Protein 7E7M (pdb70)

B-factor: mean 57.54, std 15.91, range [26.03, 190.51]

Organism: Streptococcus agalactiae serotype V (strain ATCC BAA-611 / 2603 V/R) (NCBI:txid208435)

Radius of gyration: 34.75 Å; Cα contacts (8 Å, |Δi|>4): 2650; chains: 4; bounding box: 57×82×120 Å

Foldseek 3Di:
DFDDLAAAEEEEEDAADVAVLVVLLVVLLVVLCVVSHYHYDYDYNPLDLVSSLVSLVVVLVVVGQAYEYAHSAQESCQVSQVVCVVSNRAYEYFQFHHPDHDHQAYFHAQLLVQLQVQLVVCCVPVNFAAEEEEAFARPRTRSRVNSVNSNCVSDVGRYDYPYYYYQHQALQSLLVVLLVSCVVPVRHQEYEYAAVSNQNSNLVSCVVVPHDRRAYEYEAQALVSLVCQVVVSHFKYKHWDSSVRSSVSSVSSNCVSVPHRDDRYHHTDIDMAGPVRSVPPHD/DQLEAAEEEEALAPVDVLVVLLVVLLVVLCVVSNHHYDYDGQPLPQVSRLVSLVVVLVVPGQAYEYAHSFQESCQVSQQVVVVSVHAYEYEQFHHPDHDHQAYEHAQLLVQLQVQLVVCCVVPNFAAEEEEEFANVRTRSRVSNVNSNCVCCVGGYHYQYYYYQNLAQQSLLVVLLVSCVVDVRHQEYEYAHLSSQNSNLVNCVVVVNDNYEYEYEAQAVVSLVCLVVPSHFKYKHWDSSVRSSLRVVSSVQVVVVHRDDRYDHTDIDIDGPVRSVDRHD/DAFDALLPAFEEEEAAACQDVLVVLLVVLLVVLSVVSNYHYHYHHQPLPQVSRLVVLVVCLVVVGQAYEYAGSAQESCQVSLVVCVVSVHAYEYFQFHHPDHDHQAYFHAQLLVQLQVLQVVCCVPPWQAAAEEEEFARPRTPSRVSSVNSNCVRDVRRYHYPYHYYQNLAQQSLLVVLLVVCPVPVSHQEYEYAAVSSLNSNLVNCVVVPRDRYAYEHEALALVVLVCLVVVSHFKYWHWDSSVRSSCSVVSSNCVRVPNRDDRYHHTDIDIGGNVPSPPRHD/DEEDAADVDPQVVLLVVLLVVLCVVVVHDDDYDGQPLDQVSSLVVLVVVLVVDDQAYEHAHSAQASCQVSLVVCVVSVHAYEYFQFHHPDHDHQAYEHAQLLVQLLVVLVVCCVPVHFQAEEEEAAARVRTRSRVNSVNNNCVNCVGRYHYPDYDYQRLAQQSLLVVLLVVCVVCVRHAEYEYAAVSSQVSNLVNCVVVVNQRHATEHEAQALVSLVCQVVVSHFKYKHWDNSVRSSVSVVSSVQVVVVHGDDRYDHTYIDMDGPVQSVHRHD

InterPro domains:
  IPR025997 Periplasmic binding protein [PF13407] (50-300)
  IPR028082 Periplasmic binding protein-like I [SSF53822] (45-320)

Secondary structure (DSSP, 8-state):
----STTEEEEEEES-SSSHHHHHHHHHHHHHHHHHTEEEEEEE-TT-HHHHHHHHHHHHHHT-SEEEE--SSTTTHHHHHHHHHHTT--EEEESS--SSS--SEEEEE-HHHHHHHHHHHHHHHH-SSEEEEEEE--TTSHHHHHHHHHHHHTTSSSEEEEEEEE-TT-HHHHHHHHHHHHHH-TT--EEEESSHHHHHHHHHHHHHTT----EEEEEE--HHHHHHHHHTS--EEEE--HHHHHHHHHHHHHHHTTT----SEEEEP-EEE-TTTTTSS--/--TT-EEEEEES-SSSHHHHHHHHHHHHHHHHTT-EEEEEE-TT-HHHHHHHHHHHHHHT-SEEEE--SSTTTTHHHHHHHHHTT--EEEESS--SSS--SEEEEE-HHHHHHHHHHHHHHHH-TTEEEEEEE--TTSHHHHHHHHHHHHHHHHHEEEEEEEE-TT-HHHHHHHHHHHHTT-----EEEESSHHHHHHHHHHHHTT---S-EEEEEE--HHHHHHHHHTSS-EEEE--HHHHHHHHHHHHHHHTTTPPPPS-EEEP-EEE-GGGTTSS--/-----GGG-EEEEEES-SSSHHHHHHHHHHHHHHHHTT-EEEEEE-TT-HHHHHHHHHHHHHHT-SEEEE--SSTTTHHHHHHHHHHTT--EEEESS--SSS--SEEEEE-HHHHHHHHHHHHHHHH-SS-EEEEEE--TTSHHHHHHHHHHHHHHHHHSEEEEEEE-TT-HHHHHHHHHHHHHH-TT--EEEESSHHHHHHHHHHHHHHT--S-EEEEES--HHHHHHHHHTS--EEEE--HHHHHHHHHHHHHHHTTT----SEEEE--EEE-GGGTTTT--/-EEES-SSSHHHHHHHHHHHHHHHHTT----EEE-TT-HHHHHHHHHHHHHHT-S-EEE--S-TTTTHHHHHHHHHTT--EEEESS--SSS--SEEEEE-HHHHHHHHHHHHHHHH-TT-EEEEEE--TT-HHHHHHHHHHHHHHHHHSEEEEEEE-TT-HHHHHHHHHHHHHH-TT--EEEESSHHHHHHHHHHHHTTT--S-EEEEEE--HHHHHHHHHTS-SEEEE--HHHHHHHHHHHHHHHTTT----S-EEEP-EEE-TTTTTSS--

Nearest PDB structures (foldseek):
  7e7m-assembly4_D  TM=9.973E-01  e=1.637E-50  Streptococcus agalactiae
  1dbp-assembly1_A  TM=9.752E-01  e=4.690E-35  Escherichia coli
  1drj-assembly1_A  TM=9.757E-01  e=8.645E-35  Escherichia coli
  4zjp-assembly1_A  TM=9.647E-01  e=3.319E-34  Actinobacillus succinogenes 130Z
  4rwe-assembly1_A  TM=7.977E-01  e=1.777E-26  Yersinia pestis A1122

Solvent-accessible surface area: 44834 Å² total; per-residue (Å²): 144,158,87,64,32,127,88,0,84,2,0,0,0,0,0,13,42,126,6,43,6,11,58,20,0,67,78,14,0,46,151,58,0,93,108,70,127,8,47,32,129,48,17,50,0,101,60,52,40,70,119,1,39,87,20,0,84,71,5,29,95,68,118,7,28,0,0,0,0,0,0,7,46,8,148,49,2,18,106,8,0,114,31,0,20,128,49,117,13,20,1,0,3,0,4,4,18,33,131,30,35,141,15,42,3,20,1,13,9,40,8,51,12,1,0,95,50,0,0,33,23,0,31,167,131,55,36,118,136,3,73,0,0,4,0,23,1,23,102,24,0,26,1,10,84,38,8,10,132,0,0,63,69,9,2,193,50,75,12,49,56,39,27,59,79,44,0,58,23,63,87,70,96,0,53,76,7,0,68,88,8,10,146,61,62,169,77,8,63,0,0,0,0,1,6,0,13,0,0,22,0,0,5,76,0,10,107,78,50,47,39,77,124,21,20,1,0,0,0,5,0,3,71,74,0,8,86,8,3,54,80,23,39,4,33,0,0,0,0,2,24,0,17,63,0,0,51,54,0,0,37,10,0,3,17,74,23,109,59,110,105,29,49,123,93,25,34,2,13,7,7,48,0,27,70,121,34,23,91,50,10,68,78,81,25,125,103,8,83,5,0,0,0,0,0,14,44,124,10,48,4,6,54,20,0,60,58,10,0,36,140,47,1,61,116,72,110,3,19,29,56,30,9,53,0,110,63,27,35,52,30,1,32,45,3,0,87,17,8,18,69,54,109,10,37,0,0,0,0,0,0,7,25,1,119,51,5,17,101,7,0,117,38,0,38,129,32,128,7,15,2,0,1,0,4,5,15,37,118,36,35,162,26,25,1,24,0,9,7,62,5,43,25,0,0,85,56,1,0,70,23,1,31,160,112,66,29,147,118,4,57,0,0,4,0,24,0,21,68,14,0,18,2,9,65,34,7,12,116,0,2,8,52,13,2,81,89,70,10,5,33,18,0,6,24,34,0,42,20,54,97,53,68,0,48,61,10,0,88,96,2,14,71,43,29,142,87,8,60,1,0,1,0,1,5,0,13,0,0,20,2,0,4,79,2,9,100,85,49,59,45,155,145,22,31,0,1,0,0,3,0,4,70,63,0,10,86,10,1,131,160,49,36,3,26,0,0,0,3,3,48,0,24,105,0,0,56,56,0,0,50,8,1,18,29,99,88,136,74,130,161,18,109,108,104,39,85,4,66,25,90,63,0,18,136,129,29,17,122,97,77,91,89,129,108,116,87,60,18,153,100,6,64,3,0,1,0,0,0,18,48,117,8,57,5,7,58,21,0,69,59,10,0,38,142,52,0,83,76,65,47,13,68,43,134,20,20,47,0,100,54,62,30,74,103,0,26,85,21,0,75,80,10,32,86,120,118,9,22,0,0,0,0,0,0,6,36,7,141,48,4,35,96,4,0,123,33,0,35,123,44,132,15,20,1,0,2,0,5,5,14,34,118,33,31,168,37,40,3,22,2,14,9,60,7,44,31,0,0,52,52,0,0,59,24,0,31,125,41,4,4,51,104,3,39,2,2,4,0,22,1,17,97,26,0,26,2,8,82,35,7,10,97,2,1,35,13,9,0,84,18,28,11,55,58,51,27,62,64,44,0,65,21,48,91,69,92,0,44,88,18,0,90,87,24,13,143,59,66,68,51,9,40,1,0,1,0,1,3,0,14,0,0,16,0,0,6,99,2,0,74,96,47,50,35,59,40,16,26,0,0,0,0,4,0,2,60,84,0,5,66,4,8,129,155,30,38,4,27,0,0,0,2,4,63,4,34,108,3,0,47,47,0,1,46,8,1,18,19,69,13,128,46,120,198,39,113,152,110,49,120,8,58,28,82,56,0,19,89,106,48,20,127,31,112,80,101,6,4,0,0,0,16,7,106,9,49,5,6,51,22,0,46,70,12,1,38,85,51,6,79,95,104,169,58,64,15,44,7,3,2,0,53,53,55,41,52,95,2,36,55,24,2,80,60,6,26,82,107,116,36,93,9,1,5,2,0,0,6,37,8,149,47,9,34,86,3,0,125,30,2,46,134,51,132,15,18,3,0,0,0,4,5,16,38,123,30,34,160,44,38,2,27,2,16,7,63,8,51,20,1,0,82,45,0,0,54,22,0,27,180,111,74,26,133,112,5,65,0,0,6,0,22,1,16,104,21,0,23,1,9,94,47,6,12,121,0,1,38,67,22,0,154,76,76,3,52,56,44,31,62,73,46,0,61,16,58,96,73,86,0,54,73,12,0,86,100,5,13,152,61,65,150,81,6,62,0,0,0,0,2,4,0,18,0,0,16,0,0,4,86,0,12,126,88,45,53,25,164,135,26,10,1,0,0,0,3,0,2,64,74,0,6,87,11,0,129,138,46,34,4,32,0,0,0,1,6,39,0,20,46,2,0,63,74,0,8,56,5,16,40,45,98,120,164,79,54,99,37,123,76,112,41,102,9,63,26,64,52,0,18,114,100,40,7,46,31,66,29,62

Sequence (1120 aa):
TKKSAKDLKLGVSISTTNNPYFVAMKDGIDKYASNKKISIKVADAQDDAARQADDVQNFISQNVDAILINPVDSKAIVTAIKSANNANIPVILMDRGSEGGKVLTTVASDNVAAGKMAADYAVKKLGKKAKAFELSGVPGASATVDRGKGFHSVAKSKLDMLSSQSANFDRAKALNTTQNMIQGHKDVQIIFAQNDEMALGAAQAVKSAGLQNVLIVGIDGQPDAHDAIKKGDISATIAQQPAKMGEIAIQAAIDYYKGKKVEKETISPIYLVTKDNVEKYNWSAKDLKLGVSISTTNNPYFVAMKDGIDKYASNKKISIKVADAQDDAARQADDVQNFISQNVDAILINPVDSKAIVTAIKSANNANIPVILMDRGSEGGKVLTTVASDNVAAGKMAADYAVKKLGKKAKAFELSGVPGASATVDRGKGFHSVAKSKLDMLSSQSANFDRAKALNTTQNMIQGHKDVQIIFAQNDEMALGAAQAVKSAGLQNVLIVGIDGQPDAHDAIKKGDISATIAQQPAKMGEIAIQAAIDYYKGKKVEKETISPIYLVTKDNVEKYNWVTKKSAKDLKLGVSISTTNNPYFVAMKDGIDKYASNKKISIKVADAQDDAARQADDVQNFISQNVDAILINPVDSKAIVTAIKSANNANIPVILMDRGSEGGKVLTTVASDNVAAGKMAADYAVKKLGKKAKAFELSGVPGASATVDRGKGFHSVAKSKLDMLSSQSANFDRAKALNTTQNMIQGHKDVQIIFAQNDEMALGAAQAVKSAGLQNVLIVGIDGQPDAHDAIKKGDISATIAQQPAKMGEIAIQAAIDYYKGKKVEKETISPIYLVTKDNVEKYNWGVSISTTNNPYFVAMKDGIDKYASNKKISIKVADAQDDAARQADDVQNFISQNVDAILINPVDSKAIVTAIKSANNANIPVILMDRGSEGGKVLTTVASDNVAAGKMAADYAVKKLGKKAKAFELSGVPGASATVDRGKGFHSVAKSKLDMLSSQSANFDRAKALNTTQNMIQGHKDVQIIFAQNDEMALGAAQAVKSAGLQNVLIVGIDGQPDAHDAIKKGDISATIAQQPAKMGEIAIQAAIDYYKGKKVEKETISPIYLVTKDNVEKYNW

Structure (mmCIF, N/CA/C/O backbone):
data_7E7M
#
_entry.id   7E7M
#
_cell.length_a   39.631
_cell.length_b   151.220
_cell.length_c   169.856
_cell.angle_alpha   90.000
_cell.angle_beta   90.000
_cell.angle_gamma   90.000
#
_symmetry.space_group_name_H-M   'P 21 21 21'
#
loop_
_entity.id
_entity.type
_entity.pdbx_description
1 polymer 'D-ribose ABC transporter substrate-binding protein'
2 non-polymer beta-D-ribopyranose
3 water water
#
loop_
_atom_site.group_PDB
_atom_site.id
_atom_site.type_symbol
_atom_site.label_atom_id
_atom_site.label_alt_id
_atom_site.label_comp_id
_atom_site.label_asym_id
_atom_site.label_entity_id
_atom_site.label_seq_id
_atom_site.pdbx_PDB_ins_code
_atom_site.Cartn_x
_atom_site.Cartn_y
_atom_site.Cartn_z
_atom_site.occupancy
_atom_site.B_iso_or_equiv
_atom_site.auth_seq_id
_atom_site.auth_comp_id
_atom_site.auth_asym_id
_atom_site.auth_atom_id
_atom_site.pdbx_PDB_model_num
ATOM 1 N N . THR A 1 40 ? 6.988 -25.297 10.825 1.00 155.60 40 THR A N 1
ATOM 2 C CA . THR A 1 40 ? 6.137 -24.209 10.284 1.00 155.60 40 THR A CA 1
ATOM 3 C C . THR A 1 40 ? 5.793 -24.532 8.833 1.00 155.60 40 THR A C 1
ATOM 4 O O . THR A 1 40 ? 6.640 -24.279 7.961 1.00 155.60 40 THR A O 1
ATOM 8 N N . LYS A 1 41 ? 4.600 -25.071 8.592 1.00 190.51 41 LYS A N 1
ATOM 9 C CA . LYS A 1 41 ? 4.169 -25.399 7.208 1.00 190.51 41 LYS A CA 1
ATOM 10 C C . LYS A 1 41 ? 2.768 -24.833 6.962 1.00 190.51 41 LYS A C 1
ATOM 11 O O . LYS A 1 41 ? 1.794 -25.462 7.406 1.00 190.51 41 LYS A O 1
ATOM 17 N N . LYS A 1 42 ? 2.665 -23.705 6.263 1.00 145.73 42 LYS A N 1
ATOM 18 C CA . LYS A 1 42 ? 1.323 -23.169 5.922 1.00 145.73 42 LYS A CA 1
ATOM 19 C C . LYS A 1 42 ? 0.986 -23.527 4.476 1.00 145.73 42 LYS A C 1
ATOM 20 O O . LYS A 1 42 ? 1.892 -23.973 3.745 1.00 145.73 42 LYS A O 1
ATOM 26 N N . SER A 1 43 ? -0.271 -23.323 4.087 1.00 161.59 43 SER A N 1
ATOM 27 C CA . SER A 1 43 ? -0.730 -23.685 2.727 1.00 161.59 43 SER A CA 1
ATOM 28 C C . SER A 1 43 ? -0.349 -22.605 1.721 1.00 161.59 43 SER A C 1
ATOM 29 O O . SER A 1 43 ? -0.471 -21.417 2.057 1.00 161.59 43 SER A O 1
ATOM 32 N N . ALA A 1 44 ? 0.066 -23.019 0.525 1.00 140.87 44 ALA A N 1
ATOM 33 C CA . ALA A 1 44 ? 0.386 -22.049 -0.545 1.00 140.87 44 ALA A CA 1
ATOM 34 C C . ALA A 1 44 ? -0.905 -21.316 -0.903 1.00 140.87 44 ALA A C 1
ATOM 35 O O . ALA A 1 44 ? -0.847 -20.112 -1.180 1.00 140.87 44 ALA A O 1
ATOM 37 N N . LYS A 1 45 ? -2.029 -22.030 -0.868 1.00 152.99 45 LYS A N 1
ATOM 38 C CA . LYS A 1 45 ? -3.337 -21.389 -1.139 1.00 152.99 45 LYS A CA 1
ATOM 39 C C . LYS A 1 45 ? -3.652 -20.434 0.013 1.00 152.99 45 LYS A C 1
ATOM 40 O O . LYS A 1 45 ? -3.431 -20.832 1.179 1.00 152.99 45 LYS A O 1
ATOM 46 N N . ASP A 1 46 ? -4.111 -19.223 -0.317 1.00 159.48 46 ASP A N 1
ATOM 47 C CA . ASP A 1 46 ? -4.425 -18.210 0.717 1.00 159.48 46 ASP A CA 1
ATOM 48 C C . ASP A 1 46 ? -3.173 -17.980 1.558 1.00 159.48 46 ASP A C 1
ATOM 49 O O . ASP A 1 46 ? -3.235 -18.192 2.781 1.00 159.48 46 ASP A O 1
ATOM 54 N N . LEU A 1 47 ? -2.076 -17.576 0.918 1.00 110.51 47 LEU A N 1
ATOM 55 C CA . LEU A 1 47 ? -0.868 -17.221 1.698 1.00 99.13 47 LEU A CA 1
ATOM 56 C C . LEU A 1 47 ? -0.715 -15.709 1.595 1.00 93.00 47 LEU A C 1
ATOM 57 O O . LEU A 1 47 ? -0.805 -15.212 0.480 1.00 94.25 47 LEU A O 1
ATOM 62 N N . LYS A 1 48 ? -0.528 -15.020 2.715 1.00 85.69 48 LYS A N 1
ATOM 63 C CA . LYS A 1 48 ? -0.421 -13.564 2.740 1.00 77.60 48 LYS A CA 1
ATOM 64 C C . LYS A 1 48 ? 1.039 -13.141 2.613 1.00 80.34 48 LYS A C 1
ATOM 65 O O . LYS A 1 48 ? 1.870 -13.485 3.463 1.00 70.98 48 LYS A O 1
ATOM 71 N N . LEU A 1 49 ? 1.342 -12.378 1.564 1.00 75.24 49 LEU A N 1
ATOM 72 C CA . LEU A 1 49 ? 2.683 -11.875 1.309 1.00 63.74 49 LEU A CA 1
ATOM 73 C C . LEU A 1 49 ? 2.648 -10.359 1.179 1.00 66.06 49 LEU A C 1
ATOM 74 O O . LEU A 1 49 ? 1.770 -9.804 0.512 1.00 70.44 49 LEU A O 1
ATOM 79 N N . GLY A 1 50 ? 3.606 -9.694 1.812 1.00 63.61 50 GLY A N 1
ATOM 80 C CA . GLY A 1 50 ? 3.829 -8.273 1.610 1.00 59.79 50 GLY A CA 1
ATOM 81 C C . GLY A 1 50 ? 4.983 -8.064 0.639 1.00 61.47 50 GLY A C 1
ATOM 82 O O . GLY A 1 50 ? 5.940 -8.834 0.626 1.00 62.27 50 GLY A O 1
ATOM 83 N N . VAL A 1 51 ? 4.866 -7.024 -0.185 1.00 60.41 51 VAL A N 1
ATOM 84 C CA . VAL A 1 51 ? 5.876 -6.693 -1.186 1.00 52.50 51 VAL A CA 1
ATOM 85 C C . VAL A 1 51 ? 6.191 -5.209 -1.069 1.00 54.17 51 VAL A C 1
ATOM 86 O O . VAL A 1 51 ? 5.317 -4.368 -1.304 1.00 61.88 51 VAL A O 1
ATOM 90 N N . SER A 1 52 ? 7.433 -4.888 -0.716 1.00 56.06 52 SER A N 1
ATOM 91 C CA . SER A 1 52 ? 7.872 -3.502 -0.532 1.00 60.35 52 SER A CA 1
ATOM 92 C C . SER A 1 52 ? 8.819 -3.117 -1.666 1.00 56.11 52 SER A C 1
ATOM 93 O O . SER A 1 52 ? 9.993 -3.496 -1.662 1.00 55.56 52 SER A O 1
ATOM 96 N N . ILE A 1 53 ? 8.312 -2.349 -2.621 1.00 54.76 53 ILE A N 1
ATOM 97 C CA . ILE A 1 53 ? 9.096 -1.864 -3.752 1.00 54.36 53 ILE A CA 1
ATOM 98 C C . ILE A 1 53 ? 9.518 -0.428 -3.479 1.00 60.31 53 ILE A C 1
ATOM 99 O O . ILE A 1 53 ? 8.747 0.363 -2.917 1.00 64.84 53 ILE A O 1
ATOM 104 N N . SER A 1 54 ? 10.752 -0.089 -3.867 1.00 63.59 54 SER A N 1
ATOM 105 C CA . SER A 1 54 ? 11.308 1.227 -3.557 1.00 58.64 54 SER A CA 1
ATOM 106 C C . SER A 1 54 ? 10.499 2.336 -4.217 1.00 64.72 54 SER A C 1
ATOM 107 O O . SER A 1 54 ? 10.007 3.248 -3.543 1.00 67.57 54 SER A O 1
ATOM 110 N N . THR A 1 55 ? 10.349 2.276 -5.539 1.00 60.28 55 THR A N 1
ATOM 111 C CA . THR A 1 55 ? 9.592 3.292 -6.259 1.00 61.62 55 THR A CA 1
ATOM 112 C C . THR A 1 55 ? 8.902 2.655 -7.455 1.00 65.50 55 THR A C 1
ATOM 113 O O . THR A 1 55 ? 9.389 1.671 -8.019 1.00 67.80 55 THR A O 1
ATOM 117 N N . THR A 1 56 ? 7.747 3.210 -7.826 1.00 62.72 56 THR A N 1
ATOM 118 C CA . THR A 1 56 ? 7.009 2.752 -8.995 1.00 56.82 56 THR A CA 1
ATOM 119 C C . THR A 1 56 ? 7.052 3.748 -10.146 1.00 56.30 56 THR A C 1
ATOM 120 O O . THR A 1 56 ? 6.483 3.472 -11.208 1.00 52.49 56 THR A O 1
ATOM 124 N N . ASN A 1 57 ? 7.714 4.896 -9.964 1.00 58.34 57 ASN A N 1
ATOM 125 C CA . ASN A 1 57 ? 7.990 5.805 -11.071 1.00 66.51 57 ASN A CA 1
ATOM 126 C C . ASN A 1 57 ? 8.965 5.215 -12.077 1.00 63.79 57 ASN A C 1
ATOM 127 O O . ASN A 1 57 ? 9.194 5.832 -13.125 1.00 63.44 57 ASN A O 1
ATOM 132 N N . ASN A 1 58 ? 9.554 4.057 -11.772 1.00 57.94 58 ASN A N 1
ATOM 133 C CA . ASN A 1 58 ? 10.532 3.420 -12.635 1.00 50.31 58 ASN A CA 1
ATOM 134 C C . ASN A 1 58 ? 9.882 2.258 -13.360 1.00 49.65 58 ASN A C 1
ATOM 135 O O . ASN A 1 58 ? 9.401 1.323 -12.701 1.00 51.66 58 ASN A O 1
ATOM 140 N N . PRO A 1 59 ? 9.838 2.267 -14.691 1.00 45.12 59 PRO A N 1
ATOM 141 C CA . PRO A 1 59 ? 9.235 1.134 -15.417 1.00 44.49 59 PRO A CA 1
ATOM 142 C C . PRO A 1 59 ? 9.796 -0.215 -15.006 1.00 45.31 59 PRO A C 1
ATOM 143 O O . PRO A 1 59 ? 9.069 -1.217 -15.051 1.00 47.65 59 PRO A O 1
ATOM 147 N N . TYR A 1 60 ? 11.070 -0.267 -14.600 1.00 38.94 60 TYR A N 1
ATOM 148 C CA . TYR A 1 60 ? 11.675 -1.528 -14.179 1.00 44.09 60 TYR A CA 1
ATOM 149 C C . TYR A 1 60 ? 10.949 -2.101 -12.969 1.00 47.37 60 TYR A C 1
ATOM 150 O O . TYR A 1 60 ? 10.599 -3.288 -12.941 1.00 46.03 60 TYR A O 1
ATOM 159 N N . PHE A 1 61 ? 10.709 -1.270 -11.956 1.00 44.15 61 PHE A N 1
ATOM 160 C CA . PHE A 1 61 ? 10.013 -1.744 -10.770 1.00 46.37 61 PHE A CA 1
ATOM 161 C C . PHE A 1 61 ? 8.512 -1.870 -10.982 1.00 48.81 61 PHE A C 1
ATOM 162 O O . PHE A 1 61 ? 7.827 -2.459 -10.138 1.00 52.17 61 PHE A O 1
ATOM 170 N N . VAL A 1 62 ? 7.987 -1.328 -12.082 1.00 46.36 62 VAL A N 1
ATOM 171 C CA . VAL A 1 62 ? 6.618 -1.635 -12.479 1.00 51.27 62 VAL A CA 1
ATOM 172 C C . VAL A 1 62 ? 6.556 -3.015 -13.116 1.00 51.17 62 VAL A C 1
ATOM 173 O O . VAL A 1 62 ? 5.665 -3.813 -12.807 1.00 52.80 62 VAL A O 1
ATOM 177 N N . ALA A 1 63 ? 7.507 -3.324 -13.999 1.00 49.37 63 ALA A N 1
ATOM 178 C CA . ALA A 1 63 ? 7.576 -4.667 -14.562 1.00 45.94 63 ALA A CA 1
ATOM 179 C C . ALA A 1 63 ? 7.753 -5.714 -13.473 1.00 48.05 63 ALA A C 1
ATOM 180 O O . ALA A 1 63 ? 7.306 -6.854 -13.629 1.00 51.32 63 ALA A O 1
ATOM 182 N N . MET A 1 64 ? 8.399 -5.348 -12.366 1.00 54.47 64 MET A N 1
ATOM 183 C CA . MET A 1 64 ? 8.550 -6.280 -11.255 1.00 54.11 64 MET A CA 1
ATOM 184 C C . MET A 1 64 ? 7.212 -6.548 -10.580 1.00 54.28 64 MET A C 1
ATOM 185 O O . MET A 1 64 ? 6.826 -7.707 -10.393 1.00 53.14 64 MET A O 1
ATOM 190 N N . LYS A 1 65 ? 6.499 -5.486 -10.198 1.00 58.02 65 LYS A N 1
ATOM 191 C CA . LYS A 1 65 ? 5.163 -5.642 -9.628 1.00 58.56 65 LYS A CA 1
ATOM 192 C C . LYS A 1 65 ? 4.294 -6.526 -10.512 1.00 53.65 65 LYS A C 1
ATOM 193 O O . LYS A 1 65 ? 3.742 -7.533 -10.055 1.00 51.60 65 LYS A O 1
ATOM 199 N N . ASP A 1 66 ? 4.194 -6.178 -11.798 1.00 54.37 66 ASP A N 1
ATOM 200 C CA . ASP A 1 66 ? 3.273 -6.874 -12.693 1.00 59.80 66 ASP A CA 1
ATOM 201 C C . ASP A 1 66 ? 3.606 -8.360 -12.788 1.00 60.61 66 ASP A C 1
ATOM 202 O O . ASP A 1 66 ? 2.709 -9.210 -12.719 1.00 60.32 66 ASP A O 1
ATOM 207 N N . GLY A 1 67 ? 4.890 -8.696 -12.922 1.00 65.07 67 GLY A N 1
ATOM 208 C CA . GLY A 1 67 ? 5.274 -10.098 -12.950 1.00 64.33 67 GLY A CA 1
ATOM 209 C C . GLY A 1 67 ? 5.102 -10.789 -11.611 1.00 60.46 67 GLY A C 1
ATOM 210 O O . GLY A 1 67 ? 4.942 -12.014 -11.557 1.00 57.27 67 GLY A O 1
ATOM 211 N N . ILE A 1 68 ? 5.127 -10.020 -10.520 1.00 54.51 68 ILE A N 1
ATOM 212 C CA . ILE A 1 68 ? 4.921 -10.593 -9.195 1.00 56.19 68 ILE A CA 1
ATOM 213 C C . ILE A 1 68 ? 3.457 -10.972 -9.008 1.00 63.49 68 ILE A C 1
ATOM 214 O O . ILE A 1 68 ? 3.135 -12.092 -8.596 1.00 60.20 68 ILE A O 1
ATOM 219 N N . ASP A 1 69 ? 2.545 -10.043 -9.322 1.00 67.63 69 ASP A N 1
ATOM 220 C CA . ASP A 1 69 ? 1.117 -10.310 -9.172 1.00 62.18 69 ASP A CA 1
ATOM 221 C C . ASP A 1 69 ? 0.651 -11.430 -10.089 1.00 61.49 69 ASP A C 1
ATOM 222 O O . ASP A 1 69 ? -0.251 -12.195 -9.726 1.00 58.76 69 ASP A O 1
ATOM 227 N N . LYS A 1 70 ? 1.248 -11.543 -11.279 1.00 59.78 70 LYS A N 1
ATOM 228 C CA . LYS A 1 70 ? 0.895 -12.627 -12.191 1.00 60.55 70 LYS A CA 1
ATOM 229 C C . LYS A 1 70 ? 1.284 -13.982 -11.615 1.00 65.55 70 LYS A C 1
ATOM 230 O O . LYS A 1 70 ? 0.516 -14.947 -11.707 1.00 62.69 70 LYS A O 1
ATOM 236 N N . TYR A 1 71 ? 2.476 -14.074 -11.021 1.00 62.50 71 TYR A N 1
ATOM 237 C CA . TYR A 1 71 ? 2.878 -15.309 -10.356 1.00 60.83 71 TYR A CA 1
ATOM 238 C C . TYR A 1 71 ? 2.018 -15.579 -9.130 1.00 65.24 71 TYR A C 1
ATOM 239 O O . TYR A 1 71 ? 1.630 -16.727 -8.877 1.00 68.70 71 TYR A O 1
ATOM 248 N N . ALA A 1 72 ? 1.708 -14.531 -8.360 1.00 67.32 72 ALA A N 1
ATOM 249 C CA . ALA A 1 72 ? 0.912 -14.694 -7.148 1.00 73.38 72 ALA A CA 1
ATOM 250 C C . ALA A 1 72 ? -0.452 -15.304 -7.461 1.00 78.05 72 ALA A C 1
ATOM 251 O O . ALA A 1 72 ? -0.836 -16.329 -6.883 1.00 78.59 72 ALA A O 1
ATOM 253 N N . SER A 1 73 ? -1.194 -14.695 -8.391 1.00 73.25 73 SER A N 1
ATOM 254 C CA . SER A 1 73 ? -2.516 -15.212 -8.729 1.00 75.78 73 SER A CA 1
ATOM 255 C C . SER A 1 73 ? -2.442 -16.600 -9.361 1.00 72.42 73 SER A C 1
ATOM 256 O O . SER A 1 73 ? -3.401 -17.372 -9.265 1.00 71.99 73 SER A O 1
ATOM 259 N N . ASN A 1 74 ? -1.318 -16.943 -9.997 1.00 74.11 74 ASN A N 1
ATOM 260 C CA . ASN A 1 74 ? -1.224 -18.239 -10.659 1.00 69.84 74 ASN A CA 1
ATOM 261 C C . ASN A 1 74 ? -1.090 -19.377 -9.654 1.00 68.16 74 ASN A C 1
ATOM 262 O O . ASN A 1 74 ? -1.528 -20.498 -9.932 1.00 76.98 74 ASN A O 1
ATOM 267 N N . LYS A 1 75 ? -0.495 -19.117 -8.492 1.00 76.28 75 LYS A N 1
ATOM 268 C CA . LYS A 1 75 ? -0.320 -20.136 -7.466 1.00 82.28 75 LYS A CA 1
ATOM 269 C C . LYS A 1 75 ? -1.207 -19.893 -6.247 1.00 79.96 75 LYS A C 1
ATOM 270 O O . LYS A 1 75 ? -1.042 -20.572 -5.226 1.00 82.20 75 LYS A O 1
ATOM 276 N N . LYS A 1 76 ? -2.158 -18.953 -6.349 1.00 82.16 76 LYS A N 1
ATOM 277 C CA . LYS A 1 76 ? -3.179 -18.695 -5.327 1.00 82.70 76 LYS A CA 1
ATOM 278 C C . LYS A 1 76 ? -2.570 -18.118 -4.048 1.00 78.45 76 LYS A C 1
ATOM 279 O O . LYS A 1 76 ? -2.803 -18.609 -2.946 1.00 78.25 76 LYS A O 1
ATOM 285 N N . ILE A 1 77 ? -1.803 -17.046 -4.210 1.00 79.95 77 ILE A N 1
ATOM 286 C CA . ILE A 1 77 ? -1.209 -16.300 -3.104 1.00 83.18 77 ILE A CA 1
ATOM 287 C C . ILE A 1 77 ? -1.851 -14.922 -3.046 1.00 80.69 77 ILE A C 1
ATOM 288 O O . ILE A 1 77 ? -1.900 -14.206 -4.053 1.00 84.49 77 ILE A O 1
ATOM 293 N N . SER A 1 78 ? -2.343 -14.554 -1.869 1.00 84.61 78 SER A N 1
ATOM 294 C CA . SER A 1 78 ? -2.834 -13.206 -1.620 1.00 82.94 78 SER A CA 1
ATOM 295 C C . SER A 1 78 ? -1.654 -12.282 -1.377 1.00 85.49 78 SER A C 1
ATOM 296 O O . SER A 1 78 ? -0.714 -12.632 -0.658 1.00 82.84 78 SER A O 1
ATOM 299 N N . ILE A 1 79 ? -1.703 -11.099 -1.970 1.00 75.24 79 ILE A N 1
ATOM 300 C CA . ILE A 1 79 ? -0.529 -10.246 -2.061 1.00 76.08 79 ILE A CA 1
ATOM 301 C C . ILE A 1 79 ? -0.940 -8.787 -1.956 1.00 72.46 79 ILE A C 1
ATOM 302 O O . ILE A 1 79 ? -1.950 -8.367 -2.531 1.00 76.14 79 ILE A O 1
ATOM 307 N N . LYS A 1 80 ? -0.154 -8.021 -1.202 1.00 68.70 80 LYS A N 1
ATOM 308 C CA . LYS A 1 80 ? -0.342 -6.586 -1.035 1.00 75.03 80 LYS A CA 1
ATOM 309 C C . LYS A 1 80 ? 0.991 -5.899 -1.297 1.00 67.19 80 LYS A C 1
ATOM 310 O O . LYS A 1 80 ? 1.970 -6.146 -0.583 1.00 64.09 80 LYS A O 1
ATOM 316 N N . VAL A 1 81 ? 1.028 -5.051 -2.328 1.00 61.48 81 VAL A N 1
ATOM 317 C CA . VAL A 1 81 ? 2.219 -4.309 -2.733 1.00 54.62 81 VAL A CA 1
ATOM 318 C C . VAL A 1 81 ? 2.170 -2.924 -2.101 1.00 59.23 81 VAL A C 1
ATOM 319 O O . VAL A 1 81 ? 1.089 -2.341 -1.950 1.00 64.20 81 VAL A O 1
ATOM 323 N N . ALA A 1 82 ? 3.335 -2.391 -1.728 1.00 52.49 82 ALA A N 1
ATOM 324 C CA . ALA A 1 82 ? 3.409 -1.102 -1.044 1.00 54.10 82 ALA A CA 1
ATOM 325 C C . ALA A 1 82 ? 4.590 -0.305 -1.581 1.00 62.17 82 ALA A C 1
ATOM 326 O O . ALA A 1 82 ? 5.747 -0.671 -1.346 1.00 62.35 82 ALA A O 1
ATOM 328 N N . ASP A 1 83 ? 4.297 0.794 -2.272 1.00 64.98 83 ASP A N 1
ATOM 329 C CA . ASP A 1 83 ? 5.331 1.656 -2.826 1.00 60.94 83 ASP A CA 1
ATOM 330 C C . ASP A 1 83 ? 5.921 2.560 -1.749 1.00 63.25 83 ASP A C 1
ATOM 331 O O . ASP A 1 83 ? 5.201 3.126 -0.921 1.00 66.02 83 ASP A O 1
ATOM 336 N N . ALA A 1 84 ? 7.244 2.707 -1.782 1.00 63.72 84 ALA A N 1
ATOM 337 C CA . ALA A 1 84 ? 7.956 3.507 -0.800 1.00 66.69 84 ALA A CA 1
ATOM 338 C C . ALA A 1 84 ? 8.419 4.855 -1.339 1.00 64.64 84 ALA A C 1
ATOM 339 O O . ALA A 1 84 ? 8.854 5.699 -0.546 1.00 66.49 84 ALA A O 1
ATOM 341 N N . GLN A 1 85 ? 8.330 5.077 -2.652 1.00 61.68 85 GLN A N 1
ATOM 342 C CA . GLN A 1 85 ? 8.731 6.342 -3.282 1.00 65.49 85 GLN A CA 1
ATOM 343 C C . GLN A 1 85 ? 10.163 6.732 -2.902 1.00 64.29 85 GLN A C 1
ATOM 344 O O . GLN A 1 85 ? 10.438 7.859 -2.481 1.00 57.92 85 GLN A O 1
ATOM 350 N N . ASP A 1 86 ? 11.079 5.775 -3.051 1.00 62.01 86 ASP A N 1
ATOM 351 C CA . ASP A 1 86 ? 12.509 5.943 -2.785 1.00 62.43 86 ASP A CA 1
ATOM 352 C C . ASP A 1 86 ? 12.797 6.476 -1.384 1.00 60.37 86 ASP A C 1
ATOM 353 O O . ASP A 1 86 ? 13.849 7.077 -1.149 1.00 57.11 86 ASP A O 1
ATOM 358 N N . ASP A 1 87 ? 11.890 6.251 -0.439 1.00 59.91 87 ASP A N 1
ATOM 359 C CA . ASP A 1 87 ? 12.046 6.707 0.936 1.00 62.46 87 ASP A CA 1
ATOM 360 C C . ASP A 1 87 ? 12.471 5.538 1.816 1.00 61.84 87 ASP A C 1
ATOM 361 O O . ASP A 1 87 ? 11.866 4.461 1.760 1.00 65.20 87 ASP A O 1
ATOM 366 N N . ALA A 1 88 ? 13.514 5.746 2.623 1.00 54.33 88 ALA A N 1
ATOM 367 C CA . ALA A 1 88 ? 13.945 4.722 3.566 1.00 57.28 88 ALA A CA 1
ATOM 368 C C . ALA A 1 88 ? 13.064 4.656 4.806 1.00 62.44 88 ALA A C 1
ATOM 369 O O . ALA A 1 88 ? 13.039 3.618 5.478 1.00 63.24 88 ALA A O 1
ATOM 371 N N . ALA A 1 89 ? 12.342 5.731 5.123 1.00 61.79 89 ALA A N 1
ATOM 372 C CA . ALA A 1 89 ? 11.464 5.753 6.284 1.00 54.96 89 ALA A CA 1
ATOM 373 C C . ALA A 1 89 ? 10.064 5.252 5.952 1.00 59.80 89 ALA A C 1
ATOM 374 O O . ALA A 1 89 ? 9.453 4.549 6.766 1.00 65.17 89 ALA A O 1
ATOM 376 N N . ARG A 1 90 ? 9.543 5.600 4.770 1.00 64.53 90 ARG A N 1
ATOM 377 C CA . ARG A 1 90 ? 8.248 5.072 4.342 1.00 67.73 90 ARG A CA 1
ATOM 378 C C . ARG A 1 90 ? 8.300 3.563 4.140 1.00 69.48 90 ARG A C 1
ATOM 379 O O . ARG A 1 90 ? 7.298 2.869 4.359 1.00 60.33 90 ARG A O 1
ATOM 387 N N . GLN A 1 91 ? 9.457 3.048 3.718 1.00 72.98 91 GLN A N 1
ATOM 388 C CA . GLN A 1 91 ? 9.663 1.607 3.646 1.00 65.28 91 GLN A CA 1
ATOM 389 C C . GLN A 1 91 ? 9.606 0.982 5.031 1.00 65.61 91 GLN A C 1
ATOM 390 O O . GLN A 1 91 ? 8.939 -0.038 5.238 1.00 69.12 91 GLN A O 1
ATOM 396 N N . ALA A 1 92 ? 10.323 1.577 5.991 1.00 64.67 92 ALA A N 1
ATOM 397 C CA . ALA A 1 92 ? 10.292 1.081 7.362 1.00 62.24 92 ALA A CA 1
ATOM 398 C C . ALA A 1 92 ? 8.864 0.990 7.878 1.00 68.70 92 ALA A C 1
ATOM 399 O O . ALA A 1 92 ? 8.478 -0.011 8.497 1.00 67.43 92 ALA A O 1
ATOM 401 N N . ASP A 1 93 ? 8.055 2.018 7.612 1.00 67.72 93 ASP A N 1
ATOM 402 C CA . ASP A 1 93 ? 6.657 1.963 8.018 1.00 69.44 93 ASP A CA 1
ATOM 403 C C . ASP A 1 93 ? 5.875 0.951 7.192 1.00 71.00 93 ASP A C 1
ATOM 404 O O . ASP A 1 93 ? 4.953 0.311 7.710 1.00 71.01 93 ASP A O 1
ATOM 409 N N . ASP A 1 94 ? 6.231 0.777 5.918 1.00 72.39 94 ASP A N 1
ATOM 410 C CA . ASP A 1 94 ? 5.559 -0.221 5.091 1.00 68.84 94 ASP A CA 1
ATOM 411 C C . ASP A 1 94 ? 5.871 -1.638 5.551 1.00 68.35 94 ASP A C 1
ATOM 412 O O . ASP A 1 94 ? 5.057 -2.549 5.348 1.00 67.79 94 ASP A O 1
ATOM 417 N N . VAL A 1 95 ? 7.041 -1.846 6.157 1.00 68.84 95 VAL A N 1
ATOM 418 C CA . VAL A 1 95 ? 7.396 -3.165 6.670 1.00 70.00 95 VAL A CA 1
ATOM 419 C C . VAL A 1 95 ? 6.562 -3.493 7.902 1.00 69.04 95 VAL A C 1
ATOM 420 O O . VAL A 1 95 ? 6.021 -4.597 8.032 1.00 60.37 95 VAL A O 1
ATOM 424 N N . GLN A 1 96 ? 6.443 -2.529 8.823 1.00 66.74 96 GLN A N 1
ATOM 425 C CA . GLN A 1 96 ? 5.689 -2.752 10.053 1.00 60.91 96 GLN A CA 1
ATOM 426 C C . GLN A 1 96 ? 4.197 -2.890 9.789 1.00 63.30 96 GLN A C 1
ATOM 427 O O . GLN A 1 96 ? 3.499 -3.564 10.559 1.00 68.78 96 GLN A O 1
ATOM 433 N N . ASN A 1 97 ? 3.692 -2.259 8.719 1.00 69.70 97 ASN A N 1
ATOM 434 C CA . ASN A 1 97 ? 2.284 -2.423 8.369 1.00 70.40 97 ASN A CA 1
ATOM 435 C C . ASN A 1 97 ? 2.013 -3.850 7.906 1.00 68.09 97 ASN A C 1
ATOM 436 O O . ASN A 1 97 ? 0.965 -4.426 8.222 1.00 70.32 97 ASN A O 1
ATOM 441 N N . PHE A 1 98 ? 2.952 -4.438 7.153 1.00 67.61 98 PHE A N 1
ATOM 442 C CA . PHE A 1 98 ? 2.841 -5.857 6.823 1.00 65.03 98 PHE A CA 1
ATOM 443 C C . PHE A 1 98 ? 2.962 -6.706 8.077 1.00 64.76 98 PHE A C 1
ATOM 444 O O . PHE A 1 98 ? 2.232 -7.692 8.240 1.00 65.99 98 PHE A O 1
ATOM 452 N N . ILE A 1 99 ? 3.892 -6.337 8.964 1.00 59.68 99 ILE A N 1
ATOM 453 C CA . ILE A 1 99 ? 4.096 -7.074 10.207 1.00 64.12 99 ILE A CA 1
ATOM 454 C C . ILE A 1 99 ? 2.799 -7.146 11.008 1.00 67.34 99 ILE A C 1
ATOM 455 O O . ILE A 1 99 ? 2.428 -8.208 11.521 1.00 62.54 99 ILE A O 1
ATOM 460 N N . SER A 1 100 ? 2.082 -6.024 11.113 1.00 63.59 100 SER A N 1
ATOM 461 C CA . SER A 1 100 ? 0.802 -5.983 11.805 1.00 65.75 100 SER A CA 1
ATOM 462 C C . SER A 1 100 ? -0.333 -6.546 10.962 1.00 68.38 100 SER A C 1
ATOM 463 O O . SER A 1 100 ? -1.360 -6.946 11.523 1.00 72.38 100 SER A O 1
ATOM 466 N N . GLN A 1 101 ? -0.167 -6.590 9.641 1.00 63.40 101 GLN A N 1
ATOM 467 C CA . GLN A 1 101 ? -1.084 -7.335 8.794 1.00 69.68 101 GLN A CA 1
ATOM 468 C C . GLN A 1 101 ? -0.964 -8.841 8.988 1.00 67.35 101 GLN A C 1
ATOM 469 O O . GLN A 1 101 ? -1.812 -9.584 8.478 1.00 69.66 101 GLN A O 1
ATOM 475 N N . ASN A 1 102 ? 0.062 -9.295 9.712 1.00 70.11 102 ASN A N 1
ATOM 476 C CA . ASN A 1 102 ? 0.340 -10.719 9.942 1.00 71.09 102 ASN A CA 1
ATOM 477 C C . ASN A 1 102 ? 0.548 -11.473 8.627 1.00 66.59 102 ASN A C 1
ATOM 478 O O . ASN A 1 102 ? -0.038 -12.532 8.392 1.00 62.10 102 ASN A O 1
ATOM 483 N N . VAL A 1 103 ? 1.391 -10.914 7.772 1.00 67.25 103 VAL A N 1
ATOM 484 C CA . VAL A 1 103 ? 1.807 -11.602 6.560 1.00 70.64 103 VAL A CA 1
ATOM 485 C C . VAL A 1 103 ? 2.825 -12.684 6.910 1.00 73.23 103 VAL A C 1
ATOM 486 O O . VAL A 1 103 ? 3.476 -12.653 7.960 1.00 69.64 103 VAL A O 1
ATOM 490 N N . ASP A 1 104 ? 2.972 -13.647 6.003 1.00 71.21 104 ASP A N 1
ATOM 491 C CA . ASP A 1 104 ? 3.843 -14.787 6.246 1.00 68.00 104 ASP A CA 1
ATOM 492 C C . ASP A 1 104 ? 5.252 -14.589 5.702 1.00 65.51 104 ASP A C 1
ATOM 493 O O . ASP A 1 104 ? 6.162 -15.322 6.106 1.00 71.04 104 ASP A O 1
ATOM 498 N N . ALA A 1 105 ? 5.452 -13.625 4.805 1.00 62.96 105 ALA A N 1
ATOM 499 C CA . ALA A 1 105 ? 6.779 -13.265 4.327 1.00 59.13 105 ALA A CA 1
ATOM 500 C C . ALA A 1 105 ? 6.700 -11.879 3.709 1.00 59.47 105 ALA A C 1
ATOM 501 O O . ALA A 1 105 ? 5.647 -11.469 3.213 1.00 56.91 105 ALA A O 1
ATOM 503 N N . ILE A 1 106 ? 7.817 -11.158 3.748 1.00 56.07 106 ILE A N 1
ATOM 504 C CA . ILE A 1 106 ? 7.890 -9.800 3.225 1.00 57.83 106 ILE A CA 1
ATOM 505 C C . ILE A 1 106 ? 8.968 -9.763 2.149 1.00 57.75 106 ILE A C 1
ATOM 506 O O . ILE A 1 106 ? 10.165 -9.847 2.452 1.00 53.63 106 ILE A O 1
ATOM 511 N N . LEU A 1 107 ? 8.541 -9.641 0.894 1.00 52.23 107 LEU A N 1
ATOM 512 C CA . LEU A 1 107 ? 9.445 -9.466 -0.238 1.00 48.22 107 LEU A CA 1
ATOM 513 C C . LEU A 1 107 ? 9.854 -7.998 -0.311 1.00 50.69 107 LEU A C 1
ATOM 514 O O . LEU A 1 107 ? 9.043 -7.140 -0.677 1.00 56.72 107 LEU A O 1
ATOM 519 N N . ILE A 1 108 ? 11.104 -7.696 0.033 1.00 51.30 108 ILE A N 1
ATOM 520 C CA . ILE A 1 108 ? 11.574 -6.318 0.136 1.00 50.76 108 ILE A CA 1
ATOM 521 C C . ILE A 1 108 ? 12.520 -6.012 -1.017 1.00 52.25 108 ILE A C 1
ATOM 522 O O . ILE A 1 108 ? 13.393 -6.819 -1.355 1.00 52.14 108 ILE A O 1
ATOM 527 N N . ASN A 1 109 ? 12.340 -4.841 -1.624 1.00 54.54 109 ASN A N 1
ATOM 528 C CA . ASN A 1 109 ? 13.347 -4.259 -2.506 1.00 55.28 109 ASN A CA 1
ATOM 529 C C . ASN A 1 109 ? 13.881 -3.003 -1.830 1.00 52.21 109 ASN A C 1
ATOM 530 O O . ASN A 1 109 ? 13.243 -1.939 -1.900 1.00 54.28 109 ASN A O 1
ATOM 535 N N . PRO A 1 110 ? 15.027 -3.070 -1.158 1.00 49.75 110 PRO A N 1
ATOM 536 C CA . PRO A 1 110 ? 15.474 -1.934 -0.340 1.00 57.89 110 PRO A CA 1
ATOM 537 C C . PRO A 1 110 ? 15.715 -0.689 -1.177 1.00 53.65 110 PRO A C 1
ATOM 538 O O . PRO A 1 110 ? 16.020 -0.762 -2.368 1.00 52.56 110 PRO A O 1
ATOM 542 N N . VAL A 1 111 ? 15.560 0.467 -0.539 1.00 54.67 111 VAL A N 1
ATOM 543 C CA . VAL A 1 111 ? 16.001 1.731 -1.114 1.00 59.25 111 VAL A CA 1
ATOM 544 C C . VAL A 1 111 ? 17.394 2.108 -0.619 1.00 58.41 111 VAL A C 1
ATOM 545 O O . VAL A 1 111 ? 18.234 2.555 -1.398 1.00 56.63 111 VAL A O 1
ATOM 549 N N . ASP A 1 112 ? 17.656 1.922 0.671 1.00 57.54 112 ASP A N 1
ATOM 550 C CA . ASP A 1 112 ? 18.998 2.002 1.224 1.00 58.68 112 ASP A CA 1
ATOM 551 C C . ASP A 1 112 ? 19.332 0.646 1.826 1.00 60.94 112 ASP A C 1
ATOM 552 O O . ASP A 1 112 ? 18.563 0.118 2.639 1.00 59.65 112 ASP A O 1
ATOM 557 N N . SER A 1 113 ? 20.461 0.071 1.400 1.00 56.97 113 SER A N 1
ATOM 558 C CA . SER A 1 113 ? 20.860 -1.248 1.878 1.00 57.79 113 SER A CA 1
ATOM 559 C C . SER A 1 113 ? 21.304 -1.226 3.334 1.00 62.82 113 SER A C 1
ATOM 560 O O . SER A 1 113 ? 21.281 -2.272 3.990 1.00 62.82 113 SER A O 1
ATOM 563 N N . LYS A 1 114 ? 21.702 -0.065 3.854 1.00 63.55 114 LYS A N 1
ATOM 564 C CA . LYS A 1 114 ? 22.065 0.050 5.261 1.00 59.31 114 LYS A CA 1
ATOM 565 C C . LYS A 1 114 ? 20.853 0.298 6.158 1.00 61.71 114 LYS A C 1
ATOM 566 O O . LYS A 1 114 ? 20.759 -0.289 7.239 1.00 61.91 114 LYS A O 1
ATOM 572 N N . ALA A 1 115 ? 19.917 1.147 5.728 1.00 56.79 115 ALA A N 1
ATOM 573 C CA . ALA A 1 115 ? 18.790 1.540 6.563 1.00 53.44 115 ALA A CA 1
ATOM 574 C C . ALA A 1 115 ? 17.729 0.456 6.681 1.00 57.69 115 ALA A C 1
ATOM 575 O O . ALA A 1 115 ? 16.953 0.466 7.646 1.00 50.89 115 ALA A O 1
ATOM 577 N N . ILE A 1 116 ? 17.663 -0.460 5.716 1.00 62.82 116 ILE A N 1
ATOM 578 C CA . ILE A 1 116 ? 16.661 -1.515 5.744 1.00 56.38 116 ILE A CA 1
ATOM 579 C C . ILE A 1 116 ? 16.965 -2.561 6.808 1.00 58.28 116 ILE A C 1
ATOM 580 O O . ILE A 1 116 ? 16.063 -3.316 7.201 1.00 60.65 116 ILE A O 1
ATOM 585 N N . VAL A 1 117 ? 18.208 -2.613 7.301 1.00 57.54 117 VAL A N 1
ATOM 586 C CA . VAL A 1 117 ? 18.611 -3.670 8.230 1.00 54.97 117 VAL A CA 1
ATOM 587 C C . VAL A 1 117 ? 17.786 -3.612 9.506 1.00 56.42 117 VAL A C 1
ATOM 588 O O . VAL A 1 117 ? 17.303 -4.641 10.000 1.00 61.75 117 VAL A O 1
ATOM 592 N N . THR A 1 118 ? 17.617 -2.409 10.057 1.00 59.59 118 THR A N 1
ATOM 593 C CA . THR A 1 118 ? 16.813 -2.251 11.264 1.00 64.78 118 THR A CA 1
ATOM 594 C C . THR A 1 118 ? 15.413 -2.814 11.075 1.00 59.15 118 THR A C 1
ATOM 595 O O . THR A 1 118 ? 14.907 -3.535 11.939 1.00 55.86 118 THR A O 1
ATOM 599 N N . ALA A 1 119 ? 14.759 -2.480 9.962 1.00 61.13 119 ALA A N 1
ATOM 600 C CA . ALA A 1 119 ? 13.425 -3.014 9.730 1.00 61.43 119 ALA A CA 1
ATOM 601 C C . ALA A 1 119 ? 13.464 -4.516 9.502 1.00 52.38 119 ALA A C 1
ATOM 602 O O . ALA A 1 119 ? 12.480 -5.206 9.802 1.00 49.51 119 ALA A O 1
ATOM 604 N N . ILE A 1 120 ? 14.589 -5.037 8.988 1.00 57.34 120 ILE A N 1
ATOM 605 C CA . ILE A 1 120 ? 14.703 -6.474 8.751 1.00 57.62 120 ILE A CA 1
ATOM 606 C C . ILE A 1 120 ? 14.760 -7.231 10.068 1.00 54.93 120 ILE A C 1
ATOM 607 O O . ILE A 1 120 ? 14.084 -8.255 10.241 1.00 54.32 120 ILE A O 1
ATOM 612 N N . LYS A 1 121 ? 15.547 -6.735 11.022 1.00 53.57 121 LYS A N 1
ATOM 613 C CA . LYS A 1 121 ? 15.549 -7.322 12.356 1.00 56.71 121 LYS A CA 1
ATOM 614 C C . LYS A 1 121 ? 14.175 -7.232 13.003 1.00 57.24 121 LYS A C 1
ATOM 615 O O . LYS A 1 121 ? 13.811 -8.094 13.813 1.00 59.68 121 LYS A O 1
ATOM 621 N N . SER A 1 122 ? 13.395 -6.206 12.655 1.00 51.03 122 SER A N 1
ATOM 622 C CA . SER A 1 122 ? 12.031 -6.111 13.162 1.00 57.20 122 SER A CA 1
ATOM 623 C C . SER A 1 122 ? 11.165 -7.257 12.641 1.00 59.04 122 SER A C 1
ATOM 624 O O . SER A 1 122 ? 10.351 -7.819 13.385 1.00 63.41 122 SER A O 1
ATOM 627 N N . ALA A 1 123 ? 11.320 -7.614 11.361 1.00 56.61 123 ALA A N 1
ATOM 628 C CA . ALA A 1 123 ? 10.620 -8.775 10.825 1.00 54.96 123 ALA A CA 1
ATOM 629 C C . ALA A 1 123 ? 11.273 -10.073 11.272 1.00 60.94 123 ALA A C 1
ATOM 630 O O . ALA A 1 123 ? 10.599 -11.108 11.350 1.00 55.20 123 ALA A O 1
ATOM 632 N N . ASN A 1 124 ? 12.575 -10.037 11.568 1.00 63.87 124 ASN A N 1
ATOM 633 C CA . ASN A 1 124 ? 13.239 -11.209 12.125 1.00 61.16 124 ASN A CA 1
ATOM 634 C C . ASN A 1 124 ? 12.676 -11.550 13.496 1.00 65.95 124 ASN A C 1
ATOM 635 O O . ASN A 1 124 ? 12.421 -12.723 13.800 1.00 68.90 124 ASN A O 1
ATOM 640 N N . ASN A 1 125 ? 12.470 -10.536 14.339 1.00 64.55 125 ASN A N 1
ATOM 641 C CA . ASN A 1 125 ? 11.912 -10.780 15.664 1.00 65.81 125 ASN A CA 1
ATOM 642 C C . ASN A 1 125 ? 10.482 -11.293 15.572 1.00 66.33 125 ASN A C 1
ATOM 643 O O . ASN A 1 125 ? 10.089 -12.187 16.331 1.00 63.10 125 ASN A O 1
ATOM 648 N N . ALA A 1 126 ? 9.693 -10.750 14.645 1.00 60.39 126 ALA A N 1
ATOM 649 C CA . ALA A 1 126 ? 8.325 -11.211 14.442 1.00 54.02 126 ALA A CA 1
ATOM 650 C C . ALA A 1 126 ? 8.252 -12.571 13.764 1.00 61.10 126 ALA A C 1
ATOM 651 O O . ALA A 1 126 ? 7.142 -13.062 13.535 1.00 57.05 126 ALA A O 1
ATOM 653 N N . ASN A 1 127 ? 9.399 -13.171 13.437 1.00 66.51 127 ASN A N 1
ATOM 654 C CA . ASN A 1 127 ? 9.463 -14.468 12.763 1.00 61.83 127 ASN A CA 1
ATOM 655 C C . ASN A 1 127 ? 8.706 -14.430 11.435 1.00 55.46 127 ASN A C 1
ATOM 656 O O . ASN A 1 127 ? 7.886 -15.296 11.128 1.00 61.66 127 ASN A O 1
ATOM 661 N N . ILE A 1 128 ? 8.985 -13.396 10.648 1.00 61.69 128 ILE A N 1
ATOM 662 C CA . ILE A 1 128 ? 8.455 -13.228 9.301 1.00 58.11 128 ILE A CA 1
ATOM 663 C C . ILE A 1 128 ? 9.632 -13.296 8.333 1.00 56.57 128 ILE A C 1
ATOM 664 O O . ILE A 1 128 ? 10.471 -12.379 8.312 1.00 63.22 128 ILE A O 1
ATOM 669 N N . PRO A 1 129 ? 9.755 -14.361 7.543 1.00 50.04 129 PRO A N 1
ATOM 670 C CA . PRO A 1 129 ? 10.890 -14.477 6.621 1.00 52.04 129 PRO A CA 1
ATOM 671 C C . PRO A 1 129 ? 11.001 -13.275 5.698 1.00 52.51 129 PRO A C 1
ATOM 672 O O . PRO A 1 129 ? 10.002 -12.741 5.213 1.00 54.50 129 PRO A O 1
ATOM 676 N N . VAL A 1 130 ? 12.235 -12.845 5.465 1.00 52.13 130 VAL A N 1
ATOM 677 C CA . VAL A 1 130 ? 12.518 -11.709 4.600 1.00 49.14 130 VAL A CA 1
ATOM 678 C C . VAL A 1 130 ? 13.176 -12.224 3.333 1.00 45.25 130 VAL A C 1
ATOM 679 O O . VAL A 1 130 ? 14.164 -12.963 3.391 1.00 47.13 130 VAL A O 1
ATOM 683 N N . ILE A 1 131 ? 12.611 -11.850 2.191 1.00 47.91 131 ILE A N 1
ATOM 684 C CA . ILE A 1 131 ? 13.157 -12.175 0.880 1.00 45.77 131 ILE A CA 1
ATOM 685 C C . ILE A 1 131 ? 13.520 -10.868 0.192 1.00 47.97 131 ILE A C 1
ATOM 686 O O . ILE A 1 131 ? 12.673 -9.977 0.063 1.00 50.26 131 ILE A O 1
ATOM 691 N N . LEU A 1 132 ? 14.771 -10.753 -0.239 1.00 41.09 132 LEU A N 1
ATOM 692 C CA . LEU A 1 132 ? 15.287 -9.548 -0.870 1.00 41.90 132 LEU A CA 1
ATOM 693 C C . LEU A 1 132 ? 15.261 -9.688 -2.387 1.00 40.42 132 LEU A C 1
ATOM 694 O O . LEU A 1 132 ? 15.487 -10.767 -2.936 1.00 42.55 132 LEU A O 1
ATOM 699 N N . MET A 1 133 ? 14.989 -8.576 -3.058 1.00 40.84 133 MET A N 1
ATOM 700 C CA . MET A 1 133 ? 14.821 -8.543 -4.504 1.00 38.92 133 MET A CA 1
ATOM 701 C C . MET A 1 133 ? 15.635 -7.394 -5.092 1.00 36.00 133 MET A C 1
ATOM 702 O O . MET A 1 133 ? 15.594 -6.271 -4.579 1.00 37.72 133 MET A O 1
ATOM 707 N N . ASP A 1 134 ? 16.377 -7.685 -6.164 1.00 35.34 134 ASP A N 1
ATOM 708 C CA . ASP A 1 134 ? 17.082 -6.701 -6.994 1.00 39.45 134 ASP A CA 1
ATOM 709 C C . ASP A 1 134 ? 18.258 -6.034 -6.279 1.00 42.61 134 ASP A C 1
ATOM 710 O O . ASP A 1 134 ? 19.341 -5.897 -6.863 1.00 39.63 134 ASP A O 1
ATOM 715 N N . ARG A 1 135 ? 18.063 -5.617 -5.027 1.00 38.17 135 ARG A N 1
ATOM 716 C CA . ARG A 1 135 ? 19.117 -5.000 -4.238 1.00 36.75 135 ARG A CA 1
ATOM 717 C C . ARG A 1 135 ? 19.278 -5.753 -2.923 1.00 35.59 135 ARG A C 1
ATOM 718 O O . ARG A 1 135 ? 18.324 -6.339 -2.405 1.00 35.93 135 ARG A O 1
ATOM 726 N N . GLY A 1 136 ? 20.497 -5.724 -2.381 1.00 41.99 136 GLY A N 1
ATOM 727 C CA . GLY A 1 136 ? 20.819 -6.425 -1.157 1.00 44.34 136 GLY A CA 1
ATOM 728 C C . GLY A 1 136 ? 20.733 -5.532 0.069 1.00 52.23 136 GLY A C 1
ATOM 729 O O . GLY A 1 136 ? 20.265 -4.392 0.019 1.00 54.76 136 GLY A O 1
ATOM 730 N N . SER A 1 137 ? 21.194 -6.080 1.198 1.00 52.60 137 SER A N 1
ATOM 731 C CA . SER A 1 137 ? 21.261 -5.342 2.454 1.00 54.98 137 SER A CA 1
ATOM 732 C C . SER A 1 137 ? 22.576 -5.657 3.158 1.00 58.33 137 SER A C 1
ATOM 733 O O . SER A 1 137 ? 23.209 -6.686 2.906 1.00 60.79 137 SER A O 1
ATOM 736 N N . GLU A 1 138 ? 22.980 -4.753 4.058 1.00 58.16 138 GLU A N 1
ATOM 737 C CA . GLU A 1 138 ? 24.278 -4.867 4.718 1.00 63.59 138 GLU A CA 1
ATOM 738 C C . GLU A 1 138 ? 24.266 -5.816 5.913 1.00 64.74 138 GLU A C 1
ATOM 739 O O . GLU A 1 138 ? 25.341 -6.236 6.360 1.00 62.99 138 GLU A O 1
ATOM 745 N N . GLY A 1 139 ? 23.094 -6.162 6.435 1.00 62.21 139 GLY A N 1
ATOM 746 C CA . GLY A 1 139 ? 22.986 -7.129 7.504 1.00 58.82 139 GLY A CA 1
ATOM 747 C C . GLY A 1 139 ? 21.567 -7.648 7.620 1.00 61.57 139 GLY A C 1
ATOM 748 O O . GLY A 1 139 ? 20.722 -7.393 6.763 1.00 62.24 139 GLY A O 1
ATOM 749 N N . GLY A 1 140 ? 21.315 -8.380 8.697 1.00 58.88 140 GLY A N 1
ATOM 750 C CA . GLY A 1 140 ? 19.979 -8.903 8.962 1.00 52.17 140 GLY A CA 1
ATOM 751 C C . GLY A 1 140 ? 19.765 -10.291 8.387 1.00 56.73 140 GLY A C 1
ATOM 752 O O . GLY A 1 140 ? 20.358 -10.683 7.382 1.00 60.89 140 GLY A O 1
ATOM 753 N N . LYS A 1 141 ? 18.881 -11.049 9.040 1.00 57.01 141 LYS A N 1
ATOM 754 C CA . LYS A 1 141 ? 18.635 -12.444 8.674 1.00 52.94 141 LYS A CA 1
ATOM 755 C C . LYS A 1 141 ? 17.682 -12.498 7.485 1.00 52.33 141 LYS A C 1
ATOM 756 O O . LYS A 1 141 ? 16.489 -12.205 7.617 1.00 57.89 141 LYS A O 1
ATOM 762 N N . VAL A 1 142 ? 18.204 -12.904 6.328 1.00 51.62 142 VAL A N 1
ATOM 763 C CA . VAL A 1 142 ? 17.462 -12.924 5.074 1.00 52.47 142 VAL A CA 1
ATOM 764 C C . VAL A 1 142 ? 17.356 -14.362 4.586 1.00 50.92 142 VAL A C 1
ATOM 765 O O . VAL A 1 142 ? 18.364 -15.079 4.529 1.00 51.95 142 VAL A O 1
ATOM 769 N N . LEU A 1 143 ? 16.141 -14.778 4.225 1.00 50.65 143 LEU A N 1
ATOM 770 C CA . LEU A 1 143 ? 15.940 -16.133 3.724 1.00 54.17 143 LEU A CA 1
ATOM 771 C C . LEU A 1 143 ? 16.701 -16.357 2.422 1.00 54.76 143 LEU A C 1
ATOM 772 O O . LEU A 1 143 ? 17.433 -17.344 2.278 1.00 54.78 143 LEU A O 1
ATOM 777 N N . THR A 1 144 ? 16.542 -15.444 1.464 1.00 57.15 144 THR A N 1
ATOM 778 C CA . THR A 1 144 ? 17.184 -15.549 0.160 1.00 54.17 144 THR A CA 1
ATOM 779 C C . THR A 1 144 ? 17.228 -14.169 -0.475 1.00 50.42 144 THR A C 1
ATOM 780 O O . THR A 1 144 ? 16.468 -13.273 -0.106 1.00 49.06 144 THR A O 1
ATOM 784 N N . THR A 1 145 ? 18.121 -14.009 -1.450 1.00 49.34 145 THR A N 1
ATOM 785 C CA . THR A 1 145 ? 18.257 -12.751 -2.175 1.00 43.52 145 THR A CA 1
ATOM 786 C C . THR A 1 145 ? 18.274 -13.045 -3.666 1.00 45.86 145 THR A C 1
ATOM 787 O O . THR A 1 145 ? 19.125 -13.801 -4.145 1.00 46.54 145 THR A O 1
ATOM 791 N N . VAL A 1 146 ? 17.331 -12.458 -4.391 1.00 47.51 146 VAL A N 1
ATOM 792 C CA . VAL A 1 146 ? 17.240 -12.592 -5.839 1.00 45.95 146 VAL A CA 1
ATOM 793 C C . VAL A 1 146 ? 17.680 -11.270 -6.447 1.00 45.71 146 VAL A C 1
ATOM 794 O O . VAL A 1 146 ? 17.052 -10.230 -6.209 1.00 42.00 146 VAL A O 1
ATOM 798 N N . ALA A 1 147 ? 18.754 -11.305 -7.230 1.00 46.71 147 ALA A N 1
ATOM 799 C CA . ALA A 1 147 ? 19.306 -10.093 -7.821 1.00 44.54 147 ALA A CA 1
ATOM 800 C C . ALA A 1 147 ? 20.325 -10.494 -8.876 1.00 41.61 147 ALA A C 1
ATOM 801 O O . ALA A 1 147 ? 20.689 -11.667 -9.003 1.00 42.07 147 ALA A O 1
ATOM 803 N N . SER A 1 148 ? 20.783 -9.500 -9.631 1.00 42.03 148 SER A N 1
ATOM 804 C CA . SER A 1 148 ? 21.780 -9.729 -10.658 1.00 36.77 148 SER A CA 1
ATOM 805 C C . SER A 1 148 ? 23.177 -9.628 -10.055 1.00 39.47 148 SER A C 1
ATOM 806 O O . SER A 1 148 ? 23.355 -9.382 -8.858 1.00 36.18 148 SER A O 1
ATOM 809 N N . ASP A 1 149 ? 24.180 -9.850 -10.904 1.00 43.49 149 ASP A N 1
ATOM 810 C CA . ASP A 1 149 ? 25.579 -9.556 -10.595 1.00 35.94 149 ASP A CA 1
ATOM 811 C C . ASP A 1 149 ? 25.847 -8.151 -11.122 1.00 38.90 149 ASP A C 1
ATOM 812 O O . ASP A 1 149 ? 26.282 -7.962 -12.259 1.00 37.86 149 ASP A O 1
ATOM 817 N N . ASN A 1 150 ? 25.563 -7.149 -10.287 1.00 38.20 150 ASN A N 1
ATOM 818 C CA . ASN A 1 150 ? 25.672 -5.764 -10.736 1.00 40.02 150 ASN A CA 1
ATOM 819 C C . ASN A 1 150 ? 27.114 -5.372 -11.021 1.00 42.04 150 ASN A C 1
ATOM 820 O O . ASN A 1 150 ? 27.356 -4.453 -11.817 1.00 41.03 150 ASN A O 1
ATOM 825 N N . VAL A 1 151 ? 28.077 -6.043 -10.383 1.00 40.66 151 VAL A N 1
ATOM 826 C CA . VAL A 1 151 ? 29.477 -5.850 -10.748 1.00 36.90 151 VAL A CA 1
ATOM 827 C C . VAL A 1 151 ? 29.708 -6.322 -12.176 1.00 36.55 151 VAL A C 1
ATOM 828 O O . VAL A 1 151 ? 30.342 -5.632 -12.981 1.00 41.04 151 VAL A O 1
ATOM 832 N N . ALA A 1 152 ? 29.169 -7.495 -12.518 1.00 31.21 152 ALA A N 1
ATOM 833 C CA . ALA A 1 152 ? 29.291 -7.990 -13.886 1.00 36.43 152 ALA A CA 1
ATOM 834 C C . ALA A 1 152 ? 28.558 -7.091 -14.871 1.00 42.20 152 ALA A C 1
ATOM 835 O O . ALA A 1 152 ? 28.960 -6.991 -16.035 1.00 44.98 152 ALA A O 1
ATOM 837 N N . ALA A 1 153 ? 27.480 -6.439 -14.430 1.00 47.21 153 ALA A N 1
ATOM 838 C CA . ALA A 1 153 ? 26.751 -5.530 -15.307 1.00 40.85 153 ALA A CA 1
ATOM 839 C C . ALA A 1 153 ? 27.598 -4.312 -15.667 1.00 48.69 153 ALA A C 1
ATOM 840 O O . ALA A 1 153 ? 27.647 -3.900 -16.833 1.00 49.36 153 ALA A O 1
ATOM 842 N N . GLY A 1 154 ? 28.265 -3.714 -14.674 1.00 39.20 154 GLY A N 1
ATOM 843 C CA . GLY A 1 154 ? 29.242 -2.684 -14.981 1.00 43.61 154 GLY A CA 1
ATOM 844 C C . GLY A 1 154 ? 30.326 -3.189 -15.912 1.00 45.00 154 GLY A C 1
ATOM 845 O O . GLY A 1 154 ? 30.783 -2.466 -16.800 1.00 45.56 154 GLY A O 1
ATOM 846 N N . LYS A 1 155 ? 30.733 -4.448 -15.728 1.00 45.35 155 LYS A N 1
ATOM 847 C CA . LYS A 1 155 ? 31.753 -5.068 -16.566 1.00 52.58 155 LYS A CA 1
ATOM 848 C C . LYS A 1 155 ? 31.384 -4.973 -18.043 1.00 47.72 155 LYS A C 1
ATOM 849 O O . LYS A 1 155 ? 32.147 -4.436 -18.854 1.00 49.71 155 LYS A O 1
ATOM 855 N N . MET A 1 156 ? 30.193 -5.472 -18.405 1.00 42.50 156 MET A N 1
ATOM 856 C CA . MET A 1 156 ? 29.827 -5.571 -19.816 1.00 45.77 156 MET A CA 1
ATOM 857 C C . MET A 1 156 ? 29.702 -4.208 -20.482 1.00 49.71 156 MET A C 1
ATOM 858 O O . MET A 1 156 ? 29.935 -4.089 -21.691 1.00 53.94 156 MET A O 1
ATOM 863 N N . ALA A 1 157 ? 29.332 -3.176 -19.721 1.00 44.57 157 ALA A N 1
ATOM 864 C CA . ALA A 1 157 ? 29.131 -1.861 -20.317 1.00 43.82 157 ALA A CA 1
ATOM 865 C C . ALA A 1 157 ? 30.456 -1.254 -20.759 1.00 49.22 157 ALA A C 1
ATOM 866 O O . ALA A 1 157 ? 30.578 -0.763 -21.887 1.00 47.97 157 ALA A O 1
ATOM 868 N N . ALA A 1 158 ? 31.463 -1.275 -19.879 1.00 50.72 158 ALA A N 1
ATOM 869 C CA . ALA A 1 158 ? 32.789 -0.803 -20.268 1.00 48.97 158 ALA A CA 1
ATOM 870 C C . ALA A 1 158 ? 33.372 -1.670 -21.374 1.00 53.44 158 ALA A C 1
ATOM 871 O O . ALA A 1 158 ? 33.996 -1.159 -22.311 1.00 52.04 158 ALA A O 1
ATOM 873 N N . ASP A 1 159 ? 33.166 -2.988 -21.287 1.00 48.47 159 ASP A N 1
ATOM 874 C CA . ASP A 1 159 ? 33.641 -3.885 -22.334 1.00 48.59 159 ASP A CA 1
ATOM 875 C C . ASP A 1 159 ? 33.029 -3.528 -23.681 1.00 52.51 159 ASP A C 1
ATOM 876 O O . ASP A 1 159 ? 33.720 -3.536 -24.707 1.00 50.39 159 ASP A O 1
ATOM 881 N N . TYR A 1 160 ? 31.731 -3.210 -23.693 1.00 50.06 160 TYR A N 1
ATOM 882 C CA . TYR A 1 160 ? 31.073 -2.801 -24.931 1.00 47.79 160 TYR A CA 1
ATOM 883 C C . TYR A 1 160 ? 31.655 -1.494 -25.460 1.00 50.40 160 TYR A C 1
ATOM 884 O O . TYR A 1 160 ? 31.897 -1.359 -26.666 1.00 49.62 160 TYR A O 1
ATOM 893 N N . ALA A 1 161 ? 31.893 -0.527 -24.572 1.00 44.81 161 ALA A N 1
ATOM 894 C CA . ALA A 1 161 ? 32.481 0.737 -24.998 1.00 44.21 161 ALA A CA 1
ATOM 895 C C . ALA A 1 161 ? 33.867 0.523 -25.590 1.00 52.05 161 ALA A C 1
ATOM 896 O O . ALA A 1 161 ? 34.151 0.965 -26.711 1.00 51.93 161 ALA A O 1
ATOM 898 N N . VAL A 1 162 ? 34.744 -0.163 -24.852 1.00 49.10 162 VAL A N 1
ATOM 899 C CA . VAL A 1 162 ? 36.103 -0.392 -25.338 1.00 49.89 162 VAL A CA 1
ATOM 900 C C . VAL A 1 162 ? 36.078 -1.167 -26.650 1.00 52.94 162 VAL A C 1
ATOM 901 O O . VAL A 1 162 ? 36.861 -0.889 -27.568 1.00 53.14 162 VAL A O 1
ATOM 905 N N . LYS A 1 163 ? 35.169 -2.142 -26.764 1.00 50.54 163 LYS A N 1
ATOM 906 C CA . LYS A 1 163 ? 35.112 -2.961 -27.973 1.00 51.43 163 LYS A CA 1
ATOM 907 C C . LYS A 1 163 ? 34.550 -2.184 -29.158 1.00 55.87 163 LYS A C 1
ATOM 908 O O . LYS A 1 163 ? 34.911 -2.466 -30.307 1.00 51.23 163 LYS A O 1
ATOM 914 N N . LYS A 1 164 ? 33.677 -1.206 -28.908 1.00 58.36 164 LYS A N 1
ATOM 915 C CA . LYS A 1 164 ? 33.097 -0.432 -30.000 1.00 54.72 164 LYS A CA 1
ATOM 916 C C . LYS A 1 164 ? 33.888 0.837 -30.300 1.00 52.01 164 LYS A C 1
ATOM 917 O O . LYS A 1 164 ? 34.149 1.139 -31.468 1.00 49.34 164 LYS A O 1
ATOM 923 N N . LEU A 1 165 ? 34.291 1.583 -29.273 1.00 53.23 165 LEU A N 1
ATOM 924 C CA . LEU A 1 165 ? 34.907 2.889 -29.467 1.00 52.59 165 LEU A CA 1
ATOM 925 C C . LEU A 1 165 ? 36.406 2.882 -29.208 1.00 63.21 165 LEU A C 1
ATOM 926 O O . LEU A 1 165 ? 37.003 3.954 -29.068 1.00 59.78 165 LEU A O 1
ATOM 931 N N . GLY A 1 166 ? 37.029 1.709 -29.143 1.00 56.58 166 GLY A N 1
ATOM 932 C CA . GLY A 1 166 ? 38.449 1.667 -28.884 1.00 48.26 166 GLY A CA 1
ATOM 933 C C . GLY A 1 166 ? 38.774 1.968 -27.430 1.00 55.17 166 GLY A C 1
ATOM 934 O O . GLY A 1 166 ? 37.920 1.985 -26.546 1.00 64.25 166 GLY A O 1
ATOM 935 N N . LYS A 1 167 ? 40.057 2.213 -27.199 1.00 56.90 167 LYS A N 1
ATOM 936 C CA . LYS A 1 167 ? 40.584 2.459 -25.869 1.00 63.27 167 LYS A CA 1
ATOM 937 C C . LYS A 1 167 ? 40.992 3.924 -25.761 1.00 60.30 167 LYS A C 1
ATOM 938 O O . LYS A 1 167 ? 41.330 4.561 -26.764 1.00 60.04 167 LYS A O 1
ATOM 944 N N . LYS A 1 168 ? 40.912 4.461 -24.537 1.00 56.61 168 LYS A N 1
ATOM 945 C CA . LYS A 1 168 ? 41.170 5.872 -24.232 1.00 53.04 168 LYS A CA 1
ATOM 946 C C . LYS A 1 168 ? 40.090 6.795 -24.791 1.00 53.39 168 LYS A C 1
ATOM 947 O O . LYS A 1 168 ? 40.382 7.925 -25.191 1.00 58.97 168 LYS A O 1
ATOM 953 N N . ALA A 1 169 ? 38.841 6.328 -24.811 1.00 56.11 169 ALA A N 1
ATOM 954 C CA . ALA A 1 169 ? 37.723 7.113 -25.318 1.00 47.08 169 ALA A CA 1
ATOM 955 C C . ALA A 1 169 ? 37.027 7.845 -24.178 1.00 47.46 169 ALA A C 1
ATOM 956 O O . ALA A 1 169 ? 36.806 7.277 -23.105 1.00 49.62 169 ALA A O 1
ATOM 958 N N . LYS A 1 170 ? 36.677 9.111 -24.422 1.00 48.27 170 LYS A N 1
ATOM 959 C CA . LYS A 1 170 ? 36.148 9.990 -23.378 1.00 46.70 170 LYS A CA 1
ATOM 960 C C . LYS A 1 170 ? 34.694 9.652 -23.065 1.00 45.97 170 LYS A C 1
ATOM 961 O O . LYS A 1 170 ? 33.846 9.623 -23.963 1.00 44.72 170 LYS A O 1
ATOM 967 N N . ALA A 1 171 ? 34.404 9.431 -21.783 1.00 43.79 171 ALA A N 1
ATOM 968 C CA . ALA A 1 171 ? 33.139 8.846 -21.371 1.00 45.26 171 ALA A CA 1
ATOM 969 C C . ALA A 1 171 ? 32.637 9.467 -20.075 1.00 45.05 171 ALA A C 1
ATOM 970 O O . ALA A 1 171 ? 33.423 9.838 -19.202 1.00 45.80 171 ALA A O 1
ATOM 972 N N . PHE A 1 172 ? 31.313 9.553 -19.961 1.00 42.85 172 PHE A N 1
ATOM 973 C CA . PHE A 1 172 ? 30.603 9.934 -18.748 1.00 51.27 172 PHE A CA 1
ATOM 974 C C . PHE A 1 172 ? 30.038 8.686 -18.085 1.00 47.64 172 PHE A C 1
ATOM 975 O O . PHE A 1 172 ? 29.746 7.691 -18.749 1.00 43.26 172 PHE A O 1
ATOM 983 N N . GLU A 1 173 ? 29.844 8.760 -16.770 1.00 37.60 173 GLU A N 1
ATOM 984 C CA . GLU A 1 173 ? 29.051 7.780 -16.041 1.00 41.18 173 GLU A CA 1
ATOM 985 C C . GLU A 1 173 ? 27.915 8.490 -15.321 1.00 41.96 173 GLU A C 1
ATOM 986 O O . GLU A 1 173 ? 28.096 9.591 -14.792 1.00 36.15 173 GLU A O 1
ATOM 992 N N . LEU A 1 174 ? 26.739 7.856 -15.324 1.00 48.16 174 LEU A N 1
ATOM 993 C CA . LEU A 1 174 ? 25.548 8.352 -14.645 1.00 43.16 174 LEU A CA 1
ATOM 994 C C . LEU A 1 174 ? 25.215 7.354 -13.537 1.00 38.26 174 LEU A C 1
ATOM 995 O O . LEU A 1 174 ? 24.567 6.338 -13.785 1.00 41.00 174 LEU A O 1
ATOM 1000 N N . SER A 1 175 ? 25.675 7.637 -12.321 1.00 37.90 175 SER A N 1
ATOM 1001 C CA . SER A 1 175 ? 25.468 6.745 -11.191 1.00 39.84 175 SER A CA 1
ATOM 1002 C C . SER A 1 175 ? 24.052 6.893 -10.632 1.00 38.50 175 SER A C 1
ATOM 1003 O O . SER A 1 175 ? 23.321 7.840 -10.944 1.00 44.83 175 SER A O 1
ATOM 1006 N N . GLY A 1 176 ? 23.669 5.936 -9.785 1.00 42.56 176 GLY A N 1
ATOM 1007 C CA . GLY A 1 176 ? 22.328 5.872 -9.235 1.00 43.75 176 GLY A CA 1
ATOM 1008 C C . GLY A 1 176 ? 22.197 6.337 -7.803 1.00 50.14 176 GLY A C 1
ATOM 1009 O O . GLY A 1 176 ? 22.934 7.222 -7.365 1.00 51.61 176 GLY A O 1
ATOM 1010 N N . VAL A 1 177 ? 21.250 5.751 -7.073 1.00 56.71 177 VAL A N 1
ATOM 1011 C CA . VAL A 1 177 ? 21.022 6.057 -5.661 1.00 57.07 177 VAL A CA 1
ATOM 1012 C C . VAL A 1 177 ? 22.233 5.591 -4.862 1.00 58.31 177 VAL A C 1
ATOM 1013 O O . VAL A 1 177 ? 22.547 4.395 -4.854 1.00 60.57 177 VAL A O 1
ATOM 1017 N N . PRO A 1 178 ? 22.931 6.493 -4.174 1.00 57.42 178 PRO A N 1
ATOM 1018 C CA . PRO A 1 178 ? 24.224 6.123 -3.569 1.00 64.09 178 PRO A CA 1
ATOM 1019 C C . PRO A 1 178 ? 24.130 5.050 -2.494 1.00 64.48 178 PRO A C 1
ATOM 1020 O O . PRO A 1 178 ? 25.121 4.351 -2.244 1.00 53.32 178 PRO A O 1
ATOM 1024 N N . GLY A 1 179 ? 22.978 4.903 -1.845 1.00 67.55 179 GLY A N 1
ATOM 1025 C CA . GLY A 1 179 ? 22.794 3.912 -0.809 1.00 65.82 179 GLY A CA 1
ATOM 1026 C C . GLY A 1 179 ? 22.279 2.572 -1.287 1.00 63.50 179 GLY A C 1
ATOM 1027 O O . GLY A 1 179 ? 21.992 1.700 -0.459 1.00 64.20 179 GLY A O 1
ATOM 1028 N N . ALA A 1 180 ? 22.148 2.380 -2.595 1.00 52.28 180 ALA A N 1
ATOM 1029 C CA . ALA A 1 180 ? 21.661 1.130 -3.161 1.00 50.40 180 ALA A CA 1
ATOM 1030 C C . ALA A 1 180 ? 22.846 0.257 -3.552 1.00 52.72 180 ALA A C 1
ATOM 1031 O O . ALA A 1 180 ? 23.794 0.734 -4.185 1.00 53.50 180 ALA A O 1
ATOM 1033 N N . SER A 1 181 ? 22.784 -1.021 -3.172 1.00 41.21 181 SER A N 1
ATOM 1034 C CA . SER A 1 181 ? 23.868 -1.945 -3.491 1.00 41.59 181 SER A CA 1
ATOM 1035 C C . SER A 1 181 ? 24.111 -2.029 -4.992 1.00 42.68 181 SER A C 1
ATOM 1036 O O . SER A 1 181 ? 25.231 -2.323 -5.425 1.00 44.53 181 SER A O 1
ATOM 1039 N N . ALA A 1 182 ? 23.080 -1.769 -5.801 1.00 43.12 182 ALA A N 1
ATOM 1040 C CA . ALA A 1 182 ? 23.220 -1.925 -7.243 1.00 40.55 182 ALA A CA 1
ATOM 1041 C C . ALA A 1 182 ? 24.104 -0.845 -7.851 1.00 42.76 182 ALA A C 1
ATOM 1042 O O . ALA A 1 182 ? 24.710 -1.068 -8.905 1.00 43.96 182 ALA A O 1
ATOM 1044 N N . THR A 1 183 ? 24.204 0.323 -7.212 1.00 45.81 183 THR A N 1
ATOM 1045 C CA . THR A 1 183 ? 25.025 1.390 -7.772 1.00 48.27 183 THR A CA 1
ATOM 1046 C C . THR A 1 183 ? 26.484 1.301 -7.345 1.00 48.20 183 THR A C 1
ATOM 1047 O O . THR A 1 183 ? 27.369 1.671 -8.126 1.00 50.54 183 THR A O 1
ATOM 1051 N N . VAL A 1 184 ? 26.759 0.824 -6.128 1.00 45.27 184 VAL A N 1
ATOM 1052 C CA . VAL A 1 184 ? 28.152 0.636 -5.738 1.00 48.83 184 VAL A CA 1
ATOM 1053 C C . VAL A 1 184 ? 28.772 -0.506 -6.533 1.00 47.37 184 VAL A C 1
ATOM 1054 O O . VAL A 1 184 ? 29.966 -0.470 -6.853 1.00 48.08 184 VAL A O 1
ATOM 1058 N N . ASP A 1 185 ? 27.972 -1.515 -6.896 1.00 44.31 185 ASP A N 1
ATOM 1059 C CA . ASP A 1 185 ? 28.472 -2.655 -7.653 1.00 41.19 185 ASP A CA 1
ATOM 1060 C C . ASP A 1 185 ? 28.605 -2.326 -9.134 1.00 45.32 185 ASP A C 1
ATOM 1061 O O . ASP A 1 185 ? 29.589 -2.712 -9.775 1.00 48.33 185 ASP A O 1
ATOM 1066 N N . ARG A 1 186 ? 27.620 -1.620 -9.692 1.00 41.30 186 ARG A N 1
ATOM 1067 C CA . ARG A 1 186 ? 27.713 -1.204 -11.085 1.00 38.30 186 ARG A CA 1
ATOM 1068 C C . ARG A 1 186 ? 28.893 -0.263 -11.297 1.00 43.62 186 ARG A C 1
ATOM 1069 O O . ARG A 1 186 ? 29.562 -0.315 -12.333 1.00 41.34 186 ARG A O 1
ATOM 1077 N N . GLY A 1 187 ? 29.170 0.598 -10.317 1.00 46.91 187 GLY A N 1
ATOM 1078 C CA . GLY A 1 187 ? 30.303 1.499 -10.446 1.00 51.51 187 GLY A CA 1
ATOM 1079 C C . GLY A 1 187 ? 31.632 0.782 -10.318 1.00 48.65 187 GLY A C 1
ATOM 1080 O O . GLY A 1 187 ? 32.590 1.106 -11.027 1.00 48.24 187 GLY A O 1
ATOM 1081 N N . LYS A 1 188 ? 31.709 -0.200 -9.414 1.00 46.90 188 LYS A N 1
ATOM 1082 C CA . LYS A 1 188 ? 32.931 -0.985 -9.260 1.00 48.08 188 LYS A CA 1
ATOM 1083 C C . LYS A 1 188 ? 33.219 -1.808 -10.511 1.00 48.71 188 LYS A C 1
ATOM 1084 O O . LYS A 1 188 ? 34.329 -1.759 -11.057 1.00 50.60 188 LYS A O 1
ATOM 1090 N N . GLY A 1 189 ? 32.228 -2.569 -10.980 1.00 45.22 189 GLY A N 1
ATOM 1091 C CA . GLY A 1 189 ? 32.425 -3.377 -12.171 1.00 44.15 189 GLY A CA 1
ATOM 1092 C C . GLY A 1 189 ? 32.728 -2.555 -13.405 1.00 47.42 189 GLY A C 1
ATOM 1093 O O . GLY A 1 189 ? 33.476 -2.996 -14.281 1.00 48.14 189 GLY A O 1
ATOM 1094 N N . PHE A 1 190 ? 32.155 -1.354 -13.491 1.00 49.21 190 PHE A N 1
ATOM 1095 C CA . PHE A 1 190 ? 32.449 -0.472 -14.614 1.00 49.09 190 PHE A CA 1
ATOM 1096 C C . PHE A 1 190 ? 33.884 0.039 -14.545 1.00 47.54 190 PHE A C 1
ATOM 1097 O O . PHE A 1 190 ? 34.638 -0.069 -15.521 1.00 49.10 190 PHE A O 1
ATOM 1105 N N . HIS A 1 191 ? 34.289 0.579 -13.390 1.00 46.85 191 HIS A N 1
ATOM 1106 C CA . HIS A 1 191 ? 35.612 1.185 -13.283 1.00 57.15 191 HIS A CA 1
ATOM 1107 C C . HIS A 1 191 ? 36.736 0.155 -13.325 1.00 53.78 191 HIS A C 1
ATOM 1108 O O . HIS A 1 191 ? 37.891 0.532 -13.558 1.00 51.72 191 HIS A O 1
ATOM 1115 N N . SER A 1 192 ? 36.424 -1.127 -13.115 1.00 46.40 192 SER A N 1
ATOM 1116 C CA . SER A 1 192 ? 37.417 -2.180 -13.309 1.00 47.20 192 SER A CA 1
ATOM 1117 C C . SER A 1 192 ? 38.017 -2.111 -14.706 1.00 48.89 192 SER A C 1
ATOM 1118 O O . SER A 1 192 ? 39.242 -2.144 -14.876 1.00 51.12 192 SER A O 1
ATOM 1121 N N . VAL A 1 193 ? 37.162 -2.001 -15.718 1.00 47.20 193 VAL A N 1
ATOM 1122 C CA . VAL A 1 193 ? 37.585 -1.954 -17.112 1.00 49.36 193 VAL A CA 1
ATOM 1123 C C . VAL A 1 193 ? 37.652 -0.501 -17.561 1.00 50.51 193 VAL A C 1
ATOM 1124 O O . VAL A 1 193 ? 37.703 -0.207 -18.759 1.00 55.96 193 VAL A O 1
ATOM 1128 N N . ALA A 1 194 ? 37.641 0.423 -16.607 1.00 52.28 194 ALA A N 1
ATOM 1129 C CA . ALA A 1 194 ? 37.619 1.834 -16.947 1.00 56.30 194 ALA A CA 1
ATOM 1130 C C . ALA A 1 194 ? 38.776 2.621 -16.363 1.00 61.44 194 ALA A C 1
ATOM 1131 O O . ALA A 1 194 ? 39.101 3.686 -16.900 1.00 61.21 194 ALA A O 1
ATOM 1133 N N . LYS A 1 195 ? 39.404 2.143 -15.287 1.00 60.34 195 LYS A N 1
ATOM 1134 C CA . LYS A 1 195 ? 40.680 2.718 -14.880 1.00 60.11 195 LYS A CA 1
ATOM 1135 C C . LYS A 1 195 ? 41.665 2.677 -16.042 1.00 63.41 195 LYS A C 1
ATOM 1136 O O . LYS A 1 195 ? 42.277 3.693 -16.394 1.00 75.61 195 LYS A O 1
ATOM 1142 N N . SER A 1 196 ? 41.805 1.513 -16.666 1.00 62.70 196 SER A N 1
ATOM 1143 C CA . SER A 1 196 ? 42.457 1.371 -17.957 1.00 60.79 196 SER A CA 1
ATOM 1144 C C . SER A 1 196 ? 41.402 1.358 -19.061 1.00 63.93 196 SER A C 1
ATOM 1145 O O . SER A 1 196 ? 40.198 1.267 -18.807 1.00 62.95 196 SER A O 1
ATOM 1148 N N . LYS A 1 197 ? 41.880 1.476 -20.300 1.00 64.10 197 LYS A N 1
ATOM 1149 C CA . LYS A 1 197 ? 41.070 1.374 -21.515 1.00 63.47 197 LYS A CA 1
ATOM 1150 C C . LYS A 1 197 ? 40.045 2.495 -21.732 1.00 64.38 197 LYS A C 1
ATOM 1151 O O . LYS A 1 197 ? 39.430 2.547 -22.802 1.00 65.86 197 LYS A O 1
ATOM 1157 N N . LEU A 1 198 ? 39.844 3.398 -20.769 1.00 59.43 198 LEU A N 1
ATOM 1158 C CA . LEU A 1 198 ? 38.848 4.450 -20.953 1.00 54.33 198 LEU A CA 1
ATOM 1159 C C . LEU A 1 198 ? 39.216 5.680 -20.134 1.00 50.11 198 LEU A C 1
ATOM 1160 O O . LEU A 1 198 ? 39.759 5.570 -19.032 1.00 51.85 198 LEU A O 1
ATOM 1165 N N . ASP A 1 199 ? 38.885 6.852 -20.674 1.00 56.87 199 ASP A N 1
ATOM 1166 C CA . ASP A 1 199 ? 39.173 8.139 -20.044 1.00 51.89 199 ASP A CA 1
ATOM 1167 C C . ASP A 1 199 ? 37.883 8.747 -19.511 1.00 46.44 199 ASP A C 1
ATOM 1168 O O . ASP A 1 199 ? 36.985 9.077 -20.291 1.00 48.17 199 ASP A O 1
ATOM 1173 N N . MET A 1 200 ? 37.808 8.925 -18.195 1.00 54.11 200 MET A N 1
ATOM 1174 C CA . MET A 1 200 ? 36.618 9.471 -17.555 1.00 55.14 200 MET A CA 1
ATOM 1175 C C . MET A 1 200 ? 36.659 10.991 -17.512 1.00 59.78 200 MET A C 1
ATOM 1176 O O . MET A 1 200 ? 37.606 11.581 -16.982 1.00 63.24 200 MET A O 1
ATOM 1181 N N . LEU A 1 201 ? 35.613 11.621 -18.039 1.00 53.78 201 LEU A N 1
ATOM 1182 C CA . LEU A 1 201 ? 35.456 13.062 -17.910 1.00 51.45 201 LEU A CA 1
ATOM 1183 C C . LEU A 1 201 ? 34.721 13.435 -16.630 1.00 57.38 201 LEU A C 1
ATOM 1184 O O . LEU A 1 201 ? 35.078 14.423 -15.978 1.00 66.55 201 LEU A O 1
ATOM 1189 N N . SER A 1 202 ? 33.710 12.653 -16.250 1.00 54.94 202 SER A N 1
ATOM 1190 C CA . SER A 1 202 ? 32.917 12.935 -15.062 1.00 54.38 202 SER A CA 1
ATOM 1191 C C . SER A 1 202 ? 32.246 11.654 -14.583 1.00 53.97 202 SER A C 1
ATOM 1192 O O . SER A 1 202 ? 32.168 10.661 -15.311 1.00 58.17 202 SER A O 1
ATOM 1195 N N . SER A 1 203 ? 31.766 11.693 -13.336 1.00 54.26 203 SER A N 1
ATOM 1196 C CA . SER A 1 203 ? 30.897 10.637 -12.805 1.00 47.37 203 SER A CA 1
ATOM 1197 C C . SER A 1 203 ? 30.020 11.267 -11.720 1.00 46.40 203 SER A C 1
ATOM 1198 O O . SER A 1 203 ? 30.399 11.321 -10.547 1.00 46.85 203 SER A O 1
ATOM 1201 N N . GLN A 1 204 ? 28.849 11.743 -12.132 1.00 43.30 204 GLN A N 1
ATOM 1202 C CA . GLN A 1 204 ? 27.843 12.281 -11.233 1.00 45.94 204 GLN A CA 1
ATOM 1203 C C . GLN A 1 204 ? 26.637 11.356 -11.216 1.00 42.73 204 GLN A C 1
ATOM 1204 O O . GLN A 1 204 ? 26.453 10.526 -12.111 1.00 41.10 204 GLN A O 1
ATOM 1210 N N . SER A 1 205 ? 25.803 11.515 -10.193 1.00 44.88 205 SER A N 1
ATOM 1211 C CA . SER A 1 205 ? 24.643 10.658 -10.002 1.00 43.05 205 SER A CA 1
ATOM 1212 C C . SER A 1 205 ? 23.361 11.406 -10.345 1.00 46.52 205 SER A C 1
ATOM 1213 O O . SER A 1 205 ? 23.254 12.620 -10.153 1.00 50.38 205 SER A O 1
ATOM 1216 N N . ALA A 1 206 ? 22.387 10.658 -10.861 1.00 47.46 206 ALA A N 1
ATOM 1217 C CA . ALA A 1 206 ? 21.066 11.186 -11.165 1.00 49.45 206 ALA A CA 1
ATOM 1218 C C . ALA A 1 206 ? 19.958 10.404 -10.471 1.00 47.86 206 ALA A C 1
ATOM 1219 O O . ALA A 1 206 ? 18.782 10.601 -10.797 1.00 47.97 206 ALA A O 1
ATOM 1221 N N . ASN A 1 207 ? 20.310 9.507 -9.547 1.00 51.59 207 ASN A N 1
ATOM 1222 C CA . ASN A 1 207 ? 19.353 8.814 -8.676 1.00 54.80 207 ASN A CA 1
ATOM 1223 C C . ASN A 1 207 ? 18.298 8.043 -9.476 1.00 50.16 207 ASN A C 1
ATOM 1224 O O . ASN A 1 207 ? 17.098 8.114 -9.201 1.00 50.55 207 ASN A O 1
ATOM 1229 N N . PHE A 1 208 ? 18.766 7.289 -10.478 1.00 50.54 208 PHE A N 1
ATOM 1230 C CA . PHE A 1 208 ? 17.921 6.365 -11.249 1.00 50.05 208 PHE A CA 1
ATOM 1231 C C . PHE A 1 208 ? 16.714 7.063 -11.876 1.00 48.18 208 PHE A C 1
ATOM 1232 O O . PHE A 1 208 ? 15.678 6.435 -12.112 1.00 45.28 208 PHE A O 1
ATOM 1240 N N . ASP A 1 209 ? 16.844 8.358 -12.170 1.00 49.05 209 ASP A N 1
ATOM 1241 C CA . ASP A 1 209 ? 15.735 9.202 -12.600 1.00 45.64 209 ASP A CA 1
ATOM 1242 C C . ASP A 1 209 ? 16.002 9.769 -13.984 1.00 52.10 209 ASP A C 1
ATOM 1243 O O . ASP A 1 209 ? 17.089 10.296 -14.243 1.00 51.57 209 ASP A O 1
ATOM 1248 N N . ARG A 1 210 ? 14.988 9.696 -14.854 1.00 50.47 210 ARG A N 1
ATOM 1249 C CA . ARG A 1 210 ? 15.114 10.265 -16.192 1.00 48.32 210 ARG A CA 1
ATOM 1250 C C . ARG A 1 210 ? 15.396 11.759 -16.134 1.00 47.53 210 ARG A C 1
ATOM 1251 O O . ARG A 1 210 ? 16.381 12.234 -16.715 1.00 46.14 210 ARG A O 1
ATOM 1259 N N . ALA A 1 211 ? 14.548 12.516 -15.429 1.00 59.11 211 ALA A N 1
ATOM 1260 C CA . ALA A 1 211 ? 14.638 13.974 -15.467 1.00 56.79 211 ALA A CA 1
ATOM 1261 C C . ALA A 1 211 ? 15.966 14.464 -14.902 1.00 55.41 211 ALA A C 1
ATOM 1262 O O . ALA A 1 211 ? 16.658 15.268 -15.538 1.00 54.97 211 ALA A O 1
ATOM 1264 N N . LYS A 1 212 ? 16.344 13.976 -13.713 1.00 54.38 212 LYS A N 1
ATOM 1265 C CA . LYS A 1 212 ? 17.618 14.371 -13.117 1.00 54.56 212 LYS A CA 1
ATOM 1266 C C . LYS A 1 212 ? 18.782 14.042 -14.041 1.00 56.18 212 LYS A C 1
ATOM 1267 O O . LYS A 1 212 ? 19.748 14.807 -14.129 1.00 54.81 212 LYS A O 1
ATOM 1273 N N . ALA A 1 213 ? 18.700 12.912 -14.750 1.00 55.45 213 ALA A N 1
ATOM 1274 C CA . ALA A 1 213 ? 19.745 12.546 -15.700 1.00 51.31 213 ALA A CA 1
ATOM 1275 C C . ALA A 1 213 ? 19.748 13.468 -16.907 1.00 54.00 213 ALA A C 1
ATOM 1276 O O . ALA A 1 213 ? 20.814 13.784 -17.445 1.00 51.22 213 ALA A O 1
ATOM 1278 N N . LEU A 1 214 ? 18.564 13.883 -17.367 1.00 54.98 214 LEU A N 1
ATOM 1279 C CA . LEU A 1 214 ? 18.487 14.834 -18.469 1.00 58.27 214 LEU A CA 1
ATOM 1280 C C . LEU A 1 214 ? 19.200 16.134 -18.118 1.00 58.65 214 LEU A C 1
ATOM 1281 O O . LEU A 1 214 ? 20.011 16.646 -18.900 1.00 56.74 214 LEU A O 1
ATOM 1286 N N . ASN A 1 215 ? 18.899 16.688 -16.943 1.00 56.40 215 ASN A N 1
ATOM 1287 C CA . ASN A 1 215 ? 19.573 17.902 -16.506 1.00 56.83 215 ASN A CA 1
ATOM 1288 C C . ASN A 1 215 ? 21.064 17.653 -16.322 1.00 55.08 215 ASN A C 1
ATOM 1289 O O . ASN A 1 215 ? 21.899 18.404 -16.842 1.00 56.56 215 ASN A O 1
ATOM 1294 N N . THR A 1 216 ? 21.413 16.592 -15.591 1.00 56.43 216 THR A N 1
ATOM 1295 C CA . THR A 1 216 ? 22.816 16.269 -15.346 1.00 56.94 216 THR A CA 1
ATOM 1296 C C . THR A 1 216 ? 23.589 16.146 -16.650 1.00 56.80 216 THR A C 1
ATOM 1297 O O . THR A 1 216 ? 24.654 16.754 -16.813 1.00 58.70 216 THR A O 1
ATOM 1301 N N . THR A 1 217 ? 23.069 15.354 -17.592 1.00 57.00 217 THR A N 1
ATOM 1302 C CA . THR A 1 217 ? 23.774 15.151 -18.852 1.00 55.85 217 THR A CA 1
ATOM 1303 C C . THR A 1 217 ? 23.974 16.472 -19.584 1.00 55.07 217 THR A C 1
ATOM 1304 O O . THR A 1 217 ? 25.088 16.779 -20.011 1.00 52.44 217 THR A O 1
ATOM 1308 N N . GLN A 1 218 ? 22.921 17.289 -19.681 1.00 54.19 218 GLN A N 1
ATOM 1309 C CA . GLN A 1 218 ? 23.026 18.570 -20.380 1.00 58.15 218 GLN A CA 1
ATOM 1310 C C . GLN A 1 218 ? 24.183 19.411 -19.842 1.00 56.24 218 GLN A C 1
ATOM 1311 O O . GLN A 1 218 ? 24.977 19.966 -20.613 1.00 53.88 218 GLN A O 1
ATOM 1317 N N . ASN A 1 219 ? 24.299 19.511 -18.518 1.00 52.48 219 ASN A N 1
ATOM 1318 C CA . ASN A 1 219 ? 25.390 20.288 -17.939 1.00 56.35 219 ASN A CA 1
ATOM 1319 C C . ASN A 1 219 ? 26.734 19.604 -18.154 1.00 59.44 219 ASN A C 1
ATOM 1320 O O . ASN A 1 219 ? 27.741 20.277 -18.408 1.00 63.28 219 ASN A O 1
ATOM 1325 N N . MET A 1 220 ? 26.773 18.271 -18.064 1.00 50.82 220 MET A N 1
ATOM 1326 C CA . MET A 1 220 ? 28.019 17.554 -18.317 1.00 55.44 220 MET A CA 1
ATOM 1327 C C . MET A 1 220 ? 28.511 17.793 -19.738 1.00 57.16 220 MET A C 1
ATOM 1328 O O . MET A 1 220 ? 29.719 17.906 -19.975 1.00 59.75 220 MET A O 1
ATOM 1333 N N . ILE A 1 221 ? 27.589 17.894 -20.697 1.00 60.37 221 ILE A N 1
ATOM 1334 C CA . ILE A 1 221 ? 27.991 18.123 -22.080 1.00 65.00 221 ILE A CA 1
ATOM 1335 C C . ILE A 1 221 ? 28.591 19.514 -22.250 1.00 68.90 221 ILE A C 1
ATOM 1336 O O . ILE A 1 221 ? 29.553 19.692 -23.008 1.00 70.99 221 ILE A O 1
ATOM 1341 N N . GLN A 1 222 ? 28.024 20.522 -21.577 1.00 70.49 222 GLN A N 1
ATOM 1342 C CA . GLN A 1 222 ? 28.519 21.890 -21.723 1.00 67.26 222 GLN A CA 1
ATOM 1343 C C . GLN A 1 222 ? 30.018 21.965 -21.466 1.00 71.68 222 GLN A C 1
ATOM 1344 O O . GLN A 1 222 ? 30.753 22.620 -22.212 1.00 73.14 222 GLN A O 1
ATOM 1350 N N . GLY A 1 223 ? 30.493 21.284 -20.420 1.00 67.19 223 GLY A N 1
ATOM 1351 C CA . GLY A 1 223 ? 31.919 21.295 -20.135 1.00 69.49 223 GLY A CA 1
ATOM 1352 C C . GLY A 1 223 ? 32.724 20.454 -21.110 1.00 75.40 223 GLY A C 1
ATOM 1353 O O . GLY A 1 223 ? 33.789 20.873 -21.576 1.00 75.26 223 GLY A O 1
ATOM 1354 N N . HIS A 1 224 ? 32.228 19.266 -21.440 1.00 71.46 224 HIS A N 1
ATOM 1355 C CA . HIS A 1 224 ? 32.956 18.317 -22.275 1.00 68.85 224 HIS A CA 1
ATOM 1356 C C . HIS A 1 224 ? 32.175 18.096 -23.565 1.00 71.24 224 HIS A C 1
ATOM 1357 O O . HIS A 1 224 ? 31.364 17.173 -23.667 1.00 71.84 224 HIS A O 1
ATOM 1364 N N . LYS A 1 225 ? 32.433 18.949 -24.555 1.00 70.18 225 LYS A N 1
ATOM 1365 C CA . LYS A 1 225 ? 31.828 18.773 -25.867 1.00 76.17 225 LYS A CA 1
ATOM 1366 C C . LYS A 1 225 ? 32.366 17.542 -26.598 1.00 68.15 225 LYS A C 1
ATOM 1367 O O . LYS A 1 225 ? 31.703 17.050 -27.516 1.00 64.18 225 LYS A O 1
ATOM 1373 N N . ASP A 1 226 ? 33.539 17.034 -26.205 1.00 66.63 226 ASP A N 1
ATOM 1374 C CA . ASP A 1 226 ? 34.216 15.946 -26.901 1.00 62.10 226 ASP A CA 1
ATOM 1375 C C . ASP A 1 226 ? 33.805 14.559 -26.396 1.00 55.98 226 ASP A C 1
ATOM 1376 O O . ASP A 1 226 ? 34.520 13.580 -26.648 1.00 47.01 226 ASP A O 1
ATOM 1381 N N . VAL A 1 227 ? 32.670 14.455 -25.700 1.00 60.52 227 VAL A N 1
ATOM 1382 C CA . VAL A 1 227 ? 32.244 13.171 -25.161 1.00 53.08 227 VAL A CA 1
ATOM 1383 C C . VAL A 1 227 ? 31.921 12.204 -26.292 1.00 50.93 227 VAL A C 1
ATOM 1384 O O . VAL A 1 227 ? 31.412 12.596 -27.348 1.00 45.96 227 VAL A O 1
ATOM 1388 N N . GLN A 1 228 ? 32.234 10.923 -26.079 1.00 46.87 228 GLN A N 1
ATOM 1389 C CA . GLN A 1 228 ? 31.976 9.888 -27.069 1.00 43.19 228 GLN A CA 1
ATOM 1390 C C . GLN A 1 228 ? 31.106 8.750 -26.566 1.00 43.54 228 GLN A C 1
ATOM 1391 O O . GLN A 1 228 ? 30.442 8.103 -27.378 1.00 41.75 228 GLN A O 1
ATOM 1397 N N . ILE A 1 229 ? 31.099 8.486 -25.260 1.00 41.84 229 ILE A N 1
ATOM 1398 C CA . ILE A 1 229 ? 30.290 7.430 -24.664 1.00 41.28 229 ILE A CA 1
ATOM 1399 C C . ILE A 1 229 ? 29.705 7.933 -23.355 1.00 41.67 229 ILE A C 1
ATOM 1400 O O . ILE A 1 229 ? 30.350 8.685 -22.622 1.00 43.66 229 ILE A O 1
ATOM 1405 N N . ILE A 1 230 ? 28.468 7.536 -23.082 1.00 37.35 230 ILE A N 1
ATOM 1406 C CA . ILE A 1 230 ? 27.795 7.817 -21.822 1.00 42.69 230 ILE A CA 1
ATOM 1407 C C . ILE A 1 230 ? 27.290 6.494 -21.269 1.00 46.81 230 ILE A C 1
ATOM 1408 O O . ILE A 1 230 ? 26.515 5.798 -21.937 1.00 43.92 230 ILE A O 1
ATOM 1413 N N . PHE A 1 231 ? 27.707 6.159 -20.052 1.00 41.61 231 PHE A N 1
ATOM 1414 C CA . PHE A 1 231 ? 27.250 4.958 -19.365 1.00 40.35 231 PHE A CA 1
ATOM 1415 C C . PHE A 1 231 ? 26.285 5.355 -18.257 1.00 39.35 231 PHE A C 1
ATOM 1416 O O . PHE A 1 231 ? 26.651 6.114 -17.356 1.00 40.72 231 PHE A O 1
ATOM 1424 N N . ALA A 1 232 ? 25.058 4.847 -18.327 1.00 44.08 232 ALA A N 1
ATOM 1425 C CA . ALA A 1 232 ? 24.039 5.077 -17.314 1.00 38.77 232 ALA A CA 1
ATOM 1426 C C . ALA A 1 232 ? 23.728 3.759 -16.620 1.00 42.02 232 ALA A C 1
ATOM 1427 O O . ALA A 1 232 ? 23.460 2.754 -17.288 1.00 46.41 232 ALA A O 1
ATOM 1429 N N . GLN A 1 233 ? 23.763 3.764 -15.284 1.00 39.37 233 GLN A N 1
ATOM 1430 C CA . GLN A 1 233 ? 23.550 2.529 -14.530 1.00 39.24 233 GLN A CA 1
ATOM 1431 C C . GLN A 1 233 ? 22.102 2.049 -14.557 1.00 39.67 233 GLN A C 1
ATOM 1432 O O . GLN A 1 233 ? 21.792 1.052 -13.896 1.00 47.00 233 GLN A O 1
ATOM 1438 N N . ASN A 1 234 ? 21.222 2.716 -15.303 1.00 40.02 234 ASN A N 1
ATOM 1439 C CA . ASN A 1 234 ? 19.825 2.323 -15.403 1.00 41.00 234 ASN A CA 1
ATOM 1440 C C . ASN A 1 234 ? 19.223 2.996 -16.629 1.00 42.98 234 ASN A C 1
ATOM 1441 O O . ASN A 1 234 ? 19.685 4.055 -17.058 1.00 45.42 234 ASN A O 1
ATOM 1446 N N . ASP A 1 235 ? 18.189 2.365 -17.194 1.00 36.86 235 ASP A N 1
ATOM 1447 C CA . ASP A 1 235 ? 17.662 2.819 -18.478 1.00 36.92 235 ASP A CA 1
ATOM 1448 C C . ASP A 1 235 ? 16.954 4.162 -18.368 1.00 44.73 235 ASP A C 1
ATOM 1449 O O . ASP A 1 235 ? 16.872 4.896 -19.361 1.00 41.55 235 ASP A O 1
ATOM 1454 N N . GLU A 1 236 ? 16.420 4.494 -17.190 1.00 46.14 236 GLU A N 1
ATOM 1455 C CA . GLU A 1 236 ? 15.786 5.796 -17.023 1.00 37.01 236 GLU A CA 1
ATOM 1456 C C . GLU A 1 236 ? 16.789 6.917 -17.259 1.00 42.16 236 GLU A C 1
ATOM 1457 O O . GLU A 1 236 ? 16.466 7.932 -17.889 1.00 41.48 236 GLU A O 1
ATOM 1463 N N . MET A 1 237 ? 18.025 6.737 -16.791 1.00 47.12 237 MET A N 1
ATOM 1464 C CA . MET A 1 237 ? 19.051 7.736 -17.054 1.00 42.12 237 MET A CA 1
ATOM 1465 C C . MET A 1 237 ? 19.530 7.668 -18.497 1.00 42.50 237 MET A C 1
ATOM 1466 O O . MET A 1 237 ? 19.780 8.707 -19.120 1.00 45.82 237 MET A O 1
ATOM 1471 N N . ALA A 1 238 ? 19.696 6.459 -19.040 1.00 39.42 238 ALA A N 1
ATOM 1472 C CA . ALA A 1 238 ? 20.100 6.340 -20.438 1.00 38.19 238 ALA A CA 1
ATOM 1473 C C . ALA A 1 238 ? 19.119 7.074 -21.346 1.00 43.56 238 ALA A C 1
ATOM 1474 O O . ALA A 1 238 ? 19.522 7.868 -22.203 1.00 42.94 238 ALA A O 1
ATOM 1476 N N . LEU A 1 239 ? 17.817 6.843 -21.150 1.00 47.05 239 LEU A N 1
ATOM 1477 C CA . LEU A 1 239 ? 16.809 7.538 -21.944 1.00 41.56 239 LEU A CA 1
ATOM 1478 C C . LEU A 1 239 ? 16.817 9.038 -21.684 1.00 43.29 239 LEU A C 1
ATOM 1479 O O . LEU A 1 239 ? 16.522 9.819 -22.595 1.00 49.95 239 LEU A O 1
ATOM 1484 N N . GLY A 1 240 ? 17.149 9.462 -20.463 1.00 46.03 240 GLY A N 1
ATOM 1485 C CA . GLY A 1 240 ? 17.269 10.886 -20.188 1.00 48.13 240 GLY A CA 1
ATOM 1486 C C . GLY A 1 240 ? 18.510 11.512 -20.794 1.00 47.60 240 GLY A C 1
ATOM 1487 O O . GLY A 1 240 ? 18.490 12.680 -21.190 1.00 51.92 240 GLY A O 1
ATOM 1488 N N . ALA A 1 241 ? 19.606 10.756 -20.868 1.00 48.71 241 ALA A N 1
ATOM 1489 C CA . ALA A 1 241 ? 20.801 11.252 -21.539 1.00 51.98 241 ALA A CA 1
ATOM 1490 C C . ALA A 1 241 ? 20.592 11.354 -23.042 1.00 52.71 241 ALA A C 1
ATOM 1491 O O . ALA A 1 241 ? 21.169 12.237 -23.688 1.00 47.69 241 ALA A O 1
ATOM 1493 N N . ALA A 1 242 ? 19.772 10.464 -23.609 1.00 50.26 242 ALA A N 1
ATOM 1494 C CA . ALA A 1 242 ? 19.555 10.463 -25.051 1.00 42.43 242 ALA A CA 1
ATOM 1495 C C . ALA A 1 242 ? 18.870 11.743 -25.501 1.00 51.25 242 ALA A C 1
ATOM 1496 O O . ALA A 1 242 ? 19.205 12.297 -26.555 1.00 62.26 242 ALA A O 1
ATOM 1498 N N . GLN A 1 243 ? 17.914 12.232 -24.708 1.00 51.60 243 GLN A N 1
ATOM 1499 C CA . GLN A 1 243 ? 17.252 13.493 -25.033 1.00 55.38 243 GLN A CA 1
ATOM 1500 C C . GLN A 1 243 ? 18.219 14.665 -24.929 1.00 57.68 243 GLN A C 1
ATOM 1501 O O . GLN A 1 243 ? 18.146 15.606 -25.726 1.00 59.20 243 GLN A O 1
ATOM 1507 N N . ALA A 1 244 ? 19.130 14.624 -23.952 1.00 57.77 244 ALA A N 1
ATOM 1508 C CA . ALA A 1 244 ? 20.108 15.697 -23.799 1.00 49.70 244 ALA A CA 1
ATOM 1509 C C . ALA A 1 244 ? 21.136 15.674 -24.922 1.00 49.50 244 ALA A C 1
ATOM 1510 O O . ALA A 1 244 ? 21.570 16.731 -25.397 1.00 55.10 244 ALA A O 1
ATOM 1512 N N . VAL A 1 245 ? 21.536 14.482 -25.366 1.00 53.90 245 VAL A N 1
ATOM 1513 C CA . VAL A 1 245 ? 22.499 14.384 -26.454 1.00 51.98 245 VAL A CA 1
ATOM 1514 C C . VAL A 1 245 ? 21.904 14.942 -27.741 1.00 54.49 245 VAL A C 1
ATOM 1515 O O . VAL A 1 245 ? 22.537 15.739 -28.442 1.00 53.03 245 VAL A O 1
ATOM 1519 N N . LYS A 1 246 ? 20.676 14.541 -28.066 1.00 54.51 246 LYS A N 1
ATOM 1520 C CA . LYS A 1 246 ? 20.066 14.975 -29.316 1.00 56.88 246 LYS A CA 1
ATOM 1521 C C . LYS A 1 246 ? 19.562 16.414 -29.256 1.00 62.79 246 LYS A C 1
ATOM 1522 O O . LYS A 1 246 ? 19.407 17.045 -30.307 1.00 64.52 246 LYS A O 1
ATOM 1528 N N . SER A 1 247 ? 19.316 16.949 -28.057 1.00 60.69 247 SER A N 1
ATOM 1529 C CA . SER A 1 247 ? 18.974 18.359 -27.923 1.00 54.29 247 SER A CA 1
ATOM 1530 C C . SER A 1 247 ? 20.185 19.265 -28.073 1.00 55.30 247 SER A C 1
ATOM 1531 O O . SER A 1 247 ? 20.024 20.449 -28.389 1.00 64.08 247 SER A O 1
ATOM 1534 N N . ALA A 1 248 ? 21.386 18.740 -27.839 1.00 54.80 248 ALA A N 1
ATOM 1535 C CA . ALA A 1 248 ? 22.620 19.479 -28.049 1.00 48.12 248 ALA A CA 1
ATOM 1536 C C . ALA A 1 248 ? 23.215 19.253 -29.433 1.00 46.47 248 ALA A C 1
ATOM 1537 O O . ALA A 1 248 ? 24.289 19.786 -29.724 1.00 55.64 248 ALA A O 1
ATOM 1539 N N . GLY A 1 249 ? 22.553 18.470 -30.281 1.00 56.83 249 GLY A N 1
ATOM 1540 C CA . GLY A 1 249 ? 23.013 18.245 -31.637 1.00 55.65 249 GLY A CA 1
ATOM 1541 C C . GLY A 1 249 ? 24.177 17.292 -31.797 1.00 57.73 249 GLY A C 1
ATOM 1542 O O . GLY A 1 249 ? 24.762 17.239 -32.885 1.00 61.29 249 GLY A O 1
ATOM 1543 N N . LEU A 1 250 ? 24.538 16.535 -30.762 1.00 53.96 250 LEU A N 1
ATOM 1544 C CA . LEU A 1 250 ? 25.636 15.583 -30.876 1.00 59.23 250 LEU A CA 1
ATOM 1545 C C . LEU A 1 250 ? 25.153 14.321 -31.572 1.00 60.92 250 LEU A C 1
ATOM 1546 O O . LEU A 1 250 ? 24.088 13.790 -31.242 1.00 60.76 250 LEU A O 1
ATOM 1551 N N . GLN A 1 251 ? 25.941 13.828 -32.525 1.00 80.88 251 GLN A N 1
ATOM 1552 C CA . GLN A 1 251 ? 25.480 12.752 -33.384 1.00 87.73 251 GLN A CA 1
ATOM 1553 C C . GLN A 1 251 ? 26.251 11.445 -33.257 1.00 94.06 251 GLN A C 1
ATOM 1554 O O . GLN A 1 251 ? 25.786 10.430 -33.781 1.00 87.89 251 GLN A O 1
ATOM 1560 N N . ASN A 1 252 ? 27.398 11.426 -32.583 1.00 79.62 252 ASN A N 1
ATOM 1561 C CA . ASN A 1 252 ? 28.165 10.191 -32.443 1.00 69.43 252 ASN A CA 1
ATOM 1562 C C . ASN A 1 252 ? 28.582 9.980 -30.994 1.00 65.16 252 ASN A C 1
ATOM 1563 O O . ASN A 1 252 ? 29.757 9.773 -30.680 1.00 68.07 252 ASN A O 1
ATOM 1568 N N . VAL A 1 253 ? 27.614 10.019 -30.084 1.00 55.69 253 VAL A N 1
ATOM 1569 C CA . VAL A 1 253 ? 27.845 9.744 -28.671 1.00 51.56 253 VAL A CA 1
ATOM 1570 C C . VAL A 1 253 ? 27.125 8.448 -28.328 1.00 47.14 253 VAL A C 1
ATOM 1571 O O . VAL A 1 253 ? 25.895 8.420 -28.188 1.00 53.68 253 VAL A O 1
ATOM 1575 N N . LEU A 1 254 ? 27.894 7.377 -28.178 1.00 36.74 254 LEU A N 1
ATOM 1576 C CA . LEU A 1 254 ? 27.337 6.060 -27.910 1.00 40.78 254 LEU A CA 1
ATOM 1577 C C . LEU A 1 254 ? 26.857 5.956 -26.464 1.00 41.03 254 LEU A C 1
ATOM 1578 O O . LEU A 1 254 ? 27.591 6.283 -25.528 1.00 39.68 254 LEU A O 1
ATOM 1583 N N . ILE A 1 255 ? 25.626 5.483 -26.284 1.00 42.13 255 ILE A N 1
ATOM 1584 C CA . ILE A 1 255 ? 24.963 5.460 -24.984 1.00 41.19 255 ILE A CA 1
ATOM 1585 C C . ILE A 1 255 ? 24.668 4.016 -24.601 1.00 40.56 255 ILE A C 1
ATOM 1586 O O . ILE A 1 255 ? 24.113 3.258 -25.405 1.00 40.87 255 ILE A O 1
ATOM 1591 N N . VAL A 1 256 ? 25.039 3.644 -23.372 1.00 38.22 256 VAL A N 1
ATOM 1592 C CA . VAL A 1 256 ? 24.853 2.299 -22.831 1.00 38.37 256 VAL A CA 1
ATOM 1593 C C . VAL A 1 256 ? 24.074 2.393 -21.527 1.00 40.35 256 VAL A C 1
ATOM 1594 O O . VAL A 1 256 ? 24.444 3.160 -20.635 1.00 42.34 256 VAL A O 1
ATOM 1598 N N . GLY A 1 257 ? 23.022 1.583 -21.399 1.00 35.64 257 GLY A N 1
ATOM 1599 C CA . GLY A 1 257 ? 22.216 1.541 -20.201 1.00 30.96 257 GLY A CA 1
ATOM 1600 C C . GLY A 1 257 ? 22.130 0.143 -19.612 1.00 32.68 257 GLY A C 1
ATOM 1601 O O . GLY A 1 257 ? 22.760 -0.805 -20.088 1.00 36.21 257 GLY A O 1
ATOM 1602 N N . ILE A 1 258 ? 21.333 0.038 -18.555 1.00 36.60 258 ILE A N 1
ATOM 1603 C CA . ILE A 1 258 ? 21.124 -1.214 -17.836 1.00 33.85 258 ILE A CA 1
ATOM 1604 C C . ILE A 1 258 ? 19.648 -1.311 -17.487 1.00 36.95 258 ILE A C 1
ATOM 1605 O O . ILE A 1 258 ? 19.074 -0.343 -16.977 1.00 38.08 258 ILE A O 1
ATOM 1610 N N . ASP A 1 259 ? 19.041 -2.467 -17.790 1.00 40.00 259 ASP A N 1
ATOM 1611 C CA . ASP A 1 259 ? 17.700 -2.910 -17.388 1.00 39.34 259 ASP A CA 1
ATOM 1612 C C . ASP A 1 259 ? 17.073 -3.755 -18.494 1.00 40.48 259 ASP A C 1
ATOM 1613 O O . ASP A 1 259 ? 16.532 -4.831 -18.218 1.00 41.51 259 ASP A O 1
ATOM 1618 N N . GLY A 1 260 ? 17.136 -3.283 -19.744 1.00 46.85 260 GLY A N 1
ATOM 1619 C CA . GLY A 1 260 ? 16.461 -3.952 -20.841 1.00 47.65 260 GLY A CA 1
ATOM 1620 C C . GLY A 1 260 ? 14.999 -3.589 -21.001 1.00 47.27 260 GLY A C 1
ATOM 1621 O O . GLY A 1 260 ? 14.194 -4.444 -21.387 1.00 49.20 260 GLY A O 1
ATOM 1622 N N . GLN A 1 261 ? 14.632 -2.348 -20.707 1.00 46.38 261 GLN A N 1
ATOM 1623 C CA . GLN A 1 261 ? 13.239 -1.945 -20.656 1.00 43.40 261 GLN A CA 1
ATOM 1624 C C . GLN A 1 261 ? 12.682 -1.790 -22.070 1.00 40.46 261 GLN A C 1
ATOM 1625 O O . GLN A 1 261 ? 13.422 -1.479 -23.005 1.00 36.87 261 GLN A O 1
ATOM 1631 N N . PRO A 1 262 ? 11.380 -2.050 -22.255 1.00 45.90 262 PRO A N 1
ATOM 1632 C CA . PRO A 1 262 ? 10.795 -1.986 -23.606 1.00 43.65 262 PRO A CA 1
ATOM 1633 C C . PRO A 1 262 ? 11.126 -0.710 -24.354 1.00 42.39 262 PRO A C 1
ATOM 1634 O O . PRO A 1 262 ? 11.495 -0.769 -25.536 1.00 43.38 262 PRO A O 1
ATOM 1638 N N . ASP A 1 263 ? 11.033 0.440 -23.688 1.00 43.08 263 ASP A N 1
ATOM 1639 C CA . ASP A 1 263 ? 11.397 1.685 -24.351 1.00 43.99 263 ASP A CA 1
ATOM 1640 C C . ASP A 1 263 ? 12.868 1.709 -24.741 1.00 43.44 263 ASP A C 1
ATOM 1641 O O . ASP A 1 263 ? 13.237 2.367 -25.720 1.00 40.06 263 ASP A O 1
ATOM 1646 N N . ALA A 1 264 ? 13.722 1.002 -24.001 1.00 46.49 264 ALA A N 1
ATOM 1647 C CA . ALA A 1 264 ? 15.143 1.015 -24.323 1.00 38.62 264 ALA A CA 1
ATOM 1648 C C . ALA A 1 264 ? 15.420 0.203 -25.579 1.00 39.77 264 ALA A C 1
ATOM 1649 O O . ALA A 1 264 ? 16.296 0.561 -26.372 1.00 39.38 264 ALA A O 1
ATOM 1651 N N . HIS A 1 265 ? 14.682 -0.888 -25.782 1.00 39.86 265 HIS A N 1
ATOM 1652 C CA . HIS A 1 265 ? 14.745 -1.583 -27.061 1.00 39.69 265 HIS A CA 1
ATOM 1653 C C . HIS A 1 265 ? 14.373 -0.644 -28.206 1.00 46.54 265 HIS A C 1
ATOM 1654 O O . HIS A 1 265 ? 14.978 -0.696 -29.284 1.00 46.96 265 HIS A O 1
ATOM 1661 N N . ASP A 1 266 ? 13.398 0.245 -27.974 1.00 44.02 266 ASP A N 1
ATOM 1662 C CA . ASP A 1 266 ? 12.945 1.153 -29.025 1.00 41.34 266 ASP A CA 1
ATOM 1663 C C . ASP A 1 266 ? 13.952 2.266 -29.300 1.00 40.54 266 ASP A C 1
ATOM 1664 O O . ASP A 1 266 ? 14.065 2.723 -30.444 1.00 44.48 266 ASP A O 1
ATOM 1669 N N . ALA A 1 267 ? 14.668 2.731 -28.275 1.00 34.14 267 ALA A N 1
ATOM 1670 C CA . ALA A 1 267 ? 15.690 3.748 -28.504 1.00 38.40 267 ALA A CA 1
ATOM 1671 C C . ALA A 1 267 ? 16.836 3.191 -29.337 1.00 41.73 267 ALA A C 1
ATOM 1672 O O . ALA A 1 267 ? 17.414 3.903 -30.167 1.00 42.25 267 ALA A O 1
ATOM 1674 N N . ILE A 1 268 ? 17.175 1.917 -29.128 1.00 42.93 268 ILE A N 1
ATOM 1675 C CA . ILE A 1 268 ? 18.240 1.279 -29.893 1.00 41.22 268 ILE A CA 1
ATOM 1676 C C . ILE A 1 268 ? 17.883 1.248 -31.374 1.00 40.18 268 ILE A C 1
ATOM 1677 O O . ILE A 1 268 ? 18.694 1.601 -32.239 1.00 43.67 268 ILE A O 1
ATOM 1682 N N . LYS A 1 269 ? 16.655 0.822 -31.685 1.00 46.12 269 LYS A N 1
ATOM 1683 C CA . LYS A 1 269 ? 16.172 0.852 -33.064 1.00 50.66 269 LYS A CA 1
ATOM 1684 C C . LYS A 1 269 ? 16.132 2.276 -33.612 1.00 50.26 269 LYS A C 1
ATOM 1685 O O . LYS A 1 269 ? 16.536 2.523 -34.754 1.00 49.09 269 LYS A O 1
ATOM 1691 N N . LYS A 1 270 ? 15.636 3.228 -32.819 1.00 46.79 270 LYS A N 1
ATOM 1692 C CA . LYS A 1 270 ? 15.649 4.623 -33.238 1.00 50.59 270 LYS A CA 1
ATOM 1693 C C . LYS A 1 270 ? 17.046 5.224 -33.217 1.00 57.06 270 LYS A C 1
ATOM 1694 O O . LYS A 1 270 ? 17.217 6.361 -33.668 1.00 62.04 270 LYS A O 1
ATOM 1700 N N . GLY A 1 271 ? 18.035 4.499 -32.699 1.00 53.29 271 GLY A N 1
ATOM 1701 C CA . GLY A 1 271 ? 19.388 5.012 -32.624 1.00 46.94 271 GLY A CA 1
ATOM 1702 C C . GLY A 1 271 ? 19.619 6.062 -31.562 1.00 47.80 271 GLY A C 1
ATOM 1703 O O . GLY A 1 271 ? 20.626 6.772 -31.622 1.00 51.29 271 GLY A O 1
ATOM 1704 N N . ASP A 1 272 ? 18.710 6.189 -30.588 1.00 44.56 272 ASP A N 1
ATOM 1705 C CA . ASP A 1 272 ? 18.896 7.173 -29.526 1.00 44.73 272 ASP A CA 1
ATOM 1706 C C . ASP A 1 272 ? 19.848 6.670 -28.455 1.00 37.57 272 ASP A C 1
ATOM 1707 O O . ASP A 1 272 ? 20.513 7.476 -27.795 1.00 34.41 272 ASP A O 1
ATOM 1712 N N . ILE A 1 273 ? 19.909 5.357 -28.250 1.00 37.72 273 ILE A N 1
ATOM 1713 C CA . ILE A 1 273 ? 20.957 4.731 -27.459 1.00 36.00 273 ILE A CA 1
ATOM 1714 C C . ILE A 1 273 ? 21.483 3.535 -28.246 1.00 35.58 273 ILE A C 1
ATOM 1715 O O . ILE A 1 273 ? 20.905 3.124 -29.255 1.00 37.47 273 ILE A O 1
ATOM 1720 N N . SER A 1 274 ? 22.611 2.989 -27.785 1.00 39.96 274 SER A N 1
ATOM 1721 C CA . SER A 1 274 ? 23.343 1.974 -28.540 1.00 34.75 274 SER A CA 1
ATOM 1722 C C . SER A 1 274 ? 23.175 0.565 -27.995 1.00 36.92 274 SER A C 1
ATOM 1723 O O . SER A 1 274 ? 23.095 -0.385 -28.780 1.00 36.91 274 SER A O 1
ATOM 1726 N N . ALA A 1 275 ? 23.142 0.403 -26.675 1.00 34.32 275 ALA A N 1
ATOM 1727 C CA . ALA A 1 275 ? 22.974 -0.917 -26.088 1.00 28.92 275 ALA A CA 1
ATOM 1728 C C . ALA A 1 275 ? 22.499 -0.776 -24.650 1.00 33.99 275 ALA A C 1
ATOM 1729 O O . ALA A 1 275 ? 22.659 0.273 -24.018 1.00 37.12 275 ALA A O 1
ATOM 1731 N N . THR A 1 276 ? 21.901 -1.855 -24.149 1.00 34.23 276 THR A N 1
ATOM 1732 C CA . THR A 1 276 ? 21.482 -1.950 -22.759 1.00 37.33 276 THR A CA 1
ATOM 1733 C C . THR A 1 276 ? 21.856 -3.325 -22.226 1.00 33.08 276 THR A C 1
ATOM 1734 O O . THR A 1 276 ? 21.975 -4.291 -22.985 1.00 33.06 276 THR A O 1
ATOM 1738 N N . ILE A 1 277 ? 22.062 -3.396 -20.915 1.00 34.84 277 ILE A N 1
ATOM 1739 C CA . ILE A 1 277 ? 22.351 -4.643 -20.217 1.00 33.96 277 ILE A CA 1
ATOM 1740 C C . ILE A 1 277 ? 21.031 -5.137 -19.643 1.00 36.24 277 ILE A C 1
ATOM 1741 O O . ILE A 1 277 ? 20.524 -4.580 -18.663 1.00 36.15 277 ILE A O 1
ATOM 1746 N N . ALA A 1 278 ? 20.457 -6.165 -20.259 1.00 35.12 278 ALA A N 1
ATOM 1747 C CA . ALA A 1 278 ? 19.118 -6.598 -19.888 1.00 34.72 278 ALA A CA 1
ATOM 1748 C C . ALA A 1 278 ? 19.123 -7.288 -18.530 1.00 35.04 278 ALA A C 1
ATOM 1749 O O . ALA A 1 278 ? 20.038 -8.043 -18.200 1.00 38.82 278 ALA A O 1
ATOM 1751 N N . GLN A 1 279 ? 18.099 -7.014 -17.737 1.00 33.15 279 GLN A N 1
ATOM 1752 C CA . GLN A 1 279 ? 17.842 -7.719 -16.493 1.00 36.96 279 GLN A CA 1
ATOM 1753 C C . GLN A 1 279 ? 16.555 -8.522 -16.639 1.00 43.92 279 GLN A C 1
ATOM 1754 O O . GLN A 1 279 ? 15.927 -8.553 -17.700 1.00 46.20 279 GLN A O 1
ATOM 1760 N N . GLN A 1 280 ? 16.159 -9.186 -15.559 1.00 45.64 280 GLN A N 1
ATOM 1761 C CA . GLN A 1 280 ? 14.915 -9.954 -15.517 1.00 49.25 280 GLN A CA 1
ATOM 1762 C C . GLN A 1 280 ? 14.130 -9.530 -14.283 1.00 44.36 280 GLN A C 1
ATOM 1763 O O . GLN A 1 280 ? 14.113 -10.238 -13.267 1.00 44.13 280 GLN A O 1
ATOM 1769 N N . PRO A 1 281 ? 13.471 -8.366 -14.335 1.00 40.16 281 PRO A N 1
ATOM 1770 C CA . PRO A 1 281 ? 12.722 -7.906 -13.153 1.00 45.09 281 PRO A CA 1
ATOM 1771 C C . PRO A 1 281 ? 11.582 -8.830 -12.768 1.00 48.24 281 PRO A C 1
ATOM 1772 O O . PRO A 1 281 ? 11.384 -9.098 -11.576 1.00 48.97 281 PRO A O 1
ATOM 1776 N N . ALA A 1 282 ? 10.827 -9.338 -13.746 1.00 48.13 282 ALA A N 1
ATOM 1777 C CA . ALA A 1 282 ? 9.723 -10.239 -13.426 1.00 53.84 282 ALA A CA 1
ATOM 1778 C C . ALA A 1 282 ? 10.240 -11.567 -12.886 1.00 49.03 282 ALA A C 1
ATOM 1779 O O . ALA A 1 282 ? 9.859 -11.992 -11.789 1.00 49.86 282 ALA A O 1
ATOM 1781 N N . LYS A 1 283 ? 11.127 -12.232 -13.631 1.00 50.33 283 LYS A N 1
ATOM 1782 C CA . LYS A 1 283 ? 11.695 -13.485 -13.143 1.00 46.01 283 LYS A CA 1
ATOM 1783 C C . LYS A 1 283 ? 12.374 -13.310 -11.794 1.00 47.84 283 LYS A C 1
ATOM 1784 O O . LYS A 1 283 ? 12.590 -14.296 -11.087 1.00 49.45 283 LYS A O 1
ATOM 1790 N N . MET A 1 284 ? 12.704 -12.076 -11.416 1.00 48.82 284 MET A N 1
ATOM 1791 C CA . MET A 1 284 ? 13.261 -11.837 -10.092 1.00 47.78 284 MET A CA 1
ATOM 1792 C C . MET A 1 284 ? 12.199 -12.040 -9.023 1.00 49.18 284 MET A C 1
ATOM 1793 O O . MET A 1 284 ? 12.339 -12.900 -8.143 1.00 49.21 284 MET A O 1
ATOM 1798 N N . GLY A 1 285 ? 11.117 -11.266 -9.095 1.00 51.28 285 GLY A N 1
ATOM 1799 C CA . GLY A 1 285 ? 10.049 -11.367 -8.121 1.00 52.58 285 GLY A CA 1
ATOM 1800 C C . GLY A 1 285 ? 9.264 -12.658 -8.173 1.00 55.80 285 GLY A C 1
ATOM 1801 O O . GLY A 1 285 ? 8.514 -12.945 -7.234 1.00 56.17 285 GLY A O 1
ATOM 1802 N N . GLU A 1 286 ? 9.413 -13.445 -9.231 1.00 54.02 286 GLU A N 1
ATOM 1803 C CA . GLU A 1 286 ? 8.676 -14.698 -9.291 1.00 56.28 286 GLU A CA 1
ATOM 1804 C C . GLU A 1 286 ? 9.444 -15.854 -8.663 1.00 55.04 286 GLU A C 1
ATOM 1805 O O . GLU A 1 286 ? 8.820 -16.758 -8.095 1.00 54.02 286 GLU A O 1
ATOM 1811 N N . ILE A 1 287 ? 10.780 -15.844 -8.711 1.00 54.66 287 ILE A N 1
ATOM 1812 C CA . ILE A 1 287 ? 11.522 -16.834 -7.931 1.00 59.30 287 ILE A CA 1
ATOM 1813 C C . ILE A 1 287 ? 11.704 -16.392 -6.491 1.00 55.17 287 ILE A C 1
ATOM 1814 O O . ILE A 1 287 ? 12.181 -17.181 -5.665 1.00 57.86 287 ILE A O 1
ATOM 1819 N N . ALA A 1 288 ? 11.331 -15.154 -6.169 1.00 51.51 288 ALA A N 1
ATOM 1820 C CA . ALA A 1 288 ? 11.217 -14.747 -4.776 1.00 53.74 288 ALA A CA 1
ATOM 1821 C C . ALA A 1 288 ? 9.932 -15.283 -4.152 1.00 55.60 288 ALA A C 1
ATOM 1822 O O . ALA A 1 288 ? 9.945 -15.775 -3.020 1.00 53.97 288 ALA A O 1
ATOM 1824 N N . ILE A 1 289 ? 8.816 -15.200 -4.882 1.00 59.24 289 ILE A N 1
ATOM 1825 C CA . ILE A 1 289 ? 7.550 -15.731 -4.384 1.00 53.53 289 ILE A CA 1
ATOM 1826 C C . ILE A 1 289 ? 7.656 -17.234 -4.175 1.00 56.32 289 ILE A C 1
ATOM 1827 O O . ILE A 1 289 ? 7.269 -17.762 -3.124 1.00 56.53 289 ILE A O 1
ATOM 1832 N N . GLN A 1 290 ? 8.191 -17.944 -5.170 1.00 58.90 290 GLN A N 1
ATOM 1833 C CA . GLN A 1 290 ? 8.351 -19.389 -5.051 1.00 61.28 290 GLN A CA 1
ATOM 1834 C C . GLN A 1 290 ? 9.243 -19.757 -3.874 1.00 60.64 290 GLN A C 1
ATOM 1835 O O . GLN A 1 290 ? 9.056 -20.816 -3.266 1.00 63.61 290 GLN A O 1
ATOM 1841 N N . ALA A 1 291 ? 10.207 -18.899 -3.537 1.00 62.18 291 ALA A N 1
ATOM 1842 C CA . ALA A 1 291 ? 11.036 -19.148 -2.364 1.00 61.54 291 ALA A CA 1
ATOM 1843 C C . ALA A 1 291 ? 10.211 -19.087 -1.085 1.00 61.35 291 ALA A C 1
ATOM 1844 O O . ALA A 1 291 ? 10.433 -19.877 -0.160 1.00 64.39 291 ALA A O 1
ATOM 1846 N N . ALA A 1 292 ? 9.252 -18.161 -1.012 1.00 57.86 292 ALA A N 1
ATOM 1847 C CA . ALA A 1 292 ? 8.363 -18.117 0.144 1.00 59.42 292 ALA A CA 1
ATOM 1848 C C . ALA A 1 292 ? 7.471 -19.354 0.197 1.00 65.87 292 ALA A C 1
ATOM 1849 O O . ALA A 1 292 ? 7.240 -19.917 1.275 1.00 66.36 292 ALA A O 1
ATOM 1851 N N . ILE A 1 293 ? 6.964 -19.788 -0.957 1.00 65.58 293 ILE A N 1
ATOM 1852 C CA . ILE A 1 293 ? 6.179 -21.017 -1.012 1.00 66.84 293 ILE A CA 1
ATOM 1853 C C . ILE A 1 293 ? 7.036 -22.205 -0.589 1.00 70.29 293 ILE A C 1
ATOM 1854 O O . ILE A 1 293 ? 6.630 -23.023 0.244 1.00 70.67 293 ILE A O 1
ATOM 1859 N N . ASP A 1 294 ? 8.241 -22.312 -1.158 1.00 69.22 294 ASP A N 1
ATOM 1860 C CA . ASP A 1 294 ? 9.092 -23.464 -0.883 1.00 67.45 294 ASP A CA 1
ATOM 1861 C C . ASP A 1 294 ? 9.531 -23.506 0.573 1.00 68.87 294 ASP A C 1
ATOM 1862 O O . ASP A 1 294 ? 9.718 -24.592 1.131 1.00 72.54 294 ASP A O 1
ATOM 1867 N N . TYR A 1 295 ? 9.700 -22.345 1.204 1.00 87.32 295 TYR A N 1
ATOM 1868 C CA . TYR A 1 295 ? 10.066 -22.323 2.615 1.00 92.49 295 TYR A CA 1
ATOM 1869 C C . TYR A 1 295 ? 8.980 -22.971 3.464 1.00 88.58 295 TYR A C 1
ATOM 1870 O O . TYR A 1 295 ? 9.252 -23.886 4.248 1.00 82.34 295 TYR A O 1
ATOM 1879 N N . TYR A 1 296 ? 7.734 -22.513 3.304 1.00 70.67 296 TYR A N 1
ATOM 1880 C CA . TYR A 1 296 ? 6.595 -23.054 4.039 1.00 72.77 296 TYR A CA 1
ATOM 1881 C C . TYR A 1 296 ? 6.181 -24.432 3.553 1.00 71.58 296 TYR A C 1
ATOM 1882 O O . TYR A 1 296 ? 5.201 -24.981 4.068 1.00 83.15 296 TYR A O 1
ATOM 1891 N N . LYS A 1 297 ? 6.892 -24.996 2.579 1.00 71.97 297 LYS A N 1
ATOM 1892 C CA . LYS A 1 297 ? 6.654 -26.351 2.104 1.00 70.97 297 LYS A CA 1
ATOM 1893 C C . LYS A 1 297 ? 7.627 -27.361 2.702 1.00 74.83 297 LYS A C 1
ATOM 1894 O O . LYS A 1 297 ? 7.564 -28.544 2.352 1.00 85.90 297 LYS A O 1
ATOM 1900 N N . GLY A 1 298 ? 8.518 -26.929 3.593 1.00 71.59 298 GLY A N 1
ATOM 1901 C CA . GLY A 1 298 ? 9.527 -27.812 4.136 1.00 66.80 298 GLY A CA 1
ATOM 1902 C C . GLY A 1 298 ? 10.687 -28.093 3.212 1.00 67.36 298 GLY A C 1
ATOM 1903 O O . GLY A 1 298 ? 11.447 -29.036 3.466 1.00 77.07 298 GLY A O 1
ATOM 1904 N N . LYS A 1 299 ? 10.843 -27.315 2.147 1.00 69.81 299 LYS A N 1
ATOM 1905 C CA . LYS A 1 299 ? 11.930 -27.467 1.194 1.00 73.93 299 LYS A CA 1
ATOM 1906 C C . LYS A 1 299 ? 12.974 -26.380 1.430 1.00 76.52 299 LYS A C 1
ATOM 1907 O O . LYS A 1 299 ? 12.647 -25.261 1.832 1.00 73.82 299 LYS A O 1
ATOM 1913 N N . LYS A 1 300 ? 14.237 -26.722 1.194 1.00 74.46 300 LYS A N 1
ATOM 1914 C CA . LYS A 1 300 ? 15.309 -25.759 1.402 1.00 81.81 300 LYS A CA 1
ATOM 1915 C C . LYS A 1 300 ? 15.409 -24.822 0.204 1.00 80.46 300 LYS A C 1
ATOM 1916 O O . LYS A 1 300 ? 15.227 -25.236 -0.948 1.00 76.19 300 LYS A O 1
ATOM 1922 N N . VAL A 1 301 ? 15.664 -23.546 0.485 1.00 76.20 301 VAL A N 1
ATOM 1923 C CA . VAL A 1 301 ? 15.771 -22.515 -0.538 1.00 70.35 301 VAL A CA 1
ATOM 1924 C C . VAL A 1 301 ? 17.187 -21.954 -0.510 1.00 67.62 301 VAL A C 1
ATOM 1925 O O . VAL A 1 301 ? 17.794 -21.818 0.559 1.00 61.76 301 VAL A O 1
ATOM 1929 N N . GLU A 1 302 ? 17.721 -21.658 -1.691 1.00 67.78 302 GLU A N 1
ATOM 1930 C CA . GLU A 1 302 ? 19.085 -21.159 -1.785 1.00 67.09 302 GLU A CA 1
ATOM 1931 C C . GLU A 1 302 ? 19.197 -19.782 -1.142 1.00 61.59 302 GLU A C 1
ATOM 1932 O O . GLU A 1 302 ? 18.307 -18.942 -1.286 1.00 62.30 302 GLU A O 1
ATOM 1938 N N . LYS A 1 303 ? 20.305 -19.555 -0.432 1.00 58.49 303 LYS A N 1
ATOM 1939 C CA . LYS A 1 303 ? 20.536 -18.257 0.198 1.00 53.85 303 LYS A CA 1
ATOM 1940 C C . LYS A 1 303 ? 20.752 -17.158 -0.844 1.00 55.82 303 LYS A C 1
ATOM 1941 O O . LYS A 1 303 ? 20.296 -16.021 -0.662 1.00 55.73 303 LYS A O 1
ATOM 1947 N N . GLU A 1 304 ? 21.431 -17.471 -1.943 1.00 55.73 304 GLU A N 1
ATOM 1948 C CA . GLU A 1 304 ? 21.678 -16.511 -3.008 1.00 53.58 304 GLU A CA 1
ATOM 1949 C C . GLU A 1 304 ? 21.184 -17.066 -4.337 1.00 54.31 304 GLU A C 1
ATOM 1950 O O . GLU A 1 304 ? 21.360 -18.253 -4.634 1.00 61.25 304 GLU A O 1
ATOM 1956 N N . THR A 1 305 ? 20.555 -16.199 -5.128 1.00 45.15 305 THR A N 1
ATOM 1957 C CA . THR A 1 305 ? 20.098 -16.533 -6.474 1.00 47.42 305 THR A CA 1
ATOM 1958 C C . THR A 1 305 ? 20.516 -15.401 -7.398 1.00 46.77 305 THR A C 1
ATOM 1959 O O . THR A 1 305 ? 20.009 -14.280 -7.281 1.00 49.73 305 THR A O 1
ATOM 1963 N N . ILE A 1 306 ? 21.437 -15.683 -8.312 1.00 42.13 306 ILE A N 1
ATOM 1964 C CA . ILE A 1 306 ? 21.937 -14.665 -9.226 1.00 44.18 306 ILE A CA 1
ATOM 1965 C C . ILE A 1 306 ? 21.083 -14.673 -10.485 1.00 42.84 306 ILE A C 1
ATOM 1966 O O . ILE A 1 306 ? 20.993 -15.693 -11.180 1.00 45.31 306 ILE A O 1
ATOM 1971 N N . SER A 1 307 ? 20.457 -13.530 -10.777 1.00 43.91 307 SER A N 1
ATOM 1972 C CA . SER A 1 307 ? 19.657 -13.378 -11.987 1.00 41.82 307 SER A CA 1
ATOM 1973 C C . SER A 1 307 ? 20.563 -13.171 -13.196 1.00 43.79 307 SER A C 1
ATOM 1974 O O . SER A 1 307 ? 21.516 -12.383 -13.124 1.00 46.03 307 SER A O 1
ATOM 1977 N N . PRO A 1 308 ? 20.301 -13.847 -14.317 1.00 35.60 308 PRO A N 1
ATOM 1978 C CA . PRO A 1 308 ? 21.169 -13.676 -15.490 1.00 38.13 308 PRO A CA 1
ATOM 1979 C C . PRO A 1 308 ? 20.926 -12.337 -16.173 1.00 42.18 308 PRO A C 1
ATOM 1980 O O . PRO A 1 308 ? 19.794 -11.847 -16.236 1.00 42.75 308 PRO A O 1
ATOM 1984 N N . ILE A 1 309 ? 22.013 -11.749 -16.680 1.00 32.14 309 ILE A N 1
ATOM 1985 C CA . ILE A 1 309 ? 21.975 -10.504 -17.436 1.00 36.13 309 ILE A CA 1
ATOM 1986 C C . ILE A 1 309 ? 22.433 -10.778 -18.862 1.00 34.75 309 ILE A C 1
ATOM 1987 O O . ILE A 1 309 ? 23.155 -11.741 -19.135 1.00 32.78 309 ILE A O 1
ATOM 1992 N N . TYR A 1 310 ? 22.001 -9.913 -19.783 1.00 33.66 310 TYR A N 1
ATOM 1993 C CA . TYR A 1 310 ? 22.296 -10.093 -21.198 1.00 38.29 310 TYR A CA 1
ATOM 1994 C C . TYR A 1 310 ? 22.530 -8.748 -21.873 1.00 37.28 310 TYR A C 1
ATOM 1995 O O . TYR A 1 310 ? 21.824 -7.776 -21.591 1.00 36.84 310 TYR A O 1
ATOM 2004 N N . LEU A 1 311 ? 23.509 -8.701 -22.773 1.00 37.02 311 LEU A N 1
ATOM 2005 C CA . LEU A 1 311 ? 23.709 -7.534 -23.624 1.00 33.34 311 LEU A CA 1
ATOM 2006 C C . LEU A 1 311 ? 22.654 -7.506 -24.728 1.00 38.22 311 LEU A C 1
ATOM 2007 O O . LEU A 1 311 ? 22.290 -8.546 -25.285 1.00 35.20 311 LEU A O 1
ATOM 2012 N N . VAL A 1 312 ? 22.159 -6.311 -25.040 1.00 40.50 312 VAL A N 1
ATOM 2013 C CA . VAL A 1 312 ? 21.152 -6.132 -26.082 1.00 46.50 312 VAL A CA 1
ATOM 2014 C C . VAL A 1 312 ? 21.620 -5.010 -27.001 1.00 38.57 312 VAL A C 1
ATOM 2015 O O . VAL A 1 312 ? 21.591 -3.836 -26.618 1.00 38.99 312 VAL A O 1
ATOM 2019 N N . THR A 1 313 ? 22.047 -5.372 -28.213 1.00 46.95 313 THR A N 1
ATOM 2020 C CA . THR A 1 313 ? 22.487 -4.433 -29.232 1.00 49.92 313 THR A CA 1
ATOM 2021 C C . THR A 1 313 ? 21.437 -4.345 -30.335 1.00 53.50 313 THR A C 1
ATOM 2022 O O . THR A 1 313 ? 20.340 -4.900 -30.225 1.00 57.22 313 THR A O 1
ATOM 2026 N N . LYS A 1 314 ? 21.788 -3.647 -31.419 1.00 56.50 314 LYS A N 1
ATOM 2027 C CA . LYS A 1 314 ? 20.868 -3.488 -32.539 1.00 60.78 314 LYS A CA 1
ATOM 2028 C C . LYS A 1 314 ? 20.566 -4.810 -33.231 1.00 62.18 314 LYS A C 1
ATOM 2029 O O . LYS A 1 314 ? 19.539 -4.923 -33.908 1.00 62.12 314 LYS A O 1
ATOM 2035 N N . ASP A 1 315 ? 21.431 -5.806 -33.078 1.00 62.31 315 ASP A N 1
ATOM 2036 C CA . ASP A 1 315 ? 21.181 -7.132 -33.619 1.00 61.69 315 ASP A CA 1
ATOM 2037 C C . ASP A 1 315 ? 20.402 -8.019 -32.657 1.00 57.27 315 ASP A C 1
ATOM 2038 O O . ASP A 1 315 ? 19.874 -9.053 -33.077 1.00 50.38 315 ASP A O 1
ATOM 2043 N N . ASN A 1 316 ? 20.300 -7.618 -31.391 1.00 54.63 316 ASN A N 1
ATOM 2044 C CA . ASN A 1 316 ? 19.690 -8.410 -30.334 1.00 45.38 316 ASN A CA 1
ATOM 2045 C C . ASN A 1 316 ? 18.324 -7.891 -29.902 1.00 50.91 316 ASN A C 1
ATOM 2046 O O . ASN A 1 316 ? 17.694 -8.512 -29.040 1.00 51.04 316 ASN A O 1
ATOM 2051 N N . VAL A 1 317 ? 17.850 -6.778 -30.478 1.00 51.13 317 VAL A N 1
ATOM 2052 C CA . VAL A 1 317 ? 16.676 -6.072 -29.962 1.00 50.25 317 VAL A CA 1
ATOM 2053 C C . VAL A 1 317 ? 15.464 -6.976 -29.834 1.00 48.31 317 VAL A C 1
ATOM 2054 O O . VAL A 1 317 ? 14.570 -6.701 -29.026 1.00 50.13 317 VAL A O 1
ATOM 2058 N N . GLU A 1 318 ? 15.408 -8.053 -30.611 1.00 55.25 318 GLU A N 1
ATOM 2059 C CA . GLU A 1 318 ? 14.266 -8.953 -30.566 1.00 52.49 318 GLU A CA 1
ATOM 2060 C C . GLU A 1 318 ? 14.332 -9.954 -29.418 1.00 51.82 318 GLU A C 1
ATOM 2061 O O . GLU A 1 318 ? 13.333 -10.630 -29.160 1.00 55.78 318 GLU A O 1
ATOM 2067 N N . LYS A 1 319 ? 15.458 -10.052 -28.713 1.00 47.77 319 LYS A N 1
ATOM 2068 C CA . LYS A 1 319 ? 15.665 -11.088 -27.711 1.00 44.99 319 LYS A CA 1
ATOM 2069 C C . LYS A 1 319 ? 15.742 -10.497 -26.308 1.00 43.61 319 LYS A C 1
ATOM 2070 O O . LYS A 1 319 ? 15.958 -9.296 -26.122 1.00 46.13 319 LYS A O 1
ATOM 2076 N N . TYR A 1 320 ? 15.559 -11.375 -25.318 1.00 39.90 320 TYR A N 1
ATOM 2077 C CA . TYR A 1 320 ? 15.666 -11.064 -23.890 1.00 36.66 320 TYR A CA 1
ATOM 2078 C C . TYR A 1 320 ? 14.702 -9.972 -23.453 1.00 37.32 320 TYR A C 1
ATOM 2079 O O . TYR A 1 320 ? 14.852 -9.401 -22.366 1.00 38.03 320 TYR A O 1
ATOM 2088 N N . ASN A 1 321 ? 13.696 -9.686 -24.272 1.00 39.73 321 ASN A N 1
ATOM 2089 C CA . ASN A 1 321 ? 12.679 -8.726 -23.890 1.00 41.84 321 ASN A CA 1
ATOM 2090 C C . ASN A 1 321 ? 11.883 -9.245 -22.699 1.00 45.33 321 ASN A C 1
ATOM 2091 O O . ASN A 1 321 ? 11.688 -10.453 -22.528 1.00 53.28 321 ASN A O 1
ATOM 2096 N N . TRP A 1 322 ? 11.453 -8.317 -21.853 1.00 47.25 322 TRP A N 1
ATOM 2097 C CA . TRP A 1 322 ? 10.662 -8.656 -20.681 1.00 45.16 322 TRP A CA 1
ATOM 2098 C C . TRP A 1 322 ? 9.339 -9.274 -21.113 1.00 50.66 322 TRP A C 1
ATOM 2099 O O . TRP A 1 322 ? 9.125 -10.484 -20.982 1.00 58.54 322 TRP A O 1
ATOM 2111 N N . SER B 1 43 ? 33.227 -31.439 -1.150 1.00 110.77 43 SER B N 1
ATOM 2112 C CA . SER B 1 43 ? 31.913 -31.586 -0.475 1.00 110.77 43 SER B CA 1
ATOM 2113 C C . SER B 1 43 ? 30.795 -31.224 -1.452 1.00 110.77 43 SER B C 1
ATOM 2114 O O . SER B 1 43 ? 31.085 -30.520 -2.421 1.00 110.77 43 SER B O 1
ATOM 2117 N N . ALA B 1 44 ? 29.570 -31.682 -1.200 1.00 100.95 44 ALA B N 1
ATOM 2118 C CA . ALA B 1 44 ? 28.462 -31.467 -2.158 1.00 98.33 44 ALA B CA 1
ATOM 2119 C C . ALA B 1 44 ? 27.587 -30.317 -1.676 1.00 100.75 44 ALA B C 1
ATOM 2120 O O . ALA B 1 44 ? 26.900 -29.711 -2.510 1.00 104.76 44 ALA B O 1
ATOM 2122 N N . LYS B 1 45 ? 27.636 -30.024 -0.378 1.00 124.80 45 LYS B N 1
ATOM 2123 C CA . LYS B 1 45 ? 26.805 -28.940 0.193 1.00 120.90 45 LYS B CA 1
ATOM 2124 C C . LYS B 1 45 ? 27.107 -27.631 -0.526 1.00 122.92 45 LYS B C 1
ATOM 2125 O O . LYS B 1 45 ? 26.162 -26.870 -0.798 1.00 124.08 45 LYS B O 1
ATOM 2131 N N . ASP B 1 46 ? 28.374 -27.390 -0.836 1.00 123.61 46 ASP B N 1
ATOM 2132 C CA . ASP B 1 46 ? 28.734 -26.081 -1.430 1.00 116.60 46 ASP B CA 1
ATOM 2133 C C . ASP B 1 46 ? 29.017 -26.247 -2.919 1.00 121.06 46 ASP B C 1
ATOM 2134 O O . ASP B 1 46 ? 29.898 -25.544 -3.421 1.00 121.96 46 ASP B O 1
ATOM 2139 N N . LEU B 1 47 ? 28.292 -27.134 -3.592 1.00 74.19 47 LEU B N 1
ATOM 2140 C CA . LEU B 1 47 ? 28.481 -27.258 -5.052 1.00 64.55 47 LEU B CA 1
ATOM 2141 C C . LEU B 1 47 ? 27.466 -26.354 -5.730 1.00 69.47 47 LEU B C 1
ATOM 2142 O O . LEU B 1 47 ? 26.273 -26.597 -5.579 1.00 66.78 47 LEU B O 1
ATOM 2147 N N . LYS B 1 48 ? 27.944 -25.309 -6.392 1.00 59.25 48 LYS B N 1
ATOM 2148 C CA . LYS B 1 48 ? 27.040 -24.404 -7.127 1.00 52.29 48 LYS B CA 1
ATOM 2149 C C . LYS B 1 48 ? 27.018 -24.879 -8.570 1.00 50.02 48 LYS B C 1
ATOM 2150 O O . LYS B 1 48 ? 28.045 -24.816 -9.214 1.00 48.02 48 LYS B O 1
ATOM 2156 N N . LEU B 1 49 ? 25.885 -25.392 -9.021 1.00 46.26 49 LEU B N 1
ATOM 2157 C CA . LEU B 1 49 ? 25.763 -25.944 -10.362 1.00 46.82 49 LEU B CA 1
ATOM 2158 C C . LEU B 1 49 ? 24.855 -25.058 -11.199 1.00 41.54 49 LEU B C 1
ATOM 2159 O O . LEU B 1 49 ? 23.788 -24.643 -10.733 1.00 42.09 49 LEU B O 1
ATOM 2164 N N . GLY B 1 50 ? 25.280 -24.763 -12.423 1.00 42.83 50 GLY B N 1
ATOM 2165 C CA . GLY B 1 50 ? 24.438 -24.095 -13.395 1.00 41.21 50 GLY B CA 1
ATOM 2166 C C . GLY B 1 50 ? 23.953 -25.111 -14.415 1.00 40.43 50 GLY B C 1
ATOM 2167 O O . GLY B 1 50 ? 24.740 -25.908 -14.929 1.00 41.25 50 GLY B O 1
ATOM 2168 N N . VAL B 1 51 ? 22.652 -25.083 -14.686 1.00 31.79 51 VAL B N 1
ATOM 2169 C CA . VAL B 1 51 ? 22.026 -26.025 -15.606 1.00 33.86 51 VAL B CA 1
ATOM 2170 C C . VAL B 1 51 ? 21.352 -25.239 -16.720 1.00 37.09 51 VAL B C 1
ATOM 2171 O O . VAL B 1 51 ? 20.627 -24.276 -16.453 1.00 39.03 51 VAL B O 1
ATOM 2175 N N . SER B 1 52 ? 21.582 -25.656 -17.962 1.00 36.15 52 SER B N 1
ATOM 2176 C CA . SER B 1 52 ? 20.979 -25.031 -19.133 1.00 32.78 52 SER B CA 1
ATOM 2177 C C . SER B 1 52 ? 20.233 -26.093 -19.927 1.00 35.32 52 SER B C 1
ATOM 2178 O O . SER B 1 52 ? 20.847 -27.047 -20.418 1.00 34.48 52 SER B O 1
ATOM 2181 N N . ILE B 1 53 ? 18.918 -25.922 -20.055 1.00 38.14 53 ILE B N 1
ATOM 2182 C CA . ILE B 1 53 ? 18.047 -26.886 -20.719 1.00 36.81 53 ILE B CA 1
ATOM 2183 C C . ILE B 1 53 ? 17.506 -26.257 -21.991 1.00 38.96 53 ILE B C 1
ATOM 2184 O O . ILE B 1 53 ? 17.015 -25.123 -21.963 1.00 41.42 53 ILE B O 1
ATOM 2189 N N . SER B 1 54 ? 17.574 -27.005 -23.095 1.00 40.60 54 SER B N 1
ATOM 2190 C CA . SER B 1 54 ? 17.157 -26.485 -24.392 1.00 37.96 54 SER B CA 1
ATOM 2191 C C . SER B 1 54 ? 15.789 -25.815 -24.321 1.00 37.58 54 SER B C 1
ATOM 2192 O O . SER B 1 54 ? 15.625 -24.677 -24.773 1.00 37.98 54 SER B O 1
ATOM 2195 N N . THR B 1 55 ? 14.800 -26.495 -23.742 1.00 43.95 55 THR B N 1
ATOM 2196 C CA . THR B 1 55 ? 13.491 -25.887 -23.527 1.00 45.12 55 THR B CA 1
ATOM 2197 C C . THR B 1 55 ? 12.752 -26.643 -22.435 1.00 39.50 55 THR B C 1
ATOM 2198 O O . THR B 1 55 ? 12.926 -27.853 -22.276 1.00 37.94 55 THR B O 1
ATOM 2202 N N . THR B 1 56 ? 11.934 -25.912 -21.677 1.00 39.36 56 THR B N 1
ATOM 2203 C CA . THR B 1 56 ? 11.006 -26.523 -20.732 1.00 42.55 56 THR B CA 1
ATOM 2204 C C . THR B 1 56 ? 9.595 -26.620 -21.296 1.00 35.48 56 THR B C 1
ATOM 2205 O O . THR B 1 56 ? 8.657 -26.910 -20.550 1.00 31.60 56 THR B O 1
ATOM 2209 N N . ASN B 1 57 ? 9.428 -26.379 -22.599 1.00 41.36 57 ASN B N 1
ATOM 2210 C CA . ASN B 1 57 ? 8.140 -26.549 -23.257 1.00 43.31 57 ASN B CA 1
ATOM 2211 C C . ASN B 1 57 ? 7.870 -27.989 -23.663 1.00 41.64 57 ASN B C 1
ATOM 2212 O O . ASN B 1 57 ? 6.736 -28.317 -24.031 1.00 42.05 57 ASN B O 1
ATOM 2217 N N . ASN B 1 58 ? 8.861 -28.829 -23.619 1.00 47.01 58 ASN B N 1
ATOM 2218 C CA . ASN B 1 58 ? 8.741 -30.259 -23.865 1.00 42.90 58 ASN B CA 1
ATOM 2219 C C . ASN B 1 58 ? 8.530 -30.980 -22.540 1.00 39.10 58 ASN B C 1
ATOM 2220 O O . ASN B 1 58 ? 9.316 -30.779 -21.607 1.00 37.12 58 ASN B O 1
ATOM 2225 N N . PRO B 1 59 ? 7.482 -31.800 -22.403 1.00 40.36 59 PRO B N 1
ATOM 2226 C CA . PRO B 1 59 ? 7.310 -32.550 -21.147 1.00 41.85 59 PRO B CA 1
ATOM 2227 C C . PRO B 1 59 ? 8.461 -33.493 -20.869 1.00 43.34 59 PRO B C 1
ATOM 2228 O O . PRO B 1 59 ? 8.668 -33.872 -19.709 1.00 43.41 59 PRO B O 1
ATOM 2232 N N . TYR B 1 60 ? 9.210 -33.882 -21.906 1.00 33.83 60 TYR B N 1
ATOM 2233 C CA . TYR B 1 60 ? 10.420 -34.674 -21.728 1.00 37.76 60 TYR B CA 1
ATOM 2234 C C . TYR B 1 60 ? 11.426 -33.931 -20.862 1.00 40.98 60 TYR B C 1
ATOM 2235 O O . TYR B 1 60 ? 11.862 -34.431 -19.818 1.00 36.36 60 TYR B O 1
ATOM 2244 N N . PHE B 1 61 ? 11.799 -32.717 -21.283 1.00 39.86 61 PHE B N 1
ATOM 2245 C CA . PHE B 1 61 ? 12.757 -31.919 -20.533 1.00 38.72 61 PHE B CA 1
ATOM 2246 C C . PHE B 1 61 ? 12.179 -31.381 -19.233 1.00 37.36 61 PHE B C 1
ATOM 2247 O O . PHE B 1 61 ? 12.937 -30.874 -18.399 1.00 41.19 61 PHE B O 1
ATOM 2255 N N . VAL B 1 62 ? 10.863 -31.468 -19.038 1.00 39.58 62 VAL B N 1
ATOM 2256 C CA . VAL B 1 62 ? 10.309 -31.153 -17.729 1.00 42.90 62 VAL B CA 1
ATOM 2257 C C . VAL B 1 62 ? 10.599 -32.287 -16.759 1.00 43.18 62 VAL B C 1
ATOM 2258 O O . VAL B 1 62 ? 10.976 -32.057 -15.605 1.00 41.93 62 VAL B O 1
ATOM 2262 N N . ALA B 1 63 ? 10.443 -33.529 -17.217 1.00 41.11 63 ALA B N 1
ATOM 2263 C CA . ALA B 1 63 ? 10.810 -34.669 -16.389 1.00 43.97 63 ALA B CA 1
ATOM 2264 C C . ALA B 1 63 ? 12.302 -34.660 -16.090 1.00 43.59 63 ALA B C 1
ATOM 2265 O O . ALA B 1 63 ? 12.723 -35.018 -14.982 1.00 40.62 63 ALA B O 1
ATOM 2267 N N . MET B 1 64 ? 13.118 -34.241 -17.065 1.00 42.57 64 MET B N 1
ATOM 2268 C CA . MET B 1 64 ? 14.552 -34.093 -16.825 1.00 43.85 64 MET B CA 1
ATOM 2269 C C . MET B 1 64 ? 14.816 -33.047 -15.752 1.00 42.90 64 MET B C 1
ATOM 2270 O O . MET B 1 64 ? 15.612 -33.271 -14.832 1.00 39.93 64 MET B O 1
ATOM 2275 N N . LYS B 1 65 ? 14.151 -31.894 -15.853 1.00 38.52 65 LYS B N 1
ATOM 2276 C CA . LYS B 1 65 ? 14.308 -30.856 -14.841 1.00 40.07 65 LYS B CA 1
ATOM 2277 C C . LYS B 1 65 ? 13.816 -31.340 -13.481 1.00 45.54 65 LYS B C 1
ATOM 2278 O O . LYS B 1 65 ? 14.497 -31.163 -12.464 1.00 45.08 65 LYS B O 1
ATOM 2284 N N . ASP B 1 66 ? 12.631 -31.962 -13.448 1.00 46.88 66 ASP B N 1
ATOM 2285 C CA . ASP B 1 66 ? 12.104 -32.514 -12.201 1.00 42.70 66 ASP B CA 1
ATOM 2286 C C . ASP B 1 66 ? 13.071 -33.524 -11.598 1.00 43.11 66 ASP B C 1
ATOM 2287 O O . ASP B 1 66 ? 13.317 -33.519 -10.385 1.00 39.10 66 ASP B O 1
ATOM 2292 N N . GLY B 1 67 ? 13.624 -34.407 -12.431 1.00 36.34 67 GLY B N 1
ATOM 2293 C CA . GLY B 1 67 ? 14.601 -35.363 -11.933 1.00 40.31 67 GLY B CA 1
ATOM 2294 C C . GLY B 1 67 ? 15.850 -34.691 -11.399 1.00 40.90 67 GLY B C 1
ATOM 2295 O O . GLY B 1 67 ? 16.415 -35.119 -10.387 1.00 43.22 67 GLY B O 1
ATOM 2296 N N . ILE B 1 68 ? 16.293 -33.622 -12.066 1.00 38.42 68 ILE B N 1
ATOM 2297 C CA . ILE B 1 68 ? 17.453 -32.866 -11.608 1.00 38.49 68 ILE B CA 1
ATOM 2298 C C . ILE B 1 68 ? 17.150 -32.161 -10.290 1.00 45.19 68 ILE B C 1
ATOM 2299 O O . ILE B 1 68 ? 18.013 -32.057 -9.412 1.00 45.25 68 ILE B O 1
ATOM 2304 N N . ASP B 1 69 ? 15.917 -31.674 -10.124 1.00 47.93 69 ASP B N 1
ATOM 2305 C CA . ASP B 1 69 ? 15.563 -30.954 -8.901 1.00 50.80 69 ASP B CA 1
ATOM 2306 C C . ASP B 1 69 ? 15.638 -31.864 -7.677 1.00 53.20 69 ASP B C 1
ATOM 2307 O O . ASP B 1 69 ? 16.229 -31.500 -6.653 1.00 54.95 69 ASP B O 1
ATOM 2312 N N . LYS B 1 70 ? 15.039 -33.056 -7.767 1.00 51.48 70 LYS B N 1
ATOM 2313 C CA . LYS B 1 70 ? 14.933 -33.912 -6.592 1.00 49.93 70 LYS B CA 1
ATOM 2314 C C . LYS B 1 70 ? 16.276 -34.515 -6.206 1.00 50.69 70 LYS B C 1
ATOM 2315 O O . LYS B 1 70 ? 16.542 -34.714 -5.015 1.00 54.74 70 LYS B O 1
ATOM 2321 N N . TYR B 1 71 ? 17.138 -34.794 -7.186 1.00 50.43 71 TYR B N 1
ATOM 2322 C CA . TYR B 1 71 ? 18.441 -35.366 -6.867 1.00 52.21 71 TYR B CA 1
ATOM 2323 C C . TYR B 1 71 ? 19.304 -34.361 -6.114 1.00 51.90 71 TYR B C 1
ATOM 2324 O O . TYR B 1 71 ? 19.917 -34.701 -5.099 1.00 55.23 71 TYR B O 1
ATOM 2333 N N . ALA B 1 72 ? 19.348 -33.110 -6.584 1.00 56.88 72 ALA B N 1
ATOM 2334 C CA . ALA B 1 72 ? 20.147 -32.099 -5.899 1.00 58.52 72 ALA B CA 1
ATOM 2335 C C . ALA B 1 72 ? 19.577 -31.756 -4.529 1.00 60.38 72 ALA B C 1
ATOM 2336 O O . ALA B 1 72 ? 20.328 -31.342 -3.638 1.00 60.11 72 ALA B O 1
ATOM 2338 N N . SER B 1 73 ? 18.267 -31.909 -4.334 1.00 51.83 73 SER B N 1
ATOM 2339 C CA . SER B 1 73 ? 17.706 -31.661 -3.012 1.00 59.50 73 SER B CA 1
ATOM 2340 C C . SER B 1 73 ? 18.197 -32.696 -2.009 1.00 66.29 73 SER B C 1
ATOM 2341 O O . SER B 1 73 ? 18.479 -32.366 -0.850 1.00 68.04 73 SER B O 1
ATOM 2344 N N . ASN B 1 74 ? 18.315 -33.954 -2.441 1.00 67.35 74 ASN B N 1
ATOM 2345 C CA . ASN B 1 74 ? 18.773 -35.009 -1.547 1.00 68.55 74 ASN B CA 1
ATOM 2346 C C . ASN B 1 74 ? 20.255 -34.847 -1.214 1.00 69.24 74 ASN B C 1
ATOM 2347 O O . ASN B 1 74 ? 20.673 -35.118 -0.082 1.00 68.70 74 ASN B O 1
ATOM 2352 N N . LYS B 1 75 ? 21.058 -34.393 -2.174 1.00 62.71 75 LYS B N 1
ATOM 2353 C CA . LYS B 1 75 ? 22.496 -34.259 -2.002 1.00 58.86 75 LYS B CA 1
ATOM 2354 C C . LYS B 1 75 ? 22.918 -32.853 -1.576 1.00 62.54 75 LYS B C 1
ATOM 2355 O O . LYS B 1 75 ? 24.120 -32.564 -1.552 1.00 67.89 75 LYS B O 1
ATOM 2361 N N . LYS B 1 76 ? 21.958 -31.982 -1.251 1.00 72.30 76 LYS B N 1
ATOM 2362 C CA . LYS B 1 76 ? 22.219 -30.643 -0.713 1.00 70.82 76 LYS B CA 1
ATOM 2363 C C . LYS B 1 76 ? 23.096 -29.816 -1.655 1.00 73.05 76 LYS B C 1
ATOM 2364 O O . LYS B 1 76 ? 24.137 -29.275 -1.273 1.00 75.09 76 LYS B O 1
ATOM 2370 N N . ILE B 1 77 ? 22.636 -29.700 -2.894 1.00 64.90 77 ILE B N 1
ATOM 2371 C CA . ILE B 1 77 ? 23.363 -28.996 -3.942 1.00 61.79 77 ILE B CA 1
ATOM 2372 C C . ILE B 1 77 ? 22.535 -27.800 -4.383 1.00 58.95 77 ILE B C 1
ATOM 2373 O O . ILE B 1 77 ? 21.317 -27.905 -4.557 1.00 66.10 77 ILE B O 1
ATOM 2378 N N . SER B 1 78 ? 23.195 -26.662 -4.549 1.00 53.94 78 SER B N 1
ATOM 2379 C CA . SER B 1 78 ? 22.548 -25.470 -5.072 1.00 50.29 78 SER B CA 1
ATOM 2380 C C . SER B 1 78 ? 22.579 -25.512 -6.595 1.00 48.64 78 SER B C 1
ATOM 2381 O O . SER B 1 78 ? 23.626 -25.760 -7.200 1.00 49.05 78 SER B O 1
ATOM 2384 N N . ILE B 1 79 ? 21.424 -25.283 -7.208 1.00 47.73 79 ILE B N 1
ATOM 2385 C CA . ILE B 1 79 ? 21.218 -25.474 -8.638 1.00 46.05 79 ILE B CA 1
ATOM 2386 C C . ILE B 1 79 ? 20.363 -24.332 -9.165 1.00 44.34 79 ILE B C 1
ATOM 2387 O O . ILE B 1 79 ? 19.402 -23.914 -8.508 1.00 47.76 79 ILE B O 1
ATOM 2392 N N . LYS B 1 80 ? 20.744 -23.795 -10.319 1.00 35.92 80 LYS B N 1
ATOM 2393 C CA . LYS B 1 80 ? 19.985 -22.759 -11.009 1.00 40.45 80 LYS B CA 1
ATOM 2394 C C . LYS B 1 80 ? 19.797 -23.182 -12.459 1.00 42.04 80 LYS B C 1
ATOM 2395 O O . LYS B 1 80 ? 20.779 -23.363 -13.185 1.00 41.01 80 LYS B O 1
ATOM 2401 N N . VAL B 1 81 ? 18.545 -23.331 -12.875 1.00 43.46 81 VAL B N 1
ATOM 2402 C CA . VAL B 1 81 ? 18.208 -23.797 -14.214 1.00 39.86 81 VAL B CA 1
ATOM 2403 C C . VAL B 1 81 ? 17.860 -22.594 -15.077 1.00 40.62 81 VAL B C 1
ATOM 2404 O O . VAL B 1 81 ? 17.282 -21.611 -14.598 1.00 38.86 81 VAL B O 1
ATOM 2408 N N . ALA B 1 82 ? 18.232 -22.659 -16.352 1.00 33.41 82 ALA B N 1
ATOM 2409 C CA . ALA B 1 82 ? 17.956 -21.598 -17.313 1.00 36.03 82 ALA B CA 1
ATOM 2410 C C . ALA B 1 82 ? 17.306 -22.225 -18.539 1.00 41.09 82 ALA B C 1
ATOM 2411 O O . ALA B 1 82 ? 17.943 -23.011 -19.248 1.00 46.08 82 ALA B O 1
ATOM 2413 N N . ASP B 1 83 ? 16.034 -21.902 -18.769 1.00 38.09 83 ASP B N 1
ATOM 2414 C CA . ASP B 1 83 ? 15.359 -22.312 -19.994 1.00 37.81 83 ASP B CA 1
ATOM 2415 C C . ASP B 1 83 ? 15.939 -21.538 -21.172 1.00 41.33 83 ASP B C 1
ATOM 2416 O O . ASP B 1 83 ? 16.035 -20.305 -21.140 1.00 46.40 83 ASP B O 1
ATOM 2421 N N . ALA B 1 84 ? 16.325 -22.266 -22.215 1.00 37.91 84 ALA B N 1
ATOM 2422 C CA . ALA B 1 84 ? 16.940 -21.652 -23.379 1.00 42.77 84 ALA B CA 1
ATOM 2423 C C . ALA B 1 84 ? 15.933 -21.301 -24.462 1.00 44.33 84 ALA B C 1
ATOM 2424 O O . ALA B 1 84 ? 16.301 -20.622 -25.426 1.00 43.59 84 ALA B O 1
ATOM 2426 N N . GLN B 1 85 ? 14.684 -21.750 -24.333 1.00 47.36 85 GLN B N 1
ATOM 2427 C CA . GLN B 1 85 ? 13.642 -21.470 -25.320 1.00 44.78 85 GLN B CA 1
ATOM 2428 C C . GLN B 1 85 ? 14.058 -21.918 -26.718 1.00 47.59 85 GLN B C 1
ATOM 2429 O O . GLN B 1 85 ? 13.676 -21.298 -27.718 1.00 47.33 85 GLN B O 1
ATOM 2435 N N . ASP B 1 86 ? 14.858 -22.988 -26.783 1.00 47.03 86 ASP B N 1
ATOM 2436 C CA . ASP B 1 86 ? 15.402 -23.521 -28.033 1.00 38.01 86 ASP B CA 1
ATOM 2437 C C . ASP B 1 86 ? 16.184 -22.465 -28.809 1.00 38.53 86 ASP B C 1
ATOM 2438 O O . ASP B 1 86 ? 16.203 -22.468 -30.043 1.00 38.00 86 ASP B O 1
ATOM 2443 N N . ASP B 1 87 ? 16.849 -21.567 -28.085 1.00 41.15 87 ASP B N 1
ATOM 2444 C CA . ASP B 1 87 ? 17.651 -20.494 -28.659 1.00 42.71 87 ASP B CA 1
ATOM 2445 C C . ASP B 1 87 ? 19.109 -20.752 -28.292 1.00 39.37 87 ASP B C 1
ATOM 2446 O O . ASP B 1 87 ? 19.474 -20.707 -27.112 1.00 40.95 87 ASP B O 1
ATOM 2451 N N . ALA B 1 88 ? 19.937 -21.029 -29.302 1.00 38.21 88 ALA B N 1
ATOM 2452 C CA . ALA B 1 88 ? 21.358 -21.256 -29.055 1.00 40.03 88 ALA B CA 1
ATOM 2453 C C . ALA B 1 88 ? 22.058 -19.993 -28.564 1.00 42.97 88 ALA B C 1
ATOM 2454 O O . ALA B 1 88 ? 23.008 -20.080 -27.779 1.00 40.12 88 ALA B O 1
ATOM 2456 N N . ALA B 1 89 ? 21.610 -18.818 -29.017 1.00 40.78 89 ALA B N 1
ATOM 2457 C CA . ALA B 1 89 ? 22.202 -17.574 -28.541 1.00 41.64 89 ALA B CA 1
ATOM 2458 C C . ALA B 1 89 ? 21.837 -17.314 -27.085 1.00 43.99 89 ALA B C 1
ATOM 2459 O O . ALA B 1 89 ? 22.681 -16.864 -26.300 1.00 42.13 89 ALA B O 1
ATOM 2461 N N . ARG B 1 90 ? 20.586 -17.588 -26.707 1.00 40.24 90 ARG B N 1
ATOM 2462 C CA . ARG B 1 90 ? 20.209 -17.487 -25.301 1.00 40.22 90 ARG B CA 1
ATOM 2463 C C . ARG B 1 90 ? 20.993 -18.481 -24.459 1.00 40.13 90 ARG B C 1
ATOM 2464 O O . ARG B 1 90 ? 21.388 -18.176 -23.328 1.00 40.10 90 ARG B O 1
ATOM 2472 N N . GLN B 1 91 ? 21.233 -19.677 -25.001 1.00 42.27 91 GLN B N 1
ATOM 2473 C CA . GLN B 1 91 ? 21.945 -20.704 -24.251 1.00 42.34 91 GLN B CA 1
ATOM 2474 C C . GLN B 1 91 ? 23.385 -20.292 -23.989 1.00 43.12 91 GLN B C 1
ATOM 2475 O O . GLN B 1 91 ? 23.883 -20.426 -22.865 1.00 40.82 91 GLN B O 1
ATOM 2481 N N . ALA B 1 92 ? 24.069 -19.791 -25.022 1.00 40.90 92 ALA B N 1
ATOM 2482 C CA . ALA B 1 92 ? 25.450 -19.354 -24.858 1.00 40.98 92 ALA B CA 1
ATOM 2483 C C . ALA B 1 92 ? 25.564 -18.283 -23.786 1.00 43.25 92 ALA B C 1
ATOM 2484 O O . ALA B 1 92 ? 26.465 -18.334 -22.942 1.00 43.76 92 ALA B O 1
ATOM 2486 N N . ASP B 1 93 ? 24.649 -17.307 -23.797 1.00 44.00 93 ASP B N 1
ATOM 2487 C CA . ASP B 1 93 ? 24.681 -16.245 -22.794 1.00 46.08 93 ASP B CA 1
ATOM 2488 C C . ASP B 1 93 ? 24.414 -16.793 -21.399 1.00 42.21 93 ASP B C 1
ATOM 2489 O O . ASP B 1 93 ? 25.064 -16.375 -20.432 1.00 41.58 93 ASP B O 1
ATOM 2494 N N . ASP B 1 94 ? 23.456 -17.717 -21.272 1.00 39.17 94 ASP B N 1
ATOM 2495 C CA . ASP B 1 94 ? 23.182 -18.328 -19.975 1.00 41.84 94 ASP B CA 1
ATOM 2496 C C . ASP B 1 94 ? 24.393 -19.088 -19.448 1.00 42.69 94 ASP B C 1
ATOM 2497 O O . ASP B 1 94 ? 24.599 -19.162 -18.232 1.00 46.75 94 ASP B O 1
ATOM 2502 N N . VAL B 1 95 ? 25.203 -19.653 -20.344 1.00 39.82 95 VAL B N 1
ATOM 2503 C CA . VAL B 1 95 ? 26.415 -20.347 -19.925 1.00 41.62 95 VAL B CA 1
ATOM 2504 C C . VAL B 1 95 ? 27.492 -19.350 -19.511 1.00 43.67 95 VAL B C 1
ATOM 2505 O O . VAL B 1 95 ? 28.216 -19.568 -18.533 1.00 44.26 95 VAL B O 1
ATOM 2509 N N . GLN B 1 96 ? 27.616 -18.238 -20.240 1.00 44.75 96 GLN B N 1
ATOM 2510 C CA . GLN B 1 96 ? 28.574 -17.211 -19.841 1.00 44.74 96 GLN B CA 1
ATOM 2511 C C . GLN B 1 96 ? 28.208 -16.610 -18.489 1.00 46.10 96 GLN B C 1
ATOM 2512 O O . GLN B 1 96 ? 29.094 -16.295 -17.683 1.00 46.23 96 GLN B O 1
ATOM 2518 N N . ASN B 1 97 ? 26.906 -16.443 -18.221 1.00 37.32 97 ASN B N 1
ATOM 2519 C CA . ASN B 1 97 ? 26.481 -16.051 -16.880 1.00 37.53 97 ASN B CA 1
ATOM 2520 C C . ASN B 1 97 ? 26.945 -17.071 -15.851 1.00 42.29 97 ASN B C 1
ATOM 2521 O O . ASN B 1 97 ? 27.368 -16.704 -14.748 1.00 41.78 97 ASN B O 1
ATOM 2526 N N . PHE B 1 98 ? 26.889 -18.361 -16.202 1.00 43.06 98 PHE B N 1
ATOM 2527 C CA . PHE B 1 98 ? 27.379 -19.396 -15.297 1.00 43.20 98 PHE B CA 1
ATOM 2528 C C . PHE B 1 98 ? 28.887 -19.302 -15.110 1.00 42.15 98 PHE B C 1
ATOM 2529 O O . PHE B 1 98 ? 29.401 -19.571 -14.018 1.00 44.19 98 PHE B O 1
ATOM 2537 N N . ILE B 1 99 ? 29.613 -18.932 -16.165 1.00 40.89 99 ILE B N 1
ATOM 2538 C CA . ILE B 1 99 ? 31.056 -18.761 -16.033 1.00 46.95 99 ILE B CA 1
ATOM 2539 C C . ILE B 1 99 ? 31.364 -17.499 -15.237 1.00 49.56 99 ILE B C 1
ATOM 2540 O O . ILE B 1 99 ? 32.173 -17.518 -14.304 1.00 50.37 99 ILE B O 1
ATOM 2545 N N . SER B 1 100 ? 30.702 -16.388 -15.582 1.00 48.78 100 SER B N 1
ATOM 2546 C CA . SER B 1 100 ? 30.896 -15.135 -14.856 1.00 47.06 100 SER B CA 1
ATOM 2547 C C . SER B 1 100 ? 30.627 -15.301 -13.362 1.00 50.88 100 SER B C 1
ATOM 2548 O O . SER B 1 100 ? 31.186 -14.560 -12.545 1.00 50.03 100 SER B O 1
ATOM 2551 N N . GLN B 1 101 ? 29.773 -16.257 -12.991 1.00 48.31 101 GLN B N 1
ATOM 2552 C CA . GLN B 1 101 ? 29.538 -16.561 -11.586 1.00 45.25 101 GLN B CA 1
ATOM 2553 C C . GLN B 1 101 ? 30.590 -17.496 -11.018 1.00 52.09 101 GLN B C 1
ATOM 2554 O O . GLN B 1 101 ? 30.738 -17.572 -9.791 1.00 52.65 101 GLN B O 1
ATOM 2560 N N . ASN B 1 102 ? 31.314 -18.207 -11.881 1.00 51.72 102 ASN B N 1
ATOM 2561 C CA . ASN B 1 102 ? 32.299 -19.207 -11.478 1.00 57.23 102 ASN B CA 1
ATOM 2562 C C . ASN B 1 102 ? 31.652 -20.288 -10.607 1.00 57.06 102 ASN B C 1
ATOM 2563 O O . ASN B 1 102 ? 31.998 -20.490 -9.440 1.00 55.08 102 ASN B O 1
ATOM 2568 N N . VAL B 1 103 ? 30.692 -20.987 -11.210 1.00 52.60 103 VAL B N 1
ATOM 2569 C CA . VAL B 1 103 ? 30.027 -22.110 -10.562 1.00 53.39 103 VAL B CA 1
ATOM 2570 C C . VAL B 1 103 ? 30.991 -23.291 -10.528 1.00 50.86 103 VAL B C 1
ATOM 2571 O O . VAL B 1 103 ? 32.064 -23.249 -11.142 1.00 54.76 103 VAL B O 1
ATOM 2575 N N . ASP B 1 104 ? 30.620 -24.352 -9.807 1.00 46.19 104 ASP B N 1
ATOM 2576 C CA . ASP B 1 104 ? 31.488 -25.519 -9.705 1.00 49.26 104 ASP B CA 1
ATOM 2577 C C . ASP B 1 104 ? 31.404 -26.412 -10.936 1.00 52.05 104 ASP B C 1
ATOM 2578 O O . ASP B 1 104 ? 32.370 -27.114 -11.252 1.00 49.79 104 ASP B O 1
ATOM 2583 N N . ALA B 1 105 ? 30.272 -26.403 -11.637 1.00 48.28 105 ALA B N 1
ATOM 2584 C CA . ALA B 1 105 ? 30.106 -27.215 -12.832 1.00 40.13 105 ALA B CA 1
ATOM 2585 C C . ALA B 1 105 ? 28.928 -26.680 -13.633 1.00 42.12 105 ALA B C 1
ATOM 2586 O O . ALA B 1 105 ? 27.962 -26.154 -13.070 1.00 43.72 105 ALA B O 1
ATOM 2588 N N . ILE B 1 106 ? 29.016 -26.818 -14.954 1.00 37.49 106 ILE B N 1
ATOM 2589 C CA . ILE B 1 106 ? 27.947 -26.430 -15.863 1.00 35.66 106 ILE B CA 1
ATOM 2590 C C . ILE B 1 106 ? 27.381 -27.689 -16.504 1.00 38.50 106 ILE B C 1
ATOM 2591 O O . ILE B 1 106 ? 28.135 -28.545 -16.986 1.00 37.97 106 ILE B O 1
ATOM 2596 N N . LEU B 1 107 ? 26.054 -27.800 -16.507 1.00 38.99 107 LEU B N 1
ATOM 2597 C CA . LEU B 1 107 ? 25.342 -28.946 -17.060 1.00 36.20 107 LEU B CA 1
ATOM 2598 C C . LEU B 1 107 ? 24.470 -28.438 -18.198 1.00 38.57 107 LEU B C 1
ATOM 2599 O O . LEU B 1 107 ? 23.576 -27.615 -17.974 1.00 36.07 107 LEU B O 1
ATOM 2604 N N . ILE B 1 108 ? 24.733 -28.916 -19.417 1.00 35.22 108 ILE B N 1
ATOM 2605 C CA . ILE B 1 108 ? 24.183 -28.330 -20.637 1.00 31.08 108 ILE B CA 1
ATOM 2606 C C . ILE B 1 108 ? 23.440 -29.392 -21.433 1.00 38.25 108 ILE B C 1
ATOM 2607 O O . ILE B 1 108 ? 23.981 -30.474 -21.693 1.00 40.24 108 ILE B O 1
ATOM 2612 N N . ASN B 1 109 ? 22.210 -29.063 -21.845 1.00 35.88 109 ASN B N 1
ATOM 2613 C CA . ASN B 1 109 ? 21.455 -29.807 -22.844 1.00 34.34 109 ASN B CA 1
ATOM 2614 C C . ASN B 1 109 ? 21.512 -29.010 -24.143 1.00 38.75 109 ASN B C 1
ATOM 2615 O O . ASN B 1 109 ? 20.711 -28.080 -24.332 1.00 39.76 109 ASN B O 1
ATOM 2620 N N . PRO B 1 110 ? 22.437 -29.317 -25.054 1.00 40.03 110 PRO B N 1
ATOM 2621 C CA . PRO B 1 110 ? 22.740 -28.380 -26.147 1.00 39.48 110 PRO B CA 1
ATOM 2622 C C . PRO B 1 110 ? 21.542 -28.128 -27.051 1.00 39.66 110 PRO B C 1
ATOM 2623 O O . PRO B 1 110 ? 20.901 -29.061 -27.541 1.00 41.98 110 PRO B O 1
ATOM 2627 N N . VAL B 1 111 ? 21.238 -26.841 -27.256 1.00 34.51 111 VAL B N 1
ATOM 2628 C CA . VAL B 1 111 ? 20.266 -26.431 -28.268 1.00 36.68 111 VAL B CA 1
ATOM 2629 C C . VAL B 1 111 ? 20.798 -26.733 -29.661 1.00 34.01 111 VAL B C 1
ATOM 2630 O O . VAL B 1 111 ? 20.030 -27.072 -30.573 1.00 40.02 111 VAL B O 1
ATOM 2634 N N . ASP B 1 112 ? 22.110 -26.619 -29.845 1.00 33.76 112 ASP B N 1
ATOM 2635 C CA . ASP B 1 112 ? 22.756 -26.791 -31.138 1.00 37.72 112 ASP B CA 1
ATOM 2636 C C . ASP B 1 112 ? 24.102 -27.450 -30.887 1.00 41.96 112 ASP B C 1
ATOM 2637 O O . ASP B 1 112 ? 24.929 -26.904 -30.153 1.00 45.87 112 ASP B O 1
ATOM 2642 N N . SER B 1 113 ? 24.329 -28.613 -31.490 1.00 45.87 113 SER B N 1
ATOM 2643 C CA . SER B 1 113 ? 25.472 -29.422 -31.090 1.00 42.12 113 SER B CA 1
ATOM 2644 C C . SER B 1 113 ? 26.803 -28.908 -31.635 1.00 44.59 113 SER B C 1
ATOM 2645 O O . SER B 1 113 ? 27.853 -29.223 -31.061 1.00 47.29 113 SER B O 1
ATOM 2648 N N . LYS B 1 114 ? 26.790 -28.123 -32.714 1.00 49.41 114 LYS B N 1
ATOM 2649 C CA . LYS B 1 114 ? 28.015 -27.478 -33.175 1.00 49.20 114 LYS B CA 1
ATOM 2650 C C . LYS B 1 114 ? 28.172 -26.071 -32.606 1.00 48.25 114 LYS B C 1
ATOM 2651 O O . LYS B 1 114 ? 29.282 -25.676 -32.231 1.00 44.09 114 LYS B O 1
ATOM 2657 N N . ALA B 1 115 ? 27.074 -25.313 -32.514 1.00 49.64 115 ALA B N 1
ATOM 2658 C CA . ALA B 1 115 ? 27.130 -23.928 -32.054 1.00 48.02 115 ALA B CA 1
ATOM 2659 C C . ALA B 1 115 ? 27.357 -23.802 -30.550 1.00 43.69 115 ALA B C 1
ATOM 2660 O O . ALA B 1 115 ? 27.560 -22.682 -30.062 1.00 44.09 115 ALA B O 1
ATOM 2662 N N . ILE B 1 116 ? 27.321 -24.912 -29.803 1.00 39.71 116 ILE B N 1
ATOM 2663 C CA . ILE B 1 116 ? 27.601 -24.880 -28.371 1.00 37.61 116 ILE B CA 1
ATOM 2664 C C . ILE B 1 116 ? 29.089 -24.944 -28.072 1.00 46.63 116 ILE B C 1
ATOM 2665 O O . ILE B 1 116 ? 29.500 -24.644 -26.942 1.00 44.52 116 ILE B O 1
ATOM 2670 N N . VAL B 1 117 ? 29.915 -25.303 -29.058 1.00 42.54 117 VAL B N 1
ATOM 2671 C CA . VAL B 1 117 ? 31.327 -25.564 -28.783 1.00 48.15 117 VAL B CA 1
ATOM 2672 C C . VAL B 1 117 ? 32.026 -24.302 -28.286 1.00 51.94 117 VAL B C 1
ATOM 2673 O O . VAL B 1 117 ? 32.902 -24.364 -27.413 1.00 50.08 117 VAL B O 1
ATOM 2677 N N . THR B 1 118 ? 31.637 -23.136 -28.813 1.00 46.17 118 THR B N 1
ATOM 2678 C CA . THR B 1 118 ? 32.247 -21.891 -28.351 1.00 51.18 118 THR B CA 1
ATOM 2679 C C . THR B 1 118 ? 31.938 -21.639 -26.881 1.00 51.43 118 THR B C 1
ATOM 2680 O O . THR B 1 118 ? 32.812 -21.201 -26.124 1.00 56.62 118 THR B O 1
ATOM 2684 N N . ALA B 1 119 ? 30.705 -21.917 -26.457 1.00 45.00 119 ALA B N 1
ATOM 2685 C CA . ALA B 1 119 ? 30.379 -21.798 -25.041 1.00 43.91 119 ALA B CA 1
ATOM 2686 C C . ALA B 1 119 ? 31.175 -22.797 -24.214 1.00 43.01 119 ALA B C 1
ATOM 2687 O O . ALA B 1 119 ? 31.717 -22.450 -23.159 1.00 41.18 119 ALA B O 1
ATOM 2689 N N . ILE B 1 120 ? 31.262 -24.043 -24.680 1.00 48.09 120 ILE B N 1
ATOM 2690 C CA . ILE B 1 120 ? 32.006 -25.062 -23.942 1.00 48.60 120 ILE B CA 1
ATOM 2691 C C . ILE B 1 120 ? 33.472 -24.672 -23.837 1.00 45.76 120 ILE B C 1
ATOM 2692 O O . ILE B 1 120 ? 34.065 -24.701 -22.751 1.00 44.26 120 ILE B O 1
ATOM 2697 N N . LYS B 1 121 ? 34.076 -24.299 -24.969 1.00 45.11 121 LYS B N 1
ATOM 2698 C CA . LYS B 1 121 ? 35.466 -23.854 -24.968 1.00 47.35 121 LYS B CA 1
ATOM 2699 C C . LYS B 1 121 ? 35.671 -22.699 -23.992 1.00 53.90 121 LYS B C 1
ATOM 2700 O O . LYS B 1 121 ? 36.625 -22.700 -23.203 1.00 46.99 121 LYS B O 1
ATOM 2706 N N . SER B 1 122 ? 34.765 -21.713 -24.016 1.00 49.62 122 SER B N 1
ATOM 2707 C CA . SER B 1 122 ? 34.847 -20.595 -23.080 1.00 42.25 122 SER B CA 1
ATOM 2708 C C . SER B 1 122 ? 34.880 -21.071 -21.630 1.00 46.31 122 SER B C 1
ATOM 2709 O O . SER B 1 122 ? 35.552 -20.459 -20.794 1.00 52.91 122 SER B O 1
ATOM 2712 N N . ALA B 1 123 ? 34.180 -22.163 -21.315 1.00 45.38 123 ALA B N 1
ATOM 2713 C CA . ALA B 1 123 ? 34.187 -22.680 -19.952 1.00 44.42 123 ALA B CA 1
ATOM 2714 C C . ALA B 1 123 ? 35.491 -23.389 -19.612 1.00 49.69 123 ALA B C 1
ATOM 2715 O O . ALA B 1 123 ? 35.912 -23.378 -18.447 1.00 46.03 123 ALA B O 1
ATOM 2717 N N . ASN B 1 124 ? 36.134 -24.015 -20.607 1.00 52.15 124 ASN B N 1
ATOM 2718 C CA . ASN B 1 124 ? 37.391 -24.717 -20.361 1.00 51.97 124 ASN B CA 1
ATOM 2719 C C . ASN B 1 124 ? 38.455 -23.767 -19.832 1.00 56.12 124 ASN B C 1
ATOM 2720 O O . ASN B 1 124 ? 39.182 -24.099 -18.886 1.00 55.92 124 ASN B O 1
ATOM 2725 N N . ASN B 1 125 ? 38.549 -22.573 -20.423 1.00 55.41 125 ASN B N 1
ATOM 2726 C CA . ASN B 1 125 ? 39.528 -21.589 -19.977 1.00 50.00 125 ASN B CA 1
ATOM 2727 C C . ASN B 1 125 ? 39.276 -21.149 -18.538 1.00 54.25 125 ASN B C 1
ATOM 2728 O O . ASN B 1 125 ? 40.219 -20.769 -17.833 1.00 65.04 125 ASN B O 1
ATOM 2733 N N . ALA B 1 126 ? 38.022 -21.200 -18.083 1.00 47.84 126 ALA B N 1
ATOM 2734 C CA . ALA B 1 126 ? 37.691 -20.924 -16.691 1.00 49.99 126 ALA B CA 1
ATOM 2735 C C . ALA B 1 126 ? 37.792 -22.156 -15.795 1.00 55.28 126 ALA B C 1
ATOM 2736 O O . ALA B 1 126 ? 37.494 -22.059 -14.598 1.00 52.74 126 ALA B O 1
ATOM 2738 N N . ASN B 1 127 ? 38.200 -23.303 -16.346 1.00 56.17 127 ASN B N 1
ATOM 2739 C CA . ASN B 1 127 ? 38.415 -24.529 -15.574 1.00 52.33 127 ASN B CA 1
ATOM 2740 C C . ASN B 1 127 ? 37.134 -24.983 -14.883 1.00 49.32 127 ASN B C 1
ATOM 2741 O O . ASN B 1 127 ? 37.157 -25.479 -13.753 1.00 49.60 127 ASN B O 1
ATOM 2746 N N . ILE B 1 128 ? 36.010 -24.811 -15.564 1.00 49.74 128 ILE B N 1
ATOM 2747 C CA . ILE B 1 128 ? 34.706 -25.232 -15.059 1.00 50.07 128 ILE B CA 1
ATOM 2748 C C . ILE B 1 128 ? 34.310 -26.511 -15.789 1.00 43.96 128 ILE B C 1
ATOM 2749 O O . ILE B 1 128 ? 34.257 -26.510 -17.029 1.00 43.34 128 ILE B O 1
ATOM 2754 N N . PRO B 1 129 ? 34.042 -27.607 -15.082 1.00 41.78 129 PRO B N 1
ATOM 2755 C CA . PRO B 1 129 ? 33.594 -28.828 -15.763 1.00 44.79 129 PRO B CA 1
ATOM 2756 C C . PRO B 1 129 ? 32.269 -28.616 -16.479 1.00 41.74 129 PRO B C 1
ATOM 2757 O O . PRO B 1 129 ? 31.370 -27.937 -15.980 1.00 36.83 129 PRO B O 1
ATOM 2761 N N . VAL B 1 130 ? 32.163 -29.212 -17.662 1.00 37.84 130 VAL B N 1
ATOM 2762 C CA . VAL B 1 130 ? 30.971 -29.142 -18.500 1.00 31.25 130 VAL B CA 1
ATOM 2763 C C . VAL B 1 130 ? 30.439 -30.558 -18.664 1.00 30.85 130 VAL B C 1
ATOM 2764 O O . VAL B 1 130 ? 31.150 -31.434 -19.169 1.00 34.86 130 VAL B O 1
ATOM 2768 N N . ILE B 1 131 ? 29.198 -30.782 -18.234 1.00 32.10 131 ILE B N 1
ATOM 2769 C CA . ILE B 1 131 ? 28.525 -32.075 -18.337 1.00 30.12 131 ILE B CA 1
ATOM 2770 C C . ILE B 1 131 ? 27.378 -31.938 -19.327 1.00 29.60 131 ILE B C 1
ATOM 2771 O O . ILE B 1 131 ? 26.586 -30.991 -19.245 1.00 30.04 131 ILE B O 1
ATOM 2776 N N . LEU B 1 132 ? 27.274 -32.884 -20.251 1.00 30.60 132 LEU B N 1
ATOM 2777 C CA . LEU B 1 132 ? 26.240 -32.849 -21.272 1.00 34.23 132 LEU B CA 1
ATOM 2778 C C . LEU B 1 132 ? 25.135 -33.856 -20.979 1.00 37.19 132 LEU B C 1
ATOM 2779 O O . LEU B 1 132 ? 25.382 -34.945 -20.448 1.00 36.04 132 LEU B O 1
ATOM 2784 N N . MET B 1 133 ? 23.909 -33.478 -21.350 1.00 37.22 133 MET B N 1
ATOM 2785 C CA . MET B 1 133 ? 22.739 -34.328 -21.203 1.00 34.18 133 MET B CA 1
ATOM 2786 C C . MET B 1 133 ? 21.972 -34.391 -22.514 1.00 36.53 133 MET B C 1
ATOM 2787 O O . MET B 1 133 ? 21.879 -33.395 -23.236 1.00 36.32 133 MET B O 1
ATOM 2792 N N . ASP B 1 134 ? 21.433 -35.575 -22.816 1.00 37.36 134 ASP B N 1
ATOM 2793 C CA . ASP B 1 134 ? 20.491 -35.787 -23.913 1.00 34.75 134 ASP B CA 1
ATOM 2794 C C . ASP B 1 134 ? 21.107 -35.554 -25.289 1.00 34.61 134 ASP B C 1
ATOM 2795 O O . ASP B 1 134 ? 20.842 -36.318 -26.225 1.00 34.82 134 ASP B O 1
ATOM 2800 N N . ARG B 1 135 ? 21.917 -34.507 -25.440 1.00 30.15 135 ARG B N 1
ATOM 2801 C CA . ARG B 1 135 ? 22.584 -34.223 -26.703 1.00 33.08 135 ARG B CA 1
ATOM 2802 C C . ARG B 1 135 ? 24.071 -34.002 -26.455 1.00 35.43 135 ARG B C 1
ATOM 2803 O O . ARG B 1 135 ? 24.491 -33.664 -25.344 1.00 36.82 135 ARG B O 1
ATOM 2811 N N . GLY B 1 136 ? 24.869 -34.212 -27.503 1.00 39.86 136 GLY B N 1
ATOM 2812 C CA . GLY B 1 136 ? 26.302 -34.053 -27.436 1.00 40.26 136 GLY B CA 1
ATOM 2813 C C . GLY B 1 136 ? 26.788 -32.793 -28.133 1.00 46.31 136 GLY B C 1
ATOM 2814 O O . GLY B 1 136 ? 26.020 -31.888 -28.464 1.00 45.48 136 GLY B O 1
ATOM 2815 N N . SER B 1 137 ? 28.104 -32.747 -28.347 1.00 43.38 137 SER B N 1
ATOM 2816 C CA . SER B 1 137 ? 28.756 -31.656 -29.067 1.00 41.38 137 SER B CA 1
ATOM 2817 C C . SER B 1 137 ? 29.527 -32.200 -30.262 1.00 51.33 137 SER B C 1
ATOM 2818 O O . SER B 1 137 ? 29.623 -33.411 -30.484 1.00 58.60 137 SER B O 1
ATOM 2821 N N . GLU B 1 138 ? 30.085 -31.267 -31.026 1.00 44.35 138 GLU B N 1
ATOM 2822 C CA . GLU B 1 138 ? 31.033 -31.534 -32.094 1.00 46.12 138 GLU B CA 1
ATOM 2823 C C . GLU B 1 138 ? 32.365 -30.866 -31.772 1.00 49.11 138 GLU B C 1
ATOM 2824 O O . GLU B 1 138 ? 32.995 -30.240 -32.629 1.00 56.28 138 GLU B O 1
ATOM 2830 N N . GLY B 1 139 ? 32.789 -30.968 -30.521 1.00 52.55 139 GLY B N 1
ATOM 2831 C CA . GLY B 1 139 ? 34.034 -30.364 -30.085 1.00 48.56 139 GLY B CA 1
ATOM 2832 C C . GLY B 1 139 ? 33.966 -29.975 -28.621 1.00 50.93 139 GLY B C 1
ATOM 2833 O O . GLY B 1 139 ? 32.947 -30.136 -27.955 1.00 51.22 139 GLY B O 1
ATOM 2834 N N . GLY B 1 140 ? 35.089 -29.455 -28.134 1.00 52.05 140 GLY B N 1
ATOM 2835 C CA . GLY B 1 140 ? 35.199 -28.987 -26.769 1.00 48.20 140 GLY B CA 1
ATOM 2836 C C . GLY B 1 140 ? 35.578 -30.093 -25.799 1.00 51.05 140 GLY B C 1
ATOM 2837 O O . GLY B 1 140 ? 35.355 -31.278 -26.038 1.00 53.51 140 GLY B O 1
ATOM 2838 N N . LYS B 1 141 ? 36.173 -29.684 -24.681 1.00 49.47 141 LYS B N 1
ATOM 2839 C CA . LYS B 1 141 ? 36.546 -30.613 -23.622 1.00 48.87 141 LYS B CA 1
ATOM 2840 C C . LYS B 1 141 ? 35.361 -30.790 -22.686 1.00 46.21 141 LYS B C 1
ATOM 2841 O O . LYS B 1 141 ? 34.867 -29.812 -22.112 1.00 47.39 141 LYS B O 1
ATOM 2847 N N . VAL B 1 142 ? 34.907 -32.031 -22.533 1.00 50.76 142 VAL B N 1
ATOM 2848 C CA . VAL B 1 142 ? 33.732 -32.340 -21.731 1.00 47.30 142 VAL B CA 1
ATOM 2849 C C . VAL B 1 142 ? 34.098 -33.401 -20.704 1.00 38.13 142 VAL B C 1
ATOM 2850 O O . VAL B 1 142 ? 34.946 -34.265 -20.945 1.00 40.41 142 VAL B O 1
ATOM 2854 N N . LEU B 1 143 ? 33.472 -33.314 -19.533 1.00 38.71 143 LEU B N 1
ATOM 2855 C CA . LEU B 1 143 ? 33.740 -34.290 -18.486 1.00 36.47 143 LEU B CA 1
ATOM 2856 C C . LEU B 1 143 ? 33.006 -35.593 -18.773 1.00 37.83 143 LEU B C 1
ATOM 2857 O O . LEU B 1 143 ? 33.617 -36.665 -18.842 1.00 43.32 143 LEU B O 1
ATOM 2862 N N . THR B 1 144 ? 31.689 -35.514 -18.947 1.00 42.65 144 THR B N 1
ATOM 2863 C CA . THR B 1 144 ? 30.907 -36.680 -19.322 1.00 44.93 144 THR B CA 1
ATOM 2864 C C . THR B 1 144 ? 29.755 -36.241 -20.212 1.00 37.68 144 THR B C 1
ATOM 2865 O O . THR B 1 144 ? 29.382 -35.066 -20.251 1.00 39.61 144 THR B O 1
ATOM 2869 N N . THR B 1 145 ? 29.216 -37.207 -20.949 1.00 38.49 145 THR B N 1
ATOM 2870 C CA . THR B 1 145 ? 28.026 -37.020 -21.771 1.00 35.72 145 THR B CA 1
ATOM 2871 C C . THR B 1 145 ? 27.045 -38.116 -21.400 1.00 39.50 145 THR B C 1
ATOM 2872 O O . THR B 1 145 ? 27.370 -39.302 -21.515 1.00 38.30 145 THR B O 1
ATOM 2876 N N . VAL B 1 146 ? 25.863 -37.726 -20.930 1.00 37.69 146 VAL B N 1
ATOM 2877 C CA . VAL B 1 146 ? 24.807 -38.668 -20.565 1.00 40.83 146 VAL B CA 1
ATOM 2878 C C . VAL B 1 146 ? 23.687 -38.504 -21.580 1.00 42.51 146 VAL B C 1
ATOM 2879 O O . VAL B 1 146 ? 22.960 -37.503 -21.560 1.00 42.76 146 VAL B O 1
ATOM 2883 N N . ALA B 1 147 ? 23.543 -39.481 -22.471 1.00 37.85 147 ALA B N 1
ATOM 2884 C CA . ALA B 1 147 ? 22.511 -39.430 -23.496 1.00 40.34 147 ALA B CA 1
ATOM 2885 C C . ALA B 1 147 ? 22.122 -40.854 -23.872 1.00 44.65 147 ALA B C 1
ATOM 2886 O O . ALA B 1 147 ? 22.673 -41.830 -23.357 1.00 46.37 147 ALA B O 1
ATOM 2888 N N . SER B 1 148 ? 21.156 -40.966 -24.768 1.00 45.60 148 SER B N 1
ATOM 2889 C CA . SER B 1 148 ? 20.802 -42.255 -25.330 1.00 42.17 148 SER B CA 1
ATOM 2890 C C . SER B 1 148 ? 21.654 -42.522 -26.566 1.00 39.17 148 SER B C 1
ATOM 2891 O O . SER B 1 148 ? 22.357 -41.643 -27.069 1.00 35.50 148 SER B O 1
ATOM 2894 N N . ASP B 1 149 ? 21.596 -43.756 -27.056 1.00 37.79 149 ASP B N 1
ATOM 2895 C CA . ASP B 1 149 ? 22.180 -44.069 -28.358 1.00 33.88 149 ASP B CA 1
ATOM 2896 C C . ASP B 1 149 ? 21.134 -43.707 -29.404 1.00 34.00 149 ASP B C 1
ATOM 2897 O O . ASP B 1 149 ? 20.321 -44.536 -29.821 1.00 35.98 149 ASP B O 1
ATOM 2902 N N . ASN B 1 150 ? 21.147 -42.437 -29.824 1.00 35.76 150 ASN B N 1
ATOM 2903 C CA . ASN B 1 150 ? 20.099 -41.937 -30.707 1.00 36.18 150 ASN B CA 1
ATOM 2904 C C . ASN B 1 150 ? 20.225 -42.473 -32.127 1.00 35.90 150 ASN B C 1
ATOM 2905 O O . ASN B 1 150 ? 19.248 -42.420 -32.881 1.00 40.13 150 ASN B O 1
ATOM 2910 N N . VAL B 1 151 ? 21.397 -42.975 -32.512 1.00 34.53 151 VAL B N 1
ATOM 2911 C CA . VAL B 1 151 ? 21.512 -43.641 -33.803 1.00 38.96 151 VAL B CA 1
ATOM 2912 C C . VAL B 1 151 ? 20.753 -44.959 -33.776 1.00 38.81 151 VAL B C 1
ATOM 2913 O O . VAL B 1 151 ? 20.016 -45.290 -34.715 1.00 37.83 151 VAL B O 1
ATOM 2917 N N . ALA B 1 152 ? 20.911 -45.720 -32.694 1.00 38.85 152 ALA B N 1
ATOM 2918 C CA . ALA B 1 152 ? 20.146 -46.949 -32.532 1.00 34.99 152 ALA B CA 1
ATOM 2919 C C . ALA B 1 152 ? 18.658 -46.657 -32.415 1.00 39.93 152 ALA B C 1
ATOM 2920 O O . ALA B 1 152 ? 17.827 -47.408 -32.942 1.00 43.25 152 ALA B O 1
ATOM 2922 N N . ALA B 1 153 ? 18.303 -45.574 -31.718 1.00 39.64 153 ALA B N 1
ATOM 2923 C CA . ALA B 1 153 ? 16.898 -45.210 -31.565 1.00 39.24 153 ALA B CA 1
ATOM 2924 C C . ALA B 1 153 ? 16.212 -45.080 -32.919 1.00 40.31 153 ALA B C 1
ATOM 2925 O O . ALA B 1 153 ? 15.090 -45.568 -33.108 1.00 37.82 153 ALA B O 1
ATOM 2927 N N . GLY B 1 154 ? 16.882 -44.442 -33.884 1.00 37.58 154 GLY B N 1
ATOM 2928 C CA . GLY B 1 154 ? 16.333 -44.362 -35.227 1.00 39.25 154 GLY B CA 1
ATOM 2929 C C . GLY B 1 154 ? 16.212 -45.713 -35.903 1.00 46.47 154 GLY B C 1
ATOM 2930 O O . GLY B 1 154 ? 15.285 -45.934 -36.690 1.00 42.79 154 GLY B O 1
ATOM 2931 N N . LYS B 1 155 ? 17.132 -46.638 -35.604 1.00 41.53 155 LYS B N 1
ATOM 2932 C CA . LYS B 1 155 ? 17.107 -47.944 -36.256 1.00 39.40 155 LYS B CA 1
ATOM 2933 C C . LYS B 1 155 ? 15.906 -48.763 -35.808 1.00 37.94 155 LYS B C 1
ATOM 2934 O O . LYS B 1 155 ? 15.215 -49.367 -36.635 1.00 40.43 155 LYS B O 1
ATOM 2940 N N . MET B 1 156 ? 15.637 -48.801 -34.498 1.00 42.17 156 MET B N 1
ATOM 2941 C CA . MET B 1 156 ? 14.497 -49.576 -34.016 1.00 42.85 156 MET B CA 1
ATOM 2942 C C . MET B 1 156 ? 13.185 -49.060 -34.578 1.00 44.24 156 MET B C 1
ATOM 2943 O O . MET B 1 156 ? 12.263 -49.849 -34.815 1.00 49.30 156 MET B O 1
ATOM 2948 N N . ALA B 1 157 ? 13.084 -47.750 -34.803 1.00 42.16 157 ALA B N 1
ATOM 2949 C CA . ALA B 1 157 ? 11.908 -47.196 -35.460 1.00 40.66 157 ALA B CA 1
ATOM 2950 C C . ALA B 1 157 ? 11.693 -47.837 -36.827 1.00 39.39 157 ALA B C 1
ATOM 2951 O O . ALA B 1 157 ? 10.641 -48.428 -37.093 1.00 43.11 157 ALA B O 1
ATOM 2953 N N . ALA B 1 158 ? 12.692 -47.728 -37.707 1.00 36.96 158 ALA B N 1
ATOM 2954 C CA . ALA B 1 158 ? 12.603 -48.357 -39.020 1.00 35.29 158 ALA B CA 1
ATOM 2955 C C . ALA B 1 158 ? 12.471 -49.871 -38.916 1.00 43.36 158 ALA B C 1
ATOM 2956 O O . ALA B 1 158 ? 11.795 -50.495 -39.743 1.00 43.23 158 ALA B O 1
ATOM 2958 N N . ASP B 1 159 ? 13.108 -50.478 -37.915 1.00 40.71 159 ASP B N 1
ATOM 2959 C CA . ASP B 1 159 ? 12.996 -51.921 -37.747 1.00 40.26 159 ASP B CA 1
ATOM 2960 C C . ASP B 1 159 ? 11.587 -52.317 -37.334 1.00 47.28 159 ASP B C 1
ATOM 2961 O O . ASP B 1 159 ? 11.053 -53.328 -37.812 1.00 53.97 159 ASP B O 1
ATOM 2966 N N . TYR B 1 160 ? 10.965 -51.532 -36.450 1.00 43.48 160 TYR B N 1
ATOM 2967 C CA . TYR B 1 160 ? 9.576 -51.792 -36.091 1.00 48.59 160 TYR B CA 1
ATOM 2968 C C . TYR B 1 160 ? 8.670 -51.659 -37.303 1.00 50.24 160 TYR B C 1
ATOM 2969 O O . TYR B 1 160 ? 7.760 -52.473 -37.498 1.00 53.06 160 TYR B O 1
ATOM 2978 N N . ALA B 1 161 ? 8.907 -50.641 -38.134 1.00 43.91 161 ALA B N 1
ATOM 2979 C CA . ALA B 1 161 ? 8.113 -50.468 -39.344 1.00 43.46 161 ALA B CA 1
ATOM 2980 C C . ALA B 1 161 ? 8.244 -51.677 -40.260 1.00 46.31 161 ALA B C 1
ATOM 2981 O O . ALA B 1 161 ? 7.246 -52.185 -40.781 1.00 48.56 161 ALA B O 1
ATOM 2983 N N . VAL B 1 162 ? 9.472 -52.160 -40.463 1.00 49.89 162 VAL B N 1
ATOM 2984 C CA . VAL B 1 162 ? 9.687 -53.289 -41.362 1.00 49.04 162 VAL B CA 1
ATOM 2985 C C . VAL B 1 162 ? 9.177 -54.586 -40.740 1.00 48.44 162 VAL B C 1
ATOM 2986 O O . VAL B 1 162 ? 8.692 -55.474 -41.452 1.00 48.39 162 VAL B O 1
ATOM 2990 N N . LYS B 1 163 ? 9.266 -54.713 -39.413 1.00 47.57 163 LYS B N 1
ATOM 2991 C CA . LYS B 1 163 ? 8.737 -55.897 -38.746 1.00 49.94 163 LYS B CA 1
ATOM 2992 C C . LYS B 1 163 ? 7.221 -55.975 -38.877 1.00 52.53 163 LYS B C 1
ATOM 2993 O O . LYS B 1 163 ? 6.668 -57.054 -39.121 1.00 53.98 163 LYS B O 1
ATOM 2999 N N . LYS B 1 164 ? 6.533 -54.841 -38.735 1.00 49.72 164 LYS B N 1
ATOM 3000 C CA . LYS B 1 164 ? 5.077 -54.817 -38.724 1.00 47.00 164 LYS B CA 1
ATOM 3001 C C . LYS B 1 164 ? 4.463 -54.634 -40.105 1.00 47.13 164 LYS B C 1
ATOM 3002 O O . LYS B 1 164 ? 3.278 -54.935 -40.281 1.00 52.10 164 LYS B O 1
ATOM 3008 N N . LEU B 1 165 ? 5.221 -54.150 -41.081 1.00 45.00 165 LEU B N 1
ATOM 3009 C CA . LEU B 1 165 ? 4.652 -53.787 -42.371 1.00 47.22 165 LEU B CA 1
ATOM 3010 C C . LEU B 1 165 ? 5.314 -54.471 -43.554 1.00 47.99 165 LEU B C 1
ATOM 3011 O O . LEU B 1 165 ? 4.655 -54.673 -44.576 1.00 55.85 165 LEU B O 1
ATOM 3016 N N . GLY B 1 166 ? 6.588 -54.829 -43.450 1.00 47.91 166 GLY B N 1
ATOM 3017 C CA . GLY B 1 166 ? 7.307 -55.409 -44.562 1.00 46.32 166 GLY B CA 1
ATOM 3018 C C . GLY B 1 166 ? 7.980 -54.359 -45.426 1.00 49.22 166 GLY B C 1
ATOM 3019 O O . GLY B 1 166 ? 7.783 -53.150 -45.274 1.00 50.87 166 GLY B O 1
ATOM 3020 N N . LYS B 1 167 ? 8.783 -54.845 -46.368 1.00 51.63 167 LYS B N 1
ATOM 3021 C CA . LYS B 1 167 ? 9.607 -53.965 -47.178 1.00 51.84 167 LYS B CA 1
ATOM 3022 C C . LYS B 1 167 ? 8.749 -53.050 -48.052 1.00 53.67 167 LYS B C 1
ATOM 3023 O O . LYS B 1 167 ? 7.549 -53.267 -48.246 1.00 53.40 167 LYS B O 1
ATOM 3029 N N . LYS B 1 168 ? 9.389 -51.993 -48.564 1.00 59.10 168 LYS B N 1
ATOM 3030 C CA . LYS B 1 168 ? 8.802 -51.051 -49.517 1.00 51.93 168 LYS B CA 1
ATOM 3031 C C . LYS B 1 168 ? 7.584 -50.314 -48.946 1.00 50.79 168 LYS B C 1
ATOM 3032 O O . LYS B 1 168 ? 6.813 -49.698 -49.694 1.00 52.10 168 LYS B O 1
ATOM 3038 N N . ALA B 1 169 ? 7.403 -50.340 -47.628 1.00 51.82 169 ALA B N 1
ATOM 3039 C CA . ALA B 1 169 ? 6.311 -49.600 -47.015 1.00 50.78 169 ALA B CA 1
ATOM 3040 C C . ALA B 1 169 ? 6.528 -48.101 -47.174 1.00 54.59 169 ALA B C 1
ATOM 3041 O O . ALA B 1 169 ? 7.662 -47.616 -47.224 1.00 56.91 169 ALA B O 1
ATOM 3043 N N . LYS B 1 170 ? 5.420 -47.369 -47.251 1.00 58.15 170 LYS B N 1
ATOM 3044 C CA . LYS B 1 170 ? 5.439 -45.930 -47.483 1.00 52.77 170 LYS B CA 1
ATOM 3045 C C . LYS B 1 170 ? 5.362 -45.189 -46.151 1.00 56.33 170 LYS B C 1
ATOM 3046 O O . LYS B 1 170 ? 4.482 -45.472 -45.331 1.00 52.77 170 LYS B O 1
ATOM 3052 N N . ALA B 1 171 ? 6.275 -44.234 -45.943 1.00 54.40 171 ALA B N 1
ATOM 3053 C CA . ALA B 1 171 ? 6.459 -43.635 -44.627 1.00 50.34 171 ALA B CA 1
ATOM 3054 C C . ALA B 1 171 ? 6.627 -42.123 -44.706 1.00 51.02 171 ALA B C 1
ATOM 3055 O O . ALA B 1 171 ? 7.043 -41.563 -45.725 1.00 52.84 171 ALA B O 1
ATOM 3057 N N . PHE B 1 172 ? 6.295 -41.479 -43.587 1.00 52.04 172 PHE B N 1
ATOM 3058 C CA . PHE B 1 172 ? 6.642 -40.095 -43.294 1.00 55.23 172 PHE B CA 1
ATOM 3059 C C . PHE B 1 172 ? 7.718 -40.076 -42.215 1.00 47.15 172 PHE B C 1
ATOM 3060 O O . PHE B 1 172 ? 7.695 -40.906 -41.302 1.00 42.45 172 PHE B O 1
ATOM 3068 N N . GLU B 1 173 ? 8.649 -39.123 -42.302 1.00 48.79 173 GLU B N 1
ATOM 3069 C CA . GLU B 1 173 ? 9.588 -38.841 -41.221 1.00 44.24 173 GLU B CA 1
ATOM 3070 C C . GLU B 1 173 ? 9.394 -37.411 -40.740 1.00 46.96 173 GLU B C 1
ATOM 3071 O O . GLU B 1 173 ? 9.203 -36.497 -41.549 1.00 45.46 173 GLU B O 1
ATOM 3077 N N . LEU B 1 174 ? 9.448 -37.220 -39.421 1.00 48.05 174 LEU B N 1
ATOM 3078 C CA . LEU B 1 174 ? 9.336 -35.905 -38.786 1.00 42.30 174 LEU B CA 1
ATOM 3079 C C . LEU B 1 174 ? 10.623 -35.636 -38.008 1.00 37.00 174 LEU B C 1
ATOM 3080 O O . LEU B 1 174 ? 10.771 -36.099 -36.874 1.00 36.84 174 LEU B O 1
ATOM 3085 N N . SER B 1 175 ? 11.551 -34.890 -38.604 1.00 37.59 175 SER B N 1
ATOM 3086 C CA . SER B 1 175 ? 12.834 -34.624 -37.965 1.00 42.77 175 SER B CA 1
ATOM 3087 C C . SER B 1 175 ? 12.658 -33.693 -36.768 1.00 43.06 175 SER B C 1
ATOM 3088 O O . SER B 1 175 ? 11.599 -33.105 -36.550 1.00 46.64 175 SER B O 1
ATOM 3091 N N . GLY B 1 176 ? 13.731 -33.540 -35.997 1.00 42.80 176 GLY B N 1
ATOM 3092 C CA . GLY B 1 176 ? 13.763 -32.630 -34.873 1.00 41.28 176 GLY B CA 1
ATOM 3093 C C . GLY B 1 176 ? 14.443 -31.316 -35.203 1.00 45.87 176 GLY B C 1
ATOM 3094 O O . GLY B 1 176 ? 14.516 -30.888 -36.361 1.00 49.32 176 GLY B O 1
ATOM 3095 N N . VAL B 1 177 ? 14.953 -30.665 -34.162 1.00 49.38 177 VAL B N 1
ATOM 3096 C CA . VAL B 1 177 ? 15.709 -29.420 -34.304 1.00 47.73 177 VAL B CA 1
ATOM 3097 C C . VAL B 1 177 ? 16.946 -29.681 -35.160 1.00 52.99 177 VAL B C 1
ATOM 3098 O O . VAL B 1 177 ? 17.769 -30.537 -34.806 1.00 51.42 177 VAL B O 1
ATOM 3102 N N . PRO B 1 178 ? 17.136 -28.962 -36.271 1.00 56.09 178 PRO B N 1
ATOM 3103 C CA . PRO B 1 178 ? 18.162 -29.377 -37.247 1.00 53.34 178 PRO B CA 1
ATOM 3104 C C . PRO B 1 178 ? 19.590 -29.406 -36.703 1.00 55.73 178 PRO B C 1
ATOM 3105 O O . PRO B 1 178 ? 20.418 -30.166 -37.224 1.00 54.19 178 PRO B O 1
ATOM 3109 N N . GLY B 1 179 ? 19.906 -28.622 -35.676 1.00 47.33 179 GLY B N 1
ATOM 3110 C CA . GLY B 1 179 ? 21.280 -28.561 -35.210 1.00 47.77 179 GLY B CA 1
ATOM 3111 C C . GLY B 1 179 ? 21.637 -29.555 -34.120 1.00 47.37 179 GLY B C 1
ATOM 3112 O O . GLY B 1 179 ? 22.819 -29.847 -33.894 1.00 42.19 179 GLY B O 1
ATOM 3113 N N . ALA B 1 180 ? 20.620 -30.081 -33.438 1.00 42.95 180 ALA B N 1
ATOM 3114 C CA . ALA B 1 180 ? 20.834 -30.945 -32.286 1.00 43.46 180 ALA B CA 1
ATOM 3115 C C . ALA B 1 180 ? 21.350 -32.317 -32.716 1.00 40.93 180 ALA B C 1
ATOM 3116 O O . ALA B 1 180 ? 21.017 -32.824 -33.791 1.00 42.27 180 ALA B O 1
ATOM 3118 N N . SER B 1 181 ? 22.170 -32.925 -31.854 1.00 30.20 181 SER B N 1
ATOM 3119 C CA . SER B 1 181 ? 22.758 -34.218 -32.194 1.00 35.37 181 SER B CA 1
ATOM 3120 C C . SER B 1 181 ? 21.697 -35.306 -32.267 1.00 40.39 181 SER B C 1
ATOM 3121 O O . SER B 1 181 ? 21.750 -36.172 -33.148 1.00 39.22 181 SER B O 1
ATOM 3124 N N . ALA B 1 182 ? 20.719 -35.268 -31.362 1.00 42.30 182 ALA B N 1
ATOM 3125 C CA . ALA B 1 182 ? 19.743 -36.347 -31.295 1.00 32.84 182 ALA B CA 1
ATOM 3126 C C . ALA B 1 182 ? 18.971 -36.493 -32.598 1.00 36.46 182 ALA B C 1
ATOM 3127 O O . ALA B 1 182 ? 18.546 -37.605 -32.943 1.00 37.77 182 ALA B O 1
ATOM 3129 N N . THR B 1 183 ? 18.795 -35.401 -33.343 1.00 36.40 183 THR B N 1
ATOM 3130 C CA . THR B 1 183 ? 18.009 -35.453 -34.571 1.00 37.56 183 THR B CA 1
ATOM 3131 C C . THR B 1 183 ? 18.851 -35.751 -35.801 1.00 36.99 183 THR B C 1
ATOM 3132 O O . THR B 1 183 ? 18.305 -36.224 -36.805 1.00 38.06 183 THR B O 1
ATOM 3136 N N . VAL B 1 184 ? 20.161 -35.504 -35.757 1.00 36.60 184 VAL B N 1
ATOM 3137 C CA . VAL B 1 184 ? 21.011 -36.038 -36.816 1.00 39.29 184 VAL B CA 1
ATOM 3138 C C . VAL B 1 184 ? 21.267 -37.520 -36.574 1.00 39.13 184 VAL B C 1
ATOM 3139 O O . VAL B 1 184 ? 21.268 -38.323 -37.516 1.00 36.74 184 VAL B O 1
ATOM 3143 N N . ASP B 1 185 ? 21.441 -37.907 -35.307 1.00 37.13 185 ASP B N 1
ATOM 3144 C CA . ASP B 1 185 ? 21.642 -39.311 -34.974 1.00 37.26 185 ASP B CA 1
ATOM 3145 C C . ASP B 1 185 ? 20.402 -40.130 -35.306 1.00 42.09 185 ASP B C 1
ATOM 3146 O O . ASP B 1 185 ? 20.500 -41.215 -35.894 1.00 39.05 185 ASP B O 1
ATOM 3151 N N . ARG B 1 186 ? 19.223 -39.624 -34.930 1.00 35.24 186 ARG B N 1
ATOM 3152 C CA . ARG B 1 186 ? 17.993 -40.356 -35.196 1.00 32.75 186 ARG B CA 1
ATOM 3153 C C . ARG B 1 186 ? 17.722 -40.442 -36.691 1.00 31.88 186 ARG B C 1
ATOM 3154 O O . ARG B 1 186 ? 17.231 -41.463 -37.183 1.00 34.60 186 ARG B O 1
ATOM 3162 N N . GLY B 1 187 ? 18.043 -39.386 -37.437 1.00 33.96 187 GLY B N 1
ATOM 3163 C CA . GLY B 1 187 ? 17.865 -39.443 -38.877 1.00 33.64 187 GLY B CA 1
ATOM 3164 C C . GLY B 1 187 ? 18.835 -40.399 -39.546 1.00 35.92 187 GLY B C 1
ATOM 3165 O O . GLY B 1 187 ? 18.460 -41.131 -40.466 1.00 34.54 187 GLY B O 1
ATOM 3166 N N . LYS B 1 188 ? 20.090 -40.415 -39.086 1.00 36.84 188 LYS B N 1
ATOM 3167 C CA . LYS B 1 188 ? 21.104 -41.265 -39.704 1.00 38.59 188 LYS B CA 1
ATOM 3168 C C . LYS B 1 188 ? 20.826 -42.741 -39.444 1.00 39.93 188 LYS B C 1
ATOM 3169 O O . LYS B 1 188 ? 21.018 -43.580 -40.333 1.00 42.99 188 LYS B O 1
ATOM 3175 N N . GLY B 1 189 ? 20.376 -43.075 -38.231 1.00 40.26 189 GLY B N 1
ATOM 3176 C CA . GLY B 1 189 ? 20.061 -44.458 -37.915 1.00 39.12 189 GLY B CA 1
ATOM 3177 C C . GLY B 1 189 ? 18.770 -44.940 -38.544 1.00 40.25 189 GLY B C 1
ATOM 3178 O O . GLY B 1 189 ? 18.630 -46.128 -38.851 1.00 42.04 189 GLY B O 1
ATOM 3179 N N . PHE B 1 190 ? 17.815 -44.034 -38.755 1.00 39.95 190 PHE B N 1
ATOM 3180 C CA . PHE B 1 190 ? 16.567 -44.413 -39.410 1.00 41.46 190 PHE B CA 1
ATOM 3181 C C . PHE B 1 190 ? 16.803 -44.778 -40.872 1.00 40.82 190 PHE B C 1
ATOM 3182 O O . PHE B 1 190 ? 16.320 -45.809 -41.352 1.00 44.85 190 PHE B O 1
ATOM 3190 N N . HIS B 1 191 ? 17.557 -43.949 -41.593 1.00 38.73 191 HIS B N 1
ATOM 3191 C CA . HIS B 1 191 ? 17.796 -44.179 -43.011 1.00 42.79 191 HIS B CA 1
ATOM 3192 C C . HIS B 1 191 ? 18.791 -45.300 -43.272 1.00 44.52 191 HIS B C 1
ATOM 3193 O O . HIS B 1 191 ? 18.915 -45.727 -44.426 1.00 42.53 191 HIS B O 1
ATOM 3200 N N . SER B 1 192 ? 19.501 -45.768 -42.238 1.00 42.47 192 SER B N 1
ATOM 3201 C CA . SER B 1 192 ? 20.249 -47.021 -42.326 1.00 43.16 192 SER B CA 1
ATOM 3202 C C . SER B 1 192 ? 19.375 -48.132 -42.891 1.00 45.46 192 SER B C 1
ATOM 3203 O O . SER B 1 192 ? 19.760 -48.843 -43.827 1.00 51.32 192 SER B O 1
ATOM 3206 N N . VAL B 1 193 ? 18.187 -48.291 -42.315 1.00 41.84 193 VAL B N 1
ATOM 3207 C CA . VAL B 1 193 ? 17.240 -49.291 -42.783 1.00 43.50 193 VAL B CA 1
ATOM 3208 C C . VAL B 1 193 ? 16.427 -48.756 -43.953 1.00 48.90 193 VAL B C 1
ATOM 3209 O O . VAL B 1 193 ? 16.319 -49.398 -45.002 1.00 48.54 193 VAL B O 1
ATOM 3213 N N . ALA B 1 194 ? 15.871 -47.553 -43.795 1.00 54.90 194 ALA B N 1
ATOM 3214 C CA . ALA B 1 194 ? 14.857 -47.032 -44.703 1.00 53.51 194 ALA B CA 1
ATOM 3215 C C . ALA B 1 194 ? 15.381 -46.710 -46.093 1.00 50.88 194 ALA B C 1
ATOM 3216 O O . ALA B 1 194 ? 14.567 -46.523 -47.001 1.00 56.95 194 ALA B O 1
ATOM 3218 N N . LYS B 1 195 ? 16.698 -46.625 -46.290 1.00 50.8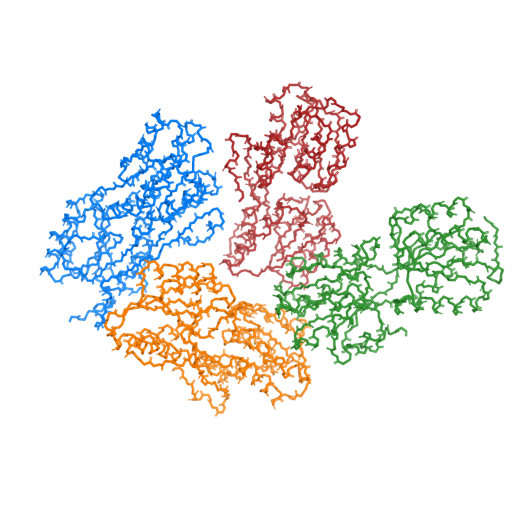3 195 LYS B N 1
ATOM 3219 C CA . LYS B 1 195 ? 17.194 -46.414 -47.646 1.00 57.85 195 LYS B CA 1
ATOM 3220 C C . LYS B 1 195 ? 16.869 -47.607 -48.537 1.00 62.04 195 LYS B C 1
ATOM 3221 O O . LYS B 1 195 ? 16.460 -47.432 -49.693 1.00 59.21 195 LYS B O 1
ATOM 3227 N N . SER B 1 196 ? 17.016 -48.825 -48.011 1.00 52.93 196 SER B N 1
ATOM 3228 C CA . SER B 1 196 ? 16.822 -50.035 -48.798 1.00 54.11 196 SER B CA 1
ATOM 3229 C C . SER B 1 196 ? 15.581 -50.832 -48.419 1.00 60.98 196 SER B C 1
ATOM 3230 O O . SER B 1 196 ? 15.279 -51.824 -49.092 1.00 63.44 196 SER B O 1
ATOM 3233 N N . LYS B 1 197 ? 14.851 -50.438 -47.377 1.00 62.75 197 LYS B N 1
ATOM 3234 C CA . LYS B 1 197 ? 13.719 -51.226 -46.916 1.00 60.08 197 LYS B CA 1
ATOM 3235 C C . LYS B 1 197 ? 12.428 -50.435 -46.762 1.00 54.12 197 LYS B C 1
ATOM 3236 O O . LYS B 1 197 ? 11.405 -51.028 -46.409 1.00 56.99 197 LYS B O 1
ATOM 3242 N N . LEU B 1 198 ? 12.433 -49.129 -47.017 1.00 53.37 198 LEU B N 1
ATOM 3243 C CA . LEU B 1 198 ? 11.226 -48.329 -46.865 1.00 56.18 198 LEU B CA 1
ATOM 3244 C C . LEU B 1 198 ? 11.102 -47.359 -48.028 1.00 56.30 198 LEU B C 1
ATOM 3245 O O . LEU B 1 198 ? 12.036 -47.161 -48.809 1.00 53.55 198 LEU B O 1
ATOM 3250 N N . ASP B 1 199 ? 9.923 -46.751 -48.124 1.00 60.43 199 ASP B N 1
ATOM 3251 C CA . ASP B 1 199 ? 9.600 -45.759 -49.143 1.00 55.47 199 ASP B CA 1
ATOM 3252 C C . ASP B 1 199 ? 9.276 -44.442 -48.446 1.00 56.43 199 ASP B C 1
ATOM 3253 O O . ASP B 1 199 ? 8.295 -44.360 -47.700 1.00 57.35 199 ASP B O 1
ATOM 3258 N N . MET B 1 200 ? 10.102 -43.421 -48.685 1.00 57.19 200 MET B N 1
ATOM 3259 C CA . MET B 1 200 ? 9.942 -42.113 -48.043 1.00 53.14 200 MET B CA 1
ATOM 3260 C C . MET B 1 200 ? 9.025 -41.242 -48.886 1.00 53.24 200 MET B C 1
ATOM 3261 O O . MET B 1 200 ? 9.432 -40.714 -49.922 1.00 49.03 200 MET B O 1
ATOM 3266 N N . LEU B 1 201 ? 7.786 -41.069 -48.432 1.00 51.03 201 LEU B N 1
ATOM 3267 C CA . LEU B 1 201 ? 6.902 -40.128 -49.104 1.00 58.19 201 LEU B CA 1
ATOM 3268 C C . LEU B 1 201 ? 7.356 -38.693 -48.868 1.00 61.37 201 LEU B C 1
ATOM 3269 O O . LEU B 1 201 ? 7.371 -37.880 -49.798 1.00 63.01 201 LEU B O 1
ATOM 3274 N N . SER B 1 202 ? 7.739 -38.371 -47.634 1.00 61.22 202 SER B N 1
ATOM 3275 C CA . SER B 1 202 ? 8.241 -37.045 -47.302 1.00 56.84 202 SER B CA 1
ATOM 3276 C C . SER B 1 202 ? 8.969 -37.111 -45.970 1.00 56.80 202 SER B C 1
ATOM 3277 O O . SER B 1 202 ? 8.675 -37.964 -45.128 1.00 56.45 202 SER B O 1
ATOM 3280 N N . SER B 1 203 ? 9.925 -36.197 -45.792 1.00 61.46 203 SER B N 1
ATOM 3281 C CA . SER B 1 203 ? 10.712 -36.097 -44.562 1.00 54.21 203 SER B CA 1
ATOM 3282 C C . SER B 1 203 ? 10.870 -34.614 -44.248 1.00 54.01 203 SER B C 1
ATOM 3283 O O . SER B 1 203 ? 11.695 -33.930 -44.860 1.00 54.90 203 SER B O 1
ATOM 3286 N N . GLN B 1 204 ? 10.083 -34.125 -43.295 1.00 49.93 204 GLN B N 1
ATOM 3287 C CA . GLN B 1 204 ? 10.070 -32.718 -42.936 1.00 44.83 204 GLN B CA 1
ATOM 3288 C C . GLN B 1 204 ? 10.353 -32.552 -41.450 1.00 42.30 204 GLN B C 1
ATOM 3289 O O . GLN B 1 204 ? 9.982 -33.396 -40.628 1.00 41.70 204 GLN B O 1
ATOM 3295 N N . SER B 1 205 ? 11.015 -31.451 -41.115 1.00 47.86 205 SER B N 1
ATOM 3296 C CA . SER B 1 205 ? 11.347 -31.147 -39.733 1.00 48.73 205 SER B CA 1
ATOM 3297 C C . SER B 1 205 ? 10.184 -30.427 -39.066 1.00 45.25 205 SER B C 1
ATOM 3298 O O . SER B 1 205 ? 9.493 -29.621 -39.695 1.00 49.96 205 SER B O 1
ATOM 3301 N N . ALA B 1 206 ? 9.959 -30.737 -37.789 1.00 37.49 206 ALA B N 1
ATOM 3302 C CA . ALA B 1 206 ? 8.900 -30.105 -37.016 1.00 46.24 206 ALA B CA 1
ATOM 3303 C C . ALA B 1 206 ? 9.406 -29.574 -35.681 1.00 46.75 206 ALA B C 1
ATOM 3304 O O . ALA B 1 206 ? 8.591 -29.225 -34.817 1.00 46.17 206 ALA B O 1
ATOM 3306 N N . ASN B 1 207 ? 10.727 -29.515 -35.491 1.00 40.59 207 ASN B N 1
ATOM 3307 C CA . ASN B 1 207 ? 11.374 -28.831 -34.374 1.00 37.65 207 ASN B CA 1
ATOM 3308 C C . ASN B 1 207 ? 11.018 -29.434 -33.019 1.00 38.30 207 ASN B C 1
ATOM 3309 O O . ASN B 1 207 ? 11.090 -28.744 -31.996 1.00 37.39 207 ASN B O 1
ATOM 3314 N N . PHE B 1 208 ? 10.651 -30.718 -32.990 1.00 38.86 208 PHE B N 1
ATOM 3315 C CA . PHE B 1 208 ? 10.285 -31.430 -31.768 1.00 37.53 208 PHE B CA 1
ATOM 3316 C C . PHE B 1 208 ? 9.000 -30.888 -31.153 1.00 33.98 208 PHE B C 1
ATOM 3317 O O . PHE B 1 208 ? 8.808 -30.979 -29.941 1.00 35.27 208 PHE B O 1
ATOM 3325 N N . ASP B 1 209 ? 8.101 -30.337 -31.967 1.00 37.79 209 ASP B N 1
ATOM 3326 C CA . ASP B 1 209 ? 6.973 -29.559 -31.470 1.00 41.34 209 ASP B CA 1
ATOM 3327 C C . ASP B 1 209 ? 5.649 -30.222 -31.824 1.00 39.06 209 ASP B C 1
ATOM 3328 O O . ASP B 1 209 ? 5.454 -30.676 -32.954 1.00 40.78 209 ASP B O 1
ATOM 3333 N N . ARG B 1 210 ? 4.732 -30.229 -30.852 1.00 41.05 210 ARG B N 1
ATOM 3334 C CA . ARG B 1 210 ? 3.438 -30.896 -31.005 1.00 45.74 210 ARG B CA 1
ATOM 3335 C C . ARG B 1 210 ? 2.603 -30.275 -32.121 1.00 50.95 210 ARG B C 1
ATOM 3336 O O . ARG B 1 210 ? 2.094 -30.982 -32.997 1.00 51.79 210 ARG B O 1
ATOM 3344 N N . ALA B 1 211 ? 2.423 -28.950 -32.084 1.00 54.32 211 ALA B N 1
ATOM 3345 C CA . ALA B 1 211 ? 1.530 -28.292 -33.037 1.00 50.00 211 ALA B CA 1
ATOM 3346 C C . ALA B 1 211 ? 2.213 -28.047 -34.378 1.00 51.45 211 ALA B C 1
ATOM 3347 O O . ALA B 1 211 ? 1.566 -28.129 -35.429 1.00 49.44 211 ALA B O 1
ATOM 3349 N N . LYS B 1 212 ? 3.511 -27.730 -34.360 1.00 48.20 212 LYS B N 1
ATOM 3350 C CA . LYS B 1 212 ? 4.255 -27.634 -35.609 1.00 45.18 212 LYS B CA 1
ATOM 3351 C C . LYS B 1 212 ? 4.271 -28.969 -36.342 1.00 45.19 212 LYS B C 1
ATOM 3352 O O . LYS B 1 212 ? 4.287 -29.002 -37.577 1.00 45.66 212 LYS B O 1
ATOM 3358 N N . ALA B 1 213 ? 4.247 -30.082 -35.603 1.00 49.26 213 ALA B N 1
ATOM 3359 C CA . ALA B 1 213 ? 4.152 -31.388 -36.242 1.00 51.22 213 ALA B CA 1
ATOM 3360 C C . ALA B 1 213 ? 2.739 -31.660 -36.732 1.00 52.79 213 ALA B C 1
ATOM 3361 O O . ALA B 1 213 ? 2.553 -32.261 -37.795 1.00 54.47 213 ALA B O 1
ATOM 3363 N N . LEU B 1 214 ? 1.734 -31.238 -35.963 1.00 53.89 214 LEU B N 1
ATOM 3364 C CA . LEU B 1 214 ? 0.354 -31.363 -36.417 1.00 51.34 214 LEU B CA 1
ATOM 3365 C C . LEU B 1 214 ? 0.158 -30.644 -37.746 1.00 54.79 214 LEU B C 1
ATOM 3366 O O . LEU B 1 214 ? -0.418 -31.201 -38.688 1.00 59.30 214 LEU B O 1
ATOM 3371 N N . ASN B 1 215 ? 0.656 -29.405 -37.839 1.00 56.57 215 ASN B N 1
ATOM 3372 C CA . ASN B 1 215 ? 0.524 -28.628 -39.069 1.00 60.90 215 ASN B CA 1
ATOM 3373 C C . ASN B 1 215 ? 1.299 -29.264 -40.217 1.00 61.19 215 ASN B C 1
ATOM 3374 O O . ASN B 1 215 ? 0.835 -29.260 -41.363 1.00 64.09 215 ASN B O 1
ATOM 3379 N N . THR B 1 216 ? 2.485 -29.810 -39.932 1.00 61.91 216 THR B N 1
ATOM 3380 C CA . THR B 1 216 ? 3.290 -30.408 -40.992 1.00 62.10 216 THR B CA 1
ATOM 3381 C C . THR B 1 216 ? 2.687 -31.724 -41.467 1.00 60.86 216 THR B C 1
ATOM 3382 O O . THR B 1 216 ? 2.724 -32.033 -42.663 1.00 63.30 216 THR B O 1
ATOM 3386 N N . THR B 1 217 ? 2.117 -32.508 -40.549 1.00 55.94 217 THR B N 1
ATOM 3387 C CA . THR B 1 217 ? 1.578 -33.810 -40.924 1.00 57.04 217 THR B CA 1
ATOM 3388 C C . THR B 1 217 ? 0.352 -33.671 -41.819 1.00 63.59 217 THR B C 1
ATOM 3389 O O . THR B 1 217 ? 0.147 -34.487 -42.724 1.00 61.17 217 THR B O 1
ATOM 3393 N N . GLN B 1 218 ? -0.478 -32.652 -41.579 1.00 63.36 218 GLN B N 1
ATOM 3394 C CA . GLN B 1 218 ? -1.557 -32.368 -42.517 1.00 60.20 218 GLN B CA 1
ATOM 3395 C C . GLN B 1 218 ? -1.011 -32.000 -43.890 1.00 70.48 218 GLN B C 1
ATOM 3396 O O . GLN B 1 218 ? -1.611 -32.356 -44.908 1.00 71.89 218 GLN B O 1
ATOM 3402 N N . ASN B 1 219 ? 0.141 -31.322 -43.944 1.00 71.55 219 ASN B N 1
ATOM 3403 C CA . ASN B 1 219 ? 0.704 -30.862 -45.212 1.00 67.58 219 ASN B CA 1
ATOM 3404 C C . ASN B 1 219 ? 1.260 -31.985 -46.076 1.00 72.77 219 ASN B C 1
ATOM 3405 O O . ASN B 1 219 ? 1.561 -31.742 -47.250 1.00 74.63 219 ASN B O 1
ATOM 3410 N N . MET B 1 220 ? 1.431 -33.189 -45.534 1.00 73.86 220 MET B N 1
ATOM 3411 C CA . MET B 1 220 ? 1.872 -34.323 -46.324 1.00 67.99 220 MET B CA 1
ATOM 3412 C C . MET B 1 220 ? 0.829 -35.426 -46.418 1.00 78.11 220 MET B C 1
ATOM 3413 O O . MET B 1 220 ? 0.982 -36.324 -47.253 1.00 86.89 220 MET B O 1
ATOM 3418 N N . ILE B 1 221 ? -0.228 -35.380 -45.602 1.00 76.35 221 ILE B N 1
ATOM 3419 C CA . ILE B 1 221 ? -1.376 -36.254 -45.830 1.00 78.91 221 ILE B CA 1
ATOM 3420 C C . ILE B 1 221 ? -2.066 -35.870 -47.134 1.00 82.89 221 ILE B C 1
ATOM 3421 O O . ILE B 1 221 ? -2.656 -36.718 -47.816 1.00 79.69 221 ILE B O 1
ATOM 3426 N N . GLN B 1 222 ? -1.973 -34.597 -47.519 1.00 99.32 222 GLN B N 1
ATOM 3427 C CA . GLN B 1 222 ? -2.442 -34.129 -48.818 1.00 100.84 222 GLN B CA 1
ATOM 3428 C C . GLN B 1 222 ? -1.793 -34.904 -49.958 1.00 104.85 222 GLN B C 1
ATOM 3429 O O . GLN B 1 222 ? -2.451 -35.720 -50.613 1.00 101.11 222 GLN B O 1
ATOM 3431 N N . GLY B 1 223 ? -0.497 -34.659 -50.181 1.00 95.12 223 GLY B N 1
ATOM 3432 C CA . GLY B 1 223 ? 0.169 -35.194 -51.360 1.00 95.83 223 GLY B CA 1
ATOM 3433 C C . GLY B 1 223 ? 0.137 -36.709 -51.445 1.00 92.93 223 GLY B C 1
ATOM 3434 O O . GLY B 1 223 ? 0.005 -37.276 -52.534 1.00 100.93 223 GLY B O 1
ATOM 3435 N N . HIS B 1 224 ? 0.245 -37.386 -50.306 1.00 83.90 224 HIS B N 1
ATOM 3436 C CA . HIS B 1 224 ? 0.362 -38.843 -50.274 1.00 85.82 224 HIS B CA 1
ATOM 3437 C C . HIS B 1 224 ? -0.634 -39.392 -49.254 1.00 82.20 224 HIS B C 1
ATOM 3438 O O . HIS B 1 224 ? -0.357 -39.404 -48.051 1.00 81.78 224 HIS B O 1
ATOM 3445 N N . LYS B 1 225 ? -1.792 -39.848 -49.734 1.00 75.89 225 LYS B N 1
ATOM 3446 C CA . LYS B 1 225 ? -2.828 -40.385 -48.861 1.00 75.43 225 LYS B CA 1
ATOM 3447 C C . LYS B 1 225 ? -2.641 -41.862 -48.545 1.00 76.41 225 LYS B C 1
ATOM 3448 O O . LYS B 1 225 ? -3.291 -42.369 -47.622 1.00 69.38 225 LYS B O 1
ATOM 3454 N N . ASP B 1 226 ? -1.781 -42.565 -49.284 1.00 84.20 226 ASP B N 1
ATOM 3455 C CA . ASP B 1 226 ? -1.556 -43.990 -49.083 1.00 80.64 226 ASP B CA 1
ATOM 3456 C C . ASP B 1 226 ? -0.504 -44.273 -48.013 1.00 73.15 226 ASP B C 1
ATOM 3457 O O . ASP B 1 226 ? 0.109 -45.346 -48.030 1.00 73.38 226 ASP B O 1
ATOM 3462 N N . VAL B 1 227 ? -0.292 -43.343 -47.083 1.00 74.05 227 VAL B N 1
ATOM 3463 C CA . VAL B 1 227 ? 0.756 -43.492 -46.079 1.00 68.59 227 VAL B CA 1
ATOM 3464 C C . VAL B 1 227 ? 0.403 -44.626 -45.124 1.00 73.70 227 VAL B C 1
ATOM 3465 O O . VAL B 1 227 ? -0.760 -44.793 -44.727 1.00 75.07 227 VAL B O 1
ATOM 3469 N N . GLN B 1 228 ? 1.412 -45.427 -44.758 1.00 71.92 228 GLN B N 1
ATOM 3470 C CA . GLN B 1 228 ? 1.228 -46.566 -43.867 1.00 61.70 228 GLN B CA 1
ATOM 3471 C C . GLN B 1 228 ? 1.922 -46.417 -42.521 1.00 60.87 228 GLN B C 1
ATOM 3472 O O . GLN B 1 228 ? 1.566 -47.137 -41.581 1.00 58.22 228 GLN B O 1
ATOM 3478 N N . ILE B 1 229 ? 2.897 -45.517 -42.405 1.00 58.48 229 ILE B N 1
ATOM 3479 C CA . ILE B 1 229 ? 3.706 -45.384 -41.197 1.00 56.18 229 ILE B CA 1
ATOM 3480 C C . ILE B 1 229 ? 4.250 -43.965 -41.107 1.00 49.58 229 ILE B C 1
ATOM 3481 O O . ILE B 1 229 ? 4.581 -43.343 -42.119 1.00 48.77 229 ILE B O 1
ATOM 3486 N N . ILE B 1 230 ? 4.321 -43.449 -39.882 1.00 48.72 230 ILE B N 1
ATOM 3487 C CA . ILE B 1 230 ? 4.932 -42.158 -39.605 1.00 49.34 230 ILE B CA 1
ATOM 3488 C C . ILE B 1 230 ? 5.972 -42.357 -38.512 1.00 45.33 230 ILE B C 1
ATOM 3489 O O . ILE B 1 230 ? 5.635 -42.802 -37.408 1.00 45.94 230 ILE B O 1
ATOM 3494 N N . PHE B 1 231 ? 7.227 -42.030 -38.813 1.00 39.78 231 PHE B N 1
ATOM 3495 C CA . PHE B 1 231 ? 8.296 -42.027 -37.816 1.00 39.46 231 PHE B CA 1
ATOM 3496 C C . PHE B 1 231 ? 8.516 -40.589 -37.356 1.00 37.83 231 PHE B C 1
ATOM 3497 O O . PHE B 1 231 ? 8.945 -39.736 -38.138 1.00 46.44 231 PHE B O 1
ATOM 3505 N N . ALA B 1 232 ? 8.220 -40.324 -36.088 1.00 36.83 232 ALA B N 1
ATOM 3506 C CA . ALA B 1 232 ? 8.457 -39.023 -35.476 1.00 39.51 232 ALA B CA 1
ATOM 3507 C C . ALA B 1 232 ? 9.583 -39.163 -34.459 1.00 35.63 232 ALA B C 1
ATOM 3508 O O . ALA B 1 232 ? 9.489 -39.979 -33.532 1.00 34.58 232 ALA B O 1
ATOM 3510 N N . GLN B 1 233 ? 10.645 -38.363 -34.629 1.00 34.90 233 GLN B N 1
ATOM 3511 C CA . GLN B 1 233 ? 11.834 -38.435 -33.777 1.00 35.76 233 GLN B CA 1
ATOM 3512 C C . GLN B 1 233 ? 11.587 -37.920 -32.368 1.00 36.47 233 GLN B C 1
ATOM 3513 O O . GLN B 1 233 ? 12.549 -37.854 -31.588 1.00 34.43 233 GLN B O 1
ATOM 3519 N N . ASN B 1 234 ? 10.327 -37.582 -32.076 1.00 41.93 234 ASN B N 1
ATOM 3520 C CA . ASN B 1 234 ? 9.892 -37.038 -30.798 1.00 40.89 234 ASN B CA 1
ATOM 3521 C C . ASN B 1 234 ? 8.532 -37.622 -30.452 1.00 43.95 234 ASN B C 1
ATOM 3522 O O . ASN B 1 234 ? 7.726 -37.917 -31.339 1.00 46.10 234 ASN B O 1
ATOM 3527 N N . ASP B 1 235 ? 8.269 -37.781 -29.154 1.00 42.86 235 ASP B N 1
ATOM 3528 C CA . ASP B 1 235 ? 6.922 -38.170 -28.753 1.00 43.61 235 ASP B CA 1
ATOM 3529 C C . ASP B 1 235 ? 5.958 -37.000 -28.900 1.00 47.25 235 ASP B C 1
ATOM 3530 O O . ASP B 1 235 ? 4.809 -37.188 -29.318 1.00 46.98 235 ASP B O 1
ATOM 3535 N N . GLU B 1 236 ? 6.413 -35.783 -28.576 1.00 42.07 236 GLU B N 1
ATOM 3536 C CA . GLU B 1 236 ? 5.601 -34.592 -28.823 1.00 44.91 236 GLU B CA 1
ATOM 3537 C C . GLU B 1 236 ? 5.216 -34.488 -30.291 1.00 44.72 236 GLU B C 1
ATOM 3538 O O . GLU B 1 236 ? 4.101 -34.075 -30.623 1.00 51.45 236 GLU B O 1
ATOM 3544 N N . MET B 1 237 ? 6.125 -34.862 -31.188 1.00 51.88 237 MET B N 1
ATOM 3545 C CA . MET B 1 237 ? 5.806 -34.793 -32.606 1.00 56.89 237 MET B CA 1
ATOM 3546 C C . MET B 1 237 ? 4.878 -35.924 -33.026 1.00 57.27 237 MET B C 1
ATOM 3547 O O . MET B 1 237 ? 4.049 -35.736 -33.926 1.00 56.82 237 MET B O 1
ATOM 3552 N N . ALA B 1 238 ? 4.992 -37.089 -32.381 1.00 44.95 238 ALA B N 1
ATOM 3553 C CA . ALA B 1 238 ? 4.112 -38.210 -32.700 1.00 49.92 238 ALA B CA 1
ATOM 3554 C C . ALA B 1 238 ? 2.675 -37.914 -32.301 1.00 52.72 238 ALA B C 1
ATOM 3555 O O . ALA B 1 238 ? 1.736 -38.317 -32.997 1.00 49.21 238 ALA B O 1
ATOM 3557 N N . LEU B 1 239 ? 2.482 -37.220 -31.178 1.00 50.91 239 LEU B N 1
ATOM 3558 C CA . LEU B 1 239 ? 1.135 -36.838 -30.772 1.00 49.39 239 LEU B CA 1
ATOM 3559 C C . LEU B 1 239 ? 0.556 -35.790 -31.716 1.00 48.62 239 LEU B C 1
ATOM 3560 O O . LEU B 1 239 ? -0.637 -35.830 -32.042 1.00 48.33 239 LEU B O 1
ATOM 3565 N N . GLY B 1 240 ? 1.387 -34.849 -32.168 1.00 46.53 240 GLY B N 1
ATOM 3566 C CA . GLY B 1 240 ? 0.932 -33.900 -33.171 1.00 47.17 240 GLY B CA 1
ATOM 3567 C C . GLY B 1 240 ? 0.453 -34.587 -34.434 1.00 52.03 240 GLY B C 1
ATOM 3568 O O . GLY B 1 240 ? -0.560 -34.197 -35.019 1.00 57.24 240 GLY B O 1
ATOM 3569 N N . ALA B 1 241 ? 1.164 -35.636 -34.857 1.00 49.08 241 ALA B N 1
ATOM 3570 C CA . ALA B 1 241 ? 0.759 -36.380 -36.043 1.00 47.53 241 ALA B CA 1
ATOM 3571 C C . ALA B 1 241 ? -0.459 -37.245 -35.772 1.00 51.48 241 ALA B C 1
ATOM 3572 O O . ALA B 1 241 ? -1.297 -37.421 -36.663 1.00 56.04 241 ALA B O 1
ATOM 3574 N N . ALA B 1 242 ? -0.571 -37.793 -34.558 1.00 52.43 242 ALA B N 1
ATOM 3575 C CA . ALA B 1 242 ? -1.730 -38.620 -34.226 1.00 56.78 242 ALA B CA 1
ATOM 3576 C C . ALA B 1 242 ? -3.018 -37.815 -34.314 1.00 58.17 242 ALA B C 1
ATOM 3577 O O . ALA B 1 242 ? -4.039 -38.312 -34.802 1.00 55.88 242 ALA B O 1
ATOM 3579 N N . GLN B 1 243 ? -2.988 -36.567 -33.848 1.00 59.42 243 GLN B N 1
ATOM 3580 C CA . GLN B 1 243 ? -4.145 -35.699 -34.017 1.00 61.34 243 GLN B CA 1
ATOM 3581 C C . GLN B 1 243 ? -4.416 -35.440 -35.493 1.00 64.91 243 GLN B C 1
ATOM 3582 O O . GLN B 1 243 ? -5.576 -35.398 -35.923 1.00 69.02 243 GLN B O 1
ATOM 3588 N N . ALA B 1 244 ? -3.357 -35.287 -36.292 1.00 54.08 244 ALA B N 1
ATOM 3589 C CA . ALA B 1 244 ? -3.540 -35.004 -37.711 1.00 57.31 244 ALA B CA 1
ATOM 3590 C C . ALA B 1 244 ? -4.180 -36.181 -38.442 1.00 59.64 244 ALA B C 1
ATOM 3591 O O . ALA B 1 244 ? -5.065 -35.984 -39.284 1.00 62.90 244 ALA B O 1
ATOM 3593 N N . VAL B 1 245 ? -3.757 -37.411 -38.134 1.00 62.05 245 VAL B N 1
ATOM 3594 C CA . VAL B 1 245 ? -4.229 -38.560 -38.904 1.00 66.52 245 VAL B CA 1
ATOM 3595 C C . VAL B 1 245 ? -5.664 -38.922 -38.549 1.00 66.59 245 VAL B C 1
ATOM 3596 O O . VAL B 1 245 ? -6.397 -39.456 -39.390 1.00 66.35 245 VAL B O 1
ATOM 3600 N N . LYS B 1 246 ? -6.095 -38.660 -37.315 1.00 63.36 246 LYS B N 1
ATOM 3601 C CA . LYS B 1 246 ? -7.464 -38.988 -36.945 1.00 70.39 246 LYS B CA 1
ATOM 3602 C C . LYS B 1 246 ? -8.432 -37.840 -37.195 1.00 71.75 246 LYS B C 1
ATOM 3603 O O . LYS B 1 246 ? -9.645 -38.073 -37.258 1.00 73.10 246 LYS B O 1
ATOM 3609 N N . SER B 1 247 ? -7.934 -36.616 -37.356 1.00 67.93 247 SER B N 1
ATOM 3610 C CA . SER B 1 247 ? -8.756 -35.554 -37.921 1.00 71.56 247 SER B CA 1
ATOM 3611 C C . SER B 1 247 ? -8.905 -35.684 -39.429 1.00 69.04 247 SER B C 1
ATOM 3612 O O . SER B 1 247 ? -9.627 -34.888 -40.038 1.00 72.22 247 SER B O 1
ATOM 3615 N N . ALA B 1 248 ? -8.234 -36.659 -40.042 1.00 66.29 248 ALA B N 1
ATOM 3616 C CA . ALA B 1 248 ? -8.335 -36.910 -41.472 1.00 70.45 248 ALA B CA 1
ATOM 3617 C C . ALA B 1 248 ? -8.996 -38.248 -41.772 1.00 67.47 248 ALA B C 1
ATOM 3618 O O . ALA B 1 248 ? -9.056 -38.655 -42.940 1.00 67.81 248 ALA B O 1
ATOM 3620 N N . GLY B 1 249 ? -9.478 -38.948 -40.751 1.00 65.19 249 GLY B N 1
ATOM 3621 C CA . GLY B 1 249 ? -10.122 -40.230 -40.947 1.00 66.02 249 GLY B CA 1
ATOM 3622 C C . GLY B 1 249 ? -9.159 -41.370 -41.213 1.00 65.93 249 GLY B C 1
ATOM 3623 O O . GLY B 1 249 ? -9.492 -42.531 -40.955 1.00 66.88 249 GLY B O 1
ATOM 3624 N N . LEU B 1 250 ? -7.967 -41.052 -41.727 1.00 66.76 250 LEU B N 1
ATOM 3625 C CA . LEU B 1 250 ? -6.979 -42.060 -42.097 1.00 62.17 250 LEU B CA 1
ATOM 3626 C C . LEU B 1 250 ? -6.746 -43.038 -40.958 1.00 60.63 250 LEU B C 1
ATOM 3627 O O . LEU B 1 250 ? -6.227 -42.669 -39.902 1.00 65.44 250 LEU B O 1
ATOM 3632 N N . GLN B 1 251 ? -7.161 -44.279 -41.154 1.00 67.75 251 GLN B N 1
ATOM 3633 C CA . GLN B 1 251 ? -6.819 -45.361 -40.253 1.00 72.84 251 GLN B CA 1
ATOM 3634 C C . GLN B 1 251 ? -5.663 -46.156 -40.849 1.00 74.82 251 GLN B C 1
ATOM 3635 O O . GLN B 1 251 ? -5.137 -45.833 -41.918 1.00 59.10 251 GLN B O 1
ATOM 3641 N N . ASN B 1 252 ? -5.270 -47.213 -40.140 1.00 69.23 252 ASN B N 1
ATOM 3642 C CA . ASN B 1 252 ? -4.219 -48.124 -40.591 1.00 73.87 252 ASN B CA 1
ATOM 3643 C C . ASN B 1 252 ? -2.908 -47.386 -40.866 1.00 72.49 252 ASN B C 1
ATOM 3644 O O . ASN B 1 252 ? -2.141 -47.766 -41.757 1.00 66.76 252 ASN B O 1
ATOM 3649 N N . VAL B 1 253 ? -2.647 -46.329 -40.101 1.00 64.86 253 VAL B N 1
ATOM 3650 C CA . VAL B 1 253 ? -1.394 -45.584 -40.161 1.00 63.70 253 VAL B CA 1
ATOM 3651 C C . VAL B 1 253 ? -0.633 -45.853 -38.866 1.00 59.09 253 VAL B C 1
ATOM 3652 O O . VAL B 1 253 ? -1.090 -45.474 -37.778 1.00 58.24 253 VAL B O 1
ATOM 3656 N N . LEU B 1 254 ? 0.520 -46.512 -38.985 1.00 56.01 254 LEU B N 1
ATOM 3657 C CA . LEU B 1 254 ? 1.361 -46.829 -37.838 1.00 57.76 254 LEU B CA 1
ATOM 3658 C C . LEU B 1 254 ? 2.216 -45.620 -37.471 1.00 52.56 254 LEU B C 1
ATOM 3659 O O . LEU B 1 254 ? 2.744 -44.928 -38.346 1.00 53.16 254 LEU B O 1
ATOM 3664 N N . ILE B 1 255 ? 2.338 -45.347 -36.173 1.00 46.96 255 ILE B N 1
ATOM 3665 C CA . ILE B 1 255 ? 3.083 -44.186 -35.690 1.00 47.59 255 ILE B CA 1
ATOM 3666 C C . ILE B 1 255 ? 4.093 -44.647 -34.646 1.00 50.42 255 ILE B C 1
ATOM 3667 O O . ILE B 1 255 ? 3.706 -45.140 -33.577 1.00 47.34 255 ILE B O 1
ATOM 3672 N N . VAL B 1 256 ? 5.381 -44.480 -34.947 1.00 45.46 256 VAL B N 1
ATOM 3673 C CA . VAL B 1 256 ? 6.461 -44.764 -34.006 1.00 42.37 256 VAL B CA 1
ATOM 3674 C C . VAL B 1 256 ? 7.057 -43.445 -33.549 1.00 41.12 256 VAL B C 1
ATOM 3675 O O . VAL B 1 256 ? 7.525 -42.643 -34.372 1.00 38.30 256 VAL B O 1
ATOM 3679 N N . GLY B 1 257 ? 7.045 -43.219 -32.237 1.00 40.35 257 GLY B N 1
ATOM 3680 C CA . GLY B 1 257 ? 7.659 -42.058 -31.640 1.00 44.55 257 GLY B CA 1
ATOM 3681 C C . GLY B 1 257 ? 8.925 -42.429 -30.883 1.00 44.85 257 GLY B C 1
ATOM 3682 O O . GLY B 1 257 ? 9.370 -43.576 -30.865 1.00 45.21 257 GLY B O 1
ATOM 3683 N N . ILE B 1 258 ? 9.507 -41.412 -30.248 1.00 35.70 258 ILE B N 1
ATOM 3684 C CA . ILE B 1 258 ? 10.701 -41.585 -29.429 1.00 37.68 258 ILE B CA 1
ATOM 3685 C C . ILE B 1 258 ? 10.547 -40.690 -28.216 1.00 35.52 258 ILE B C 1
ATOM 3686 O O . ILE B 1 258 ? 10.364 -39.479 -28.379 1.00 41.34 258 ILE B O 1
ATOM 3691 N N . ASP B 1 259 ? 10.580 -41.292 -27.016 1.00 31.01 259 ASP B N 1
ATOM 3692 C CA . ASP B 1 259 ? 10.751 -40.634 -25.717 1.00 34.10 259 ASP B CA 1
ATOM 3693 C C . ASP B 1 259 ? 10.250 -41.503 -24.570 1.00 35.30 259 ASP B C 1
ATOM 3694 O O . ASP B 1 259 ? 10.877 -41.557 -23.509 1.00 34.55 259 ASP B O 1
ATOM 3699 N N . GLY B 1 260 ? 9.114 -42.164 -24.750 1.00 39.50 260 GLY B N 1
ATOM 3700 C CA . GLY B 1 260 ? 8.492 -42.871 -23.649 1.00 41.13 260 GLY B CA 1
ATOM 3701 C C . GLY B 1 260 ? 7.639 -42.006 -22.753 1.00 43.88 260 GLY B C 1
ATOM 3702 O O . GLY B 1 260 ? 7.422 -42.366 -21.588 1.00 44.39 260 GLY B O 1
ATOM 3703 N N . GLN B 1 261 ? 7.152 -40.878 -23.266 1.00 43.30 261 GLN B N 1
ATOM 3704 C CA . GLN B 1 261 ? 6.337 -39.952 -22.494 1.00 41.38 261 GLN B CA 1
ATOM 3705 C C . GLN B 1 261 ? 5.052 -40.633 -22.020 1.00 44.40 261 GLN B C 1
ATOM 3706 O O . GLN B 1 261 ? 4.450 -41.405 -22.773 1.00 48.68 261 GLN B O 1
ATOM 3712 N N . PRO B 1 262 ? 4.596 -40.367 -20.787 1.00 43.93 262 PRO B N 1
ATOM 3713 C CA . PRO B 1 262 ? 3.365 -41.026 -20.310 1.00 42.97 262 PRO B CA 1
ATOM 3714 C C . PRO B 1 262 ? 2.170 -40.799 -21.216 1.00 49.82 262 PRO B C 1
ATOM 3715 O O . PRO B 1 262 ? 1.394 -41.734 -21.450 1.00 47.31 262 PRO B O 1
ATOM 3719 N N . ASP B 1 263 ? 1.993 -39.576 -21.727 1.00 52.98 263 ASP B N 1
ATOM 3720 C CA . ASP B 1 263 ? 0.972 -39.338 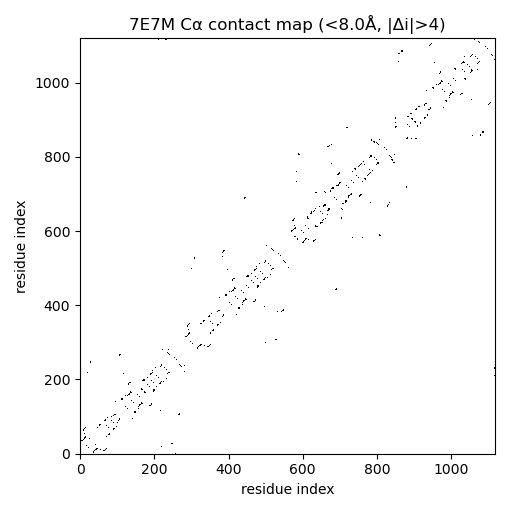-22.741 1.00 50.75 263 ASP B CA 1
ATOM 3721 C C . ASP B 1 263 ? 1.125 -40.291 -23.917 1.00 49.91 263 ASP B C 1
ATOM 3722 O O . ASP B 1 263 ? 0.127 -40.741 -24.490 1.00 52.59 263 ASP B O 1
ATOM 3727 N N . ALA B 1 264 ? 2.368 -40.616 -24.286 1.00 53.97 264 ALA B N 1
ATOM 3728 C CA . ALA B 1 264 ? 2.592 -41.550 -25.386 1.00 53.25 264 ALA B CA 1
ATOM 3729 C C . ALA B 1 264 ? 2.181 -42.965 -25.002 1.00 50.88 264 ALA B C 1
ATOM 3730 O O . ALA B 1 264 ? 1.614 -43.693 -25.825 1.00 46.36 264 ALA B O 1
ATOM 3732 N N . HIS B 1 265 ? 2.462 -43.376 -23.761 1.00 50.02 265 HIS B N 1
ATOM 3733 C CA . HIS B 1 265 ? 1.947 -44.651 -23.269 1.00 46.55 265 HIS B CA 1
ATOM 3734 C C . HIS B 1 265 ? 0.432 -44.720 -23.424 1.00 51.07 265 HIS B C 1
ATOM 3735 O O . HIS B 1 265 ? -0.113 -45.741 -23.858 1.00 49.02 265 HIS B O 1
ATOM 3742 N N . ASP B 1 266 ? -0.259 -43.625 -23.094 1.00 56.00 266 ASP B N 1
ATOM 3743 C CA . ASP B 1 266 ? -1.711 -43.575 -23.229 1.00 52.73 266 ASP B CA 1
ATOM 3744 C C . ASP B 1 266 ? -2.135 -43.662 -24.689 1.00 53.17 266 ASP B C 1
ATOM 3745 O O . ASP B 1 266 ? -3.150 -44.289 -25.014 1.00 49.52 266 ASP B O 1
ATOM 3750 N N . ALA B 1 267 ? -1.379 -43.029 -25.585 1.00 54.23 267 ALA B N 1
ATOM 3751 C CA . ALA B 1 267 ? -1.745 -43.038 -26.995 1.00 50.39 267 ALA B CA 1
ATOM 3752 C C . ALA B 1 267 ? -1.664 -44.438 -27.592 1.00 49.40 267 ALA B C 1
ATOM 3753 O O . ALA B 1 267 ? -2.444 -44.766 -28.495 1.00 51.45 267 ALA B O 1
ATOM 3755 N N . ILE B 1 268 ? -0.735 -45.276 -27.116 1.00 50.06 268 ILE B N 1
ATOM 3756 C CA . ILE B 1 268 ? -0.698 -46.658 -27.592 1.00 55.92 268 ILE B CA 1
ATOM 3757 C C . ILE B 1 268 ? -1.938 -47.420 -27.122 1.00 54.08 268 ILE B C 1
ATOM 3758 O O . ILE B 1 268 ? -2.527 -48.201 -27.884 1.00 53.06 268 ILE B O 1
ATOM 3763 N N . LYS B 1 269 ? -2.360 -47.199 -25.872 1.00 47.03 269 LYS B N 1
ATOM 3764 C CA . LYS B 1 269 ? -3.551 -47.863 -25.343 1.00 48.56 269 LYS B CA 1
ATOM 3765 C C . LYS B 1 269 ? -4.789 -47.499 -26.154 1.00 52.31 269 LYS B C 1
ATOM 3766 O O . LYS B 1 269 ? -5.517 -48.375 -26.635 1.00 55.17 269 LYS B O 1
ATOM 3772 N N . LYS B 1 270 ? -5.048 -46.198 -26.294 1.00 55.82 270 LYS B N 1
ATOM 3773 C CA . LYS B 1 270 ? -6.094 -45.709 -27.187 1.00 57.21 270 LYS B CA 1
ATOM 3774 C C . LYS B 1 270 ? -5.965 -46.296 -28.588 1.00 59.52 270 LYS B C 1
ATOM 3775 O O . LYS B 1 270 ? -6.970 -46.555 -29.259 1.00 62.59 270 LYS B O 1
ATOM 3781 N N . GLY B 1 271 ? -4.734 -46.521 -29.039 1.00 60.25 271 GLY B N 1
ATOM 3782 C CA . GLY B 1 271 ? -4.473 -46.857 -30.419 1.00 56.97 271 GLY B CA 1
ATOM 3783 C C . GLY B 1 271 ? -4.133 -45.669 -31.293 1.00 60.81 271 GLY B C 1
ATOM 3784 O O . GLY B 1 271 ? -3.987 -45.839 -32.510 1.00 68.20 271 GLY B O 1
ATOM 3785 N N . ASP B 1 272 ? -3.997 -44.471 -30.710 1.00 53.41 272 ASP B N 1
ATOM 3786 C CA . ASP B 1 272 ? -3.743 -43.273 -31.505 1.00 59.84 272 ASP B CA 1
ATOM 3787 C C . ASP B 1 272 ? -2.332 -43.262 -32.072 1.00 62.00 272 ASP B C 1
ATOM 3788 O O . ASP B 1 272 ? -2.097 -42.658 -33.126 1.00 66.61 272 ASP B O 1
ATOM 3793 N N . ILE B 1 273 ? -1.383 -43.894 -31.376 1.00 55.52 273 ILE B N 1
ATOM 3794 C CA . ILE B 1 273 ? -0.053 -44.181 -31.896 1.00 55.63 273 ILE B CA 1
ATOM 3795 C C . ILE B 1 273 ? 0.222 -45.654 -31.638 1.00 54.73 273 ILE B C 1
ATOM 3796 O O . ILE B 1 273 ? -0.442 -46.298 -30.825 1.00 55.66 273 ILE B O 1
ATOM 3801 N N . SER B 1 274 ? 1.220 -46.188 -32.339 1.00 51.92 274 SER B N 1
ATOM 3802 C CA . SER B 1 274 ? 1.509 -47.618 -32.269 1.00 49.17 274 SER B CA 1
ATOM 3803 C C . SER B 1 274 ? 2.643 -47.967 -31.315 1.00 46.41 274 SER B C 1
ATOM 3804 O O . SER B 1 274 ? 2.547 -48.970 -30.608 1.00 41.88 274 SER B O 1
ATOM 3807 N N . ALA B 1 275 ? 3.718 -47.179 -31.285 1.00 49.98 275 ALA B N 1
ATOM 3808 C CA . ALA B 1 275 ? 4.884 -47.546 -30.493 1.00 45.84 275 ALA B CA 1
ATOM 3809 C C . ALA B 1 275 ? 5.730 -46.315 -30.212 1.00 44.74 275 ALA B C 1
ATOM 3810 O O . ALA B 1 275 ? 5.593 -45.276 -30.864 1.00 45.87 275 ALA B O 1
ATOM 3812 N N . THR B 1 276 ? 6.624 -46.460 -29.237 1.00 42.32 276 THR B N 1
ATOM 3813 C CA . THR B 1 276 ? 7.566 -45.410 -28.876 1.00 44.31 276 THR B CA 1
ATOM 3814 C C . THR B 1 276 ? 8.840 -46.059 -28.353 1.00 44.58 276 THR B C 1
ATOM 3815 O O . THR B 1 276 ? 8.835 -47.209 -27.903 1.00 46.47 276 THR B O 1
ATOM 3819 N N . ILE B 1 277 ? 9.940 -45.320 -28.435 1.00 34.57 277 ILE B N 1
ATOM 3820 C CA . ILE B 1 277 ? 11.228 -45.770 -27.919 1.00 37.79 277 ILE B CA 1
ATOM 3821 C C . ILE B 1 277 ? 11.472 -45.041 -26.603 1.00 34.38 277 ILE B C 1
ATOM 3822 O O . ILE B 1 277 ? 11.678 -43.823 -26.586 1.00 37.66 277 ILE B O 1
ATOM 3827 N N . ALA B 1 278 ? 11.464 -45.782 -25.500 1.00 31.59 278 ALA B N 1
ATOM 3828 C CA . ALA B 1 278 ? 11.502 -45.189 -24.170 1.00 33.82 278 ALA B CA 1
ATOM 3829 C C . ALA B 1 278 ? 12.908 -44.719 -23.831 1.00 39.54 278 ALA B C 1
ATOM 3830 O O . ALA B 1 278 ? 13.850 -45.520 -23.826 1.00 40.81 278 ALA B O 1
ATOM 3832 N N . GLN B 1 279 ? 13.048 -43.427 -23.537 1.00 38.34 279 GLN B N 1
ATOM 3833 C CA . GLN B 1 279 ? 14.260 -42.879 -22.949 1.00 36.13 279 GLN B CA 1
ATOM 3834 C C . GLN B 1 279 ? 14.073 -42.757 -21.441 1.00 39.06 279 GLN B C 1
ATOM 3835 O O . GLN B 1 279 ? 13.024 -43.092 -20.887 1.00 41.86 279 GLN B O 1
ATOM 3841 N N . GLN B 1 280 ? 15.105 -42.271 -20.763 1.00 42.56 280 GLN B N 1
ATOM 3842 C CA . GLN B 1 280 ? 15.070 -42.077 -19.314 1.00 44.15 280 GLN B CA 1
ATOM 3843 C C . GLN B 1 280 ? 15.575 -40.676 -18.997 1.00 44.06 280 GLN B C 1
ATOM 3844 O O . GLN B 1 280 ? 16.723 -40.497 -18.564 1.00 45.68 280 GLN B O 1
ATOM 3850 N N . PRO B 1 281 ? 14.735 -39.653 -19.199 1.00 46.44 281 PRO B N 1
ATOM 3851 C CA . PRO B 1 281 ? 15.196 -38.272 -18.949 1.00 39.74 281 PRO B CA 1
ATOM 3852 C C . PRO B 1 281 ? 15.533 -38.012 -17.493 1.00 37.42 281 PRO B C 1
ATOM 3853 O O . PRO B 1 281 ? 16.576 -37.416 -17.195 1.00 36.99 281 PRO B O 1
ATOM 3857 N N . ALA B 1 282 ? 14.672 -38.443 -16.571 1.00 40.01 282 ALA B N 1
ATOM 3858 C CA . ALA B 1 282 ? 14.942 -38.236 -15.150 1.00 40.92 282 ALA B CA 1
ATOM 3859 C C . ALA B 1 282 ? 16.269 -38.870 -14.736 1.00 46.43 282 ALA B C 1
ATOM 3860 O O . ALA B 1 282 ? 17.077 -38.245 -14.038 1.00 47.02 282 ALA B O 1
ATOM 3862 N N . LYS B 1 283 ? 16.509 -40.115 -15.159 1.00 41.80 283 LYS B N 1
ATOM 3863 C CA . LYS B 1 283 ? 17.748 -40.793 -14.795 1.00 46.85 283 LYS B CA 1
ATOM 3864 C C . LYS B 1 283 ? 18.965 -40.114 -15.412 1.00 43.95 283 LYS B C 1
ATOM 3865 O O . LYS B 1 283 ? 20.043 -40.101 -14.805 1.00 42.01 283 LYS B O 1
ATOM 3871 N N . MET B 1 284 ? 18.812 -39.556 -16.616 1.00 32.74 284 MET B N 1
ATOM 3872 C CA . MET B 1 284 ? 19.907 -38.831 -17.248 1.00 35.45 284 MET B CA 1
ATOM 3873 C C . MET B 1 284 ? 20.426 -37.732 -16.330 1.00 42.56 284 MET B C 1
ATOM 3874 O O . MET B 1 284 ? 21.633 -37.625 -16.086 1.00 36.76 284 MET B O 1
ATOM 3879 N N . GLY B 1 285 ? 19.511 -36.926 -15.782 1.00 55.23 285 GLY B N 1
ATOM 3880 C CA . GLY B 1 285 ? 19.918 -35.831 -14.916 1.00 46.37 285 GLY B CA 1
ATOM 3881 C C . GLY B 1 285 ? 20.494 -36.305 -13.597 1.00 49.00 285 GLY B C 1
ATOM 3882 O O . GLY B 1 285 ? 21.409 -35.680 -13.051 1.00 51.69 285 GLY B O 1
ATOM 3883 N N . GLU B 1 286 ? 19.961 -37.403 -13.057 1.00 45.82 286 GLU B N 1
ATOM 3884 C CA . GLU B 1 286 ? 20.571 -38.012 -11.879 1.00 48.40 286 GLU B CA 1
ATOM 3885 C C . GLU B 1 286 ? 22.030 -38.359 -12.139 1.00 48.04 286 GLU B C 1
ATOM 3886 O O . GLU B 1 286 ? 22.919 -37.990 -11.365 1.00 47.35 286 GLU B O 1
ATOM 3892 N N . ILE B 1 287 ? 22.294 -39.073 -13.235 1.00 44.84 287 ILE B N 1
ATOM 3893 C CA . ILE B 1 287 ? 23.663 -39.453 -13.571 1.00 40.86 287 ILE B CA 1
ATOM 3894 C C . ILE B 1 287 ? 24.497 -38.211 -13.859 1.00 40.44 287 ILE B C 1
ATOM 3895 O O . ILE B 1 287 ? 25.683 -38.144 -13.513 1.00 42.60 287 ILE B O 1
ATOM 3900 N N . ALA B 1 288 ? 23.883 -37.200 -14.474 1.00 48.61 288 ALA B N 1
ATOM 3901 C CA . ALA B 1 288 ? 24.617 -35.993 -14.831 1.00 44.25 288 ALA B CA 1
ATOM 3902 C C . ALA B 1 288 ? 24.982 -35.149 -13.613 1.00 48.31 288 ALA B C 1
ATOM 3903 O O . ALA B 1 288 ? 25.923 -34.349 -13.690 1.00 42.54 288 ALA B O 1
ATOM 3905 N N . ILE B 1 289 ? 24.269 -35.305 -12.497 1.00 44.69 289 ILE B N 1
ATOM 3906 C CA . ILE B 1 289 ? 24.629 -34.618 -11.260 1.00 44.84 289 ILE B CA 1
ATOM 3907 C C . ILE B 1 289 ? 25.654 -35.414 -10.463 1.00 44.36 289 ILE B C 1
ATOM 3908 O O . ILE B 1 289 ? 26.554 -34.837 -9.846 1.00 45.02 289 ILE B O 1
ATOM 3913 N N . GLN B 1 290 ? 25.523 -36.744 -10.459 1.00 40.64 290 GLN B N 1
ATOM 3914 C CA . GLN B 1 290 ? 26.535 -37.585 -9.829 1.00 45.97 290 GLN B CA 1
ATOM 3915 C C . GLN B 1 290 ? 27.911 -37.335 -10.430 1.00 44.16 290 GLN B C 1
ATOM 3916 O O . GLN B 1 290 ? 28.922 -37.399 -9.716 1.00 41.41 290 GLN B O 1
ATOM 3922 N N . ALA B 1 291 ? 27.968 -37.054 -11.733 1.00 42.40 291 ALA B N 1
ATOM 3923 C CA . ALA B 1 291 ? 29.232 -36.695 -12.359 1.00 42.31 291 ALA B CA 1
ATOM 3924 C C . ALA B 1 291 ? 29.844 -35.472 -11.684 1.00 50.92 291 ALA B C 1
ATOM 3925 O O . ALA B 1 291 ? 31.037 -35.459 -11.361 1.00 51.16 291 ALA B O 1
ATOM 3927 N N . ALA B 1 292 ? 29.031 -34.437 -11.452 1.00 50.53 292 ALA B N 1
ATOM 3928 C CA . ALA B 1 292 ? 29.526 -33.253 -10.755 1.00 39.23 292 ALA B CA 1
ATOM 3929 C C . ALA B 1 292 ? 29.938 -33.585 -9.322 1.00 41.63 292 ALA B C 1
ATOM 3930 O O . ALA B 1 292 ? 30.965 -33.099 -8.836 1.00 44.96 292 ALA B O 1
ATOM 3932 N N . ILE B 1 293 ? 29.151 -34.415 -8.632 1.00 43.51 293 ILE B N 1
ATOM 3933 C CA . ILE B 1 293 ? 29.524 -34.856 -7.289 1.00 47.68 293 ILE B CA 1
ATOM 3934 C C . ILE B 1 293 ? 30.825 -35.653 -7.323 1.00 52.39 293 ILE B C 1
ATOM 3935 O O . ILE B 1 293 ? 31.711 -35.456 -6.488 1.00 56.55 293 ILE B O 1
ATOM 3940 N N . ASP B 1 294 ? 30.959 -36.567 -8.288 1.00 50.38 294 ASP B N 1
ATOM 3941 C CA . ASP B 1 294 ? 32.110 -37.467 -8.312 1.00 48.72 294 ASP B CA 1
ATOM 3942 C C . ASP B 1 294 ? 33.403 -36.743 -8.665 1.00 52.71 294 ASP B C 1
ATOM 3943 O O . ASP B 1 294 ? 34.471 -37.130 -8.183 1.00 56.31 294 ASP B O 1
ATOM 3948 N N . TYR B 1 295 ? 33.334 -35.712 -9.510 1.00 62.82 295 TYR B N 1
ATOM 3949 C CA . TYR B 1 295 ? 34.541 -35.005 -9.927 1.00 62.36 295 TYR B CA 1
ATOM 3950 C C . TYR B 1 295 ? 35.211 -34.315 -8.748 1.00 64.38 295 TYR B C 1
ATOM 3951 O O . TYR B 1 295 ? 36.441 -34.332 -8.622 1.00 70.75 295 TYR B O 1
ATOM 3960 N N . TYR B 1 296 ? 34.422 -33.698 -7.879 1.00 53.35 296 TYR B N 1
ATOM 3961 C CA . TYR B 1 296 ? 34.961 -33.062 -6.690 1.00 59.21 296 TYR B CA 1
ATOM 3962 C C . TYR B 1 296 ? 35.150 -34.044 -5.547 1.00 58.59 296 TYR B C 1
ATOM 3963 O O . TYR B 1 296 ? 35.560 -33.633 -4.457 1.00 65.50 296 TYR B O 1
ATOM 3972 N N . LYS B 1 297 ? 34.860 -35.323 -5.773 1.00 61.31 297 LYS B N 1
ATOM 3973 C CA . LYS B 1 297 ? 35.189 -36.376 -4.824 1.00 62.57 297 LYS B CA 1
ATOM 3974 C C . LYS B 1 297 ? 36.543 -37.014 -5.107 1.00 59.43 297 LYS B C 1
ATOM 3975 O O . LYS B 1 297 ? 37.055 -37.743 -4.251 1.00 61.19 297 LYS B O 1
ATOM 3981 N N . GLY B 1 298 ? 37.137 -36.747 -6.272 1.00 55.77 298 GLY B N 1
ATOM 3982 C CA . GLY B 1 298 ? 38.361 -37.397 -6.689 1.00 56.60 298 GLY B CA 1
ATOM 3983 C C . GLY B 1 298 ? 38.166 -38.677 -7.473 1.00 63.08 298 GLY B C 1
ATOM 3984 O O . GLY B 1 298 ? 39.162 -39.332 -7.818 1.00 63.91 298 GLY B O 1
ATOM 3985 N N . LYS B 1 299 ? 36.918 -39.059 -7.756 1.00 63.68 299 LYS B N 1
ATOM 3986 C CA . LYS B 1 299 ? 36.600 -40.244 -8.536 1.00 55.54 299 LYS B CA 1
ATOM 3987 C C . LYS B 1 299 ? 36.721 -39.951 -10.028 1.00 55.77 299 LYS B C 1
ATOM 3988 O O . LYS B 1 299 ? 36.602 -38.806 -10.478 1.00 61.11 299 LYS B O 1
ATOM 3994 N N . LYS B 1 300 ? 36.963 -41.006 -10.801 1.00 55.87 300 LYS B N 1
ATOM 3995 C CA . LYS B 1 300 ? 37.048 -40.885 -12.249 1.00 56.10 300 LYS B CA 1
ATOM 3996 C C . LYS B 1 300 ? 35.690 -41.200 -12.859 1.00 56.38 300 LYS B C 1
ATOM 3997 O O . LYS B 1 300 ? 35.111 -42.258 -12.592 1.00 59.79 300 LYS B O 1
ATOM 4003 N N . VAL B 1 301 ? 35.187 -40.278 -13.670 1.00 55.86 301 VAL B N 1
ATOM 4004 C CA . VAL B 1 301 ? 33.893 -40.428 -14.323 1.00 53.57 301 VAL B CA 1
ATOM 4005 C C . VAL B 1 301 ? 34.135 -40.814 -15.773 1.00 51.87 301 VAL B C 1
ATOM 4006 O O . VAL B 1 301 ? 35.099 -40.355 -16.401 1.00 51.77 301 VAL B O 1
ATOM 4010 N N . GLU B 1 302 ? 33.280 -41.686 -16.297 1.00 47.82 302 GLU B N 1
ATOM 4011 C CA . GLU B 1 302 ? 33.379 -42.068 -17.697 1.00 48.46 302 GLU B CA 1
ATOM 4012 C C . GLU B 1 302 ? 33.033 -40.877 -18.578 1.00 48.78 302 GLU B C 1
ATOM 4013 O O . GLU B 1 302 ? 32.106 -40.120 -18.284 1.00 48.77 302 GLU B O 1
ATOM 4019 N N . LYS B 1 303 ? 33.793 -40.692 -19.659 1.00 50.65 303 LYS B N 1
ATOM 4020 C CA . LYS B 1 303 ? 33.512 -39.555 -20.526 1.00 49.38 303 LYS B CA 1
ATOM 4021 C C . LYS B 1 303 ? 32.157 -39.666 -21.200 1.00 44.22 303 LYS B C 1
ATOM 4022 O O . LYS B 1 303 ? 31.687 -38.683 -21.783 1.00 38.08 303 LYS B O 1
ATOM 4028 N N . GLU B 1 304 ? 31.513 -40.827 -21.125 1.00 46.01 304 GLU B N 1
ATOM 4029 C CA . GLU B 1 304 ? 30.188 -40.983 -21.702 1.00 48.06 304 GLU B CA 1
ATOM 4030 C C . GLU B 1 304 ? 29.426 -42.066 -20.954 1.00 43.16 304 GLU B C 1
ATOM 4031 O O . GLU B 1 304 ? 29.961 -43.151 -20.700 1.00 52.93 304 GLU B O 1
ATOM 4037 N N . THR B 1 305 ? 28.183 -41.755 -20.602 1.00 41.22 305 THR B N 1
ATOM 4038 C CA . THR B 1 305 ? 27.257 -42.698 -19.998 1.00 45.90 305 THR B CA 1
ATOM 4039 C C . THR B 1 305 ? 26.068 -42.833 -20.937 1.00 46.87 305 THR B C 1
ATOM 4040 O O . THR B 1 305 ? 25.355 -41.854 -21.178 1.00 46.38 305 THR B O 1
ATOM 4044 N N . ILE B 1 306 ? 25.875 -44.028 -21.483 1.00 40.98 306 ILE B N 1
ATOM 4045 C CA . ILE B 1 306 ? 24.792 -44.283 -22.424 1.00 37.06 306 ILE B CA 1
ATOM 4046 C C . ILE B 1 306 ? 23.583 -44.794 -21.658 1.00 40.58 306 ILE B C 1
ATOM 4047 O O . ILE B 1 306 ? 23.672 -45.777 -20.910 1.00 43.65 306 ILE B O 1
ATOM 4052 N N . SER B 1 307 ? 22.449 -44.123 -21.844 1.00 37.13 307 SER B N 1
ATOM 4053 C CA . SER B 1 307 ? 21.206 -44.543 -21.217 1.00 36.39 307 SER B CA 1
ATOM 4054 C C . SER B 1 307 ? 20.511 -45.595 -22.079 1.00 35.36 307 SER B C 1
ATOM 4055 O O . SER B 1 307 ? 20.489 -45.475 -23.310 1.00 34.80 307 SER B O 1
ATOM 4058 N N . PRO B 1 308 ? 19.963 -46.633 -21.449 1.00 35.28 308 PRO B N 1
ATOM 4059 C CA . PRO B 1 308 ? 19.264 -47.674 -22.208 1.00 41.45 308 PRO B CA 1
ATOM 4060 C C . PRO B 1 308 ? 17.991 -47.135 -22.839 1.00 40.85 308 PRO B C 1
ATOM 4061 O O . PRO B 1 308 ? 17.402 -46.154 -22.382 1.00 41.72 308 PRO B O 1
ATOM 4065 N N . ILE B 1 309 ? 17.570 -47.796 -23.914 1.00 38.98 309 ILE B N 1
ATOM 4066 C CA . ILE B 1 309 ? 16.341 -47.428 -24.602 1.00 37.47 309 ILE B CA 1
ATOM 4067 C C . ILE B 1 309 ? 15.570 -48.694 -24.952 1.00 38.53 309 ILE B C 1
ATOM 4068 O O . ILE B 1 309 ? 16.149 -49.767 -25.149 1.00 43.82 309 ILE B O 1
ATOM 4073 N N . TYR B 1 310 ? 14.245 -48.569 -25.000 1.00 41.21 310 TYR B N 1
ATOM 4074 C CA . TYR B 1 310 ? 13.363 -49.725 -25.084 1.00 39.68 310 TYR B CA 1
ATOM 4075 C C . TYR B 1 310 ? 12.177 -49.424 -25.986 1.00 41.12 310 TYR B C 1
ATOM 4076 O O . TYR B 1 310 ? 11.607 -48.330 -25.934 1.00 40.90 310 TYR B O 1
ATOM 4085 N N . LEU B 1 311 ? 11.806 -50.402 -26.808 1.00 43.62 311 LEU B N 1
ATOM 4086 C CA . LEU B 1 311 ? 10.619 -50.272 -27.638 1.00 48.13 311 LEU B CA 1
ATOM 4087 C C . LEU B 1 311 ? 9.392 -50.649 -26.823 1.00 47.12 311 LEU B C 1
ATOM 4088 O O . LEU B 1 311 ? 9.335 -51.736 -26.236 1.00 46.03 311 LEU B O 1
ATOM 4093 N N . VAL B 1 312 ? 8.419 -49.741 -26.784 1.00 50.55 312 VAL B N 1
ATOM 4094 C CA . VAL B 1 312 ? 7.195 -49.899 -26.008 1.00 48.52 312 VAL B CA 1
ATOM 4095 C C . VAL B 1 312 ? 6.036 -50.028 -26.987 1.00 46.07 312 VAL B C 1
ATOM 4096 O O . VAL B 1 312 ? 5.731 -49.088 -27.733 1.00 43.99 312 VAL B O 1
ATOM 4100 N N . THR B 1 313 ? 5.403 -51.195 -27.004 1.00 49.94 313 THR B N 1
ATOM 4101 C CA . THR B 1 313 ? 4.202 -51.429 -27.794 1.00 51.41 313 THR B CA 1
ATOM 4102 C C . THR B 1 313 ? 3.048 -51.758 -26.849 1.00 51.31 313 THR B C 1
ATOM 4103 O O . THR B 1 313 ? 3.136 -51.552 -25.635 1.00 46.08 313 THR B O 1
ATOM 4107 N N . LYS B 1 314 ? 1.962 -52.290 -27.416 1.00 52.51 314 LYS B N 1
ATOM 4108 C CA . LYS B 1 314 ? 0.784 -52.599 -26.611 1.00 52.14 314 LYS B CA 1
ATOM 4109 C C . LYS B 1 314 ? 1.027 -53.769 -25.669 1.00 54.52 314 LYS B C 1
ATOM 4110 O O . LYS B 1 314 ? 0.394 -53.847 -24.613 1.00 56.86 314 LYS B O 1
ATOM 4116 N N . ASP B 1 315 ? 1.936 -54.678 -26.025 1.00 53.48 315 ASP B N 1
ATOM 4117 C CA . ASP B 1 315 ? 2.202 -55.860 -25.217 1.00 56.39 315 ASP B CA 1
ATOM 4118 C C . ASP B 1 315 ? 3.122 -55.591 -24.036 1.00 55.72 315 ASP B C 1
ATOM 4119 O O . ASP B 1 315 ? 3.310 -56.487 -23.207 1.00 60.80 315 ASP B O 1
ATOM 4124 N N . ASN B 1 316 ? 3.704 -54.394 -23.941 1.00 54.82 316 ASN B N 1
ATOM 4125 C CA . ASN B 1 316 ? 4.574 -54.052 -22.821 1.00 51.63 316 ASN B CA 1
ATOM 4126 C C . ASN B 1 316 ? 4.420 -52.588 -22.429 1.00 54.37 316 ASN B C 1
ATOM 4127 O O . ASN B 1 316 ? 5.368 -51.974 -21.925 1.00 57.43 316 ASN B O 1
ATOM 4132 N N . VAL B 1 317 ? 3.233 -52.016 -22.648 1.00 50.28 317 VAL B N 1
ATOM 4133 C CA . VAL B 1 317 ? 2.968 -50.625 -22.296 1.00 50.66 317 VAL B CA 1
ATOM 4134 C C . VAL B 1 317 ? 3.035 -50.373 -20.795 1.00 49.56 317 VAL B C 1
ATOM 4135 O O . VAL B 1 317 ? 3.130 -49.213 -20.370 1.00 51.48 317 VAL B O 1
ATOM 4139 N N . GLU B 1 318 ? 3.001 -51.426 -19.978 1.00 46.32 318 GLU B N 1
ATOM 4140 C CA . GLU B 1 318 ? 3.069 -51.283 -18.528 1.00 47.76 318 GLU B CA 1
ATOM 4141 C C . GLU B 1 318 ? 4.495 -51.110 -18.013 1.00 57.17 318 GLU B C 1
ATOM 4142 O O . GLU B 1 318 ? 4.689 -51.014 -16.796 1.00 57.99 318 GLU B O 1
ATOM 4148 N N . LYS B 1 319 ? 5.490 -51.060 -18.898 1.00 51.66 319 LYS B N 1
ATOM 4149 C CA . LYS B 1 319 ? 6.894 -51.080 -18.517 1.00 54.30 319 LYS B CA 1
ATOM 4150 C C . LYS B 1 319 ? 7.592 -49.792 -18.937 1.00 52.25 319 LYS B C 1
ATOM 4151 O O . LYS B 1 319 ? 7.119 -49.056 -19.808 1.00 47.81 319 LYS B O 1
ATOM 4157 N N . TYR B 1 320 ? 8.732 -49.534 -18.291 1.00 53.33 320 TYR B N 1
ATOM 4158 C CA . TYR B 1 320 ? 9.651 -48.446 -18.655 1.00 54.39 320 TYR B CA 1
ATOM 4159 C C . TYR B 1 320 ? 9.002 -47.069 -18.504 1.00 50.23 320 TYR B C 1
ATOM 4160 O O . TYR B 1 320 ? 9.213 -46.172 -19.323 1.00 48.94 320 TYR B O 1
ATOM 4169 N N . ASN B 1 321 ? 8.224 -46.887 -17.438 1.00 53.50 321 ASN B N 1
ATOM 4170 C CA . ASN B 1 321 ? 7.579 -45.605 -17.177 1.00 49.23 321 ASN B CA 1
ATOM 4171 C C . ASN B 1 321 ? 8.522 -44.666 -16.440 1.00 48.26 321 ASN B C 1
ATOM 4172 O O . ASN B 1 321 ? 9.300 -45.097 -15.584 1.00 50.51 321 ASN B O 1
ATOM 4177 N N . TRP B 1 322 ? 8.428 -43.374 -16.759 1.00 51.47 322 TRP B N 1
ATOM 4178 C CA . TRP B 1 322 ? 9.317 -42.357 -16.183 1.00 44.35 322 TRP B CA 1
ATOM 4179 C C . TRP B 1 322 ? 9.146 -42.220 -14.672 1.00 47.88 322 TRP B C 1
ATOM 4180 O O . TRP B 1 322 ? 8.207 -42.763 -14.082 1.00 60.88 322 TRP B O 1
ATOM 4192 N N . VAL C 1 39 ? 14.099 -16.337 -101.662 1.00 149.07 39 VAL C N 1
ATOM 4193 C CA . VAL C 1 39 ? 15.252 -17.280 -101.777 1.00 157.91 39 VAL C CA 1
ATOM 4194 C C . VAL C 1 39 ? 14.997 -18.266 -102.919 1.00 156.70 39 VAL C C 1
ATOM 4195 O O . VAL C 1 39 ? 13.924 -18.176 -103.540 1.00 156.99 39 VAL C O 1
ATOM 4199 N N . THR C 1 40 ? 15.948 -19.167 -103.178 1.00 147.66 40 THR C N 1
ATOM 4200 C CA . THR C 1 40 ? 15.760 -20.219 -104.212 1.00 148.08 40 THR C CA 1
ATOM 4201 C C . THR C 1 40 ? 15.513 -21.539 -103.490 1.00 149.13 40 THR C C 1
ATOM 4202 O O . THR C 1 40 ? 16.345 -21.908 -102.650 1.00 152.61 40 THR C O 1
ATOM 4206 N N . LYS C 1 41 ? 14.440 -22.237 -103.836 1.00 145.26 41 LYS C N 1
ATOM 4207 C CA . LYS C 1 41 ? 14.075 -23.450 -103.065 1.00 148.81 41 LYS C CA 1
ATOM 4208 C C . LYS C 1 41 ? 14.813 -24.686 -103.575 1.00 145.46 41 LYS C C 1
ATOM 4209 O O . LYS C 1 41 ? 14.958 -24.827 -104.800 1.00 150.50 41 LYS C O 1
ATOM 4215 N N . LYS C 1 42 ? 15.256 -25.543 -102.652 1.00 101.30 42 LYS C N 1
ATOM 4216 C CA . LYS C 1 42 ? 15.998 -26.770 -103.026 1.00 96.39 42 LYS C CA 1
ATOM 4217 C C . LYS C 1 42 ? 15.355 -27.964 -102.331 1.00 92.59 42 LYS C C 1
ATOM 4218 O O . LYS C 1 42 ? 14.618 -27.746 -101.357 1.00 87.60 42 LYS C O 1
ATOM 4224 N N . SER C 1 43 ? 15.624 -29.172 -102.828 1.00 115.16 43 SER C N 1
ATOM 4225 C CA . SER C 1 43 ? 15.093 -30.410 -102.205 1.00 112.25 43 SER C CA 1
ATOM 4226 C C . SER C 1 43 ? 16.125 -30.937 -101.212 1.00 109.54 43 SER C C 1
ATOM 4227 O O . SER C 1 43 ? 17.296 -30.566 -101.339 1.00 107.69 43 SER C O 1
ATOM 4230 N N . ALA C 1 44 ? 15.699 -31.769 -100.267 1.00 95.63 44 ALA C N 1
ATOM 4231 C CA . ALA C 1 44 ? 16.606 -32.234 -99.197 1.00 101.89 44 ALA C CA 1
ATOM 4232 C C . ALA C 1 44 ? 17.844 -32.909 -99.778 1.00 100.06 44 ALA C C 1
ATOM 4233 O O . ALA C 1 44 ? 18.903 -32.829 -99.147 1.00 100.76 44 ALA C O 1
ATOM 4235 N N . LYS C 1 45 ? 17.712 -33.546 -100.935 1.00 118.51 45 LYS C N 1
ATOM 4236 C CA . LYS C 1 45 ? 18.848 -34.297 -101.524 1.00 121.08 45 LYS C CA 1
ATOM 4237 C C . LYS C 1 45 ? 19.976 -33.337 -101.899 1.00 114.82 45 LYS C C 1
ATOM 4238 O O . LYS C 1 45 ? 21.143 -33.757 -101.856 1.00 112.09 45 LYS C O 1
ATOM 4244 N N . ASP C 1 46 ? 19.636 -32.096 -102.237 1.00 113.94 46 ASP C N 1
ATOM 4245 C CA . ASP C 1 46 ? 20.644 -31.109 -102.688 1.00 117.01 46 ASP C CA 1
ATOM 4246 C C . ASP C 1 46 ? 20.936 -30.135 -101.550 1.00 114.11 46 ASP C C 1
ATOM 4247 O O . ASP C 1 46 ? 21.140 -28.949 -101.839 1.00 113.12 46 ASP C O 1
ATOM 4252 N N . LEU C 1 47 ? 20.975 -30.617 -100.309 1.00 83.60 47 LEU C N 1
ATOM 4253 C CA . LEU C 1 47 ? 21.127 -29.674 -99.176 1.00 80.77 47 LEU C CA 1
ATOM 4254 C C . LEU C 1 47 ? 22.438 -29.912 -98.432 1.00 79.52 47 LEU C C 1
ATOM 4255 O O . LEU C 1 47 ? 22.870 -31.067 -98.358 1.00 81.51 47 LEU C O 1
ATOM 4260 N N . LYS C 1 48 ? 23.017 -28.848 -97.888 1.00 63.25 48 LYS C N 1
ATOM 4261 C CA . LYS C 1 48 ? 24.286 -28.917 -97.171 1.00 60.81 48 LYS C CA 1
ATOM 4262 C C . LYS C 1 48 ? 24.174 -28.074 -95.909 1.00 55.90 48 LYS C C 1
ATOM 4263 O O . LYS C 1 48 ? 24.089 -26.846 -95.992 1.00 59.22 48 LYS C O 1
ATOM 4269 N N . LEU C 1 49 ? 24.192 -28.726 -94.749 1.00 59.94 49 LEU C N 1
ATOM 4270 C CA . LEU C 1 49 ? 23.990 -28.062 -93.467 1.00 54.76 49 LEU C CA 1
ATOM 4271 C C . LEU C 1 49 ? 25.203 -28.262 -92.570 1.00 54.10 49 LEU C C 1
ATOM 4272 O O . LEU C 1 49 ? 25.758 -29.364 -92.496 1.00 58.02 49 LEU C O 1
ATOM 4277 N N . GLY C 1 50 ? 25.601 -27.194 -91.885 1.00 51.26 50 GLY C N 1
ATOM 4278 C CA . GLY C 1 50 ? 26.662 -27.250 -90.892 1.00 53.55 50 GLY C CA 1
ATOM 4279 C C . GLY C 1 50 ? 26.074 -27.235 -89.492 1.00 50.88 50 GLY C C 1
ATOM 4280 O O . GLY C 1 50 ? 25.057 -26.588 -89.244 1.00 50.16 50 GLY C O 1
ATOM 4281 N N . VAL C 1 51 ? 26.717 -27.965 -88.584 1.00 52.05 51 VAL C N 1
ATOM 4282 C CA . VAL C 1 51 ? 26.230 -28.145 -87.220 1.00 49.48 51 VAL C CA 1
ATOM 4283 C C . VAL C 1 51 ? 27.379 -27.861 -86.262 1.00 50.30 51 VAL C C 1
ATOM 4284 O O . VAL C 1 51 ? 28.432 -28.506 -86.347 1.00 49.50 51 VAL C O 1
ATOM 4288 N N . SER C 1 52 ? 27.175 -26.916 -85.341 1.00 43.64 52 SER C N 1
ATOM 4289 C CA . SER C 1 52 ? 28.138 -26.615 -84.285 1.00 49.70 52 SER C CA 1
ATOM 4290 C C . SER C 1 52 ? 27.522 -26.949 -82.931 1.00 46.31 52 SER C C 1
ATOM 4291 O O . SER C 1 52 ? 26.540 -26.325 -82.519 1.00 45.31 52 SER C O 1
ATOM 4294 N N . ILE C 1 53 ? 28.107 -27.928 -82.237 1.00 51.74 53 ILE C N 1
ATOM 4295 C CA . ILE C 1 53 ? 27.660 -28.362 -80.917 1.00 53.88 53 ILE C CA 1
ATOM 4296 C C . ILE C 1 53 ? 28.622 -27.812 -79.875 1.00 53.30 53 ILE C C 1
ATOM 4297 O O . ILE C 1 53 ? 29.831 -27.710 -80.125 1.00 48.95 53 ILE C O 1
ATOM 4302 N N . SER C 1 54 ? 28.120 -27.524 -78.676 1.00 50.77 54 SER C N 1
ATOM 4303 C CA . SER C 1 54 ? 28.989 -27.050 -77.572 1.00 49.81 54 SER C CA 1
ATOM 4304 C C . SER C 1 54 ? 30.069 -28.082 -77.240 1.00 54.50 54 SER C C 1
ATOM 4305 O O . SER C 1 54 ? 31.242 -27.712 -77.264 1.00 60.75 54 SER C O 1
ATOM 4308 N N . THR C 1 55 ? 29.682 -29.315 -76.925 1.00 49.72 55 THR C N 1
ATOM 4309 C CA . THR C 1 55 ? 30.672 -30.341 -76.510 1.00 51.99 55 THR C CA 1
ATOM 4310 C C . THR C 1 55 ? 30.199 -31.724 -76.932 1.00 57.68 55 THR C C 1
ATOM 4311 O O . THR C 1 55 ? 29.020 -31.867 -77.210 1.00 59.18 55 THR C O 1
ATOM 4315 N N . THR C 1 56 ? 31.120 -32.676 -77.038 1.00 54.89 56 THR C N 1
ATOM 4316 C CA . THR C 1 56 ? 30.735 -34.075 -77.326 1.00 57.51 56 THR C CA 1
ATOM 4317 C C . THR C 1 56 ? 31.175 -34.870 -76.106 1.00 57.22 56 THR C C 1
ATOM 4318 O O . THR C 1 56 ? 31.125 -36.101 -76.148 1.00 55.45 56 THR C O 1
ATOM 4322 N N . ASN C 1 57 ? 31.605 -34.164 -75.065 1.00 55.37 57 ASN C N 1
ATOM 4323 C CA . ASN C 1 57 ? 31.969 -34.839 -73.797 1.00 57.57 57 ASN C CA 1
ATOM 4324 C C . ASN C 1 57 ? 30.651 -35.193 -73.093 1.00 55.09 57 ASN C C 1
ATOM 4325 O O . ASN C 1 57 ? 30.618 -36.162 -72.333 1.00 57.80 57 ASN C O 1
ATOM 4330 N N . ASN C 1 58 ? 29.561 -34.505 -73.414 1.00 52.28 58 ASN C N 1
ATOM 4331 C CA . ASN C 1 58 ? 28.307 -34.768 -72.671 1.00 49.15 58 ASN C CA 1
ATOM 4332 C C . ASN C 1 58 ? 27.506 -35.8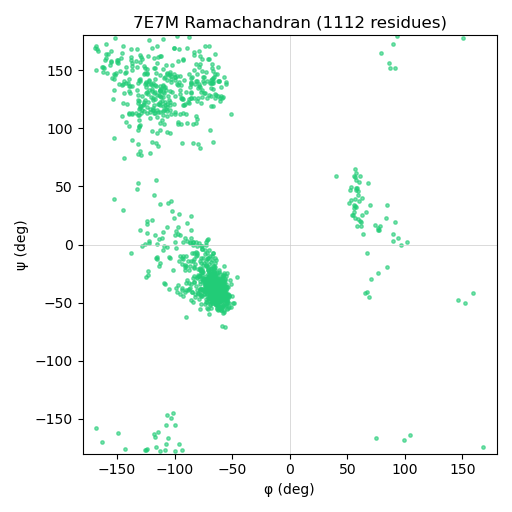99 -73.332 1.00 52.36 58 ASN C C 1
ATOM 4333 O O . ASN C 1 58 ? 27.219 -35.741 -74.516 1.00 52.40 58 ASN C O 1
ATOM 4338 N N . PRO C 1 59 ? 27.142 -37.038 -72.682 1.00 49.78 59 PRO C N 1
ATOM 4339 C CA . PRO C 1 59 ? 26.263 -38.030 -73.313 1.00 46.45 59 PRO C CA 1
ATOM 4340 C C . PRO C 1 59 ? 25.037 -37.412 -73.992 1.00 52.32 59 PRO C C 1
ATOM 4341 O O . PRO C 1 59 ? 24.554 -37.981 -74.943 1.00 54.88 59 PRO C O 1
ATOM 4345 N N . TYR C 1 60 ? 24.576 -36.266 -73.499 1.00 49.31 60 TYR C N 1
ATOM 4346 C CA . TYR C 1 60 ? 23.367 -35.599 -74.037 1.00 47.45 60 TYR C CA 1
ATOM 4347 C C . TYR C 1 60 ? 23.642 -35.055 -75.432 1.00 48.99 60 TYR C C 1
ATOM 4348 O O . TYR C 1 60 ? 22.781 -35.179 -76.310 1.00 47.10 60 TYR C O 1
ATOM 4357 N N . PHE C 1 61 ? 24.806 -34.451 -75.617 1.00 50.34 61 PHE C N 1
ATOM 4358 C CA . PHE C 1 61 ? 25.104 -33.812 -76.915 1.00 49.61 61 PHE C CA 1
ATOM 4359 C C . PHE C 1 61 ? 25.538 -34.885 -77.906 1.00 50.89 61 PHE C C 1
ATOM 4360 O O . PHE C 1 61 ? 25.427 -34.650 -79.108 1.00 50.08 61 PHE C O 1
ATOM 4368 N N . VAL C 1 62 ? 25.994 -36.031 -77.410 1.00 52.74 62 VAL C N 1
ATOM 4369 C CA . VAL C 1 62 ? 26.321 -37.176 -78.306 1.00 52.16 62 VAL C CA 1
ATOM 4370 C C . VAL C 1 62 ? 25.000 -37.639 -78.906 1.00 51.10 62 VAL C C 1
ATOM 4371 O O . VAL C 1 62 ? 24.968 -37.916 -80.096 1.00 48.57 62 VAL C O 1
ATOM 4375 N N . ALA C 1 63 ? 23.939 -37.639 -78.106 1.00 51.37 63 ALA C N 1
ATOM 4376 C CA . ALA C 1 63 ? 22.608 -38.079 -78.573 1.00 51.11 63 ALA C CA 1
ATOM 4377 C C . ALA C 1 63 ? 22.032 -37.082 -79.570 1.00 45.70 63 ALA C C 1
ATOM 4378 O O . ALA C 1 63 ? 21.509 -37.528 -80.588 1.00 45.33 63 ALA C O 1
ATOM 4380 N N . MET C 1 64 ? 22.118 -35.791 -79.275 1.00 47.34 64 MET C N 1
ATOM 4381 C CA . MET C 1 64 ? 21.662 -34.763 -80.239 1.00 51.08 64 MET C CA 1
ATOM 4382 C C . MET C 1 64 ? 22.375 -35.002 -81.567 1.00 52.59 64 MET C C 1
ATOM 4383 O O . MET C 1 64 ? 21.690 -35.043 -82.590 1.00 53.03 64 MET C O 1
ATOM 4388 N N . LYS C 1 65 ? 23.691 -35.204 -81.531 1.00 54.31 65 LYS C N 1
ATOM 4389 C CA . LYS C 1 65 ? 24.491 -35.436 -82.756 1.00 53.09 65 LYS C CA 1
ATOM 4390 C C . LYS C 1 65 ? 24.072 -36.750 -83.402 1.00 53.19 65 LYS C C 1
ATOM 4391 O O . LYS C 1 65 ? 23.816 -36.741 -84.597 1.00 50.49 65 LYS C O 1
ATOM 4397 N N . ASP C 1 66 ? 23.996 -37.832 -82.631 1.00 57.96 66 ASP C N 1
ATOM 4398 C CA . ASP C 1 66 ? 23.677 -39.165 -83.202 1.00 56.66 66 ASP C CA 1
ATOM 4399 C C . ASP C 1 66 ? 22.309 -39.114 -83.881 1.00 51.38 66 ASP C C 1
ATOM 4400 O O . ASP C 1 66 ? 22.166 -39.707 -84.958 1.00 48.99 66 ASP C O 1
ATOM 4405 N N . GLY C 1 67 ? 21.350 -38.415 -83.284 1.00 45.85 67 GLY C N 1
ATOM 4406 C CA . GLY C 1 67 ? 20.037 -38.244 -83.924 1.00 48.96 67 GLY C CA 1
ATOM 4407 C C . GLY C 1 67 ? 20.143 -37.409 -85.177 1.00 51.57 67 GLY C C 1
ATOM 4408 O O . GLY C 1 67 ? 19.533 -37.795 -86.176 1.00 56.22 67 GLY C O 1
ATOM 4409 N N . ILE C 1 68 ? 20.898 -36.311 -85.127 1.00 51.36 68 ILE C N 1
ATOM 4410 C CA . ILE C 1 68 ? 21.078 -35.416 -86.306 1.00 51.92 68 ILE C CA 1
ATOM 4411 C C . ILE C 1 68 ? 21.719 -36.238 -87.422 1.00 59.08 68 ILE C C 1
ATOM 4412 O O . ILE C 1 68 ? 21.221 -36.182 -88.555 1.00 59.69 68 ILE C O 1
ATOM 4417 N N . ASP C 1 69 ? 22.740 -37.022 -87.091 1.00 60.35 69 ASP C N 1
ATOM 4418 C CA . ASP C 1 69 ? 23.466 -37.812 -88.113 1.00 62.72 69 ASP C CA 1
ATOM 4419 C C . ASP C 1 69 ? 22.480 -38.735 -88.827 1.00 69.36 69 ASP C C 1
ATOM 4420 O O . ASP C 1 69 ? 22.428 -38.697 -90.067 1.00 72.23 69 ASP C O 1
ATOM 4425 N N . LYS C 1 70 ? 21.707 -39.506 -88.071 1.00 66.86 70 LYS C N 1
ATOM 4426 C CA . LYS C 1 70 ? 20.790 -40.486 -88.700 1.00 68.74 70 LYS C CA 1
ATOM 4427 C C . LYS C 1 70 ? 19.688 -39.782 -89.486 1.00 67.79 70 LYS C C 1
ATOM 4428 O O . LYS C 1 70 ? 19.367 -40.251 -90.584 1.00 73.20 70 LYS C O 1
ATOM 4434 N N . TYR C 1 71 ? 19.114 -38.711 -88.949 1.00 66.81 71 TYR C N 1
ATOM 4435 C CA . TYR C 1 71 ? 17.959 -38.091 -89.640 1.00 70.48 71 TYR C CA 1
ATOM 4436 C C . TYR C 1 71 ? 18.397 -37.493 -90.967 1.00 72.54 71 TYR C C 1
ATOM 4437 O O . TYR C 1 71 ? 17.608 -37.481 -91.911 1.00 73.00 71 TYR C O 1
ATOM 4446 N N . ALA C 1 72 ? 19.624 -36.991 -91.022 1.00 79.14 72 ALA C N 1
ATOM 4447 C CA . ALA C 1 72 ? 20.076 -36.322 -92.254 1.00 77.53 72 ALA C CA 1
ATOM 4448 C C . ALA C 1 72 ? 20.388 -37.383 -93.299 1.00 79.83 72 ALA C C 1
ATOM 4449 O O . ALA C 1 72 ? 20.225 -37.092 -94.478 1.00 87.38 72 ALA C O 1
ATOM 4451 N N . SER C 1 73 ? 20.797 -38.576 -92.874 1.00 73.86 73 SER C N 1
ATOM 4452 C CA . SER C 1 73 ? 21.011 -39.660 -93.864 1.00 78.36 73 SER C CA 1
ATOM 4453 C C . SER C 1 73 ? 19.657 -40.104 -94.415 1.00 82.34 73 SER C C 1
ATOM 4454 O O . SER C 1 73 ? 19.599 -40.480 -95.591 1.00 84.31 73 SER C O 1
ATOM 4457 N N . ASN C 1 74 ? 18.610 -40.046 -93.592 1.00 88.22 74 ASN C N 1
ATOM 4458 C CA . ASN C 1 74 ? 17.246 -40.392 -94.068 1.00 92.19 74 ASN C CA 1
ATOM 4459 C C . ASN C 1 74 ? 16.863 -39.434 -95.189 1.00 89.90 74 ASN C C 1
ATOM 4460 O O . ASN C 1 74 ? 16.403 -39.909 -96.235 1.00 91.21 74 ASN C O 1
ATOM 4462 N N . LYS C 1 75 ? 17.060 -38.138 -94.969 1.00 85.55 75 LYS C N 1
ATOM 4463 C CA . LYS C 1 75 ? 16.696 -37.114 -95.979 1.00 89.42 75 LYS C CA 1
ATOM 4464 C C . LYS C 1 75 ? 17.829 -36.977 -96.998 1.00 90.71 75 LYS C C 1
ATOM 4465 O O . LYS C 1 75 ? 17.697 -36.127 -97.888 1.00 94.48 75 LYS C O 1
ATOM 4471 N N . LYS C 1 76 ? 18.885 -37.781 -96.863 1.00 86.23 76 LYS C N 1
ATOM 4472 C CA . LYS C 1 76 ? 20.032 -37.752 -97.805 1.00 84.07 76 LYS C CA 1
ATOM 4473 C C . LYS C 1 76 ? 20.617 -36.339 -97.851 1.00 85.73 76 LYS C C 1
ATOM 4474 O O . LYS C 1 76 ? 20.560 -35.714 -98.918 1.00 83.73 76 LYS C O 1
ATOM 4476 N N . ILE C 1 77 ? 21.173 -35.870 -96.733 1.00 86.37 77 ILE C N 1
ATOM 4477 C CA . ILE C 1 77 ? 21.734 -34.490 -96.653 1.00 76.50 77 ILE C CA 1
ATOM 4478 C C . ILE C 1 77 ? 23.197 -34.599 -96.247 1.00 69.42 77 ILE C C 1
ATOM 4479 O O . ILE C 1 77 ? 23.506 -35.488 -95.449 1.00 67.75 77 ILE C O 1
ATOM 4484 N N . SER C 1 78 ? 24.059 -33.759 -96.813 1.00 70.08 78 SER C N 1
ATOM 4485 C CA . SER C 1 78 ? 25.469 -33.719 -96.362 1.00 70.11 78 SER C CA 1
ATOM 4486 C C . SER C 1 78 ? 25.505 -32.887 -95.088 1.00 64.39 78 SER C C 1
ATOM 4487 O O . SER C 1 78 ? 25.019 -31.754 -95.113 1.00 59.52 78 SER C O 1
ATOM 4490 N N . ILE C 1 79 ? 26.056 -33.446 -94.021 1.00 64.66 79 ILE C N 1
ATOM 4491 C CA . ILE C 1 79 ? 26.042 -32.717 -92.731 1.00 64.44 79 ILE C CA 1
ATOM 4492 C C . ILE C 1 79 ? 27.455 -32.709 -92.161 1.00 58.10 79 ILE C C 1
ATOM 4493 O O . ILE C 1 79 ? 28.158 -33.708 -92.332 1.00 64.12 79 ILE C O 1
ATOM 4498 N N . LYS C 1 80 ? 27.869 -31.590 -91.572 1.00 62.34 80 LYS C N 1
ATOM 4499 C CA . LYS C 1 80 ? 29.190 -31.524 -90.903 1.00 62.07 80 LYS C CA 1
ATOM 4500 C C . LYS C 1 80 ? 28.993 -31.089 -89.456 1.00 57.83 80 LYS C C 1
ATOM 4501 O O . LYS C 1 80 ? 28.582 -29.951 -89.247 1.00 54.46 80 LYS C O 1
ATOM 4507 N N . VAL C 1 81 ? 29.275 -31.986 -88.513 1.00 61.29 81 VAL C N 1
ATOM 4508 C CA . VAL C 1 81 ? 29.173 -31.657 -87.066 1.00 53.14 81 VAL C CA 1
ATOM 4509 C C . VAL C 1 81 ? 30.539 -31.161 -86.599 1.00 57.68 81 VAL C C 1
ATOM 4510 O O . VAL C 1 81 ? 31.550 -31.699 -87.055 1.00 60.84 81 VAL C O 1
ATOM 4514 N N . ALA C 1 82 ? 30.551 -30.155 -85.728 1.00 54.68 82 ALA C N 1
ATOM 4515 C CA . ALA C 1 82 ? 31.814 -29.610 -85.196 1.00 56.11 82 ALA C CA 1
ATOM 4516 C C . ALA C 1 82 ? 31.728 -29.477 -83.675 1.00 55.63 82 ALA C C 1
ATOM 4517 O O . ALA C 1 82 ? 30.761 -28.884 -83.192 1.00 53.70 82 ALA C O 1
ATOM 4519 N N . ASP C 1 83 ? 32.709 -30.022 -82.960 1.00 54.37 83 ASP C N 1
ATOM 4520 C CA . ASP C 1 83 ? 32.762 -29.864 -81.490 1.00 49.56 83 ASP C CA 1
ATOM 4521 C C . ASP C 1 83 ? 33.467 -28.546 -81.218 1.00 51.44 83 ASP C C 1
ATOM 4522 O O . ASP C 1 83 ? 34.529 -28.322 -81.802 1.00 58.48 83 ASP C O 1
ATOM 4527 N N . ALA C 1 84 ? 32.881 -27.721 -80.361 1.00 51.01 84 ALA C N 1
ATOM 4528 C CA . ALA C 1 84 ? 33.466 -26.412 -80.032 1.00 52.90 84 ALA C CA 1
ATOM 4529 C C . ALA C 1 84 ? 34.220 -26.557 -78.721 1.00 59.72 84 ALA C C 1
ATOM 4530 O O . ALA C 1 84 ? 34.821 -25.574 -78.283 1.00 62.08 84 ALA C O 1
ATOM 4532 N N . GLN C 1 85 ? 34.158 -27.738 -78.121 1.00 54.10 85 GLN C N 1
ATOM 4533 C CA . GLN C 1 85 ? 34.908 -28.009 -76.871 1.00 56.45 85 GLN C CA 1
ATOM 4534 C C . GLN C 1 85 ? 34.584 -26.940 -75.824 1.00 57.25 85 GLN C C 1
ATOM 4535 O O . GLN C 1 85 ? 35.496 -26.562 -75.082 1.00 55.25 85 GLN C O 1
ATOM 4541 N N . ASP C 1 86 ? 33.326 -26.506 -75.762 1.00 57.94 86 ASP C N 1
ATOM 4542 C CA . ASP C 1 86 ? 32.865 -25.509 -74.767 1.00 54.85 86 ASP C CA 1
ATOM 4543 C C . ASP C 1 86 ? 33.697 -24.232 -74.878 1.00 56.39 86 ASP C C 1
ATOM 4544 O O . ASP C 1 86 ? 33.730 -23.471 -73.905 1.00 51.10 86 ASP C O 1
ATOM 4549 N N . ASP C 1 87 ? 34.318 -24.000 -76.034 1.00 57.99 87 ASP C N 1
ATOM 4550 C CA . ASP C 1 87 ? 35.071 -22.742 -76.247 1.00 58.31 87 ASP C CA 1
ATOM 4551 C C . ASP C 1 87 ? 34.279 -21.907 -77.239 1.00 57.83 87 ASP C C 1
ATOM 4552 O O . ASP C 1 87 ? 34.111 -22.347 -78.379 1.00 61.52 87 ASP C O 1
ATOM 4557 N N . ALA C 1 88 ? 33.792 -20.759 -76.787 1.00 54.65 88 ALA C N 1
ATOM 4558 C CA . ALA C 1 88 ? 32.993 -19.905 -77.660 1.00 54.63 88 ALA C CA 1
ATOM 4559 C C . ALA C 1 88 ? 33.818 -19.349 -78.810 1.00 57.63 88 ALA C C 1
ATOM 4560 O O . ALA C 1 88 ? 33.277 -19.071 -79.885 1.00 56.78 88 ALA C O 1
ATOM 4562 N N . ALA C 1 89 ? 35.123 -19.169 -78.602 1.00 61.99 89 ALA C N 1
ATOM 4563 C CA . ALA C 1 89 ? 35.987 -18.738 -79.692 1.00 62.46 89 ALA C CA 1
ATOM 4564 C C . ALA C 1 89 ? 36.066 -19.806 -80.772 1.00 59.57 89 ALA C C 1
ATOM 4565 O O . ALA C 1 89 ? 35.953 -19.508 -81.968 1.00 62.51 89 ALA C O 1
ATOM 4567 N N . ARG C 1 90 ? 36.256 -21.064 -80.366 1.00 71.73 90 ARG C N 1
ATOM 4568 C CA . ARG C 1 90 ? 36.305 -22.155 -81.330 1.00 78.66 90 ARG C CA 1
ATOM 4569 C C . ARG C 1 90 ? 34.984 -22.294 -82.077 1.00 77.06 90 ARG C C 1
ATOM 4570 O O . ARG C 1 90 ? 34.972 -22.602 -83.275 1.00 76.49 90 ARG C O 1
ATOM 4578 N N . GLN C 1 91 ? 33.864 -22.069 -81.387 1.00 61.12 91 GLN C N 1
ATOM 4579 C CA . GLN C 1 91 ? 32.556 -22.184 -82.024 1.00 54.21 91 GLN C CA 1
ATOM 4580 C C . GLN C 1 91 ? 32.412 -21.184 -83.164 1.00 57.16 91 GLN C C 1
ATOM 4581 O O . GLN C 1 91 ? 32.111 -21.559 -84.302 1.00 57.44 91 GLN C O 1
ATOM 4587 N N . ALA C 1 92 ? 32.624 -19.896 -82.865 1.00 54.23 92 ALA C N 1
ATOM 4588 C CA . ALA C 1 92 ? 32.508 -18.854 -83.884 1.00 53.81 92 ALA C CA 1
ATOM 4589 C C . ALA C 1 92 ? 33.433 -19.113 -85.060 1.00 60.49 92 ALA C C 1
ATOM 4590 O O . ALA C 1 92 ? 33.101 -18.768 -86.202 1.00 58.05 92 ALA C O 1
ATOM 4592 N N . ASP C 1 93 ? 34.595 -19.711 -84.800 1.00 55.61 93 ASP C N 1
ATOM 4593 C CA . ASP C 1 93 ? 35.478 -20.125 -85.882 1.00 55.46 93 ASP C CA 1
ATOM 4594 C C . ASP C 1 93 ? 34.789 -21.135 -86.791 1.00 59.24 93 ASP C C 1
ATOM 4595 O O . ASP C 1 93 ? 34.800 -20.995 -88.019 1.00 61.84 93 ASP C O 1
ATOM 4600 N N . ASP C 1 94 ? 34.173 -22.162 -86.200 1.00 55.74 94 ASP C N 1
ATOM 4601 C CA . ASP C 1 94 ? 33.458 -23.149 -87.001 1.00 57.92 94 ASP C CA 1
ATOM 4602 C C . ASP C 1 94 ? 32.335 -22.505 -87.806 1.00 58.74 94 ASP C C 1
ATOM 4603 O O . ASP C 1 94 ? 32.103 -22.874 -88.963 1.00 59.92 94 ASP C O 1
ATOM 4608 N N . VAL C 1 95 ? 31.624 -21.537 -87.212 1.00 58.15 95 VAL C N 1
ATOM 4609 C CA . VAL C 1 95 ? 30.585 -20.829 -87.955 1.00 56.25 95 VAL C CA 1
ATOM 4610 C C . VAL C 1 95 ? 31.181 -20.146 -89.179 1.00 60.69 95 VAL C C 1
ATOM 4611 O O . VAL C 1 95 ? 30.574 -20.131 -90.255 1.00 60.95 95 VAL C O 1
ATOM 4615 N N . GLN C 1 96 ? 32.384 -19.584 -89.040 1.00 62.43 96 GLN C N 1
ATOM 4616 C CA . GLN C 1 96 ? 33.075 -19.034 -90.201 1.00 61.13 96 GLN C CA 1
ATOM 4617 C C . GLN C 1 96 ? 33.401 -20.123 -91.219 1.00 60.84 96 GLN C C 1
ATOM 4618 O O . GLN C 1 96 ? 33.281 -19.908 -92.430 1.00 60.35 96 GLN C O 1
ATOM 4624 N N . ASN C 1 97 ? 33.815 -21.302 -90.739 1.00 59.37 97 ASN C N 1
ATOM 4625 C CA . ASN C 1 97 ? 34.183 -22.394 -91.640 1.00 63.23 97 ASN C CA 1
ATOM 4626 C C . ASN C 1 97 ? 32.985 -22.870 -92.452 1.00 66.29 97 ASN C C 1
ATOM 4627 O O . ASN C 1 97 ? 33.126 -23.223 -93.630 1.00 65.53 97 ASN C O 1
ATOM 4632 N N . PHE C 1 98 ? 31.799 -22.895 -91.834 1.00 63.85 98 PHE C N 1
ATOM 4633 C CA . PHE C 1 98 ? 30.584 -23.263 -92.555 1.00 58.87 98 PHE C CA 1
ATOM 4634 C C . PHE C 1 98 ? 30.234 -22.225 -93.614 1.00 63.64 98 PHE C C 1
ATOM 4635 O O . PHE C 1 98 ? 29.861 -22.580 -94.740 1.00 60.81 98 PHE C O 1
ATOM 4643 N N . ILE C 1 99 ? 30.328 -20.937 -93.259 1.00 63.85 99 ILE C N 1
ATOM 4644 C CA . ILE C 1 99 ? 30.127 -19.876 -94.240 1.00 61.99 99 ILE C CA 1
ATOM 4645 C C . ILE C 1 99 ? 31.090 -20.048 -95.409 1.00 61.69 99 ILE C C 1
ATOM 4646 O O . ILE C 1 99 ? 30.712 -19.888 -96.576 1.00 63.57 99 ILE C O 1
ATOM 4651 N N . SER C 1 100 ? 32.344 -20.412 -95.111 1.00 66.43 100 SER C N 1
ATOM 4652 C CA . SER C 1 100 ? 33.341 -20.612 -96.158 1.00 69.49 100 SER C CA 1
ATOM 4653 C C . SER C 1 100 ? 32.940 -21.739 -97.101 1.00 67.54 100 SER C C 1
ATOM 4654 O O . SER C 1 100 ? 33.125 -21.635 -98.320 1.00 65.42 100 SER C O 1
ATOM 4657 N N . GLN C 1 101 ? 32.399 -22.827 -96.553 1.00 65.19 101 GLN C N 1
ATOM 4658 C CA . GLN C 1 101 ? 31.966 -23.967 -97.348 1.00 63.02 101 GLN C CA 1
ATOM 4659 C C . GLN C 1 101 ? 30.646 -23.721 -98.067 1.00 67.91 101 GLN C C 1
ATOM 4660 O O . GLN C 1 101 ? 30.214 -24.584 -98.839 1.00 66.71 101 GLN C O 1
ATOM 4666 N N . ASN C 1 102 ? 30.004 -22.572 -97.843 1.00 60.02 102 ASN C N 1
ATOM 4667 C CA . ASN C 1 102 ? 28.717 -22.242 -98.466 1.00 58.81 102 ASN C CA 1
ATOM 4668 C C . ASN C 1 102 ? 27.641 -23.257 -98.087 1.00 60.56 102 ASN C C 1
ATOM 4669 O O . ASN C 1 102 ? 26.985 -23.851 -98.946 1.00 66.84 102 ASN C O 1
ATOM 4674 N N . VAL C 1 103 ? 27.461 -23.458 -96.778 1.00 58.56 103 VAL C N 1
ATOM 4675 C CA . VAL C 1 103 ? 26.396 -24.340 -96.314 1.00 60.76 103 VAL C CA 1
ATOM 4676 C C . VAL C 1 103 ? 25.039 -23.693 -96.573 1.00 55.56 103 VAL C C 1
ATOM 4677 O O . VAL C 1 103 ? 24.917 -22.478 -96.760 1.00 53.42 103 VAL C O 1
ATOM 4681 N N . ASP C 1 104 ? 24.003 -24.523 -96.597 1.00 53.79 104 ASP C N 1
ATOM 4682 C CA . ASP C 1 104 ? 22.659 -24.021 -96.825 1.00 53.07 104 ASP C CA 1
ATOM 4683 C C . ASP C 1 104 ? 21.969 -23.589 -95.540 1.00 55.96 104 ASP C C 1
ATOM 4684 O O . ASP C 1 104 ? 21.035 -22.778 -95.591 1.00 53.99 104 ASP C O 1
ATOM 4689 N N . ALA C 1 105 ? 22.411 -24.095 -94.393 1.00 58.21 105 ALA C N 1
ATOM 4690 C CA . ALA C 1 105 ? 21.891 -23.662 -93.108 1.00 53.47 105 ALA C CA 1
ATOM 4691 C C . ALA C 1 105 ? 22.951 -23.931 -92.051 1.00 51.40 105 ALA C C 1
ATOM 4692 O O . ALA C 1 105 ? 23.834 -24.772 -92.236 1.00 52.09 105 ALA C O 1
ATOM 4694 N N . ILE C 1 106 ? 22.860 -23.210 -90.939 1.00 45.61 106 ILE C N 1
ATOM 4695 C CA . ILE C 1 106 ? 23.777 -23.390 -89.821 1.00 45.64 106 ILE C CA 1
ATOM 4696 C C . ILE C 1 106 ? 22.949 -23.699 -88.580 1.00 51.31 106 ILE C C 1
ATOM 4697 O O . ILE C 1 106 ? 22.077 -22.911 -88.197 1.00 57.43 106 ILE C O 1
ATOM 4702 N N . LEU C 1 107 ? 23.225 -24.843 -87.953 1.00 48.83 107 LEU C N 1
ATOM 4703 C CA . LEU C 1 107 ? 22.524 -25.292 -86.752 1.00 53.13 107 LEU C CA 1
ATOM 4704 C C . LEU C 1 107 ? 23.463 -25.113 -85.567 1.00 54.78 107 LEU C C 1
ATOM 4705 O O . LEU C 1 107 ? 24.455 -25.838 -85.444 1.00 55.17 107 LEU C O 1
ATOM 4710 N N . ILE C 1 108 ? 23.148 -24.165 -84.691 1.00 54.53 108 ILE C N 1
ATOM 4711 C CA . ILE C 1 108 ? 24.029 -23.777 -83.596 1.00 52.64 108 ILE C CA 1
ATOM 4712 C C . ILE C 1 108 ? 23.472 -24.300 -82.279 1.00 49.63 108 ILE C C 1
ATOM 4713 O O . ILE C 1 108 ? 22.257 -24.297 -82.061 1.00 48.72 108 ILE C O 1
ATOM 4718 N N . ASN C 1 109 ? 24.374 -24.743 -81.401 1.00 45.80 109 ASN C N 1
ATOM 4719 C CA . ASN C 1 109 ? 24.107 -24.937 -79.976 1.00 51.44 109 ASN C CA 1
ATOM 4720 C C . ASN C 1 109 ? 25.077 -24.016 -79.240 1.00 46.61 109 ASN C C 1
ATOM 4721 O O . ASN C 1 109 ? 26.188 -24.433 -78.879 1.00 48.03 109 ASN C O 1
ATOM 4726 N N . PRO C 1 110 ? 24.699 -22.757 -79.003 1.00 46.29 110 PRO C N 1
ATOM 4727 C CA . PRO C 1 110 ? 25.694 -21.727 -78.646 1.00 51.61 110 PRO C CA 1
ATOM 4728 C C . PRO C 1 110 ? 26.401 -21.993 -77.324 1.00 51.14 110 PRO C C 1
ATOM 4729 O O . PRO C 1 110 ? 25.768 -22.220 -76.291 1.00 49.58 110 PRO C O 1
ATOM 4733 N N . VAL C 1 111 ? 27.736 -21.942 -77.369 1.00 49.19 111 VAL C N 1
ATOM 4734 C CA . VAL C 1 111 ? 28.536 -22.052 -76.152 1.00 54.26 111 VAL C CA 1
ATOM 4735 C C . VAL C 1 111 ? 28.199 -20.917 -75.190 1.00 53.99 111 VAL C C 1
ATOM 4736 O O . VAL C 1 111 ? 28.033 -21.132 -73.982 1.00 48.63 111 VAL C O 1
ATOM 4740 N N . ASP C 1 112 ? 28.095 -19.696 -75.710 1.00 53.23 112 ASP C N 1
ATOM 4741 C CA . ASP C 1 112 ? 27.648 -18.542 -74.942 1.00 51.92 112 ASP C CA 1
ATOM 4742 C C . ASP C 1 112 ? 26.480 -17.915 -75.686 1.00 53.34 112 ASP C C 1
ATOM 4743 O O . ASP C 1 112 ? 26.604 -17.579 -76.868 1.00 54.41 112 ASP C O 1
ATOM 4748 N N . SER C 1 113 ? 25.345 -17.766 -74.999 1.00 55.33 113 SER C N 1
ATOM 4749 C CA . SER C 1 113 ? 24.164 -17.198 -75.641 1.00 52.51 113 SER C CA 1
ATOM 4750 C C . SER C 1 113 ? 24.372 -15.734 -76.008 1.00 57.15 113 SER C C 1
ATOM 4751 O O . SER C 1 113 ? 23.711 -15.224 -76.919 1.00 54.81 113 SER C O 1
ATOM 4754 N N . LYS C 1 114 ? 25.281 -15.050 -75.311 1.00 62.34 114 LYS C N 1
ATOM 4755 C CA . LYS C 1 114 ? 25.586 -13.652 -75.581 1.00 57.88 114 LYS C CA 1
ATOM 4756 C C . LYS C 1 114 ? 26.711 -13.484 -76.596 1.00 58.00 114 LYS C C 1
ATOM 4757 O O . LYS C 1 114 ? 26.648 -12.583 -77.435 1.00 54.34 114 LYS C O 1
ATOM 4763 N N . ALA C 1 115 ? 27.744 -14.326 -76.538 1.00 52.99 115 ALA C N 1
ATOM 4764 C CA . ALA C 1 115 ? 28.902 -14.159 -77.409 1.00 47.96 115 ALA C CA 1
ATOM 4765 C C . ALA C 1 115 ? 28.665 -14.641 -78.833 1.00 54.62 115 ALA C C 1
ATOM 4766 O O . ALA C 1 115 ? 29.455 -14.303 -79.722 1.00 55.24 115 ALA C O 1
ATOM 4768 N N . ILE C 1 116 ? 27.600 -15.409 -79.076 1.00 55.34 116 ILE C N 1
ATOM 4769 C CA . ILE C 1 116 ? 27.364 -15.974 -80.403 1.00 54.64 116 ILE C CA 1
ATOM 4770 C C . ILE C 1 116 ? 26.722 -14.995 -81.373 1.00 60.14 116 ILE C C 1
ATOM 4771 O O . ILE C 1 116 ? 26.631 -15.304 -82.569 1.00 58.67 116 ILE C O 1
ATOM 4776 N N . VAL C 1 117 ? 26.276 -13.822 -80.905 1.00 59.02 117 VAL C N 1
ATOM 4777 C CA . VAL C 1 117 ? 25.567 -12.906 -81.798 1.00 62.57 117 VAL C CA 1
ATOM 4778 C C . VAL C 1 117 ? 26.513 -12.344 -82.846 1.00 61.04 117 VAL C C 1
ATOM 4779 O O . VAL C 1 117 ? 26.121 -12.127 -84.000 1.00 59.33 117 VAL C O 1
ATOM 4783 N N . THR C 1 118 ? 27.765 -12.080 -82.465 1.00 55.88 118 THR C N 1
ATOM 4784 C CA . THR C 1 118 ? 28.755 -11.654 -83.445 1.00 55.33 118 THR C CA 1
ATOM 4785 C C . THR C 1 118 ? 28.816 -12.643 -84.604 1.00 57.90 118 THR C C 1
ATOM 4786 O O . THR C 1 118 ? 28.623 -12.270 -85.765 1.00 61.97 118 THR C O 1
ATOM 4790 N N . ALA C 1 119 ? 29.028 -13.927 -84.292 1.00 62.50 119 ALA C N 1
ATOM 4791 C CA . ALA C 1 119 ? 29.097 -14.949 -85.333 1.00 58.59 119 ALA C CA 1
ATOM 4792 C C . ALA C 1 119 ? 27.739 -15.201 -85.978 1.00 62.00 119 ALA C C 1
ATOM 4793 O O . ALA C 1 119 ? 27.681 -15.570 -87.158 1.00 64.84 119 ALA C O 1
ATOM 4795 N N . ILE C 1 120 ? 26.644 -15.026 -85.232 1.00 61.39 120 ILE C N 1
ATOM 4796 C CA . ILE C 1 120 ? 25.317 -15.163 -85.831 1.00 60.92 120 ILE C CA 1
ATOM 4797 C C . ILE C 1 120 ? 25.106 -14.090 -86.889 1.00 58.56 120 ILE C C 1
ATOM 4798 O O . ILE C 1 120 ? 24.579 -14.361 -87.976 1.00 56.63 120 ILE C O 1
ATOM 4803 N N . LYS C 1 121 ? 25.515 -12.854 -86.591 1.00 62.11 121 LYS C N 1
ATOM 4804 C CA . LYS C 1 121 ? 25.351 -11.766 -87.549 1.00 61.32 121 LYS C CA 1
ATOM 4805 C C . LYS C 1 121 ? 26.244 -11.959 -88.766 1.00 61.92 121 LYS C C 1
ATOM 4806 O O . LYS C 1 121 ? 25.874 -11.558 -89.876 1.00 61.21 121 LYS C O 1
ATOM 4812 N N . SER C 1 122 ? 27.412 -12.578 -88.584 1.00 61.51 122 SER C N 1
ATOM 4813 C CA . SER C 1 122 ? 28.239 -12.927 -89.732 1.00 61.11 122 SER C CA 1
ATOM 4814 C C . SER C 1 122 ? 27.527 -13.918 -90.641 1.00 54.36 122 SER C C 1
ATOM 4815 O O . SER C 1 122 ? 27.685 -13.866 -91.865 1.00 51.34 122 SER C O 1
ATOM 4818 N N . ALA C 1 123 ? 26.727 -14.818 -90.067 1.00 56.96 123 ALA C N 1
ATOM 4819 C CA . ALA C 1 123 ? 25.938 -15.731 -90.891 1.00 62.05 123 ALA C CA 1
ATOM 4820 C C . ALA C 1 123 ? 24.771 -15.008 -91.552 1.00 55.77 123 ALA C C 1
ATOM 4821 O O . ALA C 1 123 ? 24.406 -15.316 -92.694 1.00 51.72 123 ALA C O 1
ATOM 4823 N N . ASN C 1 124 ? 24.172 -14.041 -90.852 1.00 59.13 124 ASN C N 1
ATOM 4824 C CA . ASN C 1 124 ? 23.116 -13.239 -91.458 1.00 58.51 124 ASN C CA 1
ATOM 4825 C C . ASN C 1 124 ? 23.637 -12.468 -92.660 1.00 56.67 124 ASN C C 1
ATOM 4826 O O . ASN C 1 124 ? 22.950 -12.348 -93.680 1.00 57.88 124 ASN C O 1
ATOM 4831 N N . ASN C 1 125 ? 24.860 -11.939 -92.558 1.00 62.76 125 ASN C N 1
ATOM 4832 C CA . ASN C 1 125 ? 25.424 -11.169 -93.660 1.00 61.84 125 ASN C CA 1
ATOM 4833 C C . ASN C 1 125 ? 25.653 -12.032 -94.896 1.00 60.72 125 ASN C C 1
ATOM 4834 O O . ASN C 1 125 ? 25.638 -11.517 -96.020 1.00 65.56 125 ASN C O 1
ATOM 4839 N N . ALA C 1 126 ? 25.850 -13.335 -94.717 1.00 53.22 126 ALA C N 1
ATOM 4840 C CA . ALA C 1 126 ? 26.056 -14.244 -95.835 1.00 57.61 126 ALA C CA 1
ATOM 4841 C C . ALA C 1 126 ? 24.752 -14.815 -96.380 1.00 59.49 126 ALA C C 1
ATOM 4842 O O . ALA C 1 126 ? 24.795 -15.635 -97.305 1.00 56.44 126 ALA C O 1
ATOM 4844 N N . ASN C 1 127 ? 23.607 -14.397 -95.838 1.00 56.04 127 ASN C N 1
ATOM 4845 C CA . ASN C 1 127 ? 22.297 -14.921 -96.235 1.00 60.18 127 ASN C CA 1
ATOM 4846 C C . ASN C 1 127 ? 22.222 -16.434 -96.011 1.00 56.49 127 ASN C C 1
ATOM 4847 O O . ASN C 1 127 ? 21.769 -17.194 -96.871 1.00 53.21 127 ASN C O 1
ATOM 4852 N N . ILE C 1 128 ? 22.677 -16.865 -94.841 1.00 55.71 128 ILE C N 1
ATOM 4853 C CA . ILE C 1 128 ? 22.606 -18.258 -94.411 1.00 53.76 128 ILE C CA 1
ATOM 4854 C C . ILE C 1 128 ? 21.651 -18.338 -93.224 1.00 57.86 128 ILE C C 1
ATOM 4855 O O . ILE C 1 128 ? 21.883 -17.674 -92.202 1.00 55.98 128 ILE C O 1
ATOM 4860 N N . PRO C 1 129 ? 20.571 -19.111 -93.317 1.00 65.79 129 PRO C N 1
ATOM 4861 C CA . PRO C 1 129 ? 19.684 -19.284 -92.160 1.00 61.36 129 PRO C CA 1
ATOM 4862 C C . PRO C 1 129 ? 20.414 -19.924 -90.985 1.00 52.63 129 PRO C C 1
ATOM 4863 O O . PRO C 1 129 ? 21.227 -20.837 -91.154 1.00 50.57 129 PRO C O 1
ATOM 4867 N N . VAL C 1 130 ? 20.103 -19.437 -89.785 1.00 54.38 130 VAL C N 1
ATOM 4868 C CA . VAL C 1 130 ? 20.650 -19.962 -88.537 1.00 59.10 130 VAL C CA 1
ATOM 4869 C C . VAL C 1 130 ? 19.524 -20.613 -87.744 1.00 57.84 130 VAL C C 1
ATOM 4870 O O . VAL C 1 130 ? 18.443 -20.029 -87.592 1.00 56.23 130 VAL C O 1
ATOM 4874 N N . ILE C 1 131 ? 19.772 -21.818 -87.244 1.00 50.64 131 ILE C N 1
ATOM 4875 C CA . ILE C 1 131 ? 18.831 -22.542 -86.397 1.00 49.89 131 ILE C CA 1
ATOM 4876 C C . ILE C 1 131 ? 19.519 -22.830 -85.070 1.00 52.28 131 ILE C C 1
ATOM 4877 O O . ILE C 1 131 ? 20.512 -23.567 -85.028 1.00 46.89 131 ILE C O 1
ATOM 4882 N N . LEU C 1 132 ? 18.994 -22.260 -83.992 1.00 47.72 132 LEU C N 1
ATOM 4883 C CA . LEU C 1 132 ? 19.511 -22.572 -82.667 1.00 46.28 132 LEU C CA 1
ATOM 4884 C C . LEU C 1 132 ? 18.886 -23.862 -82.139 1.00 47.99 132 LEU C C 1
ATOM 4885 O O . LEU C 1 132 ? 17.753 -24.217 -82.482 1.00 49.01 132 LEU C O 1
ATOM 4890 N N . MET C 1 133 ? 19.648 -24.580 -81.311 1.00 48.08 133 MET C N 1
ATOM 4891 C CA . MET C 1 133 ? 19.169 -25.792 -80.656 1.00 41.51 133 MET C CA 1
ATOM 4892 C C . MET C 1 133 ? 19.508 -25.741 -79.176 1.00 41.30 133 MET C C 1
ATOM 4893 O O . MET C 1 133 ? 20.602 -25.310 -78.802 1.00 46.49 133 MET C O 1
ATOM 4898 N N . ASP C 1 134 ? 18.564 -26.178 -78.340 1.00 36.49 134 ASP C N 1
ATOM 4899 C CA . ASP C 1 134 ? 18.818 -26.438 -76.925 1.00 39.00 134 ASP C CA 1
ATOM 4900 C C . ASP C 1 134 ? 19.121 -25.168 -76.140 1.00 41.34 134 ASP C C 1
ATOM 4901 O O . ASP C 1 134 ? 18.678 -25.021 -75.000 1.00 41.58 134 ASP C O 1
ATOM 4906 N N . ARG C 1 135 ? 19.902 -24.261 -76.723 1.00 44.48 135 ARG C N 1
ATOM 4907 C CA . ARG C 1 135 ? 20.181 -22.953 -76.154 1.00 36.81 135 ARG C CA 1
ATOM 4908 C C . ARG C 1 135 ? 19.763 -21.879 -77.152 1.00 39.41 135 ARG C C 1
ATOM 4909 O O . ARG C 1 135 ? 19.583 -22.143 -78.345 1.00 36.48 135 ARG C O 1
ATOM 4917 N N . GLY C 1 136 ? 19.606 -20.658 -76.648 1.00 39.26 136 GLY C N 1
ATOM 4918 C CA . GLY C 1 136 ? 19.235 -19.551 -77.504 1.00 42.83 136 GLY C CA 1
ATOM 4919 C C . GLY C 1 136 ? 20.316 -18.498 -77.572 1.00 47.43 136 GLY C C 1
ATOM 4920 O O . GLY C 1 136 ? 21.405 -18.692 -77.029 1.00 41.66 136 GLY C O 1
ATOM 4921 N N . SER C 1 137 ? 20.030 -17.383 -78.237 1.00 52.80 137 SER C N 1
ATOM 4922 C CA . SER C 1 137 ? 20.947 -16.258 -78.334 1.00 52.73 137 SER C CA 1
ATOM 4923 C C . SER C 1 137 ? 20.303 -15.021 -77.724 1.00 58.61 137 SER C C 1
ATOM 4924 O O . SER C 1 137 ? 19.110 -15.001 -77.413 1.00 54.53 137 SER C O 1
ATOM 4927 N N . GLU C 1 138 ? 21.119 -13.981 -77.552 1.00 65.05 138 GLU C N 1
ATOM 4928 C CA . GLU C 1 138 ? 20.657 -12.690 -77.065 1.00 60.07 138 GLU C CA 1
ATOM 4929 C C . GLU C 1 138 ? 20.382 -11.708 -78.196 1.00 67.48 138 GLU C C 1
ATOM 4930 O O . GLU C 1 138 ? 20.152 -10.525 -77.933 1.00 72.43 138 GLU C O 1
ATOM 4936 N N . GLY C 1 139 ? 20.398 -12.170 -79.440 1.00 62.65 139 GLY C N 1
ATOM 4937 C CA . GLY C 1 139 ? 20.130 -11.303 -80.567 1.00 65.03 139 GLY C CA 1
ATOM 4938 C C . GLY C 1 139 ? 20.500 -11.994 -81.865 1.00 69.45 139 GLY C C 1
ATOM 4939 O O . GLY C 1 139 ? 20.871 -13.172 -81.879 1.00 64.90 139 GLY C O 1
ATOM 4940 N N . GLY C 1 140 ? 20.401 -11.239 -82.946 1.00 66.17 140 GLY C N 1
ATOM 4941 C CA . GLY C 1 140 ? 20.689 -11.796 -84.258 1.00 57.50 140 GLY C CA 1
ATOM 4942 C C . GLY C 1 140 ? 19.470 -12.446 -84.880 1.00 58.23 140 GLY C C 1
ATOM 4943 O O . GLY C 1 140 ? 18.566 -12.931 -84.201 1.00 63.94 140 GLY C O 1
ATOM 4944 N N . LYS C 1 141 ? 19.449 -12.449 -86.212 1.00 63.09 141 LYS C N 1
ATOM 4945 C CA . LYS C 1 141 ? 18.307 -12.961 -86.966 1.00 68.80 141 LYS C CA 1
ATOM 4946 C C . LYS C 1 141 ? 18.394 -14.481 -87.040 1.00 64.37 141 LYS C C 1
ATOM 4947 O O . LYS C 1 141 ? 19.189 -15.031 -87.808 1.00 63.12 141 LYS C O 1
ATOM 4953 N N . VAL C 1 142 ? 17.572 -15.158 -86.250 1.00 57.32 142 VAL C N 1
ATOM 4954 C CA . VAL C 1 142 ? 17.548 -16.613 -86.187 1.00 57.73 142 VAL C CA 1
ATOM 4955 C C . VAL C 1 142 ? 16.221 -17.094 -86.755 1.00 53.89 142 VAL C C 1
ATOM 4956 O O . VAL C 1 142 ? 15.166 -16.512 -86.472 1.00 57.64 142 VAL C O 1
ATOM 4960 N N . LEU C 1 143 ? 16.275 -18.145 -87.575 1.00 52.49 143 LEU C N 1
ATOM 4961 C CA . LEU C 1 143 ? 15.065 -18.646 -88.226 1.00 55.51 143 LEU C CA 1
ATOM 4962 C C . LEU C 1 143 ? 14.120 -19.295 -87.219 1.00 60.20 143 LEU C C 1
ATOM 4963 O O . LEU C 1 143 ? 12.908 -19.044 -87.236 1.00 61.95 143 LEU C O 1
ATOM 4968 N N . THR C 1 144 ? 14.654 -20.136 -86.336 1.00 60.52 144 THR C N 1
ATOM 4969 C CA . THR C 1 144 ? 13.849 -20.795 -85.318 1.00 60.25 144 THR C CA 1
ATOM 4970 C C . THR C 1 144 ? 14.754 -21.178 -84.156 1.00 57.05 144 THR C C 1
ATOM 4971 O O . THR C 1 144 ? 15.963 -21.353 -84.330 1.00 59.64 144 THR C O 1
ATOM 4975 N N . THR C 1 145 ? 14.157 -21.299 -82.972 1.00 59.67 145 THR C N 1
ATOM 4976 C CA . THR C 1 145 ? 14.848 -21.793 -81.787 1.00 56.25 145 THR C CA 1
ATOM 4977 C C . THR C 1 145 ? 14.128 -23.035 -81.279 1.00 56.74 145 THR C C 1
ATOM 4978 O O . THR C 1 145 ? 12.913 -23.006 -81.059 1.00 58.28 145 THR C O 1
ATOM 4982 N N . VAL C 1 146 ? 14.875 -24.123 -81.105 1.00 54.64 146 VAL C N 1
ATOM 4983 C CA . VAL C 1 146 ? 14.336 -25.397 -80.643 1.00 49.13 146 VAL C CA 1
ATOM 4984 C C . VAL C 1 146 ? 14.999 -25.718 -79.315 1.00 52.30 146 VAL C C 1
ATOM 4985 O O . VAL C 1 146 ? 16.210 -25.974 -79.266 1.00 55.43 146 VAL C O 1
ATOM 4989 N N . ALA C 1 147 ? 14.217 -25.716 -78.242 1.00 49.15 147 ALA C N 1
ATOM 4990 C CA . ALA C 1 147 ? 14.764 -25.929 -76.910 1.00 50.13 147 ALA C CA 1
ATOM 4991 C C . ALA C 1 147 ? 13.618 -26.187 -75.945 1.00 51.40 147 ALA C C 1
ATOM 4992 O O . ALA C 1 147 ? 12.445 -25.976 -76.266 1.00 49.26 147 ALA C O 1
ATOM 4994 N N . SER C 1 148 ? 13.980 -26.638 -74.752 1.00 49.27 148 SER C N 1
ATOM 4995 C CA . SER C 1 148 ? 13.024 -26.771 -73.668 1.00 46.80 148 SER C CA 1
ATOM 4996 C C . SER C 1 148 ? 12.847 -25.431 -72.957 1.00 47.33 148 SER C C 1
ATOM 4997 O O . SER C 1 148 ? 13.667 -24.518 -73.084 1.00 43.89 148 SER C O 1
ATOM 5000 N N . ASP C 1 149 ? 11.757 -25.320 -72.195 1.00 52.37 149 ASP C N 1
ATOM 5001 C CA . ASP C 1 149 ? 11.527 -24.153 -71.340 1.00 47.11 149 ASP C CA 1
ATOM 5002 C C . ASP C 1 149 ? 12.365 -24.342 -70.083 1.00 48.28 149 ASP C C 1
ATOM 5003 O O . ASP C 1 149 ? 11.895 -24.853 -69.066 1.00 41.59 149 ASP C O 1
ATOM 5008 N N . ASN C 1 150 ? 13.628 -23.910 -70.157 1.00 44.40 150 ASN C N 1
ATOM 5009 C CA . ASN C 1 150 ? 14.573 -24.189 -69.081 1.00 41.17 150 ASN C CA 1
ATOM 5010 C C . ASN C 1 150 ? 14.282 -23.386 -67.822 1.00 41.95 150 ASN C C 1
ATOM 5011 O O . ASN C 1 150 ? 14.764 -23.749 -66.744 1.00 45.78 150 ASN C O 1
ATOM 5016 N N . VAL C 1 151 ? 13.508 -22.307 -67.932 1.00 50.62 151 VAL C N 1
ATOM 5017 C CA . VAL C 1 151 ? 12.922 -21.698 -66.742 1.00 50.97 151 VAL C CA 1
ATOM 5018 C C . VAL C 1 151 ? 11.981 -22.687 -66.071 1.00 48.00 151 VAL C C 1
ATOM 5019 O O . VAL C 1 151 ? 12.032 -22.898 -64.852 1.00 47.40 151 VAL C O 1
ATOM 5023 N N . ALA C 1 152 ? 11.118 -23.329 -66.869 1.00 46.56 152 ALA C N 1
ATOM 5024 C CA . ALA C 1 152 ? 10.193 -24.321 -66.327 1.00 45.01 152 ALA C CA 1
ATOM 5025 C C . ALA C 1 152 ? 10.934 -25.523 -65.762 1.00 49.13 152 ALA C C 1
ATOM 5026 O O . ALA C 1 152 ? 10.500 -26.114 -64.767 1.00 54.12 152 ALA C O 1
ATOM 5028 N N . ALA C 1 153 ? 12.042 -25.913 -66.395 1.00 45.45 153 ALA C N 1
ATOM 5029 C CA . ALA C 1 153 ? 12.811 -27.046 -65.893 1.00 43.67 153 ALA C CA 1
ATOM 5030 C C . ALA C 1 153 ? 13.273 -26.794 -64.466 1.00 47.38 153 ALA C C 1
ATOM 5031 O O . ALA C 1 153 ? 13.176 -27.680 -63.608 1.00 47.64 153 ALA C O 1
ATOM 5033 N N . GLY C 1 154 ? 13.762 -25.581 -64.192 1.00 46.35 154 GLY C N 1
ATOM 5034 C CA . GLY C 1 154 ? 14.178 -25.241 -62.844 1.00 44.16 154 GLY C CA 1
ATOM 5035 C C . GLY C 1 154 ? 13.024 -25.221 -61.867 1.00 51.47 154 GLY C C 1
ATOM 5036 O O . GLY C 1 154 ? 13.200 -25.550 -60.691 1.00 50.00 154 GLY C O 1
ATOM 5037 N N . LYS C 1 155 ? 11.833 -24.844 -62.337 1.00 51.28 155 LYS C N 1
ATOM 5038 C CA . LYS C 1 155 ? 10.647 -24.886 -61.489 1.00 46.27 155 LYS C CA 1
ATOM 5039 C C . LYS C 1 155 ? 10.411 -26.293 -60.960 1.00 51.65 155 LYS C C 1
ATOM 5040 O O . LYS C 1 155 ? 10.394 -26.512 -59.742 1.00 54.11 155 LYS C O 1
ATOM 5046 N N . MET C 1 156 ? 10.242 -27.264 -61.873 1.00 48.71 156 MET C N 1
ATOM 5047 C CA . MET C 1 156 ? 9.936 -28.637 -61.474 1.00 49.49 156 MET C CA 1
ATOM 5048 C C . MET C 1 156 ? 10.937 -29.157 -60.458 1.00 52.09 156 MET C C 1
ATOM 5049 O O . MET C 1 156 ? 10.555 -29.785 -59.465 1.00 52.97 156 MET C O 1
ATOM 5054 N N . ALA C 1 157 ? 12.225 -28.908 -60.693 1.00 49.37 157 ALA C N 1
ATOM 5055 C CA . ALA C 1 157 ? 13.240 -29.380 -59.760 1.00 47.75 157 ALA C CA 1
ATOM 5056 C C . ALA C 1 157 ? 13.021 -28.806 -58.366 1.00 51.34 157 ALA C C 1
ATOM 5057 O O . ALA C 1 157 ? 13.234 -29.495 -57.363 1.00 50.51 157 ALA C O 1
ATOM 5059 N N . ALA C 1 158 ? 12.587 -27.546 -58.285 1.00 58.15 158 ALA C N 1
ATOM 5060 C CA . ALA C 1 158 ? 12.296 -26.946 -56.988 1.00 55.60 158 ALA C CA 1
ATOM 5061 C C . ALA C 1 158 ? 10.952 -27.414 -56.451 1.00 58.01 158 ALA C C 1
ATOM 5062 O O . ALA C 1 158 ? 10.810 -27.650 -55.245 1.00 56.34 158 ALA C O 1
ATOM 5064 N N . ASP C 1 159 ? 9.960 -27.557 -57.337 1.00 55.79 159 ASP C N 1
ATOM 5065 C CA . ASP C 1 159 ? 8.631 -27.994 -56.921 1.00 58.67 159 ASP C CA 1
ATOM 5066 C C . ASP C 1 159 ? 8.661 -29.413 -56.366 1.00 57.98 159 ASP C C 1
ATOM 5067 O O . ASP C 1 159 ? 8.001 -29.712 -55.365 1.00 62.45 159 ASP C O 1
ATOM 5072 N N . TYR C 1 160 ? 9.415 -30.303 -57.011 1.00 52.90 160 TYR C N 1
ATOM 5073 C CA . TYR C 1 160 ? 9.563 -31.658 -56.496 1.00 56.10 160 TYR C CA 1
ATOM 5074 C C . TYR C 1 160 ? 10.204 -31.643 -55.113 1.00 62.35 160 TYR C C 1
ATOM 5075 O O . TYR C 1 160 ? 9.690 -32.261 -54.173 1.00 63.91 160 TYR C O 1
ATOM 5084 N N . ALA C 1 161 ? 11.326 -30.929 -54.969 1.00 58.43 161 ALA C N 1
ATOM 5085 C CA . ALA C 1 161 ? 12.020 -30.883 -53.686 1.00 59.57 161 ALA C CA 1
ATOM 5086 C C . ALA C 1 161 ? 11.127 -30.351 -52.572 1.00 63.05 161 ALA C C 1
ATOM 5087 O O . ALA C 1 161 ? 11.233 -30.800 -51.422 1.00 59.85 161 ALA C O 1
ATOM 5089 N N . VAL C 1 162 ? 10.240 -29.400 -52.886 1.00 64.34 162 VAL C N 1
ATOM 5090 C CA . VAL C 1 162 ? 9.365 -28.839 -51.862 1.00 69.97 162 VAL C CA 1
ATOM 5091 C C . VAL C 1 162 ? 8.348 -29.876 -51.397 1.00 68.79 162 VAL C C 1
ATOM 5092 O O . VAL C 1 162 ? 8.047 -29.977 -50.200 1.00 70.27 162 VAL C O 1
ATOM 5096 N N . LYS C 1 163 ? 7.814 -30.673 -52.328 1.00 60.68 163 LYS C N 1
ATOM 5097 C CA . LYS C 1 163 ? 6.828 -31.683 -51.956 1.00 66.54 163 LYS C CA 1
ATOM 5098 C C . LYS C 1 163 ? 7.424 -32.744 -51.044 1.00 65.91 163 LYS C C 1
ATOM 5099 O O . LYS C 1 163 ? 6.719 -33.294 -50.191 1.00 66.76 163 LYS C O 1
ATOM 5105 N N . LYS C 1 164 ? 8.718 -33.030 -51.185 1.00 60.74 164 LYS C N 1
ATOM 5106 C CA . LYS C 1 164 ? 9.323 -34.188 -50.542 1.00 59.10 164 LYS C CA 1
ATOM 5107 C C . LYS C 1 164 ? 10.158 -33.858 -49.310 1.00 65.94 164 LYS C C 1
ATOM 5108 O O . LYS C 1 164 ? 10.531 -34.782 -48.576 1.00 62.99 164 LYS C O 1
ATOM 5114 N N . LEU C 1 165 ? 10.472 -32.583 -49.055 1.00 70.38 165 LEU C N 1
ATOM 5115 C CA . LEU C 1 165 ? 11.454 -32.296 -48.011 1.00 61.88 165 LEU C CA 1
ATOM 5116 C C . LEU C 1 165 ? 11.135 -31.122 -47.091 1.00 64.33 165 LEU C C 1
ATOM 5117 O O . LEU C 1 165 ? 11.874 -30.930 -46.120 1.00 62.78 165 LEU C O 1
ATOM 5122 N N . GLY C 1 166 ? 10.095 -30.336 -47.339 1.00 62.91 166 GLY C N 1
ATOM 5123 C CA . GLY C 1 166 ? 9.681 -29.331 -46.380 1.00 65.55 166 GLY C CA 1
ATOM 5124 C C . GLY C 1 166 ? 10.166 -27.933 -46.709 1.00 74.76 166 GLY C C 1
ATOM 5125 O O . GLY C 1 166 ? 10.669 -27.642 -47.797 1.00 81.41 166 GLY C O 1
ATOM 5126 N N . LYS C 1 167 ? 10.010 -27.048 -45.718 1.00 77.64 167 LYS C N 1
ATOM 5127 C CA . LYS C 1 167 ? 10.209 -25.615 -45.908 1.00 78.69 167 LYS C CA 1
ATOM 5128 C C . LYS C 1 167 ? 11.635 -25.157 -45.622 1.00 78.80 167 LYS C C 1
ATOM 5129 O O . LYS C 1 167 ? 12.173 -24.315 -46.350 1.00 79.23 167 LYS C O 1
ATOM 5135 N N . LYS C 1 168 ? 12.258 -25.676 -44.567 1.00 76.69 168 LYS C N 1
ATOM 5136 C CA . LYS C 1 168 ? 13.604 -25.272 -44.184 1.00 72.04 168 LYS C CA 1
ATOM 5137 C C . LYS C 1 168 ? 14.653 -26.303 -44.592 1.00 72.51 168 LYS C C 1
ATOM 5138 O O . LYS C 1 168 ? 15.702 -26.416 -43.947 1.00 68.30 168 LYS C O 1
ATOM 5144 N N . ALA C 1 169 ? 14.389 -27.053 -45.661 1.00 71.91 169 ALA C N 1
ATOM 5145 C CA . ALA C 1 169 ? 15.294 -28.121 -46.068 1.00 62.94 169 ALA C CA 1
ATOM 5146 C C . ALA C 1 169 ? 16.557 -27.542 -46.691 1.00 62.01 169 ALA C C 1
ATOM 5147 O O . ALA C 1 169 ? 16.491 -26.695 -47.588 1.00 61.94 169 ALA C O 1
ATOM 5149 N N . LYS C 1 170 ? 17.706 -28.011 -46.216 1.00 57.36 170 LYS C N 1
ATOM 5150 C CA . LYS C 1 170 ? 18.986 -27.499 -46.679 1.00 60.66 170 LYS C CA 1
ATOM 5151 C C . LYS C 1 170 ? 19.264 -27.963 -48.106 1.00 62.97 170 LYS C C 1
ATOM 5152 O O . LYS C 1 170 ? 19.228 -29.161 -48.398 1.00 62.53 170 LYS C O 1
ATOM 5158 N N . ALA C 1 171 ? 19.552 -27.011 -48.995 1.00 57.60 171 ALA C N 1
ATOM 5159 C CA . ALA C 1 171 ? 19.698 -27.281 -50.419 1.00 57.96 171 ALA C CA 1
ATOM 5160 C C . ALA C 1 171 ? 21.030 -26.755 -50.936 1.00 58.90 171 ALA C C 1
ATOM 5161 O O . ALA C 1 171 ? 21.594 -25.801 -50.399 1.00 62.62 171 ALA C O 1
ATOM 5163 N N . PHE C 1 172 ? 21.516 -27.385 -52.004 1.00 55.94 172 PHE C N 1
ATOM 5164 C CA . PHE C 1 172 ? 22.750 -26.999 -52.676 1.00 58.02 172 PHE C CA 1
ATOM 5165 C C . PHE C 1 172 ? 22.527 -27.095 -54.177 1.00 53.12 172 PHE C C 1
ATOM 5166 O O . PHE C 1 172 ? 21.937 -28.064 -54.655 1.00 50.00 172 PHE C O 1
ATOM 5174 N N . GLU C 1 173 ? 22.994 -26.092 -54.917 1.00 61.17 173 GLU C N 1
ATOM 5175 C CA . GLU C 1 173 ? 22.770 -26.020 -56.356 1.00 54.56 173 GLU C CA 1
ATOM 5176 C C . GLU C 1 173 ? 24.084 -26.129 -57.115 1.00 54.82 173 GLU C C 1
ATOM 5177 O O . GLU C 1 173 ? 25.039 -25.399 -56.825 1.00 55.48 173 GLU C O 1
ATOM 5183 N N . LEU C 1 174 ? 24.122 -27.038 -58.089 1.00 59.08 174 LEU C N 1
ATOM 5184 C CA . LEU C 1 174 ? 25.211 -27.143 -59.053 1.00 55.41 174 LEU C CA 1
ATOM 5185 C C . LEU C 1 174 ? 24.739 -26.569 -60.385 1.00 51.49 174 LEU C C 1
ATOM 5186 O O . LEU C 1 174 ? 23.812 -27.106 -61.000 1.00 45.71 174 LEU C O 1
ATOM 5191 N N . SER C 1 175 ? 25.365 -25.482 -60.822 1.00 51.08 175 SER C N 1
ATOM 5192 C CA . SER C 1 175 ? 25.017 -24.846 -62.085 1.00 54.29 175 SER C CA 1
ATOM 5193 C C . SER C 1 175 ? 26.013 -25.248 -63.165 1.00 47.80 175 SER C C 1
ATOM 5194 O O . SER C 1 175 ? 27.063 -25.833 -62.892 1.00 46.91 175 SER C O 1
ATOM 5197 N N . GLY C 1 176 ? 25.674 -24.922 -64.402 1.00 46.92 176 GLY C N 1
ATOM 5198 C CA . GLY C 1 176 ? 26.505 -25.292 -65.536 1.00 43.60 176 GLY C CA 1
ATOM 5199 C C . GLY C 1 176 ? 27.353 -24.141 -66.039 1.00 48.03 176 GLY C C 1
ATOM 5200 O O . GLY C 1 176 ? 27.839 -23.313 -65.260 1.00 50.10 176 GLY C O 1
ATOM 5201 N N . VAL C 1 177 ? 27.539 -24.102 -67.353 1.00 47.55 177 VAL C N 1
ATOM 5202 C CA . VAL C 1 177 ? 28.340 -23.043 -67.979 1.00 50.25 177 VAL C CA 1
ATOM 5203 C C . VAL C 1 177 ? 27.647 -21.702 -67.768 1.00 58.82 177 VAL C C 1
ATOM 5204 O O . VAL C 1 177 ? 26.455 -21.564 -68.099 1.00 57.32 177 VAL C O 1
ATOM 5208 N N . PRO C 1 178 ? 28.331 -20.699 -67.213 1.00 54.02 178 PRO C N 1
ATOM 5209 C CA . PRO C 1 178 ? 27.643 -19.443 -66.859 1.00 54.80 178 PRO C CA 1
ATOM 5210 C C . PRO C 1 178 ? 27.036 -18.712 -68.044 1.00 58.99 178 PRO C C 1
ATOM 5211 O O . PRO C 1 178 ? 25.981 -18.077 -67.895 1.00 59.78 178 PRO C O 1
ATOM 5215 N N . GLY C 1 179 ? 27.664 -18.774 -69.213 1.00 55.77 179 GLY C N 1
ATOM 5216 C CA . GLY C 1 179 ? 27.249 -17.967 -70.338 1.00 58.48 179 GLY C CA 1
ATOM 5217 C C . GLY C 1 179 ? 26.149 -18.545 -71.197 1.00 53.19 179 GLY C C 1
ATOM 5218 O O . GLY C 1 179 ? 25.822 -17.953 -72.230 1.00 52.73 179 GLY C O 1
ATOM 5219 N N . ALA C 1 180 ? 25.569 -19.677 -70.811 1.00 52.92 180 ALA C N 1
ATOM 5220 C CA . ALA C 1 180 ? 24.534 -20.339 -71.593 1.00 47.27 180 ALA C CA 1
ATOM 5221 C C . ALA C 1 180 ? 23.160 -19.975 -71.055 1.00 47.61 180 ALA C C 1
ATOM 5222 O O . ALA C 1 180 ? 22.949 -19.950 -69.839 1.00 47.90 180 ALA C O 1
ATOM 5224 N N . SER C 1 181 ? 22.220 -19.710 -71.969 1.00 45.20 181 SER C N 1
ATOM 5225 C CA . SER C 1 181 ? 20.863 -19.366 -71.547 1.00 49.81 181 SER C CA 1
ATOM 5226 C C . SER C 1 181 ? 20.243 -20.466 -70.694 1.00 44.70 181 SER C C 1
ATOM 5227 O O . SER C 1 181 ? 19.452 -20.176 -69.790 1.00 42.05 181 SER C O 1
ATOM 5230 N N . ALA C 1 182 ? 20.613 -21.728 -70.950 1.00 41.72 182 ALA C N 1
ATOM 5231 C CA . ALA C 1 182 ? 20.023 -22.853 -70.227 1.00 44.19 182 ALA C CA 1
ATOM 5232 C C . ALA C 1 182 ? 20.397 -22.847 -68.752 1.00 44.76 182 ALA C C 1
ATOM 5233 O O . ALA C 1 182 ? 19.620 -23.335 -67.922 1.00 45.30 182 ALA C O 1
ATOM 5235 N N . THR C 1 183 ? 21.570 -22.314 -68.399 1.00 45.03 183 THR C N 1
ATOM 5236 C CA . THR C 1 183 ? 21.963 -22.241 -66.996 1.00 45.94 183 THR C CA 1
ATOM 5237 C C . THR C 1 183 ? 21.372 -21.026 -66.301 1.00 45.91 183 THR C C 1
ATOM 5238 O O . THR C 1 183 ? 21.092 -21.082 -65.098 1.00 44.30 183 THR C O 1
ATOM 5242 N N . VAL C 1 184 ? 21.197 -19.923 -67.029 1.00 46.23 184 VAL C N 1
ATOM 5243 C CA . VAL C 1 184 ? 20.604 -18.739 -66.422 1.00 52.35 184 VAL C CA 1
ATOM 5244 C C . VAL C 1 184 ? 19.096 -18.905 -66.319 1.00 51.34 184 VAL C C 1
ATOM 5245 O O . VAL C 1 184 ? 18.464 -18.324 -65.429 1.00 44.86 184 VAL C O 1
ATOM 5249 N N . ASP C 1 185 ? 18.499 -19.702 -67.209 1.00 49.88 185 ASP C N 1
ATOM 5250 C CA . ASP C 1 185 ? 17.073 -19.985 -67.115 1.00 47.20 185 ASP C CA 1
ATOM 5251 C C . ASP C 1 185 ? 16.799 -21.022 -66.039 1.00 47.10 185 ASP C C 1
ATOM 5252 O O . ASP C 1 185 ? 15.822 -20.903 -65.292 1.00 44.97 185 ASP C O 1
ATOM 5257 N N . ARG C 1 186 ? 17.654 -22.039 -65.937 1.00 46.05 186 ARG C N 1
ATOM 5258 C CA . ARG C 1 186 ? 17.446 -23.056 -64.914 1.00 43.11 186 ARG C CA 1
ATOM 5259 C C . ARG C 1 186 ? 17.663 -22.489 -63.517 1.00 45.08 186 ARG C C 1
ATOM 5260 O O . ARG C 1 186 ? 16.982 -22.898 -62.571 1.00 43.99 186 ARG C O 1
ATOM 5268 N N . GLY C 1 187 ? 18.584 -21.540 -63.363 1.00 51.82 187 GLY C N 1
ATOM 5269 C CA . GLY C 1 187 ? 18.750 -20.905 -62.068 1.00 55.54 187 GLY C CA 1
ATOM 5270 C C . GLY C 1 187 ? 17.547 -20.061 -61.695 1.00 51.67 187 GLY C C 1
ATOM 5271 O O . GLY C 1 187 ? 17.006 -20.176 -60.591 1.00 52.28 187 GLY C O 1
ATOM 5272 N N . LYS C 1 188 ? 17.100 -19.215 -62.624 1.00 47.65 188 LYS C N 1
ATOM 5273 C CA . LYS C 1 188 ? 15.974 -18.327 -62.352 1.00 54.20 188 LYS C CA 1
ATOM 5274 C C . LYS C 1 188 ? 14.723 -19.121 -61.992 1.00 53.32 188 LYS C C 1
ATOM 5275 O O . LYS C 1 188 ? 14.049 -18.824 -60.997 1.00 52.11 188 LYS C O 1
ATOM 5281 N N . GLY C 1 189 ? 14.396 -20.144 -62.786 1.00 51.77 189 GLY C N 1
ATOM 5282 C CA . GLY C 1 189 ? 13.211 -20.936 -62.503 1.00 50.45 189 GLY C CA 1
ATOM 5283 C C . GLY C 1 189 ? 13.306 -21.680 -61.183 1.00 53.52 189 GLY C C 1
ATOM 5284 O O . GLY C 1 189 ? 12.314 -21.805 -60.459 1.00 51.09 189 GLY C O 1
ATOM 5285 N N . PHE C 1 190 ? 14.502 -22.175 -60.849 1.00 45.65 190 PHE C N 1
ATOM 5286 C CA . PHE C 1 190 ? 14.680 -22.917 -59.605 1.00 47.40 190 PHE C CA 1
ATOM 5287 C C . PHE C 1 190 ? 14.621 -21.992 -58.398 1.00 52.10 190 PHE C C 1
ATOM 5288 O O . PHE C 1 190 ? 13.906 -22.265 -57.428 1.00 53.54 190 PHE C O 1
ATOM 5296 N N . HIS C 1 191 ? 15.377 -20.892 -58.439 1.00 58.48 191 HIS C N 1
ATOM 5297 C CA . HIS C 1 191 ? 15.425 -19.972 -57.310 1.00 58.49 191 HIS C CA 1
ATOM 5298 C C . HIS C 1 191 ? 14.093 -19.277 -57.064 1.00 63.24 191 HIS C C 1
ATOM 5299 O O . HIS C 1 191 ? 13.841 -18.832 -55.940 1.00 63.75 191 HIS C O 1
ATOM 5306 N N . SER C 1 192 ? 13.234 -19.187 -58.082 1.00 58.68 192 SER C N 1
ATOM 5307 C CA . SER C 1 192 ? 11.915 -18.590 -57.893 1.00 58.19 192 SER C CA 1
ATOM 5308 C C . SER C 1 192 ? 11.148 -19.282 -56.776 1.00 60.67 192 SER C C 1
ATOM 5309 O O . SER C 1 192 ? 10.457 -18.628 -55.983 1.00 61.95 192 SER C O 1
ATOM 5312 N N . VAL C 1 193 ? 11.266 -20.603 -56.682 1.00 64.24 193 VAL C N 1
ATOM 5313 C CA . VAL C 1 193 ? 10.541 -21.383 -55.690 1.00 65.23 193 VAL C CA 1
ATOM 5314 C C . VAL C 1 193 ? 11.412 -21.713 -54.483 1.00 66.33 193 VAL C C 1
ATOM 5315 O O . VAL C 1 193 ? 10.937 -21.696 -53.347 1.00 71.45 193 VAL C O 1
ATOM 5319 N N . ALA C 1 194 ? 12.697 -21.997 -54.700 1.00 56.77 194 ALA C N 1
ATOM 5320 C CA . ALA C 1 194 ? 13.511 -22.533 -53.617 1.00 64.26 194 ALA C CA 1
ATOM 5321 C C . ALA C 1 194 ? 14.056 -21.450 -52.696 1.00 73.40 194 ALA C C 1
ATOM 5322 O O . ALA C 1 194 ? 14.324 -21.733 -51.525 1.00 74.19 194 ALA C O 1
ATOM 5324 N N . LYS C 1 195 ? 14.236 -20.222 -53.193 1.00 73.07 195 LYS C N 1
ATOM 5325 C CA . LYS C 1 195 ? 14.806 -19.161 -52.365 1.00 75.61 195 LYS C CA 1
ATOM 5326 C C . LYS C 1 195 ? 14.045 -19.020 -51.052 1.00 72.84 195 LYS C C 1
ATOM 5327 O O . LYS C 1 195 ? 14.629 -19.093 -49.965 1.00 68.60 195 LYS C O 1
ATOM 5333 N N . SER C 1 196 ? 12.729 -18.844 -51.139 1.00 73.31 196 SER C N 1
ATOM 5334 C CA . SER C 1 196 ? 11.909 -18.677 -49.946 1.00 72.72 196 SER C CA 1
ATOM 5335 C C . SER C 1 196 ? 11.562 -20.015 -49.304 1.00 75.62 196 SER C C 1
ATOM 5336 O O . SER C 1 196 ? 11.667 -20.166 -48.081 1.00 76.57 196 SER C O 1
ATOM 5339 N N . LYS C 1 197 ? 11.158 -20.993 -50.113 1.00 78.49 197 LYS C N 1
ATOM 5340 C CA . LYS C 1 197 ? 10.613 -22.253 -49.630 1.00 75.35 197 LYS C CA 1
ATOM 5341 C C . LYS C 1 197 ? 11.681 -23.296 -49.306 1.00 74.60 197 LYS C C 1
ATOM 5342 O O . LYS C 1 197 ? 11.342 -24.468 -49.122 1.00 78.00 197 LYS C O 1
ATOM 5348 N N . LEU C 1 198 ? 12.951 -22.910 -49.237 1.00 69.53 198 LEU C N 1
ATOM 5349 C CA . LEU C 1 198 ? 14.025 -23.851 -48.934 1.00 62.82 198 LEU C CA 1
ATOM 5350 C C . LEU C 1 198 ? 15.121 -23.089 -48.198 1.00 63.09 198 LEU C C 1
ATOM 5351 O O . LEU C 1 198 ? 14.890 -21.990 -47.683 1.00 72.40 198 LEU C O 1
ATOM 5356 N N . ASP C 1 199 ? 16.318 -23.663 -48.151 1.00 64.39 199 ASP C N 1
ATOM 5357 C CA . ASP C 1 199 ? 17.481 -23.021 -47.538 1.00 65.57 199 ASP C CA 1
ATOM 5358 C C . ASP C 1 199 ? 18.644 -23.093 -48.525 1.00 65.41 199 ASP C C 1
ATOM 5359 O O . ASP C 1 199 ? 19.277 -24.143 -48.669 1.00 62.72 199 ASP C O 1
ATOM 5364 N N . MET C 1 200 ? 18.919 -21.974 -49.194 1.00 75.07 200 MET C N 1
ATOM 5365 C CA . MET C 1 200 ? 20.038 -21.864 -50.123 1.00 72.71 200 MET C CA 1
ATOM 5366 C C . MET C 1 200 ? 21.373 -21.970 -49.403 1.00 66.52 200 MET C C 1
ATOM 5367 O O . MET C 1 200 ? 21.940 -20.952 -49.000 1.00 69.80 200 MET C O 1
ATOM 5372 N N . LEU C 1 201 ? 21.890 -23.187 -49.234 1.00 66.10 201 LEU C N 1
ATOM 5373 C CA . LEU C 1 201 ? 23.172 -23.326 -48.554 1.00 65.92 201 LEU C CA 1
ATOM 5374 C C . LEU C 1 201 ? 24.313 -22.828 -49.433 1.00 69.34 201 LEU C C 1
ATOM 5375 O O . LEU C 1 201 ? 25.236 -22.165 -48.943 1.00 75.83 201 LEU C O 1
ATOM 5380 N N . SER C 1 202 ? 24.258 -23.116 -50.732 1.00 64.07 202 SER C N 1
ATOM 5381 C CA . SER C 1 202 ? 25.283 -22.677 -51.669 1.00 67.01 202 SER C CA 1
ATOM 5382 C C . SER C 1 202 ? 24.790 -22.906 -53.086 1.00 66.34 202 SER C C 1
ATOM 5383 O O . SER C 1 202 ? 24.011 -23.828 -53.345 1.00 69.23 202 SER C O 1
ATOM 5386 N N . SER C 1 203 ? 25.254 -22.059 -54.001 1.00 67.86 203 SER C N 1
ATOM 5387 C CA . SER C 1 203 ? 24.996 -22.219 -55.432 1.00 63.95 203 SER C CA 1
ATOM 5388 C C . SER C 1 203 ? 26.334 -22.091 -56.156 1.00 64.08 203 SER C C 1
ATOM 5389 O O . SER C 1 203 ? 26.843 -20.982 -56.354 1.00 65.60 203 SER C O 1
ATOM 5392 N N . GLN C 1 204 ? 26.902 -23.224 -56.542 1.00 62.04 204 GLN C N 1
ATOM 5393 C CA . GLN C 1 204 ? 28.186 -23.275 -57.220 1.00 60.49 204 GLN C CA 1
ATOM 5394 C C . GLN C 1 204 ? 27.991 -23.684 -58.674 1.00 55.78 204 GLN C C 1
ATOM 5395 O O . GLN C 1 204 ? 26.878 -23.967 -59.126 1.00 54.15 204 GLN C O 1
ATOM 5401 N N . SER C 1 205 ? 29.092 -23.699 -59.418 1.00 57.60 205 SER C N 1
ATOM 5402 C CA . SER C 1 205 ? 29.091 -24.089 -60.818 1.00 52.96 205 SER C CA 1
ATOM 5403 C C . SER C 1 205 ? 30.069 -25.235 -61.027 1.00 62.50 205 SER C C 1
ATOM 5404 O O . SER C 1 205 ? 31.170 -25.234 -60.467 1.00 63.69 205 SER C O 1
ATOM 5407 N N . ALA C 1 206 ? 29.656 -26.220 -61.826 1.00 51.41 206 ALA C N 1
ATOM 5408 C CA . ALA C 1 206 ? 30.548 -27.288 -62.249 1.00 48.77 206 ALA C CA 1
ATOM 5409 C C . ALA C 1 206 ? 30.616 -27.410 -63.767 1.00 52.36 206 ALA C C 1
ATOM 5410 O O . ALA C 1 206 ? 31.045 -28.453 -64.275 1.00 54.06 206 ALA C O 1
ATOM 5412 N N . ASN C 1 207 ? 30.196 -26.374 -64.496 1.00 50.45 207 ASN C N 1
ATOM 5413 C CA . ASN C 1 207 ? 30.441 -26.250 -65.935 1.00 50.27 207 ASN C CA 1
ATOM 5414 C C . ASN C 1 207 ? 29.902 -27.451 -66.706 1.00 48.33 207 ASN C C 1
ATOM 5415 O O . ASN C 1 207 ? 30.522 -27.934 -67.658 1.00 57.20 207 ASN C O 1
ATOM 5420 N N . PHE C 1 208 ? 28.731 -27.937 -66.288 1.00 48.51 208 PHE C N 1
ATOM 5421 C CA . PHE C 1 208 ? 28.032 -29.038 -66.946 1.00 48.85 208 PHE C CA 1
ATOM 5422 C C . PHE C 1 208 ? 28.873 -30.314 -66.986 1.00 48.49 208 PHE C C 1
ATOM 5423 O O . PHE C 1 208 ? 28.625 -31.204 -67.808 1.00 47.08 208 PHE C O 1
ATOM 5431 N N . ASP C 1 209 ? 29.846 -30.425 -66.081 1.00 50.17 209 ASP C N 1
ATOM 5432 C CA . ASP C 1 209 ? 30.860 -31.465 -66.119 1.00 48.72 209 ASP C CA 1
ATOM 5433 C C . ASP C 1 209 ? 30.646 -32.466 -64.994 1.00 52.20 209 ASP C C 1
ATOM 5434 O O . ASP C 1 209 ? 30.271 -32.092 -63.878 1.00 52.86 209 ASP C O 1
ATOM 5439 N N . ARG C 1 210 ? 30.908 -33.740 -65.294 1.00 50.38 210 ARG C N 1
ATOM 5440 C CA . ARG C 1 210 ? 30.735 -34.801 -64.304 1.00 50.93 210 ARG C CA 1
ATOM 5441 C C . ARG C 1 210 ? 31.838 -34.769 -63.256 1.00 50.07 210 ARG C C 1
ATOM 5442 O O . ARG C 1 210 ? 31.566 -34.789 -62.049 1.00 45.44 210 ARG C O 1
ATOM 5450 N N . ALA C 1 211 ? 33.095 -34.743 -63.707 1.00 55.28 211 ALA C N 1
ATOM 5451 C CA . ALA C 1 211 ? 34.224 -34.762 -62.785 1.00 47.19 211 ALA C CA 1
ATOM 5452 C C . ALA C 1 211 ? 34.142 -33.611 -61.792 1.00 55.97 211 ALA C C 1
ATOM 5453 O O . ALA C 1 211 ? 34.190 -33.822 -60.574 1.00 55.77 211 ALA C O 1
ATOM 5455 N N . LYS C 1 212 ? 33.993 -32.382 -62.301 1.00 52.58 212 LYS C N 1
ATOM 5456 C CA . LYS C 1 212 ? 33.985 -31.205 -61.436 1.00 55.80 212 LYS C CA 1
ATOM 5457 C C . LYS C 1 212 ? 32.869 -31.281 -60.401 1.00 56.23 212 LYS C C 1
ATOM 5458 O O . LYS C 1 212 ? 33.067 -30.917 -59.236 1.00 59.46 212 LYS C O 1
ATOM 5464 N N . ALA C 1 213 ? 31.693 -31.761 -60.800 1.00 51.27 213 ALA C N 1
ATOM 5465 C CA . ALA C 1 213 ? 30.593 -31.871 -59.851 1.00 54.61 213 ALA C CA 1
ATOM 5466 C C . ALA C 1 213 ? 30.902 -32.888 -58.760 1.00 56.72 213 ALA C C 1
ATOM 5467 O O . ALA C 1 213 ? 30.511 -32.705 -57.603 1.00 55.88 213 ALA C O 1
ATOM 5469 N N . LEU C 1 214 ? 31.599 -33.972 -59.110 1.00 60.35 214 LEU C N 1
ATOM 5470 C CA . LEU C 1 214 ? 32.032 -34.927 -58.097 1.00 58.66 214 LEU C CA 1
ATOM 5471 C C . LEU C 1 214 ? 32.977 -34.264 -57.101 1.00 60.65 214 LEU C C 1
ATOM 5472 O O . LEU C 1 214 ? 32.788 -34.371 -55.882 1.00 56.93 214 LEU C O 1
ATOM 5477 N N . ASN C 1 215 ? 33.993 -33.564 -57.608 1.00 58.86 215 ASN C N 1
ATOM 5478 C CA . ASN C 1 215 ? 34.949 -32.886 -56.738 1.00 64.90 215 ASN C CA 1
ATOM 5479 C C . ASN C 1 215 ? 34.292 -31.740 -55.971 1.00 63.26 215 ASN C C 1
ATOM 5480 O O . ASN C 1 215 ? 34.563 -31.547 -54.779 1.00 62.24 215 ASN C O 1
ATOM 5485 N N . THR C 1 216 ? 33.417 -30.972 -56.630 1.00 58.44 216 THR C N 1
ATOM 5486 C CA . THR C 1 216 ? 32.778 -29.848 -55.953 1.00 54.47 216 THR C CA 1
ATOM 5487 C C . THR C 1 216 ? 31.844 -30.327 -54.850 1.00 53.59 216 THR C C 1
ATOM 5488 O O . THR C 1 216 ? 31.862 -29.791 -53.736 1.00 55.31 216 THR C O 1
ATOM 5492 N N . THR C 1 217 ? 31.030 -31.347 -55.134 1.00 57.45 217 THR C N 1
ATOM 5493 C CA . THR C 1 217 ? 30.135 -31.880 -54.111 1.00 58.43 217 THR C CA 1
ATOM 5494 C C . THR C 1 217 ? 30.908 -32.513 -52.959 1.00 64.23 217 THR C C 1
ATOM 5495 O O . THR C 1 217 ? 30.416 -32.534 -51.824 1.00 63.22 217 THR C O 1
ATOM 5499 N N . GLN C 1 218 ? 32.113 -33.027 -53.220 1.00 67.19 218 GLN C N 1
ATOM 5500 C CA . GLN C 1 218 ? 32.889 -33.643 -52.149 1.00 67.91 218 GLN C CA 1
ATOM 5501 C C . GLN C 1 218 ? 33.233 -32.642 -51.052 1.00 69.18 218 GLN C C 1
ATOM 5502 O O . GLN C 1 218 ? 33.302 -33.013 -49.875 1.00 77.92 218 GLN C O 1
ATOM 5508 N N . ASN C 1 219 ? 33.447 -31.375 -51.410 1.00 69.73 219 ASN C N 1
ATOM 5509 C CA . ASN C 1 219 ? 33.707 -30.358 -50.400 1.00 73.57 219 ASN C CA 1
ATOM 5510 C C . ASN C 1 219 ? 32.426 -29.818 -49.778 1.00 68.91 219 ASN C C 1
ATOM 5511 O O . ASN C 1 219 ? 32.472 -29.243 -48.685 1.00 71.33 219 ASN C O 1
ATOM 5516 N N . MET C 1 220 ? 31.289 -29.989 -50.452 1.00 69.59 220 MET C N 1
ATOM 5517 C CA . MET C 1 220 ? 30.001 -29.690 -49.837 1.00 72.34 220 MET C CA 1
ATOM 5518 C C . MET C 1 220 ? 29.768 -30.544 -48.602 1.00 72.92 220 MET C C 1
ATOM 5519 O O . MET C 1 220 ? 29.499 -30.027 -47.511 1.00 74.65 220 MET C O 1
ATOM 5524 N N . ILE C 1 221 ? 29.863 -31.866 -48.769 1.00 77.09 221 ILE C N 1
ATOM 5525 C CA . ILE C 1 221 ? 29.317 -32.816 -47.803 1.00 82.37 221 ILE C CA 1
ATOM 5526 C C . ILE C 1 221 ? 29.954 -32.652 -46.431 1.00 82.15 221 ILE C C 1
ATOM 5527 O O . ILE C 1 221 ? 29.290 -32.851 -45.405 1.00 78.62 221 ILE C O 1
ATOM 5532 N N . GLN C 1 222 ? 31.234 -32.283 -46.380 1.00 83.52 222 GLN C N 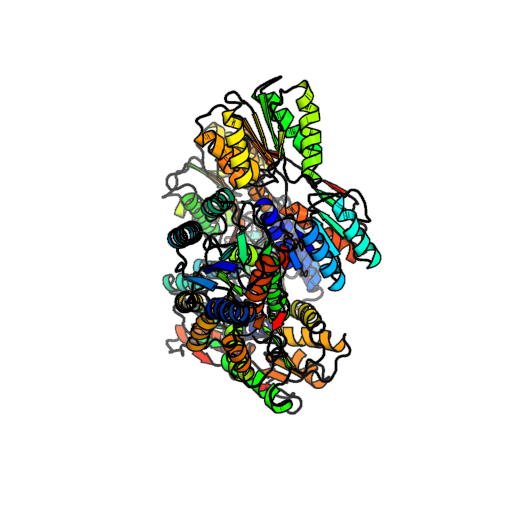1
ATOM 5533 C CA . GLN C 1 222 ? 31.922 -32.181 -45.096 1.00 82.49 222 GLN C CA 1
ATOM 5534 C C . GLN C 1 222 ? 31.426 -30.990 -44.295 1.00 81.37 222 GLN C C 1
ATOM 5535 O O . GLN C 1 222 ? 31.025 -31.132 -43.134 1.00 79.45 222 GLN C O 1
ATOM 5541 N N . GLY C 1 223 ? 31.486 -29.796 -44.887 1.00 71.82 223 GLY C N 1
ATOM 5542 C CA . GLY C 1 223 ? 30.991 -28.620 -44.195 1.00 82.97 223 GLY C CA 1
ATOM 5543 C C . GLY C 1 223 ? 29.531 -28.751 -43.806 1.00 93.60 223 GLY C C 1
ATOM 5544 O O . GLY C 1 223 ? 29.129 -28.328 -42.720 1.00 96.51 223 GLY C O 1
ATOM 5545 N N . HIS C 1 224 ? 28.725 -29.362 -44.673 1.00 93.61 224 HIS C N 1
ATOM 5546 C CA . HIS C 1 224 ? 27.282 -29.484 -44.465 1.00 89.81 224 HIS C CA 1
ATOM 5547 C C . HIS C 1 224 ? 26.866 -30.930 -44.715 1.00 86.38 224 HIS C C 1
ATOM 5548 O O . HIS C 1 224 ? 26.473 -31.288 -45.828 1.00 90.96 224 HIS C O 1
ATOM 5555 N N . LYS C 1 225 ? 26.956 -31.763 -43.677 1.00 96.03 225 LYS C N 1
ATOM 5556 C CA . LYS C 1 225 ? 26.339 -33.082 -43.722 1.00 93.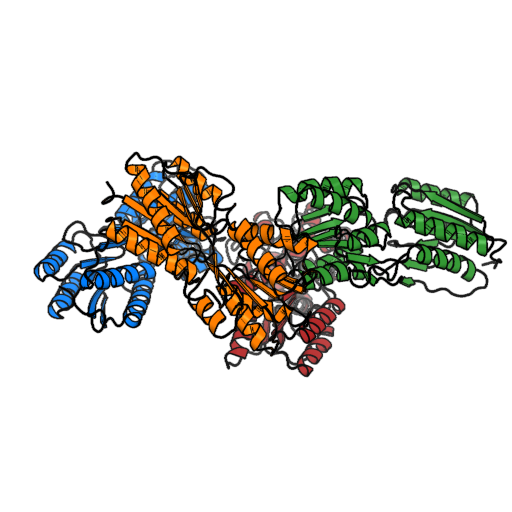61 225 LYS C CA 1
ATOM 5557 C C . LYS C 1 225 ? 24.839 -33.025 -43.470 1.00 89.51 225 LYS C C 1
ATOM 5558 O O . LYS C 1 225 ? 24.190 -34.075 -43.453 1.00 93.44 225 LYS C O 1
ATOM 5560 N N . ASP C 1 226 ? 24.286 -31.829 -43.272 1.00 76.88 226 ASP C N 1
ATOM 5561 C CA . ASP C 1 226 ? 22.853 -31.622 -43.112 1.00 76.37 226 ASP C CA 1
ATOM 5562 C C . ASP C 1 226 ? 22.137 -31.441 -44.443 1.00 68.26 226 ASP C C 1
ATOM 5563 O O . ASP C 1 226 ? 20.918 -31.226 -44.448 1.00 61.28 226 ASP C O 1
ATOM 5568 N N . VAL C 1 227 ? 22.862 -31.513 -45.564 1.00 62.26 227 VAL C N 1
ATOM 5569 C CA . VAL C 1 227 ? 22.235 -31.322 -46.867 1.00 63.65 227 VAL C CA 1
ATOM 5570 C C . VAL C 1 227 ? 21.235 -32.438 -47.120 1.00 62.92 227 VAL C C 1
ATOM 5571 O O . VAL C 1 227 ? 21.532 -33.628 -46.941 1.00 62.05 227 VAL C O 1
ATOM 5575 N N . GLN C 1 228 ? 20.021 -32.053 -47.506 1.00 57.39 228 GLN C N 1
ATOM 5576 C CA . GLN C 1 228 ? 18.969 -33.013 -47.794 1.00 58.83 228 GLN C CA 1
ATOM 5577 C C . GLN C 1 228 ? 18.579 -33.059 -49.260 1.00 63.43 228 GLN C C 1
ATOM 5578 O O . GLN C 1 228 ? 17.941 -34.029 -49.679 1.00 65.67 228 GLN C O 1
ATOM 5584 N N . ILE C 1 229 ? 18.955 -32.054 -50.044 1.00 63.96 229 ILE C N 1
ATOM 5585 C CA . ILE C 1 229 ? 18.594 -31.980 -51.454 1.00 60.05 229 ILE C CA 1
ATOM 5586 C C . ILE C 1 229 ? 19.739 -31.336 -52.222 1.00 61.54 229 ILE C C 1
ATOM 5587 O O . ILE C 1 229 ? 20.348 -30.369 -51.756 1.00 57.53 229 ILE C O 1
ATOM 5592 N N . ILE C 1 230 ? 20.047 -31.902 -53.388 1.00 60.86 230 ILE C N 1
ATOM 5593 C CA . ILE C 1 230 ? 21.029 -31.357 -54.317 1.00 55.11 230 ILE C CA 1
ATOM 5594 C C . ILE C 1 230 ? 20.373 -31.261 -55.685 1.00 55.29 230 ILE C C 1
ATOM 5595 O O . ILE C 1 230 ? 19.818 -32.248 -56.182 1.00 55.87 230 ILE C O 1
ATOM 5600 N N . PHE C 1 231 ? 20.433 -30.083 -56.291 1.00 53.39 231 PHE C N 1
ATOM 5601 C CA . PHE C 1 231 ? 19.887 -29.861 -57.623 1.00 48.50 231 PHE C CA 1
ATOM 5602 C C . PHE C 1 231 ? 21.043 -29.658 -58.591 1.00 46.99 231 PHE C C 1
ATOM 5603 O O . PHE C 1 231 ? 21.837 -28.725 -58.429 1.00 45.80 231 PHE C O 1
ATOM 5611 N N . ALA C 1 232 ? 21.139 -30.532 -59.587 1.00 45.82 232 ALA C N 1
ATOM 5612 C CA . ALA C 1 232 ? 22.138 -30.428 -60.638 1.00 45.69 232 ALA C CA 1
ATOM 5613 C C . ALA C 1 232 ? 21.437 -30.024 -61.925 1.00 41.67 232 ALA C C 1
ATOM 5614 O O . ALA C 1 232 ? 20.553 -30.739 -62.401 1.00 43.24 232 ALA C O 1
ATOM 5616 N N . GLN C 1 233 ? 21.835 -28.882 -62.486 1.00 49.86 233 GLN C N 1
ATOM 5617 C CA . GLN C 1 233 ? 21.180 -28.346 -63.674 1.00 43.99 233 GLN C CA 1
ATOM 5618 C C . GLN C 1 233 ? 21.373 -29.214 -64.911 1.00 43.32 233 GLN C C 1
ATOM 5619 O O . GLN C 1 233 ? 20.763 -28.922 -65.945 1.00 46.93 233 GLN C O 1
ATOM 5625 N N . ASN C 1 234 ? 22.202 -30.257 -64.843 1.00 42.10 234 ASN C N 1
ATOM 5626 C CA . ASN C 1 234 ? 22.241 -31.285 -65.876 1.00 44.63 234 ASN C CA 1
ATOM 5627 C C . ASN C 1 234 ? 22.515 -32.625 -65.206 1.00 44.79 234 ASN C C 1
ATOM 5628 O O . ASN C 1 234 ? 22.815 -32.697 -64.011 1.00 44.55 234 ASN C O 1
ATOM 5633 N N . ASP C 1 235 ? 22.399 -33.703 -65.989 1.00 43.86 235 ASP C N 1
ATOM 5634 C CA . ASP C 1 235 ? 22.507 -35.040 -65.421 1.00 49.22 235 ASP C CA 1
ATOM 5635 C C . ASP C 1 235 ? 23.951 -35.443 -65.146 1.00 46.00 235 ASP C C 1
ATOM 5636 O O . ASP C 1 235 ? 24.205 -36.169 -64.180 1.00 48.62 235 ASP C O 1
ATOM 5641 N N . GLU C 1 236 ? 24.899 -35.000 -65.981 1.00 48.44 236 GLU C N 1
ATOM 5642 C CA . GLU C 1 236 ? 26.303 -35.336 -65.752 1.00 48.83 236 GLU C CA 1
ATOM 5643 C C . GLU C 1 236 ? 26.757 -34.882 -64.375 1.00 53.43 236 GLU C C 1
ATOM 5644 O O . GLU C 1 236 ? 27.559 -35.558 -63.721 1.00 49.97 236 GLU C O 1
ATOM 5650 N N . MET C 1 237 ? 26.243 -33.750 -63.910 1.00 64.94 237 MET C N 1
ATOM 5651 C CA . MET C 1 237 ? 26.613 -33.287 -62.585 1.00 61.53 237 MET C CA 1
ATOM 5652 C C . MET C 1 237 ? 25.833 -34.007 -61.502 1.00 60.09 237 MET C C 1
ATOM 5653 O O . MET C 1 237 ? 26.313 -34.124 -60.371 1.00 60.91 237 MET C O 1
ATOM 5658 N N . ALA C 1 238 ? 24.622 -34.465 -61.812 1.00 52.00 238 ALA C N 1
ATOM 5659 C CA . ALA C 1 238 ? 23.878 -35.254 -60.837 1.00 51.51 238 ALA C CA 1
ATOM 5660 C C . ALA C 1 238 ? 24.510 -36.628 -60.655 1.00 48.11 238 ALA C C 1
ATOM 5661 O O . ALA C 1 238 ? 24.605 -37.128 -59.528 1.00 48.11 238 ALA C O 1
ATOM 5663 N N . LEU C 1 239 ? 24.955 -37.249 -61.750 1.00 44.15 239 LEU C N 1
ATOM 5664 C CA . LEU C 1 239 ? 25.660 -38.521 -61.645 1.00 47.93 239 LEU C CA 1
ATOM 5665 C C . LEU C 1 239 ? 26.974 -38.362 -60.887 1.00 60.54 239 LEU C C 1
ATOM 5666 O O . LEU C 1 239 ? 27.366 -39.245 -60.110 1.00 58.00 239 LEU C O 1
ATOM 5671 N N . GLY C 1 240 ? 27.677 -37.247 -61.106 1.00 58.27 240 GLY C N 1
ATOM 5672 C CA . GLY C 1 240 ? 28.911 -37.007 -60.376 1.00 53.74 240 GLY C CA 1
ATOM 5673 C C . GLY C 1 240 ? 28.660 -36.667 -58.919 1.00 48.69 240 GLY C C 1
ATOM 5674 O O . GLY C 1 240 ? 29.428 -37.061 -58.036 1.00 51.84 240 GLY C O 1
ATOM 5675 N N . ALA C 1 241 ? 27.585 -35.926 -58.647 1.00 49.04 241 ALA C N 1
ATOM 5676 C CA . ALA C 1 241 ? 27.222 -35.654 -57.262 1.00 50.22 241 ALA C CA 1
ATOM 5677 C C . ALA C 1 241 ? 26.829 -36.931 -56.532 1.00 51.28 241 ALA C C 1
ATOM 5678 O O . ALA C 1 241 ? 27.120 -37.074 -55.341 1.00 49.83 241 ALA C O 1
ATOM 5680 N N . ALA C 1 242 ? 26.187 -37.872 -57.233 1.00 50.75 242 ALA C N 1
ATOM 5681 C CA . ALA C 1 242 ? 25.775 -39.127 -56.603 1.00 53.02 242 ALA C CA 1
ATOM 5682 C C . ALA C 1 242 ? 26.976 -39.931 -56.112 1.00 52.56 242 ALA C C 1
ATOM 5683 O O . ALA C 1 242 ? 26.918 -40.551 -55.045 1.00 52.25 242 ALA C O 1
ATOM 5685 N N . GLN C 1 243 ? 28.069 -39.944 -56.884 1.00 48.68 243 GLN C N 1
ATOM 5686 C CA . GLN C 1 243 ? 29.288 -40.613 -56.436 1.00 50.29 243 GLN C CA 1
ATOM 5687 C C . GLN C 1 243 ? 29.784 -40.045 -55.110 1.00 60.86 243 GLN C C 1
ATOM 5688 O O . GLN C 1 243 ? 30.224 -40.794 -54.229 1.00 61.74 243 GLN C O 1
ATOM 5694 N N . ALA C 1 244 ? 29.729 -38.721 -54.955 1.00 58.83 244 ALA C N 1
ATOM 5695 C CA . ALA C 1 244 ? 30.159 -38.101 -53.705 1.00 61.39 244 ALA C CA 1
ATOM 5696 C C . ALA C 1 244 ? 29.266 -38.526 -52.545 1.00 66.10 244 ALA C C 1
ATOM 5697 O O . ALA C 1 244 ? 29.758 -38.991 -51.509 1.00 70.99 244 ALA C O 1
ATOM 5699 N N . VAL C 1 245 ? 27.943 -38.374 -52.704 1.00 61.37 245 VAL C N 1
ATOM 5700 C CA . VAL C 1 245 ? 26.996 -38.709 -51.638 1.00 66.06 245 VAL C CA 1
ATOM 5701 C C . VAL C 1 245 ? 27.167 -40.153 -51.186 1.00 65.75 245 VAL C C 1
ATOM 5702 O O . VAL C 1 245 ? 27.171 -40.445 -49.984 1.00 64.65 245 VAL C O 1
ATOM 5706 N N . LYS C 1 246 ? 27.306 -41.077 -52.142 1.00 64.48 246 LYS C N 1
ATOM 5707 C CA . LYS C 1 246 ? 27.416 -42.492 -51.795 1.00 69.59 246 LYS C CA 1
ATOM 5708 C C . LYS C 1 246 ? 28.705 -42.772 -51.032 1.00 64.84 246 LYS C C 1
ATOM 5709 O O . LYS C 1 246 ? 28.689 -43.484 -50.018 1.00 65.78 246 LYS C O 1
ATOM 5715 N N . SER C 1 247 ? 29.825 -42.203 -51.487 1.00 60.08 247 SER C N 1
ATOM 5716 C CA . SER C 1 247 ? 31.095 -42.377 -50.789 1.00 67.91 247 SER C CA 1
ATOM 5717 C C . SER C 1 247 ? 31.086 -41.752 -49.401 1.00 66.54 247 SER C C 1
ATOM 5718 O O . SER C 1 247 ? 31.920 -42.109 -48.564 1.00 81.39 247 SER C O 1
ATOM 5721 N N . ALA C 1 248 ? 30.170 -40.824 -49.138 1.00 70.64 248 ALA C N 1
ATOM 5722 C CA . ALA C 1 248 ? 30.105 -40.155 -47.849 1.00 72.19 248 ALA C CA 1
ATOM 5723 C C . ALA C 1 248 ? 29.202 -40.861 -46.848 1.00 72.31 248 ALA C C 1
ATOM 5724 O O . ALA C 1 248 ? 29.204 -40.490 -45.668 1.00 71.63 248 ALA C O 1
ATOM 5726 N N . GLY C 1 249 ? 28.437 -41.861 -47.280 1.00 71.55 249 GLY C N 1
ATOM 5727 C CA . GLY C 1 249 ? 27.530 -42.543 -46.380 1.00 66.33 249 GLY C CA 1
ATOM 5728 C C . GLY C 1 249 ? 26.244 -41.808 -46.093 1.00 58.27 249 GLY C C 1
ATOM 5729 O O . GLY C 1 249 ? 25.546 -42.152 -45.136 1.00 60.69 249 GLY C O 1
ATOM 5730 N N . LEU C 1 250 ? 25.904 -40.804 -46.891 1.00 57.88 250 LEU C N 1
ATOM 5731 C CA . LEU C 1 250 ? 24.675 -40.057 -46.684 1.00 63.14 250 LEU C CA 1
ATOM 5732 C C . LEU C 1 250 ? 23.526 -40.755 -47.397 1.00 65.57 250 LEU C C 1
ATOM 5733 O O . LEU C 1 250 ? 23.666 -41.179 -48.551 1.00 58.13 250 LEU C O 1
ATOM 5738 N N . GLN C 1 251 ? 22.391 -40.871 -46.708 1.00 65.45 251 GLN C N 1
ATOM 5739 C CA . GLN C 1 251 ? 21.279 -41.670 -47.192 1.00 59.14 251 GLN C CA 1
ATOM 5740 C C . GLN C 1 251 ? 19.955 -40.923 -47.278 1.00 61.56 251 GLN C C 1
ATOM 5741 O O . GLN C 1 251 ? 18.951 -41.535 -47.658 1.00 63.78 251 GLN C O 1
ATOM 5747 N N . ASN C 1 252 ? 19.911 -39.635 -46.925 1.00 60.73 252 ASN C N 1
ATOM 5748 C CA . ASN C 1 252 ? 18.694 -38.837 -47.046 1.00 58.38 252 ASN C CA 1
ATOM 5749 C C . ASN C 1 252 ? 18.889 -37.649 -47.984 1.00 67.00 252 ASN C C 1
ATOM 5750 O O . ASN C 1 252 ? 18.135 -36.671 -47.912 1.00 68.13 252 ASN C O 1
ATOM 5755 N N . VAL C 1 253 ? 19.884 -37.720 -48.865 1.00 62.66 253 VAL C N 1
ATOM 5756 C CA . VAL C 1 253 ? 20.208 -36.618 -49.764 1.00 61.69 253 VAL C CA 1
ATOM 5757 C C . VAL C 1 253 ? 19.488 -36.866 -51.085 1.00 62.52 253 VAL C C 1
ATOM 5758 O O . VAL C 1 253 ? 19.906 -37.697 -51.892 1.00 68.74 253 VAL C O 1
ATOM 5762 N N . LEU C 1 254 ? 18.399 -36.138 -51.302 1.00 67.58 254 LEU C N 1
ATOM 5763 C CA . LEU C 1 254 ? 17.732 -36.169 -52.593 1.00 64.83 254 LEU C CA 1
ATOM 5764 C C . LEU C 1 254 ? 18.618 -35.499 -53.637 1.00 65.95 254 LEU C C 1
ATOM 5765 O O . LEU C 1 254 ? 19.294 -34.507 -53.353 1.00 67.51 254 LEU C O 1
ATOM 5770 N N . ILE C 1 255 ? 18.629 -36.058 -54.843 1.00 62.14 255 ILE C N 1
ATOM 5771 C CA . ILE C 1 255 ? 19.432 -35.543 -55.946 1.00 56.99 255 ILE C CA 1
ATOM 5772 C C . ILE C 1 255 ? 18.514 -35.425 -57.154 1.00 52.70 255 ILE C C 1
ATOM 5773 O O . ILE C 1 255 ? 18.066 -36.441 -57.699 1.00 49.10 255 ILE C O 1
ATOM 5778 N N . VAL C 1 256 ? 18.230 -34.194 -57.570 1.00 55.80 256 VAL C N 1
ATOM 5779 C CA . VAL C 1 256 ? 17.409 -33.922 -58.745 1.00 52.40 256 VAL C CA 1
ATOM 5780 C C . VAL C 1 256 ? 18.308 -33.374 -59.842 1.00 45.62 256 VAL C C 1
ATOM 5781 O O . VAL C 1 256 ? 19.149 -32.502 -59.588 1.00 45.85 256 VAL C O 1
ATOM 5785 N N . GLY C 1 257 ? 18.138 -33.889 -61.058 1.00 45.77 257 GLY C N 1
ATOM 5786 C CA . GLY C 1 257 ? 18.907 -33.461 -62.202 1.00 43.36 257 GLY C CA 1
ATOM 5787 C C . GLY C 1 257 ? 18.009 -33.022 -63.347 1.00 43.72 257 GLY C C 1
ATOM 5788 O O . GLY C 1 257 ? 16.781 -32.986 -63.233 1.00 43.52 257 GLY C O 1
ATOM 5789 N N . ILE C 1 258 ? 18.658 -32.673 -64.452 1.00 43.73 258 ILE C N 1
ATOM 5790 C CA . ILE C 1 258 ? 17.983 -32.298 -65.686 1.00 44.46 258 ILE C CA 1
ATOM 5791 C C . ILE C 1 258 ? 18.658 -33.047 -66.827 1.00 51.80 258 ILE C C 1
ATOM 5792 O O . ILE C 1 258 ? 19.839 -33.399 -66.736 1.00 48.90 258 ILE C O 1
ATOM 5797 N N . ASP C 1 259 ? 17.887 -33.285 -67.898 1.00 50.81 259 ASP C N 1
ATOM 5798 C CA . ASP C 1 259 ? 18.122 -34.212 -69.010 1.00 49.83 259 ASP C CA 1
ATOM 5799 C C . ASP C 1 259 ? 17.440 -35.530 -68.688 1.00 51.62 259 ASP C C 1
ATOM 5800 O O . ASP C 1 259 ? 16.834 -35.672 -67.622 1.00 52.32 259 ASP C O 1
ATOM 5805 N N . GLY C 1 260 ? 17.528 -36.496 -69.594 1.00 57.67 260 GLY C N 1
ATOM 5806 C CA . GLY C 1 260 ? 16.959 -37.803 -69.334 1.00 55.79 260 GLY C CA 1
ATOM 5807 C C . GLY C 1 260 ? 17.920 -38.924 -69.669 1.00 54.90 260 GLY C C 1
ATOM 5808 O O . GLY C 1 260 ? 17.545 -39.884 -70.351 1.00 59.78 260 GLY C O 1
ATOM 5809 N N . GLN C 1 261 ? 19.162 -38.803 -69.200 1.00 58.03 261 GLN C N 1
ATOM 5810 C CA . GLN C 1 261 ? 20.194 -39.772 -69.539 1.00 59.72 261 GLN C CA 1
ATOM 5811 C C . GLN C 1 261 ? 19.781 -41.165 -69.078 1.00 55.04 261 GLN C C 1
ATOM 5812 O O . GLN C 1 261 ? 19.304 -41.328 -67.949 1.00 52.77 261 GLN C O 1
ATOM 5818 N N . PRO C 1 262 ? 19.956 -42.188 -69.918 1.00 61.04 262 PRO C N 1
ATOM 5819 C CA . PRO C 1 262 ? 19.689 -43.562 -69.460 1.00 55.96 262 PRO C CA 1
ATOM 5820 C C . PRO C 1 262 ? 20.468 -43.934 -68.210 1.00 56.45 262 PRO C C 1
ATOM 5821 O O . PRO C 1 262 ? 19.942 -44.647 -67.348 1.00 49.82 262 PRO C O 1
ATOM 5825 N N . ASP C 1 263 ? 21.709 -43.458 -68.079 1.00 53.87 263 ASP C N 1
ATOM 5826 C CA . ASP C 1 263 ? 22.455 -43.683 -66.845 1.00 54.93 263 ASP C CA 1
ATOM 5827 C C . ASP C 1 263 ? 21.832 -42.960 -65.656 1.00 56.75 263 ASP C C 1
ATOM 5828 O O . ASP C 1 263 ? 22.051 -43.374 -64.513 1.00 53.56 263 ASP C O 1
ATOM 5833 N N . ALA C 1 264 ? 21.072 -41.889 -65.898 1.00 56.47 264 ALA C N 1
ATOM 5834 C CA . ALA C 1 264 ? 20.338 -41.243 -64.817 1.00 52.50 264 ALA C CA 1
ATOM 5835 C C . ALA C 1 264 ? 19.093 -42.037 -64.450 1.00 53.20 264 ALA C C 1
ATOM 5836 O O . ALA C 1 264 ? 18.740 -42.135 -63.269 1.00 48.79 264 ALA C O 1
ATOM 5838 N N . HIS C 1 265 ? 18.415 -42.600 -65.456 1.00 55.47 265 HIS C N 1
ATOM 5839 C CA . HIS C 1 265 ? 17.306 -43.511 -65.194 1.00 52.86 265 HIS C CA 1
ATOM 5840 C C . HIS C 1 265 ? 17.763 -44.702 -64.367 1.00 53.48 265 HIS C C 1
ATOM 5841 O O . HIS C 1 265 ? 17.086 -45.106 -63.415 1.00 51.16 265 HIS C O 1
ATOM 5848 N N . ASP C 1 266 ? 18.912 -45.279 -64.717 1.00 54.10 266 ASP C N 1
ATOM 5849 C CA . ASP C 1 266 ? 19.467 -46.353 -63.903 1.00 56.97 266 ASP C CA 1
ATOM 5850 C C . ASP C 1 266 ? 19.760 -45.864 -62.491 1.00 55.09 266 ASP C C 1
ATOM 5851 O O . ASP C 1 266 ? 19.428 -46.541 -61.512 1.00 48.97 266 ASP C O 1
ATOM 5856 N N . ALA C 1 267 ? 20.355 -44.674 -62.371 1.00 56.09 267 ALA C N 1
ATOM 5857 C CA . ALA C 1 267 ? 20.649 -44.103 -61.060 1.00 52.58 267 ALA C CA 1
ATOM 5858 C C . ALA C 1 267 ? 19.403 -44.044 -60.186 1.00 53.30 267 ALA C C 1
ATOM 5859 O O . ALA C 1 267 ? 19.458 -44.368 -58.993 1.00 48.70 267 ALA C O 1
ATOM 5861 N N . ILE C 1 268 ? 18.268 -43.641 -60.763 1.00 57.23 268 ILE C N 1
ATOM 5862 C CA . ILE C 1 268 ? 17.023 -43.614 -60.002 1.00 55.01 268 ILE C CA 1
ATOM 5863 C C . ILE C 1 268 ? 16.630 -45.026 -59.587 1.00 53.96 268 ILE C C 1
ATOM 5864 O O . ILE C 1 268 ? 16.231 -45.266 -58.440 1.00 55.83 268 ILE C O 1
ATOM 5869 N N . LYS C 1 269 ? 16.746 -45.984 -60.511 1.00 59.86 269 LYS C N 1
ATOM 5870 C CA . LYS C 1 269 ? 16.400 -47.366 -60.202 1.00 59.09 269 LYS C CA 1
ATOM 5871 C C . LYS C 1 269 ? 17.221 -47.880 -59.026 1.00 60.29 269 LYS C C 1
ATOM 5872 O O . LYS C 1 269 ? 16.670 -48.377 -58.037 1.00 59.02 269 LYS C O 1
ATOM 5878 N N . LYS C 1 270 ? 18.548 -47.753 -59.113 1.00 56.54 270 LYS C N 1
ATOM 5879 C CA . LYS C 1 270 ? 19.414 -48.193 -58.027 1.00 55.07 270 LYS C CA 1
ATOM 5880 C C . LYS C 1 270 ? 19.313 -47.302 -56.796 1.00 57.61 270 LYS C C 1
ATOM 5881 O O . LYS C 1 270 ? 19.811 -47.689 -55.734 1.00 59.17 270 LYS C O 1
ATOM 5887 N N . GLY C 1 271 ? 18.680 -46.137 -56.909 1.00 57.40 271 GLY C N 1
ATOM 5888 C CA . GLY C 1 271 ? 18.512 -45.238 -55.785 1.00 55.22 271 GLY C CA 1
ATOM 5889 C C . GLY C 1 271 ? 19.621 -44.227 -55.580 1.00 61.90 271 GLY C C 1
ATOM 5890 O O . GLY C 1 271 ? 19.620 -43.538 -54.550 1.00 58.70 271 GLY C O 1
ATOM 5891 N N . ASP C 1 272 ? 20.564 -44.106 -56.523 1.00 60.19 272 ASP C N 1
ATOM 5892 C CA . ASP C 1 272 ? 21.647 -43.137 -56.375 1.00 56.56 272 ASP C CA 1
ATOM 5893 C C . ASP C 1 272 ? 21.177 -41.710 -56.635 1.00 53.23 272 ASP C C 1
ATOM 5894 O O . ASP C 1 272 ? 21.725 -40.765 -56.057 1.00 56.13 272 ASP C O 1
ATOM 5899 N N . ILE C 1 273 ? 20.181 -41.536 -57.500 1.00 49.68 273 ILE C N 1
ATOM 5900 C CA . ILE C 1 273 ? 19.599 -40.239 -57.815 1.00 49.84 273 ILE C CA 1
ATOM 5901 C C . ILE C 1 273 ? 18.098 -40.345 -57.592 1.00 54.53 273 ILE C C 1
ATOM 5902 O O . ILE C 1 273 ? 17.501 -41.410 -57.777 1.00 55.49 273 ILE C O 1
ATOM 5907 N N . SER C 1 274 ? 17.481 -39.239 -57.169 1.00 48.69 274 SER C N 1
ATOM 5908 C CA . SER C 1 274 ? 16.071 -39.278 -56.806 1.00 42.06 274 SER C CA 1
ATOM 5909 C C . SER C 1 274 ? 15.135 -38.972 -57.971 1.00 52.40 274 SER C C 1
ATOM 5910 O O . SER C 1 274 ? 14.030 -39.528 -58.020 1.00 53.12 274 SER C O 1
ATOM 5913 N N . ALA C 1 275 ? 15.536 -38.114 -58.909 1.00 52.17 275 ALA C N 1
ATOM 5914 C CA . ALA C 1 275 ? 14.649 -37.725 -60.003 1.00 51.23 275 ALA C CA 1
ATOM 5915 C C . ALA C 1 275 ? 15.447 -36.970 -61.061 1.00 47.40 275 ALA C C 1
ATOM 5916 O O . ALA C 1 275 ? 16.605 -36.599 -60.850 1.00 48.39 275 ALA C O 1
ATOM 5918 N N . THR C 1 276 ? 14.805 -36.751 -62.209 1.00 48.45 276 THR C N 1
ATOM 5919 C CA . THR C 1 276 ? 15.359 -35.905 -63.259 1.00 49.11 276 THR C CA 1
ATOM 5920 C C . THR C 1 276 ? 14.234 -35.357 -64.123 1.00 47.93 276 THR C C 1
ATOM 5921 O O . THR C 1 276 ? 13.141 -35.924 -64.191 1.00 51.88 276 THR C O 1
ATOM 5925 N N . ILE C 1 277 ? 14.522 -34.240 -64.778 1.00 50.44 277 ILE C N 1
ATOM 5926 C CA . ILE C 1 277 ? 13.613 -33.619 -65.735 1.00 48.06 277 ILE C CA 1
ATOM 5927 C C . ILE C 1 277 ? 14.062 -34.090 -67.111 1.00 48.58 277 ILE C C 1
ATOM 5928 O O . ILE C 1 277 ? 15.064 -33.612 -67.645 1.00 53.37 277 ILE C O 1
ATOM 5933 N N . ALA C 1 278 ? 13.329 -35.032 -67.689 1.00 52.15 278 ALA C N 1
ATOM 5934 C CA . ALA C 1 278 ? 13.735 -35.598 -68.968 1.00 52.87 278 ALA C CA 1
ATOM 5935 C C . ALA C 1 278 ? 13.649 -34.556 -70.077 1.00 54.15 278 ALA C C 1
ATOM 5936 O O . ALA C 1 278 ? 12.708 -33.760 -70.136 1.00 52.73 278 ALA C O 1
ATOM 5938 N N . GLN C 1 279 ? 14.643 -34.566 -70.957 1.00 55.91 279 GLN C N 1
ATOM 5939 C CA . GLN C 1 279 ? 14.638 -33.750 -72.160 1.00 54.42 279 GLN C CA 1
ATOM 5940 C C . GLN C 1 279 ? 14.603 -34.654 -73.389 1.00 59.14 279 GLN C C 1
ATOM 5941 O O . GLN C 1 279 ? 14.751 -35.876 -73.295 1.00 64.84 279 GLN C O 1
ATOM 5947 N N . GLN C 1 280 ? 14.398 -34.039 -74.555 1.00 57.88 280 GLN C N 1
ATOM 5948 C CA . GLN C 1 280 ? 14.287 -34.747 -75.828 1.00 60.60 280 GLN C CA 1
ATOM 5949 C C . GLN C 1 280 ? 15.373 -34.225 -76.765 1.00 66.68 280 GLN C C 1
ATOM 5950 O O . GLN C 1 280 ? 15.099 -33.409 -77.660 1.00 57.46 280 GLN C O 1
ATOM 5956 N N . PRO C 1 281 ? 16.623 -34.683 -76.598 1.00 62.78 281 PRO C N 1
ATOM 5957 C CA . PRO C 1 281 ? 17.736 -34.093 -77.359 1.00 53.53 281 PRO C CA 1
ATOM 5958 C C . PRO C 1 281 ? 17.808 -34.582 -78.798 1.00 53.69 281 PRO C C 1
ATOM 5959 O O . PRO C 1 281 ? 18.039 -33.788 -79.714 1.00 53.69 281 PRO C O 1
ATOM 5963 N N . ALA C 1 282 ? 17.614 -35.885 -79.010 1.00 57.53 282 ALA C N 1
ATOM 5964 C CA . ALA C 1 282 ? 17.617 -36.419 -80.369 1.00 59.99 282 ALA C CA 1
ATOM 5965 C C . ALA C 1 282 ? 16.456 -35.870 -81.190 1.00 60.47 282 ALA C C 1
ATOM 5966 O O . ALA C 1 282 ? 16.566 -35.748 -82.415 1.00 62.06 282 ALA C O 1
ATOM 5968 N N . LYS C 1 283 ? 15.339 -35.536 -80.541 1.00 66.00 283 LYS C N 1
ATOM 5969 C CA . LYS C 1 283 ? 14.213 -34.974 -81.273 1.00 62.70 283 LYS C CA 1
ATOM 5970 C C . LYS C 1 283 ? 14.358 -33.472 -81.476 1.00 58.22 283 LYS C C 1
ATOM 5971 O O . LYS C 1 283 ? 13.835 -32.937 -82.461 1.00 58.11 283 LYS C O 1
ATOM 5977 N N . MET C 1 284 ? 15.044 -32.778 -80.564 1.00 53.63 284 MET C N 1
ATOM 5978 C CA . MET C 1 284 ? 15.369 -31.369 -80.793 1.00 53.06 284 MET C CA 1
ATOM 5979 C C . MET C 1 284 ? 16.177 -31.197 -82.071 1.00 57.78 284 MET C C 1
ATOM 5980 O O . MET C 1 284 ? 15.876 -30.333 -82.904 1.00 52.97 284 MET C O 1
ATOM 5985 N N . GLY C 1 285 ? 17.226 -32.008 -82.231 1.00 60.65 285 GLY C N 1
ATOM 5986 C CA . GLY C 1 285 ? 18.034 -31.917 -83.433 1.00 58.55 285 GLY C CA 1
ATOM 5987 C C . GLY C 1 285 ? 17.285 -32.380 -84.665 1.00 58.28 285 GLY C C 1
ATOM 5988 O O . GLY C 1 285 ? 17.447 -31.812 -85.748 1.00 56.02 285 GLY C O 1
ATOM 5989 N N . GLU C 1 286 ? 16.451 -33.409 -84.517 1.00 61.66 286 GLU C N 1
ATOM 5990 C CA . GLU C 1 286 ? 15.713 -33.936 -85.659 1.00 63.12 286 GLU C CA 1
ATOM 5991 C C . GLU C 1 286 ? 14.880 -32.845 -86.317 1.00 64.40 286 GLU C C 1
ATOM 5992 O O . GLU C 1 286 ? 15.026 -32.568 -87.514 1.00 62.28 286 GLU C O 1
ATOM 5998 N N . ILE C 1 287 ? 14.012 -32.195 -85.541 1.00 62.02 287 ILE C N 1
ATOM 5999 C CA . ILE C 1 287 ? 13.164 -31.165 -86.117 1.00 62.97 287 ILE C CA 1
ATOM 6000 C C . ILE C 1 287 ? 13.941 -29.886 -86.412 1.00 55.56 287 ILE C C 1
ATOM 6001 O O . ILE C 1 287 ? 13.456 -29.036 -87.169 1.00 56.78 287 ILE C O 1
ATOM 6006 N N . ALA C 1 288 ? 15.143 -29.728 -85.845 1.00 61.48 288 ALA C N 1
ATOM 6007 C CA . ALA C 1 288 ? 16.016 -28.635 -86.268 1.00 55.88 288 ALA C CA 1
ATOM 6008 C C . ALA C 1 288 ? 16.412 -28.790 -87.731 1.00 57.24 288 ALA C C 1
ATOM 6009 O O . ALA C 1 288 ? 16.368 -27.822 -88.498 1.00 56.48 288 ALA C O 1
ATOM 6011 N N . ILE C 1 289 ? 16.795 -30.004 -88.137 1.00 55.37 289 ILE C N 1
ATOM 6012 C CA . ILE C 1 289 ? 16.999 -30.290 -89.555 1.00 53.39 289 ILE C CA 1
ATOM 6013 C C . ILE C 1 289 ? 15.736 -29.986 -90.351 1.00 60.55 289 ILE C C 1
ATOM 6014 O O . ILE C 1 289 ? 15.797 -29.444 -91.461 1.00 60.59 289 ILE C O 1
ATOM 6019 N N . GLN C 1 290 ? 14.570 -30.341 -89.804 1.00 61.86 290 GLN C N 1
ATOM 6020 C CA . GLN C 1 290 ? 13.325 -30.162 -90.545 1.00 62.12 290 GLN C CA 1
ATOM 6021 C C . GLN C 1 290 ? 13.040 -28.696 -90.824 1.00 60.60 290 GLN C C 1
ATOM 6022 O O . GLN C 1 290 ? 12.466 -28.368 -91.867 1.00 66.32 290 GLN C O 1
ATOM 6028 N N . ALA C 1 291 ? 13.432 -27.804 -89.912 1.00 60.87 291 ALA C N 1
ATOM 6029 C CA . ALA C 1 291 ? 13.264 -26.379 -90.165 1.00 61.08 291 ALA C CA 1
ATOM 6030 C C . ALA C 1 291 ? 14.063 -25.948 -91.387 1.00 59.07 291 ALA C C 1
ATOM 6031 O O . ALA C 1 291 ? 13.589 -25.138 -92.194 1.00 57.67 291 ALA C O 1
ATOM 6033 N N . ALA C 1 292 ? 15.270 -26.493 -91.549 1.00 61.19 292 ALA C N 1
ATOM 6034 C CA . ALA C 1 292 ? 16.076 -26.192 -92.729 1.00 60.98 292 ALA C CA 1
ATOM 6035 C C . ALA C 1 292 ? 15.410 -26.714 -93.997 1.00 68.42 292 ALA C C 1
ATOM 6036 O O . ALA C 1 292 ? 15.331 -26.003 -95.005 1.00 67.68 292 ALA C O 1
ATOM 6038 N N . ILE C 1 293 ? 14.929 -27.962 -93.969 1.00 71.43 293 ILE C N 1
ATOM 6039 C CA . ILE C 1 293 ? 14.202 -28.496 -95.119 1.00 71.74 293 ILE C CA 1
ATOM 6040 C C . ILE C 1 293 ? 12.944 -27.680 -95.371 1.00 72.01 293 ILE C C 1
ATOM 6041 O O . ILE C 1 293 ? 12.675 -27.266 -96.501 1.00 76.88 293 ILE C O 1
ATOM 6046 N N . ASP C 1 294 ? 12.154 -27.438 -94.321 1.00 73.17 294 ASP C N 1
ATOM 6047 C CA . ASP C 1 294 ? 10.885 -26.737 -94.485 1.00 75.28 294 ASP C CA 1
ATOM 6048 C C . ASP C 1 294 ? 11.070 -25.293 -94.920 1.00 81.35 294 ASP C C 1
ATOM 6049 O O . ASP C 1 294 ? 10.127 -24.699 -95.446 1.00 91.36 294 ASP C O 1
ATOM 6054 N N . TYR C 1 295 ? 12.253 -24.716 -94.712 1.00 100.11 295 TYR C N 1
ATOM 6055 C CA . TYR C 1 295 ? 12.541 -23.366 -95.182 1.00 99.26 295 TYR C CA 1
ATOM 6056 C C . TYR C 1 295 ? 12.374 -23.293 -96.691 1.00 105.03 295 TYR C C 1
ATOM 6057 O O . TYR C 1 295 ? 11.448 -22.642 -97.189 1.00 113.74 295 TYR C O 1
ATOM 6066 N N . TYR C 1 296 ? 13.280 -23.937 -97.419 1.00 88.91 296 TYR C N 1
ATOM 6067 C CA . TYR C 1 296 ? 13.049 -24.204 -98.830 1.00 91.08 296 TYR C CA 1
ATOM 6068 C C . TYR C 1 296 ? 11.754 -24.992 -98.982 1.00 90.05 296 TYR C C 1
ATOM 6069 O O . TYR C 1 296 ? 11.421 -25.821 -98.137 1.00 83.57 296 TYR C O 1
ATOM 6078 N N . LYS C 1 297 ? 11.021 -24.704 -100.058 1.00 86.64 297 LYS C N 1
ATOM 6079 C CA . LYS C 1 297 ? 9.619 -25.068 -100.384 1.00 93.82 297 LYS C CA 1
ATOM 6080 C C . LYS C 1 297 ? 8.685 -24.159 -99.595 1.00 87.25 297 LYS C C 1
ATOM 6081 O O . LYS C 1 297 ? 7.486 -24.444 -99.508 1.00 78.93 297 LYS C O 1
ATOM 6087 N N . GLY C 1 298 ? 9.206 -23.083 -98.999 1.00 82.00 298 GLY C N 1
ATOM 6088 C CA . GLY C 1 298 ? 8.394 -22.001 -98.463 1.00 86.84 298 GLY C CA 1
ATOM 6089 C C . GLY C 1 298 ? 7.464 -22.336 -97.313 1.00 84.87 298 GLY C C 1
ATOM 6090 O O . GLY C 1 298 ? 6.633 -21.508 -96.926 1.00 88.60 298 GLY C O 1
ATOM 6091 N N . LYS C 1 299 ? 7.585 -23.536 -96.760 1.00 80.46 299 LYS C N 1
ATOM 6092 C CA . LYS C 1 299 ? 6.769 -23.938 -95.618 1.00 83.29 299 LYS C CA 1
ATOM 6093 C C . LYS C 1 299 ? 7.211 -23.133 -94.401 1.00 83.22 299 LYS C C 1
ATOM 6094 O O . LYS C 1 299 ? 8.207 -23.462 -93.754 1.00 81.57 299 LYS C O 1
ATOM 6100 N N . LYS C 1 300 ? 6.473 -22.066 -94.091 1.00 82.95 300 LYS C N 1
ATOM 6101 C CA . LYS C 1 300 ? 6.838 -21.187 -92.986 1.00 83.24 300 LYS C CA 1
ATOM 6102 C C . LYS C 1 300 ? 6.879 -21.960 -91.673 1.00 78.40 300 LYS C C 1
ATOM 6103 O O . LYS C 1 300 ? 5.923 -22.658 -91.318 1.00 77.20 300 LYS C O 1
ATOM 6109 N N . VAL C 1 301 ? 7.999 -21.839 -90.956 1.00 79.70 301 VAL C N 1
ATOM 6110 C CA . VAL C 1 301 ? 8.233 -22.556 -89.708 1.00 78.22 301 VAL C CA 1
ATOM 6111 C C . VAL C 1 301 ? 8.132 -21.574 -88.547 1.00 67.82 301 VAL C C 1
ATOM 6112 O O . VAL C 1 301 ? 8.354 -20.366 -88.702 1.00 69.16 301 VAL C O 1
ATOM 6116 N N . GLU C 1 302 ? 7.791 -22.105 -87.375 1.00 71.95 302 GLU C N 1
ATOM 6117 C CA . GLU C 1 302 ? 7.610 -21.266 -86.198 1.00 65.11 302 GLU C CA 1
ATOM 6118 C C . GLU C 1 302 ? 8.933 -20.644 -85.773 1.00 71.44 302 GLU C C 1
ATOM 6119 O O . GLU C 1 302 ? 9.991 -21.272 -85.873 1.00 76.44 302 GLU C O 1
ATOM 6125 N N . LYS C 1 303 ? 8.873 -19.396 -85.304 1.00 66.86 303 LYS C N 1
ATOM 6126 C CA . LYS C 1 303 ? 10.089 -18.738 -84.837 1.00 66.52 303 LYS C CA 1
ATOM 6127 C C . LYS C 1 303 ? 10.621 -19.385 -83.564 1.00 67.73 303 LYS C C 1
ATOM 6128 O O . LYS C 1 303 ? 11.823 -19.306 -83.286 1.00 70.65 303 LYS C O 1
ATOM 6134 N N . GLU C 1 304 ? 9.750 -20.026 -82.786 1.00 67.47 304 GLU C N 1
ATOM 6135 C CA . GLU C 1 304 ? 10.148 -20.738 -81.582 1.00 59.36 304 GLU C CA 1
ATOM 6136 C C . GLU C 1 304 ? 9.476 -22.103 -81.559 1.00 57.37 304 GLU C C 1
ATOM 6137 O O . GLU C 1 304 ? 8.454 -22.327 -82.210 1.00 62.24 304 GLU C O 1
ATOM 6143 N N . THR C 1 305 ? 10.080 -23.018 -80.805 1.00 55.40 305 THR C N 1
ATOM 6144 C CA . THR C 1 305 ? 9.581 -24.380 -80.661 1.00 49.91 305 THR C CA 1
ATOM 6145 C C . THR C 1 305 ? 10.050 -24.913 -79.318 1.00 50.48 305 THR C C 1
ATOM 6146 O O . THR C 1 305 ? 11.250 -24.893 -79.029 1.00 57.40 305 THR C O 1
ATOM 6150 N N . ILE C 1 306 ? 9.115 -25.376 -78.498 1.00 45.71 306 ILE C N 1
ATOM 6151 C CA . ILE C 1 306 ? 9.411 -25.751 -77.123 1.00 47.70 306 ILE C CA 1
ATOM 6152 C C . ILE C 1 306 ? 9.431 -27.271 -77.022 1.00 54.17 306 ILE C C 1
ATOM 6153 O O . ILE C 1 306 ? 8.464 -27.943 -77.399 1.00 52.18 306 ILE C O 1
ATOM 6158 N N . SER C 1 307 ? 10.546 -27.809 -76.537 1.00 57.02 307 SER C N 1
ATOM 6159 C CA . SER C 1 307 ? 10.668 -29.239 -76.285 1.00 55.47 307 SER C CA 1
ATOM 6160 C C . SER C 1 307 ? 9.942 -29.602 -74.998 1.00 56.05 307 SER C C 1
ATOM 6161 O O . SER C 1 307 ? 10.139 -28.935 -73.975 1.00 60.49 307 SER C O 1
ATOM 6164 N N . PRO C 1 308 ? 9.107 -30.638 -75.001 1.00 52.00 308 PRO C N 1
ATOM 6165 C CA . PRO C 1 308 ? 8.436 -31.037 -73.760 1.00 55.13 308 PRO C CA 1
ATOM 6166 C C . PRO C 1 308 ? 9.439 -31.589 -72.761 1.00 52.51 308 PRO C C 1
ATOM 6167 O O . PRO C 1 308 ? 10.395 -32.278 -73.128 1.00 59.21 308 PRO C O 1
ATOM 6171 N N . ILE C 1 309 ? 9.220 -31.267 -71.489 1.00 46.25 309 ILE C N 1
ATOM 6172 C CA . ILE C 1 309 ? 10.026 -31.787 -70.397 1.00 50.32 309 ILE C CA 1
ATOM 6173 C C . ILE C 1 309 ? 9.100 -32.460 -69.399 1.00 52.49 309 ILE C C 1
ATOM 6174 O O . ILE C 1 309 ? 8.006 -31.956 -69.117 1.00 49.70 309 ILE C O 1
ATOM 6179 N N . TYR C 1 310 ? 9.540 -33.601 -68.872 1.00 52.85 310 TYR C N 1
ATOM 6180 C CA . TYR C 1 310 ? 8.735 -34.439 -67.996 1.00 49.69 310 TYR C CA 1
ATOM 6181 C C . TYR C 1 310 ? 9.534 -34.804 -66.755 1.00 47.03 310 TYR C C 1
ATOM 6182 O O . TYR C 1 310 ? 10.737 -35.065 -66.838 1.00 46.68 310 TYR C O 1
ATOM 6191 N N . LEU C 1 311 ? 8.857 -34.828 -65.608 1.00 53.67 311 LEU C N 1
ATOM 6192 C CA . LEU C 1 311 ? 9.479 -35.256 -64.358 1.00 53.26 311 LEU C CA 1
ATOM 6193 C C . LEU C 1 311 ? 9.496 -36.782 -64.297 1.00 54.16 311 LEU C C 1
ATOM 6194 O O . LEU C 1 311 ? 8.443 -37.423 -64.397 1.00 51.23 311 LEU C O 1
ATOM 6199 N N . VAL C 1 312 ? 10.681 -37.367 -64.136 1.00 47.93 312 VAL C N 1
ATOM 6200 C CA . VAL C 1 312 ? 10.840 -38.816 -64.075 1.00 46.68 312 VAL C CA 1
ATOM 6201 C C . VAL C 1 312 ? 11.414 -39.169 -62.713 1.00 47.09 312 VAL C C 1
ATOM 6202 O O . VAL C 1 312 ? 12.568 -38.833 -62.413 1.00 47.64 312 VAL C O 1
ATOM 6206 N N . THR C 1 313 ? 10.619 -39.853 -61.893 1.00 51.24 313 THR C N 1
ATOM 6207 C CA . THR C 1 313 ? 11.039 -40.339 -60.590 1.00 51.32 313 THR C CA 1
ATOM 6208 C C . THR C 1 313 ? 11.042 -41.869 -60.598 1.00 48.78 313 THR C C 1
ATOM 6209 O O . THR C 1 313 ? 11.050 -42.492 -61.667 1.00 51.34 313 THR C O 1
ATOM 6213 N N . LYS C 1 314 ? 11.024 -42.469 -59.407 1.00 51.61 314 LYS C N 1
ATOM 6214 C CA . LYS C 1 314 ? 11.025 -43.926 -59.321 1.00 54.46 314 LYS C CA 1
ATOM 6215 C C . LYS C 1 314 ? 9.740 -44.532 -59.883 1.00 56.92 314 LYS C C 1
ATOM 6216 O O . LYS C 1 314 ? 9.754 -45.669 -60.371 1.00 63.18 314 LYS C O 1
ATOM 6222 N N . ASP C 1 315 ? 8.635 -43.795 -59.837 1.00 53.98 315 ASP C N 1
ATOM 6223 C CA . ASP C 1 315 ? 7.343 -44.321 -60.250 1.00 50.57 315 ASP C CA 1
ATOM 6224 C C . ASP C 1 315 ? 7.138 -44.305 -61.758 1.00 58.14 315 ASP C C 1
ATOM 6225 O O . ASP C 1 315 ? 6.082 -44.757 -62.220 1.00 63.58 315 ASP C O 1
ATOM 6230 N N . ASN C 1 316 ? 8.100 -43.801 -62.537 1.00 56.59 316 ASN C N 1
ATOM 6231 C CA . ASN C 1 316 ? 7.993 -43.866 -63.992 1.00 55.43 316 ASN C CA 1
ATOM 6232 C C . ASN C 1 316 ? 9.378 -43.877 -64.638 1.00 54.66 316 ASN C C 1
ATOM 6233 O O . ASN C 1 316 ? 9.585 -43.270 -65.695 1.00 56.94 316 ASN C O 1
ATOM 6238 N N . VAL C 1 317 ? 10.330 -44.596 -64.031 1.00 50.70 317 VAL C N 1
ATOM 6239 C CA . VAL C 1 317 ? 11.686 -44.673 -64.581 1.00 50.38 317 VAL C CA 1
ATOM 6240 C C . VAL C 1 317 ? 11.666 -45.193 -66.008 1.00 50.97 317 VAL C C 1
ATOM 6241 O O . VAL C 1 317 ? 12.573 -44.904 -66.799 1.00 47.98 317 VAL C O 1
ATOM 6245 N N . GLU C 1 318 ? 10.644 -45.975 -66.357 1.00 58.59 318 GLU C N 1
ATOM 6246 C CA . GLU C 1 318 ? 10.561 -46.551 -67.692 1.00 61.20 318 GLU C CA 1
ATOM 6247 C C . GLU C 1 318 ? 10.197 -45.500 -68.732 1.00 66.01 318 GLU C C 1
ATOM 6248 O O . GLU C 1 318 ? 10.656 -45.575 -69.877 1.00 66.29 318 GLU C O 1
ATOM 6254 N N . LYS C 1 319 ? 9.406 -44.501 -68.349 1.00 65.09 319 LYS C N 1
ATOM 6255 C CA . LYS C 1 319 ? 8.840 -43.580 -69.316 1.00 62.92 319 LYS C CA 1
ATOM 6256 C C . LYS C 1 319 ? 9.868 -42.550 -69.776 1.00 66.29 319 LYS C C 1
ATOM 6257 O O . LYS C 1 319 ? 10.851 -42.256 -69.087 1.00 63.81 319 LYS C O 1
ATOM 6259 N N . TYR C 1 320 ? 9.626 -42.018 -70.976 1.00 67.03 320 TYR C N 1
ATOM 6260 C CA . TYR C 1 320 ? 10.320 -40.855 -71.533 1.00 64.38 320 TYR C CA 1
ATOM 6261 C C . TYR C 1 320 ? 11.822 -41.086 -71.716 1.00 72.00 320 TYR C C 1
ATOM 6262 O O . TYR C 1 320 ? 12.589 -40.124 -71.853 1.00 74.51 320 TYR C O 1
ATOM 6271 N N . ASN C 1 321 ? 12.255 -42.344 -71.743 1.00 71.02 321 ASN C N 1
ATOM 6272 C CA . ASN C 1 321 ? 13.658 -42.650 -71.964 1.00 68.17 321 ASN C CA 1
ATOM 6273 C C . ASN C 1 321 ? 14.068 -42.276 -73.387 1.00 67.94 321 ASN C C 1
ATOM 6274 O O . ASN C 1 321 ? 13.249 -42.268 -74.312 1.00 72.77 321 ASN C O 1
ATOM 6279 N N . TRP C 1 322 ? 15.348 -41.949 -73.552 1.00 69.42 322 TRP C N 1
ATOM 6280 C CA . TRP C 1 322 ? 15.877 -41.503 -74.841 1.00 70.77 322 TRP C CA 1
ATOM 6281 C C . TRP C 1 322 ? 15.813 -42.593 -75.913 1.00 70.88 322 TRP C C 1
ATOM 6282 O O . TRP C 1 322 ? 16.055 -43.769 -75.640 1.00 77.74 322 TRP C O 1
ATOM 6294 N N . GLY D 1 50 ? 0.626 -17.873 -46.502 1.00 69.42 50 GLY D N 1
ATOM 6295 C CA . GLY D 1 50 ? 0.549 -17.677 -47.939 1.00 76.40 50 GLY D CA 1
ATOM 6296 C C . GLY D 1 50 ? 1.010 -16.306 -48.397 1.00 78.76 50 GLY D C 1
ATOM 6297 O O . GLY D 1 50 ? 0.218 -15.530 -48.932 1.00 80.24 50 GLY D O 1
ATOM 6298 N N . VAL D 1 51 ? 2.296 -16.013 -48.199 1.00 77.08 51 VAL D N 1
ATOM 6299 C CA . VAL D 1 51 ? 2.854 -14.689 -48.464 1.00 70.25 51 VAL D CA 1
ATOM 6300 C C . VAL D 1 51 ? 3.421 -14.651 -49.877 1.00 69.98 51 VAL D C 1
ATOM 6301 O O . VAL D 1 51 ? 4.260 -15.483 -50.242 1.00 69.26 51 VAL D O 1
ATOM 6305 N N . SER D 1 52 ? 2.969 -13.678 -50.670 1.00 65.66 52 SER D N 1
ATOM 6306 C CA . SER D 1 52 ? 3.452 -13.463 -52.031 1.00 66.62 52 SER D CA 1
ATOM 6307 C C . SER D 1 52 ? 4.272 -12.177 -52.064 1.00 63.30 52 SER D C 1
ATOM 6308 O O . SER D 1 52 ? 3.726 -11.077 -51.914 1.00 60.32 52 SER D O 1
ATOM 6311 N N . ILE D 1 53 ? 5.573 -12.317 -52.274 1.00 59.12 53 ILE D N 1
ATOM 6312 C CA . ILE D 1 53 ? 6.503 -11.197 -52.332 1.00 61.67 53 ILE D CA 1
ATOM 6313 C C . ILE D 1 53 ? 6.851 -10.938 -53.793 1.00 62.45 53 ILE D C 1
ATOM 6314 O O . ILE D 1 53 ? 7.022 -11.882 -54.574 1.00 62.76 53 ILE D O 1
ATOM 6319 N N . SER D 1 54 ? 6.940 -9.661 -54.177 1.00 61.53 54 SER D N 1
ATOM 6320 C CA . SER D 1 54 ? 7.208 -9.339 -55.577 1.00 59.89 54 SER D CA 1
ATOM 6321 C C . SER D 1 54 ? 8.607 -9.789 -55.996 1.00 62.66 54 SER D C 1
ATOM 6322 O O . SER D 1 54 ? 8.766 -10.475 -57.013 1.00 64.26 54 SER D O 1
ATOM 6325 N N . THR D 1 55 ? 9.635 -9.426 -55.222 1.00 57.60 55 THR D N 1
ATOM 6326 C CA . THR D 1 55 ? 11.002 -9.837 -55.523 1.00 59.64 55 THR D CA 1
ATOM 6327 C C . THR D 1 55 ? 11.791 -9.960 -54.225 1.00 55.77 55 THR D C 1
ATOM 6328 O O . THR D 1 55 ? 11.428 -9.383 -53.197 1.00 58.69 55 THR D O 1
ATOM 6332 N N . THR D 1 56 ? 12.880 -10.729 -54.279 1.00 53.97 56 THR D N 1
ATOM 6333 C CA . THR D 1 56 ? 13.792 -10.843 -53.148 1.00 60.32 56 THR D CA 1
ATOM 6334 C C . THR D 1 56 ? 15.218 -10.434 -53.499 1.00 63.64 56 THR D C 1
ATOM 6335 O O . THR D 1 56 ? 16.103 -10.524 -52.637 1.00 56.37 56 THR D O 1
ATOM 6339 N N . ASN D 1 57 ? 15.463 -9.978 -54.732 1.00 66.14 57 ASN D N 1
ATOM 6340 C CA . ASN D 1 57 ? 16.732 -9.355 -55.098 1.00 64.85 57 ASN D CA 1
ATOM 6341 C C . ASN D 1 57 ? 16.910 -7.992 -54.447 1.00 63.73 57 ASN D C 1
ATOM 6342 O O . ASN D 1 57 ? 17.970 -7.378 -54.604 1.00 70.88 57 ASN D O 1
ATOM 6347 N N . ASN D 1 58 ? 15.892 -7.514 -53.732 1.00 48.69 58 ASN D N 1
ATOM 6348 C CA . ASN D 1 58 ? 15.880 -6.198 -53.109 1.00 49.32 58 ASN D CA 1
ATOM 6349 C C . ASN D 1 58 ? 16.229 -6.330 -51.638 1.00 47.73 58 ASN D C 1
ATOM 6350 O O . ASN D 1 58 ? 15.600 -7.139 -50.941 1.00 46.78 58 ASN D O 1
ATOM 6355 N N . PRO D 1 59 ? 17.207 -5.589 -51.118 1.00 46.83 59 PRO D N 1
ATOM 6356 C CA . PRO D 1 59 ? 17.431 -5.608 -49.662 1.00 48.16 59 PRO D CA 1
ATOM 6357 C C . PRO D 1 59 ? 16.235 -5.113 -48.867 1.00 56.08 59 PRO D C 1
ATOM 6358 O O . PRO D 1 59 ? 16.094 -5.479 -47.694 1.00 54.90 59 PRO D O 1
ATOM 6362 N N . TYR D 1 60 ? 15.371 -4.297 -49.473 1.00 47.67 60 TYR D N 1
ATOM 6363 C CA . TYR D 1 60 ? 14.167 -3.831 -48.790 1.00 44.73 60 TYR D CA 1
ATOM 6364 C C . TYR D 1 60 ? 13.202 -4.987 -48.528 1.00 45.93 60 TYR D C 1
ATOM 6365 O O . TYR D 1 60 ? 12.718 -5.162 -47.406 1.00 52.34 60 TYR D O 1
ATOM 6374 N N . PHE D 1 61 ? 12.920 -5.799 -49.549 1.00 45.15 61 PHE D N 1
ATOM 6375 C CA . PHE D 1 61 ? 11.928 -6.855 -49.388 1.00 47.72 61 PHE D CA 1
ATOM 6376 C C . PHE D 1 61 ? 12.460 -8.052 -48.617 1.00 50.41 61 PHE D C 1
ATOM 6377 O O . PHE D 1 61 ? 11.664 -8.870 -48.146 1.00 56.15 61 PHE D O 1
ATOM 6385 N N . VAL D 1 62 ? 13.779 -8.172 -48.472 1.00 52.83 62 VAL D N 1
ATOM 6386 C CA . VAL D 1 62 ? 14.339 -9.189 -47.588 1.00 49.27 62 VAL D CA 1
ATOM 6387 C C . VAL D 1 62 ? 14.085 -8.815 -46.133 1.00 57.20 62 VAL D C 1
ATOM 6388 O O . VAL D 1 62 ? 13.656 -9.649 -45.325 1.00 60.37 62 VAL D O 1
ATOM 6392 N N . ALA D 1 63 ? 14.346 -7.553 -45.780 1.00 51.58 63 ALA D N 1
ATOM 6393 C CA . ALA D 1 63 ? 13.996 -7.065 -44.451 1.00 55.73 63 ALA D CA 1
ATOM 6394 C C . ALA D 1 63 ? 12.511 -7.246 -44.168 1.00 60.38 63 ALA D C 1
ATOM 6395 O O . ALA D 1 63 ? 12.120 -7.491 -43.021 1.00 62.46 63 ALA D O 1
ATOM 6397 N N . MET D 1 64 ? 11.671 -7.120 -45.196 1.00 63.94 64 MET D N 1
ATOM 6398 C CA . MET D 1 64 ? 10.259 -7.434 -45.033 1.00 64.22 64 MET D CA 1
ATOM 6399 C C . MET D 1 64 ? 10.072 -8.917 -44.752 1.00 68.07 64 MET D C 1
ATOM 6400 O O . MET D 1 64 ? 9.370 -9.295 -43.809 1.00 70.78 64 MET D O 1
ATOM 6405 N N . LYS D 1 65 ? 10.714 -9.771 -45.555 1.00 68.00 65 LYS D N 1
ATOM 6406 C CA . LYS D 1 65 ? 10.589 -11.211 -45.355 1.00 68.58 65 LYS D CA 1
ATOM 6407 C C . LYS D 1 65 ? 11.074 -11.617 -43.972 1.00 70.55 65 LYS D C 1
ATOM 6408 O O . LYS D 1 65 ? 10.421 -12.409 -43.283 1.00 67.02 65 LYS D O 1
ATOM 6414 N N . ASP D 1 66 ? 12.209 -11.065 -43.537 1.00 66.40 66 ASP D N 1
ATOM 6415 C CA . ASP D 1 66 ? 12.781 -11.464 -42.256 1.00 67.35 66 ASP D CA 1
ATOM 6416 C C . ASP D 1 66 ? 11.844 -11.117 -41.106 1.00 73.70 66 ASP D C 1
ATOM 6417 O O . ASP D 1 66 ? 11.474 -11.990 -40.310 1.00 77.44 66 ASP D O 1
ATOM 6422 N N . GLY D 1 67 ? 11.440 -9.849 -41.008 1.00 72.77 67 GLY D N 1
ATOM 6423 C CA . GLY D 1 67 ? 10.543 -9.444 -39.938 1.00 73.92 67 GLY D CA 1
ATOM 6424 C C . GLY D 1 67 ? 9.219 -10.181 -39.958 1.00 71.87 67 GLY D C 1
ATOM 6425 O O . GLY D 1 67 ? 8.594 -10.380 -38.912 1.00 71.25 67 GLY D O 1
ATOM 6426 N N . ILE D 1 68 ? 8.769 -10.593 -41.144 1.00 72.02 68 ILE D N 1
ATOM 6427 C CA . ILE D 1 68 ? 7.581 -11.434 -41.233 1.00 74.89 68 ILE D CA 1
ATOM 6428 C C . ILE D 1 68 ? 7.891 -12.839 -40.728 1.00 82.66 68 ILE D C 1
ATOM 6429 O O . ILE D 1 68 ? 7.097 -13.441 -39.993 1.00 88.55 68 ILE D O 1
ATOM 6434 N N . ASP D 1 69 ? 9.054 -13.382 -41.102 1.00 75.33 69 ASP D N 1
ATOM 6435 C CA . ASP D 1 69 ? 9.432 -14.709 -40.631 1.00 76.95 69 ASP D CA 1
ATOM 6436 C C . ASP D 1 69 ? 9.685 -14.720 -39.129 1.00 83.01 69 ASP D C 1
ATOM 6437 O O . ASP D 1 69 ? 9.418 -15.728 -38.467 1.00 92.94 69 ASP D O 1
ATOM 6442 N N . LYS D 1 70 ? 10.195 -13.618 -38.577 1.00 80.46 70 LYS D N 1
ATOM 6443 C CA . LYS D 1 70 ? 10.389 -13.547 -37.133 1.00 81.60 70 LYS D CA 1
ATOM 6444 C C . LYS D 1 70 ? 9.052 -13.521 -36.402 1.00 86.71 70 LYS D C 1
ATOM 6445 O O . LYS D 1 70 ? 8.911 -14.121 -35.331 1.00 93.40 70 LYS D O 1
ATOM 6451 N N . TYR D 1 71 ? 8.058 -12.833 -36.968 1.00 74.07 71 TYR D N 1
ATOM 6452 C CA . TYR D 1 71 ? 6.734 -12.811 -36.356 1.00 80.36 71 TYR D CA 1
ATOM 6453 C C . TYR D 1 71 ? 6.126 -14.206 -36.321 1.00 84.54 71 TYR D C 1
ATOM 6454 O O . TYR D 1 71 ? 5.460 -14.576 -35.348 1.00 92.73 71 TYR D O 1
ATOM 6463 N N . ALA D 1 72 ? 6.355 -14.998 -37.371 1.00 88.98 72 ALA D N 1
ATOM 6464 C CA . ALA D 1 72 ? 5.787 -16.342 -37.430 1.00 95.18 72 ALA D CA 1
ATOM 6465 C C . ALA D 1 72 ? 6.439 -17.271 -36.411 1.00 94.90 72 ALA D C 1
ATOM 6466 O O . ALA D 1 72 ? 5.769 -18.139 -35.838 1.00 95.56 72 ALA D O 1
ATOM 6468 N N . SER D 1 73 ? 7.744 -17.107 -36.173 1.00 91.04 73 SER D N 1
ATOM 6469 C CA . SER D 1 73 ? 8.427 -17.950 -35.196 1.00 96.27 73 SER D CA 1
ATOM 6470 C C . SER D 1 73 ? 7.984 -17.620 -33.776 1.00 103.05 73 SER D C 1
ATOM 6471 O O . SER D 1 73 ? 7.851 -18.517 -32.935 1.00 104.19 73 SER D O 1
ATOM 6474 N N . ASN D 1 74 ? 7.749 -16.337 -33.494 1.00 90.80 74 ASN D N 1
ATOM 6475 C CA . ASN D 1 74 ? 7.344 -15.930 -32.155 1.00 97.53 74 ASN D CA 1
ATOM 6476 C C . ASN D 1 74 ? 5.882 -16.277 -31.880 1.00 97.24 74 ASN D C 1
ATOM 6477 O O . ASN D 1 74 ? 5.540 -16.697 -30.767 1.00 97.09 74 ASN D O 1
ATOM 6482 N N . LYS D 1 75 ? 5.007 -16.129 -32.878 1.00 99.29 75 LYS D N 1
ATOM 6483 C CA . LYS D 1 75 ? 3.572 -16.314 -32.690 1.00 99.31 75 LYS D CA 1
ATOM 6484 C C . LYS D 1 75 ? 3.033 -17.535 -33.434 1.00 98.50 75 LYS D C 1
ATOM 6485 O O . LYS D 1 75 ? 1.902 -17.511 -33.926 1.00 98.52 75 LYS D O 1
ATOM 6491 N N . LYS D 1 76 ? 3.838 -18.592 -33.525 1.00 99.11 76 LYS D N 1
ATOM 6492 C CA . LYS D 1 76 ? 3.436 -19.932 -33.979 1.00 99.27 76 LYS D CA 1
ATOM 6493 C C . LYS D 1 76 ? 2.465 -19.898 -35.170 1.00 98.43 76 LYS D C 1
ATOM 6494 O O . LYS D 1 76 ? 1.359 -20.441 -35.136 1.00 97.17 76 LYS D O 1
ATOM 6500 N N . ILE D 1 77 ? 2.918 -19.281 -36.261 1.00 98.64 77 ILE D N 1
ATOM 6501 C CA . ILE D 1 77 ? 2.118 -19.158 -37.477 1.00 93.41 77 ILE D CA 1
ATOM 6502 C C . ILE D 1 77 ? 2.846 -19.842 -38.626 1.00 90.61 77 ILE D C 1
ATOM 6503 O O . ILE D 1 77 ? 4.047 -19.625 -38.830 1.00 90.64 77 ILE D O 1
ATOM 6508 N N . SER D 1 78 ? 2.119 -20.675 -39.365 1.00 91.27 78 SER D N 1
ATOM 6509 C CA . SER D 1 78 ? 2.662 -21.291 -40.567 1.00 85.97 78 SER D CA 1
ATOM 6510 C C . SER D 1 78 ? 2.733 -20.266 -41.692 1.00 84.37 78 SER D C 1
ATOM 6511 O O . SER D 1 78 ? 1.816 -19.461 -41.880 1.00 79.32 78 SER D O 1
ATOM 6514 N N . ILE D 1 79 ? 3.825 -20.299 -42.451 1.00 88.74 79 ILE D N 1
ATOM 6515 C CA . ILE D 1 79 ? 4.070 -19.304 -43.489 1.00 80.12 79 ILE D CA 1
ATOM 6516 C C . ILE D 1 79 ? 4.744 -19.966 -44.686 1.00 77.90 79 ILE D C 1
ATOM 6517 O O . ILE D 1 79 ? 5.737 -20.687 -44.532 1.00 75.48 79 ILE D O 1
ATOM 6522 N N . LYS D 1 80 ? 4.204 -19.717 -45.879 1.00 78.00 80 LYS D N 1
ATOM 6523 C CA . LYS D 1 80 ? 4.796 -20.158 -47.141 1.00 73.40 80 LYS D CA 1
ATOM 6524 C C . LYS D 1 80 ? 5.061 -18.923 -47.995 1.00 71.97 80 LYS D C 1
ATOM 6525 O O . LYS D 1 80 ? 4.121 -18.237 -48.408 1.00 77.15 80 LYS D O 1
ATOM 6531 N N . VAL D 1 81 ? 6.334 -18.631 -48.258 1.00 70.66 81 VAL D N 1
ATOM 6532 C CA . VAL D 1 81 ? 6.720 -17.423 -48.982 1.00 75.05 81 VAL D CA 1
ATOM 6533 C C . VAL D 1 81 ? 7.018 -17.777 -50.432 1.00 75.59 81 VAL D C 1
ATOM 6534 O O . VAL D 1 81 ? 7.512 -18.869 -50.741 1.00 75.70 81 VAL D O 1
ATOM 6538 N N . ALA D 1 82 ? 6.723 -16.843 -51.337 1.00 69.88 82 ALA D N 1
ATOM 6539 C CA . ALA D 1 82 ? 6.850 -17.087 -52.774 1.00 64.00 82 ALA D CA 1
ATOM 6540 C C . ALA D 1 82 ? 7.436 -15.853 -53.447 1.00 65.16 82 ALA D C 1
ATOM 6541 O O . ALA D 1 82 ? 6.775 -14.811 -53.518 1.00 59.25 82 ALA D O 1
ATOM 6543 N N . ASP D 1 83 ? 8.658 -15.982 -53.964 1.00 58.84 83 ASP D N 1
ATOM 6544 C CA . ASP D 1 83 ? 9.347 -14.899 -54.672 1.00 61.55 83 ASP D CA 1
ATOM 6545 C C . ASP D 1 83 ? 8.877 -14.896 -56.124 1.00 57.45 83 ASP D C 1
ATOM 6546 O O . ASP D 1 83 ? 9.287 -15.737 -56.929 1.00 52.66 83 ASP D O 1
ATOM 6551 N N . ALA D 1 84 ? 8.005 -13.942 -56.458 1.00 55.16 84 ALA D N 1
ATOM 6552 C CA . ALA D 1 84 ? 7.465 -13.822 -57.807 1.00 61.04 84 ALA D CA 1
ATOM 6553 C C . ALA D 1 84 ? 8.482 -13.298 -58.805 1.00 63.86 84 ALA D C 1
ATOM 6554 O O . ALA D 1 84 ? 8.238 -13.400 -60.012 1.00 59.80 84 ALA D O 1
ATOM 6556 N N . GLN D 1 85 ? 9.596 -12.742 -58.334 1.00 66.28 85 GLN D N 1
ATOM 6557 C CA . GLN D 1 85 ? 10.646 -12.194 -59.192 1.00 61.56 85 GLN D CA 1
ATOM 6558 C C . GLN D 1 85 ? 10.073 -11.192 -60.199 1.00 59.88 85 GLN D C 1
ATOM 6559 O O . GLN D 1 85 ? 10.361 -11.233 -61.399 1.00 58.05 85 GLN D O 1
ATOM 6565 N N . ASP D 1 86 ? 9.231 -10.291 -59.685 1.00 59.98 86 ASP D N 1
ATOM 6566 C CA . ASP D 1 86 ? 8.683 -9.166 -60.449 1.00 57.57 86 ASP D CA 1
ATOM 6567 C C . ASP D 1 86 ? 7.982 -9.621 -61.726 1.00 55.16 86 ASP D C 1
ATOM 6568 O O . ASP D 1 86 ? 7.876 -8.868 -62.695 1.00 55.69 86 ASP D O 1
ATOM 6573 N N . ASP D 1 87 ? 7.496 -10.855 -61.734 1.00 65.05 87 ASP D N 1
ATOM 6574 C CA . ASP D 1 87 ? 6.707 -11.385 -62.837 1.00 67.33 87 ASP D CA 1
ATOM 6575 C C . ASP D 1 87 ? 5.253 -11.462 -62.390 1.00 68.29 87 ASP D C 1
ATOM 6576 O O . ASP D 1 87 ? 4.921 -12.214 -61.466 1.00 63.69 87 ASP D O 1
ATOM 6581 N N . ALA D 1 88 ? 4.396 -10.668 -63.037 1.00 64.53 88 ALA D N 1
ATOM 6582 C CA . ALA D 1 88 ? 2.968 -10.728 -62.750 1.00 63.81 88 ALA D CA 1
ATOM 6583 C C . ALA D 1 88 ? 2.401 -12.116 -63.017 1.00 63.12 88 ALA D C 1
ATOM 6584 O O . ALA D 1 88 ? 1.498 -12.566 -62.302 1.00 55.04 88 ALA D O 1
ATOM 6586 N N . ALA D 1 89 ? 2.925 -12.810 -64.031 1.00 64.31 89 ALA D N 1
ATOM 6587 C CA . ALA D 1 89 ? 2.465 -14.162 -64.329 1.00 67.09 89 ALA D CA 1
ATOM 6588 C C . ALA D 1 89 ? 2.913 -15.151 -63.259 1.00 68.23 89 ALA D C 1
ATOM 6589 O O . ALA D 1 89 ? 2.153 -16.049 -62.881 1.00 67.15 89 ALA D O 1
ATOM 6591 N N . ARG D 1 90 ? 4.149 -15.012 -62.766 1.00 67.92 90 ARG D N 1
ATOM 6592 C CA . ARG D 1 90 ? 4.594 -15.869 -61.671 1.00 74.74 90 ARG D CA 1
ATOM 6593 C C . ARG D 1 90 ? 3.761 -15.619 -60.420 1.00 71.27 90 ARG D C 1
ATOM 6594 O O . ARG D 1 90 ? 3.344 -16.565 -59.744 1.00 73.11 90 ARG D O 1
ATOM 6602 N N . GLN D 1 91 ? 3.496 -14.347 -60.106 1.00 67.10 91 GLN D N 1
ATOM 6603 C CA . GLN D 1 91 ? 2.663 -14.031 -58.953 1.00 67.02 91 GLN D CA 1
ATOM 6604 C C . GLN D 1 91 ? 1.254 -14.580 -59.129 1.00 67.28 91 GLN D C 1
ATOM 6605 O O . GLN D 1 91 ? 0.644 -15.066 -58.170 1.00 65.66 91 GLN D O 1
ATOM 6611 N N . ALA D 1 92 ? 0.722 -14.518 -60.353 1.00 68.06 92 ALA D N 1
ATOM 6612 C CA . ALA D 1 92 ? -0.598 -15.081 -60.612 1.00 65.69 92 ALA D CA 1
ATOM 6613 C C . ALA D 1 92 ? -0.617 -16.582 -60.353 1.00 71.26 92 ALA D C 1
ATOM 6614 O O . ALA D 1 92 ? -1.570 -17.108 -59.772 1.00 74.70 92 ALA D O 1
ATOM 6616 N N . ASP D 1 93 ? 0.435 -17.293 -60.764 1.00 73.13 93 ASP D N 1
ATOM 6617 C CA . ASP D 1 93 ? 0.490 -18.725 -60.487 1.00 78.21 93 ASP D CA 1
ATOM 6618 C C . ASP D 1 93 ? 0.843 -19.006 -59.033 1.00 78.29 93 ASP D C 1
ATOM 6619 O O . ASP D 1 93 ? 0.432 -20.035 -58.486 1.00 83.12 93 ASP D O 1
ATOM 6624 N N . ASP D 1 94 ? 1.603 -18.116 -58.393 1.00 68.96 94 ASP D N 1
ATOM 6625 C CA . ASP D 1 94 ? 1.951 -18.333 -56.994 1.00 72.23 94 ASP D CA 1
ATOM 6626 C C . ASP D 1 94 ? 0.729 -18.252 -56.088 1.00 69.61 94 ASP D C 1
ATOM 6627 O O . ASP D 1 94 ? 0.683 -18.928 -55.055 1.00 65.87 94 ASP D O 1
ATOM 6632 N N . VAL D 1 95 ? -0.259 -17.438 -56.448 1.00 76.24 95 VAL D N 1
ATOM 6633 C CA . VAL D 1 95 ? -1.471 -17.310 -55.642 1.00 78.86 95 VAL D CA 1
ATOM 6634 C C . VAL D 1 95 ? -2.491 -18.386 -55.997 1.00 78.46 95 VAL D C 1
ATOM 6635 O O . VAL D 1 95 ? -3.222 -18.858 -55.124 1.00 77.81 95 VAL D O 1
ATOM 6639 N N . GLN D 1 96 ? -2.567 -18.792 -57.272 1.00 78.82 96 GLN D N 1
ATOM 6640 C CA . GLN D 1 96 ? -3.439 -19.907 -57.633 1.00 75.86 96 GLN D CA 1
ATOM 6641 C C . GLN D 1 96 ? -2.975 -21.198 -56.982 1.00 76.87 96 GLN D C 1
ATOM 6642 O O . GLN D 1 96 ? -3.778 -22.113 -56.772 1.00 79.04 96 GLN D O 1
ATOM 6648 N N . ASN D 1 97 ? -1.685 -21.292 -56.660 1.00 72.56 97 ASN D N 1
ATOM 6649 C CA . ASN D 1 97 ? -1.182 -22.424 -55.895 1.00 72.58 97 ASN D CA 1
ATOM 6650 C C . ASN D 1 97 ? -1.478 -22.262 -54.409 1.00 73.49 97 ASN D C 1
ATOM 6651 O O . ASN D 1 97 ? -1.889 -23.222 -53.751 1.00 76.28 97 ASN D O 1
ATOM 6656 N N . PHE D 1 98 ? -1.279 -21.056 -53.867 1.00 75.22 98 PHE D N 1
ATOM 6657 C CA . PHE D 1 98 ? -1.703 -20.785 -52.496 1.00 73.67 98 PHE D CA 1
ATOM 6658 C C . PHE D 1 98 ? -3.205 -20.976 -52.341 1.00 71.40 98 PHE D C 1
ATOM 6659 O O . PHE D 1 98 ? -3.680 -21.350 -51.263 1.00 67.29 98 PHE D O 1
ATOM 6667 N N . ILE D 1 99 ? -3.960 -20.717 -53.409 1.00 69.80 99 ILE D N 1
ATOM 6668 C CA . ILE D 1 99 ? -5.396 -20.974 -53.405 1.00 69.76 99 ILE D CA 1
ATOM 6669 C C . ILE D 1 99 ? -5.664 -22.468 -53.259 1.00 75.96 99 ILE D C 1
ATOM 6670 O O . ILE D 1 99 ? -6.491 -22.894 -52.444 1.00 71.46 99 ILE D O 1
ATOM 6675 N N . SER D 1 100 ? -4.955 -23.287 -54.037 1.00 79.89 100 SER D N 1
ATOM 6676 C CA . SER D 1 100 ? -5.178 -24.725 -54.046 1.00 74.22 100 SER D CA 1
ATOM 6677 C C . SER D 1 100 ? -4.482 -25.451 -52.902 1.00 74.91 100 SER D C 1
ATOM 6678 O O . SER D 1 100 ? -4.687 -26.660 -52.752 1.00 79.44 100 SER D O 1
ATOM 6681 N N . GLN D 1 101 ? -3.659 -24.763 -52.112 1.00 73.17 101 GLN D N 1
ATOM 6682 C CA . GLN D 1 101 ? -3.049 -25.352 -50.923 1.00 79.02 101 GLN D CA 1
ATOM 6683 C C . GLN D 1 101 ? -3.824 -25.048 -49.649 1.00 80.87 101 GLN D C 1
ATOM 6684 O O . GLN D 1 101 ? -3.508 -25.619 -48.598 1.00 80.00 101 GLN D O 1
ATOM 6690 N N . ASN D 1 102 ? -4.805 -24.145 -49.716 1.00 72.30 102 ASN D N 1
ATOM 6691 C CA . ASN D 1 102 ? -5.662 -23.789 -48.591 1.00 80.72 102 ASN D CA 1
ATOM 6692 C C . ASN D 1 102 ? -4.913 -23.196 -47.409 1.00 80.03 102 ASN D C 1
ATOM 6693 O O . ASN D 1 102 ? -4.962 -23.745 -46.303 1.00 77.81 102 ASN D O 1
ATOM 6698 N N . VAL D 1 103 ? -4.218 -22.085 -47.631 1.00 81.53 103 VAL D N 1
ATOM 6699 C CA . VAL D 1 103 ? -3.761 -21.245 -46.533 1.00 85.40 103 VAL D CA 1
ATOM 6700 C C . VAL D 1 103 ? -4.944 -20.410 -46.058 1.00 84.11 103 VAL D C 1
ATOM 6701 O O . VAL D 1 103 ? -5.883 -20.135 -46.815 1.00 79.48 103 VAL D O 1
ATOM 6705 N N . ASP D 1 104 ? -4.920 -20.022 -44.787 1.00 80.42 104 ASP D N 1
ATOM 6706 C CA . ASP D 1 104 ? -6.038 -19.274 -44.234 1.00 87.29 104 ASP D CA 1
ATOM 6707 C C . ASP D 1 104 ? -6.052 -17.816 -44.680 1.00 92.61 104 ASP D C 1
ATOM 6708 O O . ASP D 1 104 ? -7.121 -17.196 -44.681 1.00 92.57 104 ASP D O 1
ATOM 6713 N N . ALA D 1 105 ? -4.904 -17.261 -45.069 1.00 95.44 105 ALA D N 1
ATOM 6714 C CA . ALA D 1 105 ? -4.821 -15.877 -45.517 1.00 87.14 105 ALA D CA 1
ATOM 6715 C C . ALA D 1 105 ? -3.648 -15.726 -46.477 1.00 84.62 105 ALA D C 1
ATOM 6716 O O . ALA D 1 105 ? -2.590 -16.336 -46.279 1.00 87.16 105 ALA D O 1
ATOM 6718 N N . ILE D 1 106 ? -3.834 -14.905 -47.506 1.00 83.28 106 ILE D N 1
ATOM 6719 C CA . ILE D 1 106 ? -2.816 -14.665 -48.523 1.00 85.68 106 ILE D CA 1
ATOM 6720 C C . ILE D 1 106 ? -2.344 -13.219 -48.401 1.00 86.92 106 ILE D C 1
ATOM 6721 O O . ILE D 1 106 ? -3.140 -12.281 -48.544 1.00 85.37 106 ILE D O 1
ATOM 6726 N N . LEU D 1 107 ? -1.045 -13.040 -48.141 1.00 83.26 107 LEU D N 1
ATOM 6727 C CA . LEU D 1 107 ? -0.421 -11.721 -48.041 1.00 77.40 107 LEU D CA 1
ATOM 6728 C C . LEU D 1 107 ? 0.279 -11.428 -49.363 1.00 73.18 107 LEU D C 1
ATOM 6729 O O . LEU D 1 107 ? 1.279 -12.072 -49.700 1.00 68.25 107 LEU D O 1
ATOM 6734 N N . ILE D 1 108 ? -0.235 -10.453 -50.108 1.00 71.42 108 ILE D N 1
ATOM 6735 C CA . ILE D 1 108 ? 0.214 -10.174 -51.465 1.00 66.11 108 ILE D CA 1
ATOM 6736 C C . ILE D 1 108 ? 0.967 -8.850 -51.489 1.00 62.12 108 ILE D C 1
ATOM 6737 O O . ILE D 1 108 ? 0.541 -7.865 -50.873 1.00 61.48 108 ILE D O 1
ATOM 6742 N N . ASN D 1 109 ? 2.100 -8.839 -52.196 1.00 64.42 109 ASN D N 1
ATOM 6743 C CA . ASN D 1 109 ? 2.868 -7.632 -52.505 1.00 60.51 109 ASN D CA 1
ATOM 6744 C C . ASN D 1 109 ? 2.810 -7.447 -54.017 1.00 57.93 109 ASN D C 1
ATOM 6745 O O . ASN D 1 109 ? 3.732 -7.867 -54.737 1.00 57.68 109 ASN D O 1
ATOM 6750 N N . PRO D 1 110 ? 1.759 -6.812 -54.534 1.00 53.90 110 PRO D N 1
ATOM 6751 C CA . PRO D 1 110 ? 1.431 -6.935 -55.965 1.00 56.77 110 PRO D CA 1
ATOM 6752 C C . PRO D 1 110 ? 2.554 -6.479 -56.887 1.00 59.75 110 PRO D C 1
ATOM 6753 O O . PRO D 1 110 ? 3.048 -5.354 -56.790 1.00 62.08 110 PRO D O 1
ATOM 6757 N N . VAL D 1 111 ? 2.944 -7.370 -57.803 1.00 57.95 111 VAL D N 1
ATOM 6758 C CA . VAL D 1 111 ? 3.874 -6.986 -58.863 1.00 63.21 111 VAL D CA 1
ATOM 6759 C C . VAL D 1 111 ? 3.235 -5.947 -59.776 1.00 61.24 111 VAL D C 1
ATOM 6760 O O . VAL D 1 111 ? 3.916 -5.054 -60.299 1.00 54.02 111 VAL D O 1
ATOM 6764 N N . ASP D 1 112 ? 1.919 -6.031 -59.954 1.00 67.02 112 ASP D N 1
ATOM 6765 C CA . ASP D 1 112 ? 1.188 -5.153 -60.861 1.00 64.28 112 ASP D CA 1
ATOM 6766 C C . ASP D 1 112 ? -0.179 -4.903 -60.242 1.00 66.20 112 ASP D C 1
ATOM 6767 O O . ASP D 1 112 ? -1.001 -5.819 -60.182 1.00 66.42 112 ASP D O 1
ATOM 6772 N N . SER D 1 113 ? -0.419 -3.676 -59.779 1.00 66.50 113 SER D N 1
ATOM 6773 C CA . SER D 1 113 ? -1.671 -3.382 -59.088 1.00 63.54 113 SER D CA 1
ATOM 6774 C C . SER D 1 113 ? -2.877 -3.517 -60.009 1.00 61.91 113 SER D C 1
ATOM 6775 O O . SER D 1 113 ? -3.974 -3.849 -59.546 1.00 71.63 113 SER D O 1
ATOM 6778 N N . LYS D 1 114 ? -2.701 -3.258 -61.304 1.00 61.99 114 LYS D N 1
ATOM 6779 C CA . LYS D 1 114 ? -3.816 -3.376 -62.233 1.00 67.73 114 LYS D CA 1
ATOM 6780 C C . LYS D 1 114 ? -4.025 -4.816 -62.686 1.00 75.16 114 LYS D C 1
ATOM 6781 O O . LYS D 1 114 ? -5.168 -5.224 -62.926 1.00 75.52 114 LYS D O 1
ATOM 6787 N N . ALA D 1 115 ? -2.949 -5.600 -62.786 1.00 69.94 115 ALA D N 1
ATOM 6788 C CA . ALA D 1 115 ? -3.037 -6.985 -63.233 1.00 60.01 115 ALA D CA 1
ATOM 6789 C C . ALA D 1 115 ? -3.337 -7.965 -62.107 1.00 67.72 115 ALA D C 1
ATOM 6790 O O . ALA D 1 115 ? -3.776 -9.090 -62.382 1.00 75.36 115 ALA D O 1
ATOM 6792 N N . ILE D 1 116 ? -3.111 -7.573 -60.853 1.00 65.88 116 ILE D N 1
ATOM 6793 C CA . ILE D 1 116 ? -3.350 -8.476 -59.732 1.00 68.42 116 ILE D CA 1
ATOM 6794 C C . ILE D 1 116 ? -4.839 -8.629 -59.432 1.00 70.66 116 ILE D C 1
ATOM 6795 O O . ILE D 1 116 ? -5.230 -9.601 -58.777 1.00 70.38 116 ILE D O 1
ATOM 6800 N N . VAL D 1 117 ? -5.684 -7.718 -59.925 1.00 69.10 117 VAL D N 1
ATOM 6801 C CA . VAL D 1 117 ? -7.108 -7.761 -59.591 1.00 75.86 117 VAL D CA 1
ATOM 6802 C C . VAL D 1 117 ? -7.737 -9.092 -59.987 1.00 72.02 117 VAL D C 1
ATOM 6803 O O . VAL D 1 117 ? -8.722 -9.525 -59.378 1.00 70.55 117 VAL D O 1
ATOM 6807 N N . THR D 1 118 ? -7.172 -9.772 -60.989 1.00 73.78 118 THR D N 1
ATOM 6808 C CA . THR D 1 118 ? -7.707 -11.064 -61.412 1.00 70.76 118 THR D CA 1
ATOM 6809 C C . THR D 1 118 ? -7.485 -12.133 -60.346 1.00 67.60 118 THR D C 1
ATOM 6810 O O . THR D 1 118 ? -8.389 -12.918 -60.042 1.00 72.98 118 THR D O 1
ATOM 6814 N N . ALA D 1 119 ? -6.287 -12.169 -59.765 1.00 67.80 119 ALA D N 1
ATOM 6815 C CA . ALA D 1 119 ? -5.960 -13.192 -58.781 1.00 73.43 119 ALA D CA 1
ATOM 6816 C C . ALA D 1 119 ? -6.664 -12.954 -57.450 1.00 73.32 119 ALA D C 1
ATOM 6817 O O . ALA D 1 119 ? -7.039 -13.917 -56.772 1.00 69.03 119 ALA D O 1
ATOM 6819 N N . ILE D 1 120 ? -6.834 -11.691 -57.044 1.00 77.44 120 ILE D N 1
ATOM 6820 C CA . ILE D 1 120 ? -7.612 -11.406 -55.839 1.00 78.39 120 ILE D CA 1
ATOM 6821 C C . ILE D 1 120 ? -9.039 -11.904 -56.009 1.00 75.34 120 ILE D C 1
ATOM 6822 O O . ILE D 1 120 ? -9.623 -12.488 -55.087 1.00 72.58 120 ILE D O 1
ATOM 6827 N N . LYS D 1 121 ? -9.620 -11.685 -57.194 1.00 78.52 121 LYS D N 1
ATOM 6828 C CA . LYS D 1 121 ? -10.940 -12.228 -57.490 1.00 71.02 121 LYS D CA 1
ATOM 6829 C C . LYS D 1 121 ? -10.926 -13.749 -57.489 1.00 73.42 121 LYS D C 1
ATOM 6830 O O . LYS D 1 121 ? -11.926 -14.376 -57.122 1.00 72.88 121 LYS D O 1
ATOM 6836 N N . SER D 1 122 ? -9.805 -14.361 -57.891 1.00 68.21 122 SER D N 1
ATOM 6837 C CA . SER D 1 122 ? -9.695 -15.816 -57.830 1.00 70.90 122 SER D CA 1
ATOM 6838 C C . SER D 1 122 ? -9.719 -16.314 -56.390 1.00 74.67 122 SER D C 1
ATOM 6839 O O . SER D 1 122 ? -10.265 -17.388 -56.108 1.00 78.91 122 SER D O 1
ATOM 6842 N N . ALA D 1 123 ? -9.125 -15.554 -55.468 1.00 73.93 123 ALA D N 1
ATOM 6843 C CA . ALA D 1 123 ? -9.199 -15.877 -54.048 1.00 74.50 123 ALA D CA 1
ATOM 6844 C C . ALA D 1 123 ? -10.537 -15.495 -53.436 1.00 74.26 123 ALA D C 1
ATOM 6845 O O . ALA D 1 123 ? -10.926 -16.072 -52.416 1.00 74.25 123 ALA D O 1
ATOM 6847 N N . ASN D 1 124 ? -11.244 -14.530 -54.030 1.00 74.65 124 ASN D N 1
ATOM 6848 C CA . ASN D 1 124 ? -12.571 -14.179 -53.541 1.00 78.23 124 ASN D CA 1
ATOM 6849 C C . ASN D 1 124 ? -13.569 -15.304 -53.794 1.00 79.70 124 ASN D C 1
ATOM 6850 O O . ASN D 1 124 ? -14.501 -15.494 -53.004 1.00 84.27 124 ASN D O 1
ATOM 6855 N N . ASN D 1 125 ? -13.390 -16.055 -54.884 1.00 75.24 125 ASN D N 1
ATOM 6856 C CA . ASN D 1 125 ? -14.254 -17.201 -55.152 1.00 68.76 125 ASN D CA 1
ATOM 6857 C C . ASN D 1 125 ? -13.959 -18.350 -54.195 1.00 74.86 125 ASN D C 1
ATOM 6858 O O . ASN D 1 125 ? -14.886 -18.996 -53.690 1.00 81.91 125 ASN D O 1
ATOM 6863 N N . ALA D 1 126 ? -12.679 -18.622 -53.936 1.00 71.67 126 ALA D N 1
ATOM 6864 C CA . ALA D 1 126 ? -12.264 -19.665 -53.005 1.00 69.14 126 ALA D CA 1
ATOM 6865 C C . ALA D 1 126 ? -12.404 -19.250 -51.545 1.00 72.88 126 ALA D C 1
ATOM 6866 O O . ALA D 1 126 ? -12.106 -20.063 -50.661 1.00 66.91 126 ALA D O 1
ATOM 6868 N N . ASN D 1 127 ? -12.843 -18.015 -51.281 1.00 75.55 127 ASN D N 1
ATOM 6869 C CA . ASN D 1 127 ? -13.041 -17.480 -49.931 1.00 71.60 127 ASN D CA 1
ATOM 6870 C C . ASN D 1 127 ? -11.760 -17.577 -49.097 1.00 73.22 127 ASN D C 1
ATOM 6871 O O . ASN D 1 127 ? -11.718 -18.203 -48.035 1.00 72.61 127 ASN D O 1
ATOM 6876 N N . ILE D 1 128 ? -10.713 -16.939 -49.604 1.00 78.11 128 ILE D N 1
ATOM 6877 C CA . ILE D 1 128 ? -9.447 -16.771 -48.896 1.00 85.28 128 ILE D CA 1
ATOM 6878 C C . ILE D 1 128 ? -9.262 -15.281 -48.625 1.00 86.34 128 ILE D C 1
ATOM 6879 O O . ILE D 1 128 ? -9.268 -14.480 -49.570 1.00 82.50 128 ILE D O 1
ATOM 6884 N N . PRO D 1 129 ? -9.130 -14.862 -47.367 1.00 85.37 129 PRO D N 1
ATOM 6885 C CA . PRO D 1 129 ? -8.925 -13.433 -47.077 1.00 90.09 129 PRO D CA 1
ATOM 6886 C C . PRO D 1 129 ? -7.572 -12.956 -47.589 1.00 83.22 129 PRO D C 1
ATOM 6887 O O . PRO D 1 129 ? -6.543 -13.601 -47.367 1.00 78.37 129 PRO D O 1
ATOM 6891 N N . VAL D 1 130 ? -7.580 -11.808 -48.262 1.00 80.23 130 VAL D N 1
ATOM 6892 C CA . VAL D 1 130 ? -6.403 -11.266 -48.935 1.00 85.06 130 VAL D CA 1
ATOM 6893 C C . VAL D 1 130 ? -5.928 -10.032 -48.177 1.00 80.01 130 VAL D C 1
ATOM 6894 O O . VAL D 1 130 ? -6.727 -9.141 -47.864 1.00 76.47 130 VAL D O 1
ATOM 6898 N N . ILE D 1 131 ? -4.631 -9.982 -47.888 1.00 74.28 131 ILE D N 1
ATOM 6899 C CA . ILE D 1 131 ? -3.992 -8.837 -47.251 1.00 73.78 131 ILE D CA 1
ATOM 6900 C C . ILE D 1 131 ? -2.928 -8.302 -48.200 1.00 73.85 131 ILE D C 1
ATOM 6901 O O . ILE D 1 131 ? -2.190 -9.078 -48.815 1.00 72.31 131 ILE D O 1
ATOM 6906 N N . LEU D 1 132 ? -2.859 -6.979 -48.328 1.00 73.65 132 LEU D N 1
ATOM 6907 C CA . LEU D 1 132 ? -1.903 -6.324 -49.208 1.00 65.58 132 LEU D CA 1
ATOM 6908 C C . LEU D 1 132 ? -0.879 -5.554 -48.387 1.00 66.68 132 LEU D C 1
ATOM 6909 O O . LEU D 1 132 ? -1.197 -5.008 -47.326 1.00 69.53 132 LEU D O 1
ATOM 6914 N N . MET D 1 133 ? 0.356 -5.510 -48.887 1.00 62.64 133 MET D N 1
ATOM 6915 C CA . MET D 1 133 ? 1.439 -4.830 -48.192 1.00 60.13 133 MET D CA 1
ATOM 6916 C C . MET D 1 133 ? 2.328 -4.086 -49.178 1.00 58.32 133 MET D C 1
ATOM 6917 O O . MET D 1 133 ? 2.624 -4.596 -50.265 1.00 52.27 133 MET D O 1
ATOM 6922 N N . ASP D 1 134 ? 2.732 -2.869 -48.789 1.00 57.88 134 ASP D N 1
ATOM 6923 C CA . ASP D 1 134 ? 3.678 -2.020 -49.514 1.00 51.78 134 ASP D CA 1
ATOM 6924 C C . ASP D 1 134 ? 3.087 -1.467 -50.809 1.00 53.47 134 ASP D C 1
ATOM 6925 O O . ASP D 1 134 ? 3.468 -0.379 -51.254 1.00 50.91 134 ASP D O 1
ATOM 6930 N N . ARG D 1 135 ? 2.164 -2.203 -51.423 1.00 51.58 135 ARG D N 1
ATOM 6931 C CA . ARG D 1 135 ? 1.490 -1.750 -52.630 1.00 47.61 135 ARG D CA 1
ATOM 6932 C C . ARG D 1 135 ? 0.013 -2.092 -52.517 1.00 49.67 135 ARG D C 1
ATOM 6933 O O . ARG D 1 135 ? -0.388 -2.932 -51.709 1.00 58.31 135 ARG D O 1
ATOM 6941 N N . GLY D 1 136 ? -0.800 -1.423 -53.337 1.00 58.88 136 GLY D N 1
ATOM 6942 C CA . GLY D 1 136 ? -2.233 -1.568 -53.312 1.00 64.47 136 GLY D CA 1
ATOM 6943 C C . GLY D 1 136 ? -2.768 -2.336 -54.502 1.00 64.75 136 GLY D C 1
ATOM 6944 O O . GLY D 1 136 ? -2.070 -3.144 -55.125 1.00 59.96 136 GLY D O 1
ATOM 6945 N N . SER D 1 137 ? -4.035 -2.078 -54.824 1.00 71.74 137 SER D N 1
ATOM 6946 C CA . SER D 1 137 ? -4.676 -2.745 -55.947 1.00 72.46 137 SER D CA 1
ATOM 6947 C C . SER D 1 137 ? -5.740 -1.834 -56.532 1.00 77.38 137 SER D C 1
ATOM 6948 O O . SER D 1 137 ? -6.374 -1.053 -55.816 1.00 77.69 137 SER D O 1
ATOM 6951 N N . GLU D 1 138 ? -5.932 -1.947 -57.848 1.00 70.28 138 GLU D N 1
ATOM 6952 C CA . GLU D 1 138 ? -6.980 -1.189 -58.523 1.00 80.39 138 GLU D CA 1
ATOM 6953 C C . GLU D 1 138 ? -8.375 -1.704 -58.188 1.00 84.16 138 GLU D C 1
ATOM 6954 O O . GLU D 1 138 ? -9.353 -0.968 -58.365 1.00 86.84 138 GLU D O 1
ATOM 6960 N N . GLY D 1 139 ? -8.487 -2.941 -57.720 1.00 88.19 139 GLY D N 1
ATOM 6961 C CA . GLY D 1 139 ? -9.782 -3.502 -57.409 1.00 92.74 139 GLY D CA 1
ATOM 6962 C C . GLY D 1 139 ? -9.662 -4.792 -56.627 1.00 87.09 139 GLY D C 1
ATOM 6963 O O . GLY D 1 139 ? -8.647 -5.055 -55.982 1.00 84.43 139 GLY D O 1
ATOM 6964 N N . GLY D 1 140 ? -10.714 -5.597 -56.699 1.00 80.20 140 GLY D N 1
ATOM 6965 C CA . GLY D 1 140 ? -10.789 -6.825 -55.943 1.00 77.16 140 GLY D CA 1
ATOM 6966 C C . GLY D 1 140 ? -11.177 -6.588 -54.493 1.00 84.91 140 GLY D C 1
ATOM 6967 O O . GLY D 1 140 ? -11.134 -5.473 -53.973 1.00 83.17 140 GLY D O 1
ATOM 6968 N N . LYS D 1 141 ? -11.577 -7.672 -53.835 1.00 81.88 141 LYS D N 1
ATOM 6969 C CA . LYS D 1 141 ? -11.927 -7.630 -52.420 1.00 79.54 141 LYS D CA 1
ATOM 6970 C C . LYS D 1 141 ? -10.666 -7.907 -51.611 1.00 78.18 141 LYS D C 1
ATOM 6971 O O . LYS D 1 141 ? -10.116 -9.013 -51.659 1.00 82.61 141 LYS D O 1
ATOM 6977 N N . VAL D 1 142 ? -10.195 -6.897 -50.885 1.00 76.89 142 VAL D N 1
ATOM 6978 C CA . VAL D 1 142 ? -9.071 -7.052 -49.976 1.00 73.66 142 VAL D CA 1
ATOM 6979 C C . VAL D 1 142 ? -9.553 -6.745 -48.567 1.00 67.82 142 VAL D C 1
ATOM 6980 O O . VAL D 1 142 ? -10.508 -5.989 -48.363 1.00 74.55 142 VAL D O 1
ATOM 6984 N N . LEU D 1 143 ? -8.897 -7.362 -47.589 1.00 64.00 143 LEU D N 1
ATOM 6985 C CA . LEU D 1 143 ? -9.275 -7.195 -46.194 1.00 65.50 143 LEU D CA 1
ATOM 6986 C C . LEU D 1 143 ? -8.614 -5.962 -45.585 1.00 70.08 143 LEU D C 1
ATOM 6987 O O . LEU D 1 143 ? -9.285 -5.149 -44.940 1.00 67.97 143 LEU D O 1
ATOM 6992 N N . THR D 1 144 ? -7.306 -5.809 -45.800 1.00 80.29 144 THR D N 1
ATOM 6993 C CA . THR D 1 144 ? -6.555 -4.659 -45.315 1.00 76.91 144 THR D CA 1
ATOM 6994 C C . THR D 1 144 ? -5.393 -4.383 -46.257 1.00 76.05 144 THR D C 1
ATOM 6995 O O . THR D 1 144 ? -4.931 -5.267 -46.985 1.00 72.36 144 THR D O 1
ATOM 6999 N N . THR D 1 145 ? -4.920 -3.140 -46.228 1.00 74.82 145 THR D N 1
ATOM 7000 C CA . THR D 1 145 ? -3.767 -2.712 -47.010 1.00 73.85 145 THR D CA 1
ATOM 7001 C C . THR D 1 145 ? -2.829 -1.945 -46.090 1.00 73.52 145 THR D C 1
ATOM 7002 O O . THR D 1 145 ? -3.247 -0.977 -45.446 1.00 66.47 145 THR D O 1
ATOM 7006 N N . VAL D 1 146 ? -1.573 -2.380 -46.016 1.00 63.63 146 VAL D N 1
ATOM 7007 C CA . VAL D 1 146 ? -0.555 -1.710 -45.214 1.00 61.32 146 VAL D CA 1
ATOM 7008 C C . VAL D 1 146 ? 0.554 -1.240 -46.151 1.00 57.98 146 VAL D C 1
ATOM 7009 O O . VAL D 1 146 ? 1.109 -2.037 -46.919 1.00 59.51 146 VAL D O 1
ATOM 7013 N N . ALA D 1 147 ? 0.854 0.057 -46.112 1.00 61.04 147 ALA D N 1
ATOM 7014 C CA . ALA D 1 147 ? 1.847 0.649 -47.002 1.00 57.74 147 ALA D CA 1
ATOM 7015 C C . ALA D 1 147 ? 2.199 2.038 -46.491 1.00 58.02 147 ALA D C 1
ATOM 7016 O O . ALA D 1 147 ? 1.521 2.597 -45.625 1.00 56.22 147 ALA D O 1
ATOM 7018 N N . SER D 1 148 ? 3.279 2.587 -47.037 1.00 56.42 148 SER D N 1
ATOM 7019 C CA . SER D 1 148 ? 3.622 3.975 -46.788 1.00 54.49 148 SER D CA 1
ATOM 7020 C C . SER D 1 148 ? 2.745 4.888 -47.644 1.00 52.78 148 SER D C 1
ATOM 7021 O O . SER D 1 148 ? 2.118 4.457 -48.619 1.00 45.15 148 SER D O 1
ATOM 7024 N N . ASP D 1 149 ? 2.694 6.167 -47.258 1.00 51.95 149 ASP D N 1
ATOM 7025 C CA . ASP D 1 149 ? 2.022 7.193 -48.059 1.00 43.23 149 ASP D CA 1
ATOM 7026 C C . ASP D 1 149 ? 2.954 7.571 -49.205 1.00 41.94 149 ASP D C 1
ATOM 7027 O O . ASP D 1 149 ? 3.696 8.555 -49.160 1.00 47.39 149 ASP D O 1
ATOM 7032 N N . ASN D 1 150 ? 2.902 6.766 -50.268 1.00 39.15 150 ASN D N 1
ATOM 7033 C CA . ASN D 1 150 ? 3.872 6.906 -51.344 1.00 45.47 150 ASN D CA 1
ATOM 7034 C C . ASN D 1 150 ? 3.736 8.231 -52.086 1.00 42.31 150 ASN D C 1
ATOM 7035 O O . ASN D 1 150 ? 4.687 8.652 -52.755 1.00 44.76 150 ASN D O 1
ATOM 7040 N N . VAL D 1 151 ? 2.596 8.907 -51.971 1.00 41.20 151 VAL D N 1
ATOM 7041 C CA . VAL D 1 151 ? 2.478 10.229 -52.579 1.00 45.39 151 VAL D CA 1
ATOM 7042 C C . VAL D 1 151 ? 3.210 11.269 -51.740 1.00 49.13 151 VAL D C 1
ATOM 7043 O O . VAL D 1 151 ? 3.936 12.120 -52.274 1.00 42.40 151 VAL D O 1
ATOM 7047 N N . ALA D 1 152 ? 3.039 11.216 -50.416 1.00 45.98 152 ALA D N 1
ATOM 7048 C CA . ALA D 1 152 ? 3.825 12.073 -49.542 1.00 39.14 152 ALA D CA 1
ATOM 7049 C C . ALA D 1 152 ? 5.309 11.749 -49.639 1.00 47.38 152 ALA D C 1
ATOM 7050 O O . ALA D 1 152 ? 6.149 12.636 -49.454 1.00 49.41 152 ALA D O 1
ATOM 7052 N N . ALA D 1 153 ? 5.650 10.489 -49.931 1.00 50.77 153 ALA D N 1
ATOM 7053 C CA . ALA D 1 153 ? 7.049 10.112 -50.104 1.00 44.97 153 ALA D CA 1
ATOM 7054 C C . ALA D 1 153 ? 7.655 10.798 -51.321 1.00 44.92 153 ALA D C 1
ATOM 7055 O O . ALA D 1 153 ? 8.742 11.382 -51.238 1.00 46.29 153 ALA D O 1
ATOM 7057 N N . GLY D 1 154 ? 6.968 10.734 -52.464 1.00 42.55 154 GLY D N 1
ATOM 7058 C CA . GLY D 1 154 ? 7.425 11.469 -53.633 1.00 46.71 154 GLY D CA 1
ATOM 7059 C C . GLY D 1 154 ? 7.465 12.969 -53.400 1.00 49.28 154 GLY D C 1
ATOM 7060 O O . GLY D 1 154 ? 8.414 13.645 -53.803 1.00 41.66 154 GLY D O 1
ATOM 7061 N N . LYS D 1 155 ? 6.437 13.508 -52.738 1.00 50.57 155 LYS D N 1
ATOM 7062 C CA . LYS D 1 155 ? 6.431 14.936 -52.433 1.00 47.88 155 LYS D CA 1
ATOM 7063 C C . LYS D 1 155 ? 7.574 15.303 -51.500 1.00 47.14 155 LYS D C 1
ATOM 7064 O O . LYS D 1 155 ? 8.240 16.326 -51.693 1.00 52.41 155 LYS D O 1
ATOM 7070 N N . MET D 1 156 ? 7.814 14.481 -50.478 1.00 46.49 156 MET D N 1
ATOM 7071 C CA . MET D 1 156 ? 8.854 14.794 -49.506 1.00 46.63 156 MET D CA 1
ATOM 7072 C C . MET D 1 156 ? 10.222 14.892 -50.173 1.00 45.99 156 MET D C 1
ATOM 7073 O O . MET D 1 156 ? 11.037 15.747 -49.807 1.00 45.58 156 MET D O 1
ATOM 7078 N N . ALA D 1 157 ? 10.481 14.048 -51.174 1.00 41.36 157 ALA D N 1
ATOM 7079 C CA . ALA D 1 157 ? 11.763 14.115 -51.868 1.00 39.42 157 ALA D CA 1
ATOM 7080 C C . ALA D 1 157 ? 11.840 15.328 -52.789 1.00 42.76 157 ALA D C 1
ATOM 7081 O O . ALA D 1 157 ? 12.921 15.899 -52.973 1.00 44.43 157 ALA D O 1
ATOM 7083 N N . ALA D 1 158 ? 10.714 15.730 -53.380 1.00 37.18 158 ALA D N 1
ATOM 7084 C CA . ALA D 1 158 ? 10.698 16.945 -54.184 1.00 42.37 158 ALA D CA 1
ATOM 7085 C C . ALA D 1 158 ? 10.952 18.173 -53.320 1.00 44.75 158 ALA D C 1
ATOM 7086 O O . ALA D 1 158 ? 11.615 19.122 -53.755 1.00 36.78 158 ALA D O 1
ATOM 7088 N N . ASP D 1 159 ? 10.432 18.170 -52.090 1.00 43.11 159 ASP D N 1
ATOM 7089 C CA . ASP D 1 159 ? 10.662 19.295 -51.191 1.00 41.72 159 ASP D CA 1
ATOM 7090 C C . ASP D 1 159 ? 12.120 19.363 -50.761 1.00 41.75 159 ASP D C 1
ATOM 7091 O O . ASP D 1 159 ? 12.703 20.448 -50.693 1.00 44.56 159 ASP D O 1
ATOM 7096 N N . TYR D 1 160 ? 12.729 18.213 -50.471 1.00 43.70 160 TYR D N 1
ATOM 7097 C CA . TYR D 1 160 ? 14.141 18.216 -50.107 1.00 43.48 160 TYR D CA 1
ATOM 7098 C C . TYR D 1 160 ? 15.010 18.734 -51.247 1.00 43.30 160 TYR D C 1
ATOM 7099 O O . TYR D 1 160 ? 16.047 19.362 -51.000 1.00 40.12 160 TYR D O 1
ATOM 7108 N N . ALA D 1 161 ? 14.614 18.486 -52.495 1.00 42.58 161 ALA D N 1
ATOM 7109 C CA . ALA D 1 161 ? 15.386 19.008 -53.617 1.00 39.16 161 ALA D CA 1
ATOM 7110 C C . ALA D 1 161 ? 15.267 20.525 -53.703 1.00 45.64 161 ALA D C 1
ATOM 7111 O O . ALA D 1 161 ? 16.254 21.215 -53.977 1.00 45.33 161 ALA D O 1
ATOM 7113 N N . VAL D 1 162 ? 14.062 21.062 -53.471 1.00 46.91 162 VAL D N 1
ATOM 7114 C CA . VAL D 1 162 ? 13.868 22.513 -53.466 1.00 45.26 162 VAL D CA 1
ATOM 7115 C C . VAL D 1 162 ? 14.653 23.147 -52.324 1.00 45.24 162 VAL D C 1
ATOM 7116 O O . VAL D 1 162 ? 15.418 24.102 -52.523 1.00 47.38 162 VAL D O 1
ATOM 7120 N N . LYS D 1 163 ? 14.475 22.618 -51.111 1.00 41.23 163 LYS D N 1
ATOM 7121 C CA . LYS D 1 163 ? 15.117 23.188 -49.931 1.00 44.76 163 LYS D CA 1
ATOM 7122 C C . LYS D 1 163 ? 16.636 23.200 -50.058 1.00 45.31 163 LYS D C 1
ATOM 7123 O O . LYS D 1 163 ? 17.296 24.074 -49.485 1.00 52.81 163 LYS D O 1
ATOM 7129 N N . LYS D 1 164 ? 17.207 22.258 -50.806 1.00 35.37 164 LYS D N 1
ATOM 7130 C CA . LYS D 1 164 ? 18.658 22.140 -50.892 1.00 39.99 164 LYS D CA 1
ATOM 7131 C C . LYS D 1 164 ? 19.234 22.969 -52.039 1.00 44.33 164 LYS D C 1
ATOM 7132 O O . LYS D 1 164 ? 20.014 23.899 -51.810 1.00 46.84 164 LYS D O 1
ATOM 7138 N N . LEU D 1 165 ? 18.857 22.651 -53.277 1.00 46.38 165 LEU D N 1
ATOM 7139 C CA . LEU D 1 165 ? 19.448 23.294 -54.443 1.00 43.04 165 LEU D CA 1
ATOM 7140 C C . LEU D 1 165 ? 18.641 24.464 -54.995 1.00 38.39 165 LEU D C 1
ATOM 7141 O O . LEU D 1 165 ? 19.176 25.230 -55.802 1.00 43.99 165 LEU D O 1
ATOM 7146 N N . GLY D 1 166 ? 17.387 24.623 -54.601 1.00 43.34 166 GLY D N 1
ATOM 7147 C CA . GLY D 1 166 ? 16.606 25.772 -54.997 1.00 44.52 166 GLY D CA 1
ATOM 7148 C C . GLY D 1 166 ? 15.582 25.466 -56.071 1.00 51.27 166 GLY D C 1
ATOM 7149 O O . GLY D 1 166 ? 15.244 24.312 -56.350 1.00 55.29 166 GLY D O 1
ATOM 7150 N N . LYS D 1 167 ? 15.088 26.538 -56.691 1.00 55.18 167 LYS D N 1
ATOM 7151 C CA . LYS D 1 167 ? 13.979 26.489 -57.635 1.00 53.57 167 LYS D CA 1
ATOM 7152 C C . LYS D 1 167 ? 14.477 26.225 -59.054 1.00 58.26 167 LYS D C 1
ATOM 7153 O O . LYS D 1 167 ? 15.559 26.669 -59.448 1.00 59.58 167 LYS D O 1
ATOM 7159 N N . LYS D 1 168 ? 13.659 25.499 -59.821 1.00 54.74 168 LYS D N 1
ATOM 7160 C CA . LYS D 1 168 ? 13.943 25.182 -61.224 1.00 52.42 168 LYS D CA 1
ATOM 7161 C C . LYS D 1 168 ? 15.338 24.580 -61.391 1.00 48.35 168 LYS D C 1
ATOM 7162 O O . LYS D 1 168 ? 16.029 24.824 -62.384 1.00 44.47 168 LYS D O 1
ATOM 7168 N N . ALA D 1 169 ? 15.755 23.786 -60.408 1.00 49.48 169 ALA D N 1
ATOM 7169 C CA . ALA D 1 169 ? 17.021 23.070 -60.493 1.00 47.28 169 ALA D CA 1
ATOM 7170 C C . ALA D 1 169 ? 16.864 21.809 -61.335 1.00 48.11 169 ALA D C 1
ATOM 7171 O O . ALA D 1 169 ? 15.815 21.159 -61.338 1.00 45.19 169 ALA D O 1
ATOM 7173 N N . LYS D 1 170 ? 17.927 21.462 -62.056 1.00 48.32 170 LYS D N 1
ATOM 7174 C CA . LYS D 1 170 ? 17.861 20.376 -63.025 1.00 49.27 170 LYS D CA 1
ATOM 7175 C C . LYS D 1 170 ? 17.877 19.024 -62.317 1.00 47.10 170 LYS D C 1
ATOM 7176 O O . LYS D 1 170 ? 18.696 18.789 -61.422 1.00 43.94 170 LYS D O 1
ATOM 7182 N N . ALA D 1 171 ? 16.968 18.135 -62.726 1.00 50.77 171 ALA D N 1
ATOM 7183 C CA . ALA D 1 171 ? 16.654 16.934 -61.966 1.00 49.94 171 ALA D CA 1
ATOM 7184 C C . ALA D 1 171 ? 16.406 15.752 -62.891 1.00 50.26 171 ALA D C 1
ATOM 7185 O O . ALA D 1 171 ? 15.980 15.912 -64.039 1.00 52.21 171 ALA D O 1
ATOM 7187 N N . PHE D 1 172 ? 16.663 14.557 -62.360 1.00 47.88 172 PHE D N 1
ATOM 7188 C CA . PHE D 1 172 ? 16.429 13.287 -63.032 1.00 56.08 172 PHE D CA 1
ATOM 7189 C C . PHE D 1 172 ? 15.566 12.419 -62.127 1.00 47.07 172 PHE D C 1
ATOM 7190 O O . PHE D 1 172 ? 15.782 12.380 -60.912 1.00 42.52 172 PHE D O 1
ATOM 7198 N N . GLU D 1 173 ? 14.585 11.729 -62.703 1.00 44.63 173 GLU D N 1
ATOM 7199 C CA . GLU D 1 173 ? 13.775 10.778 -61.951 1.00 44.09 173 GLU D CA 1
ATOM 7200 C C . GLU D 1 173 ? 14.069 9.357 -62.417 1.00 45.74 173 GLU D C 1
ATOM 7201 O O . GLU D 1 173 ? 14.003 9.063 -63.615 1.00 46.18 173 GLU D O 1
ATOM 7207 N N . LEU D 1 174 ? 14.398 8.484 -61.469 1.00 44.14 174 LEU D N 1
ATOM 7208 C CA . LEU D 1 174 ? 14.573 7.055 -61.716 1.00 45.19 174 LEU D CA 1
ATOM 7209 C C . LEU D 1 174 ? 13.364 6.344 -61.109 1.00 42.90 174 LEU D C 1
ATOM 7210 O O . LEU D 1 174 ? 13.329 6.077 -59.904 1.00 43.42 174 LEU D O 1
ATOM 7215 N N . SER D 1 175 ? 12.368 6.058 -61.947 1.00 45.19 175 SER D N 1
ATOM 7216 C CA . SER D 1 175 ? 11.169 5.364 -61.500 1.00 44.19 175 SER D CA 1
ATOM 7217 C C . SER D 1 175 ? 11.399 3.850 -61.484 1.00 47.18 175 SER D C 1
ATOM 7218 O O . SER D 1 175 ? 12.362 3.332 -62.050 1.00 44.61 175 SER D O 1
ATOM 7221 N N . GLY D 1 176 ? 10.492 3.133 -60.824 1.00 50.88 176 GLY D N 1
ATOM 7222 C CA . GLY D 1 176 ? 10.650 1.696 -60.689 1.00 53.41 176 GLY D CA 1
ATOM 7223 C C . GLY D 1 176 ? 9.699 0.887 -61.551 1.00 47.23 176 GLY D C 1
ATOM 7224 O O . GLY D 1 176 ? 9.345 1.318 -62.651 1.00 46.91 176 GLY D O 1
ATOM 7225 N N . VAL D 1 177 ? 9.277 -0.272 -61.052 1.00 49.47 177 VAL D N 1
ATOM 7226 C CA . VAL D 1 177 ? 8.432 -1.195 -61.827 1.00 52.13 177 VAL D CA 1
ATOM 7227 C C . VAL D 1 177 ? 7.155 -0.485 -62.243 1.00 55.31 177 VAL D C 1
ATOM 7228 O O . VAL D 1 177 ? 6.450 0.076 -61.383 1.00 49.57 177 VAL D O 1
ATOM 7232 N N . PRO D 1 178 ? 6.805 -0.485 -63.532 1.00 55.95 178 PRO D N 1
ATOM 7233 C CA . PRO D 1 178 ? 5.697 0.369 -63.999 1.00 46.82 178 PRO D CA 1
ATOM 7234 C C . PRO D 1 178 ? 4.342 0.007 -63.424 1.00 54.15 178 PRO D C 1
ATOM 7235 O O . PRO D 1 178 ? 3.498 0.894 -63.250 1.00 61.45 178 PRO D O 1
ATOM 7239 N N . GLY D 1 179 ? 4.090 -1.265 -63.120 1.00 58.57 179 GLY D N 1
ATOM 7240 C CA . GLY D 1 179 ? 2.768 -1.640 -62.654 1.00 57.22 179 GLY D CA 1
ATOM 7241 C C . GLY D 1 179 ? 2.513 -1.316 -61.200 1.00 56.56 179 GLY D C 1
ATOM 7242 O O . GLY D 1 179 ? 1.359 -1.112 -60.805 1.00 62.31 179 GLY D O 1
ATOM 7243 N N . ALA D 1 180 ? 3.567 -1.264 -60.388 1.00 51.66 180 ALA D N 1
ATOM 7244 C CA . ALA D 1 180 ? 3.400 -1.139 -58.946 1.00 53.41 180 ALA D CA 1
ATOM 7245 C C . ALA D 1 180 ? 2.717 0.177 -58.582 1.00 51.66 180 ALA D C 1
ATOM 7246 O O . ALA D 1 180 ? 2.885 1.200 -59.254 1.00 50.44 180 ALA D O 1
ATOM 7248 N N . SER D 1 181 ? 1.923 0.135 -57.512 1.00 49.76 181 SER D N 1
ATOM 7249 C CA . SER D 1 181 ? 1.279 1.344 -57.017 1.00 39.85 181 SER D CA 1
ATOM 7250 C C . SER D 1 181 ? 2.273 2.308 -56.382 1.00 44.42 181 SER D C 1
ATOM 7251 O O . SER D 1 181 ? 2.004 3.513 -56.325 1.00 43.55 181 SER D O 1
ATOM 7254 N N . ALA D 1 182 ? 3.418 1.810 -55.912 1.00 47.52 182 ALA D N 1
ATOM 7255 C CA . ALA D 1 182 ? 4.385 2.679 -55.255 1.00 47.59 182 ALA D CA 1
ATOM 7256 C C . ALA D 1 182 ? 5.078 3.594 -56.256 1.00 46.16 182 ALA D C 1
ATOM 7257 O O . ALA D 1 182 ? 5.339 4.766 -55.956 1.00 43.93 182 ALA D O 1
ATOM 7259 N N . THR D 1 183 ? 5.389 3.083 -57.450 1.00 43.99 183 THR D N 1
ATOM 7260 C CA . THR D 1 183 ? 5.972 3.932 -58.484 1.00 46.62 183 THR D CA 1
ATOM 7261 C C . THR D 1 183 ? 5.004 5.033 -58.890 1.00 47.85 183 THR D C 1
ATOM 7262 O O . THR D 1 183 ? 5.379 6.210 -58.964 1.00 49.92 183 THR D O 1
ATOM 7266 N N . VAL D 1 184 ? 3.749 4.662 -59.156 1.00 42.80 184 VAL D N 1
ATOM 7267 C CA . VAL D 1 184 ? 2.758 5.633 -59.611 1.00 45.04 184 VAL D CA 1
ATOM 7268 C C . VAL D 1 184 ? 2.560 6.727 -58.567 1.00 44.43 184 VAL D C 1
ATOM 7269 O O . VAL D 1 184 ? 2.442 7.911 -58.901 1.00 41.72 184 VAL D O 1
ATOM 7273 N N . ASP D 1 185 ? 2.548 6.351 -57.285 1.00 46.68 185 ASP D N 1
ATOM 7274 C CA . ASP D 1 185 ? 2.274 7.323 -56.232 1.00 46.28 185 ASP D CA 1
ATOM 7275 C C . ASP D 1 185 ? 3.504 8.152 -55.893 1.00 49.81 185 ASP D C 1
ATOM 7276 O O . ASP D 1 185 ? 3.392 9.358 -55.642 1.00 47.31 185 ASP D O 1
ATOM 7281 N N . ARG D 1 186 ? 4.684 7.529 -55.864 1.00 44.90 186 ARG D N 1
ATOM 7282 C CA . ARG D 1 186 ? 5.903 8.302 -55.674 1.00 41.45 186 ARG D CA 1
ATOM 7283 C C . ARG D 1 186 ? 6.117 9.267 -56.833 1.00 42.73 186 ARG D C 1
ATOM 7284 O O . ARG D 1 186 ? 6.579 10.397 -56.634 1.00 42.71 186 ARG D O 1
ATOM 7292 N N . GLY D 1 187 ? 5.766 8.848 -58.052 1.00 46.97 187 GLY D N 1
ATOM 7293 C CA . GLY D 1 187 ? 5.836 9.759 -59.182 1.00 50.12 187 GLY D CA 1
ATOM 7294 C C . GLY D 1 187 ? 4.808 10.871 -59.095 1.00 51.34 187 GLY D C 1
ATOM 7295 O O . GLY D 1 187 ? 5.085 12.019 -59.455 1.00 49.09 187 GLY D O 1
ATOM 7296 N N . LYS D 1 188 ? 3.607 10.549 -58.609 1.00 50.48 188 LYS D N 1
ATOM 7297 C CA . LYS D 1 188 ? 2.566 11.560 -58.454 1.00 53.02 188 LYS D CA 1
ATOM 7298 C C . LYS D 1 188 ? 2.997 12.626 -57.454 1.00 55.06 188 LYS D C 1
ATOM 7299 O O . LYS D 1 188 ? 3.012 13.822 -57.766 1.00 50.06 188 LYS D O 1
ATOM 7305 N N . GLY D 1 189 ? 3.355 12.205 -56.239 1.00 51.86 189 GLY D N 1
ATOM 7306 C CA . GLY D 1 189 ? 3.772 13.164 -55.230 1.00 45.46 189 GLY D CA 1
ATOM 7307 C C . GLY D 1 189 ? 4.970 13.983 -55.667 1.00 46.87 189 GLY D C 1
ATOM 7308 O O . GLY D 1 189 ? 5.026 15.194 -55.432 1.00 46.98 189 GLY D O 1
ATOM 7309 N N . PHE D 1 190 ? 5.935 13.342 -56.327 1.00 48.08 190 PHE D N 1
ATOM 7310 C CA . PHE D 1 190 ? 7.138 14.055 -56.733 1.00 46.50 190 PHE D CA 1
ATOM 7311 C C . PHE D 1 190 ? 6.821 15.129 -57.767 1.00 44.62 190 PHE D C 1
ATOM 7312 O O . PHE D 1 190 ? 7.276 16.272 -57.647 1.00 51.01 190 PHE D O 1
ATOM 7320 N N . HIS D 1 191 ? 6.038 14.788 -58.791 1.00 46.92 191 HIS D N 1
ATOM 7321 C CA . HIS D 1 191 ? 5.769 15.768 -59.837 1.00 50.60 191 HIS D CA 1
ATOM 7322 C C . HIS D 1 191 ? 4.847 16.886 -59.347 1.00 52.49 191 HIS D C 1
ATOM 7323 O O . HIS D 1 191 ? 4.941 18.019 -59.832 1.00 48.16 191 HIS D O 1
ATOM 7330 N N . SER D 1 192 ? 3.982 16.603 -58.367 1.00 47.58 192 SER D N 1
ATOM 7331 C CA . SER D 1 192 ? 3.059 17.621 -57.866 1.00 49.54 192 SER D CA 1
ATOM 7332 C C . SER D 1 192 ? 3.791 18.863 -57.376 1.00 53.86 192 SER D C 1
ATOM 7333 O O . SER D 1 192 ? 3.245 19.968 -57.438 1.00 62.72 192 SER D O 1
ATOM 7336 N N . VAL D 1 193 ? 5.015 18.703 -56.881 1.00 47.29 193 VAL D N 1
ATOM 7337 C CA . VAL D 1 193 ? 5.854 19.842 -56.519 1.00 48.60 193 VAL D CA 1
ATOM 7338 C C . VAL D 1 193 ? 6.822 20.185 -57.642 1.00 45.85 193 VAL D C 1
ATOM 7339 O O . VAL D 1 193 ? 7.109 21.358 -57.889 1.00 46.66 193 VAL D O 1
ATOM 7343 N N . ALA D 1 194 ? 7.307 19.171 -58.355 1.00 48.22 194 ALA D N 1
ATOM 7344 C CA . ALA D 1 194 ? 8.442 19.365 -59.246 1.00 47.03 194 ALA D CA 1
ATOM 7345 C C . ALA D 1 194 ? 8.055 19.990 -60.581 1.00 48.99 194 ALA D C 1
ATOM 7346 O O . ALA D 1 194 ? 8.902 20.628 -61.217 1.00 47.18 194 ALA D O 1
ATOM 7348 N N . LYS D 1 195 ? 6.808 19.815 -61.031 1.00 51.34 195 LYS D N 1
ATOM 7349 C CA . LYS D 1 195 ? 6.407 20.341 -62.338 1.00 49.83 195 LYS D CA 1
ATOM 7350 C C . LYS D 1 195 ? 6.616 21.851 -62.441 1.00 51.05 195 LYS D C 1
ATOM 7351 O O . LYS D 1 195 ? 6.935 22.363 -63.521 1.00 50.33 195 LYS D O 1
ATOM 7357 N N . SER D 1 196 ? 6.441 22.579 -61.339 1.00 45.47 196 SER D N 1
ATOM 7358 C CA . SER D 1 196 ? 6.630 24.022 -61.339 1.00 46.90 196 SER D CA 1
ATOM 7359 C C . SER D 1 196 ? 7.871 24.478 -60.593 1.00 48.97 196 SER D C 1
ATOM 7360 O O . SER D 1 196 ? 8.474 25.483 -60.982 1.00 59.14 196 SER D O 1
ATOM 7363 N N . LYS D 1 197 ? 8.260 23.783 -59.526 1.00 44.72 197 LYS D N 1
ATOM 7364 C CA . LYS D 1 197 ? 9.359 24.232 -58.681 1.00 51.83 197 LYS D CA 1
ATOM 7365 C C . LYS D 1 197 ? 10.676 23.525 -58.988 1.00 49.83 197 LYS D C 1
ATOM 7366 O O . LYS D 1 197 ? 11.649 23.710 -58.254 1.00 52.66 197 LYS D O 1
ATOM 7372 N N . LEU D 1 198 ? 10.735 22.740 -60.063 1.00 47.14 198 LEU D N 1
ATOM 7373 C CA . LEU D 1 198 ? 11.949 22.060 -60.485 1.00 48.46 198 LEU D CA 1
ATOM 7374 C C . LEU D 1 198 ? 12.001 22.063 -62.008 1.00 51.88 198 LEU D C 1
ATOM 7375 O O . LEU D 1 198 ? 11.141 22.640 -62.677 1.00 56.22 198 LEU D O 1
ATOM 7380 N N . ASP D 1 199 ? 13.016 21.391 -62.556 1.00 48.43 199 ASP D N 1
ATOM 7381 C CA . ASP D 1 199 ? 13.305 21.374 -63.996 1.00 51.11 199 ASP D CA 1
ATOM 7382 C C . ASP D 1 199 ? 13.643 19.934 -64.385 1.00 50.89 199 ASP D C 1
ATOM 7383 O O . ASP D 1 199 ? 14.813 19.544 -64.345 1.00 44.50 199 ASP D O 1
ATOM 7388 N N . MET D 1 200 ? 12.625 19.149 -64.759 1.00 58.91 200 MET D N 1
ATOM 7389 C CA . MET D 1 200 ? 12.854 17.750 -65.123 1.00 64.33 200 MET D CA 1
ATOM 7390 C C . MET D 1 200 ? 13.634 17.660 -66.421 1.00 65.78 200 MET D C 1
ATOM 7391 O O . MET D 1 200 ? 13.163 18.114 -67.470 1.00 68.76 200 MET D O 1
ATOM 7396 N N . LEU D 1 201 ? 14.809 17.046 -66.365 1.00 54.76 201 LEU D N 1
ATOM 7397 C CA . LEU D 1 201 ? 15.515 16.768 -67.603 1.00 58.48 201 LEU D CA 1
ATOM 7398 C C . LEU D 1 201 ? 14.898 15.568 -68.307 1.00 63.68 201 LEU D C 1
ATOM 7399 O O . LEU D 1 201 ? 14.545 15.643 -69.491 1.00 71.11 201 LEU D O 1
ATOM 7404 N N . SER D 1 202 ? 14.733 14.462 -67.583 1.00 67.78 202 SER D N 1
ATOM 7405 C CA . SER D 1 202 ? 14.168 13.235 -68.133 1.00 62.20 202 SER D CA 1
ATOM 7406 C C . SER D 1 202 ? 13.570 12.425 -66.992 1.00 60.72 202 SER D C 1
ATOM 7407 O O . SER D 1 202 ? 13.817 12.688 -65.815 1.00 56.64 202 SER D O 1
ATOM 7410 N N . SER D 1 203 ? 12.778 11.424 -67.360 1.00 65.90 203 SER D N 1
ATOM 7411 C CA . SER D 1 203 ? 12.252 10.462 -66.398 1.00 56.56 203 SER D CA 1
ATOM 7412 C C . SER D 1 203 ? 12.253 9.097 -67.064 1.00 58.69 203 SER D C 1
ATOM 7413 O O . SER D 1 203 ? 11.421 8.827 -67.935 1.00 62.26 203 SER D O 1
ATOM 7416 N N . GLN D 1 204 ? 13.193 8.247 -66.666 1.00 60.95 204 GLN D N 1
ATOM 7417 C CA . GLN D 1 204 ? 13.298 6.894 -67.182 1.00 62.52 204 GLN D CA 1
ATOM 7418 C C . GLN D 1 204 ? 13.075 5.903 -66.048 1.00 57.88 204 GLN D C 1
ATOM 7419 O O . GLN D 1 204 ? 13.338 6.201 -64.879 1.00 58.44 204 GLN D O 1
ATOM 7425 N N . SER D 1 205 ? 12.581 4.724 -66.395 1.00 53.63 205 SER D N 1
ATOM 7426 C CA . SER D 1 205 ? 12.313 3.692 -65.407 1.00 58.26 205 SER D CA 1
ATOM 7427 C C . SER D 1 205 ? 13.480 2.716 -65.355 1.00 52.01 205 SER D C 1
ATOM 7428 O O . SER D 1 205 ? 14.034 2.336 -66.392 1.00 49.00 205 SER D O 1
ATOM 7431 N N . ALA D 1 206 ? 13.864 2.329 -64.133 1.00 49.31 206 ALA D N 1
ATOM 7432 C CA . ALA D 1 206 ? 14.910 1.336 -63.917 1.00 49.51 206 ALA D CA 1
ATOM 7433 C C . ALA D 1 206 ? 14.420 0.168 -63.069 1.00 47.58 206 ALA D C 1
ATOM 7434 O O . ALA D 1 206 ? 15.236 -0.543 -62.478 1.00 50.30 206 ALA D O 1
ATOM 7436 N N . ASN D 1 207 ? 13.099 -0.030 -62.983 1.00 49.54 207 ASN D N 1
ATOM 7437 C CA . ASN D 1 207 ? 12.490 -1.253 -62.443 1.00 46.02 207 ASN D CA 1
ATOM 7438 C C . ASN D 1 207 ? 12.922 -1.560 -61.011 1.00 46.96 207 ASN D C 1
ATOM 7439 O O . ASN D 1 207 ? 13.029 -2.733 -60.633 1.00 49.73 207 ASN D O 1
ATOM 7444 N N . PHE D 1 208 ? 13.179 -0.529 -60.205 1.00 42.89 208 PHE D N 1
ATOM 7445 C CA . PHE D 1 208 ? 13.580 -0.694 -58.808 1.00 44.44 208 PHE D CA 1
ATOM 7446 C C . PHE D 1 208 ? 14.890 -1.476 -58.658 1.00 45.49 208 PHE D C 1
ATOM 7447 O O . PHE D 1 208 ? 15.183 -2.003 -57.575 1.00 40.02 208 PHE D O 1
ATOM 7455 N N . ASP D 1 209 ? 15.702 -1.556 -59.713 1.00 47.54 209 ASP D N 1
ATOM 7456 C CA . ASP D 1 209 ? 16.869 -2.434 -59.745 1.00 49.64 209 ASP D CA 1
ATOM 7457 C C . ASP D 1 209 ? 18.165 -1.641 -59.647 1.00 48.07 209 ASP D C 1
ATOM 7458 O O . ASP D 1 209 ? 18.358 -0.659 -60.373 1.00 46.53 209 ASP D O 1
ATOM 7463 N N . ARG D 1 210 ? 19.067 -2.102 -58.778 1.00 44.26 210 ARG D N 1
ATOM 7464 C CA . ARG D 1 210 ? 20.365 -1.456 -58.608 1.00 49.81 210 ARG D CA 1
ATOM 7465 C C . ARG D 1 210 ? 21.166 -1.439 -59.906 1.00 49.69 210 ARG D C 1
ATOM 7466 O O . ARG D 1 210 ? 21.648 -0.387 -60.338 1.00 52.24 210 ARG D O 1
ATOM 7474 N N . ALA D 1 211 ? 21.333 -2.608 -60.532 1.00 57.56 211 ALA D N 1
ATOM 7475 C CA . ALA D 1 211 ? 22.229 -2.721 -61.678 1.00 51.36 211 ALA D CA 1
ATOM 7476 C C . ALA D 1 211 ? 21.694 -1.967 -62.890 1.00 50.78 211 ALA D C 1
ATOM 7477 O O . ALA D 1 211 ? 22.467 -1.347 -63.630 1.00 54.71 211 ALA D O 1
ATOM 7479 N N . LYS D 1 212 ? 20.378 -2.012 -63.118 1.00 42.25 212 LYS D N 1
ATOM 7480 C CA . LYS D 1 212 ? 19.817 -1.279 -64.250 1.00 48.06 212 LYS D CA 1
ATOM 7481 C C . LYS D 1 212 ? 19.878 0.227 -64.031 1.00 54.32 212 LYS D C 1
ATOM 7482 O O . LYS D 1 212 ? 20.000 0.987 -64.999 1.00 50.49 212 LYS D O 1
ATOM 7488 N N . ALA D 1 213 ? 19.797 0.674 -62.775 1.00 54.70 213 ALA D N 1
ATOM 7489 C CA . ALA D 1 213 ? 19.886 2.104 -62.492 1.00 53.51 213 ALA D CA 1
ATOM 7490 C C . ALA D 1 213 ? 21.287 2.638 -62.742 1.00 51.09 213 ALA D C 1
ATOM 7491 O O . ALA D 1 213 ? 21.444 3.811 -63.098 1.00 55.12 213 ALA D O 1
ATOM 7493 N N . LEU D 1 214 ? 22.311 1.803 -62.547 1.00 58.15 214 LEU D N 1
ATOM 7494 C CA . LEU D 1 214 ? 23.668 2.187 -62.926 1.00 57.42 214 LEU D CA 1
ATOM 7495 C C . LEU D 1 214 ? 23.743 2.484 -64.418 1.00 57.11 214 LEU D C 1
ATOM 7496 O O . LEU D 1 214 ? 24.325 3.490 -64.838 1.00 61.60 214 LEU D O 1
ATOM 7501 N N . ASN D 1 215 ? 23.143 1.616 -65.234 1.00 52.68 215 ASN D N 1
ATOM 7502 C CA . ASN D 1 215 ? 23.249 1.752 -66.682 1.00 59.40 215 ASN D CA 1
ATOM 7503 C C . ASN D 1 215 ? 22.496 2.982 -67.181 1.00 59.67 215 ASN D C 1
ATOM 7504 O O . ASN D 1 215 ? 23.038 3.784 -67.952 1.00 57.36 215 ASN D O 1
ATOM 7509 N N . THR D 1 216 ? 21.243 3.154 -66.747 1.00 55.93 216 THR D N 1
ATOM 7510 C CA . THR D 1 216 ? 20.442 4.270 -67.239 1.00 51.87 216 THR D CA 1
ATOM 7511 C C . THR D 1 216 ? 21.004 5.609 -66.776 1.00 56.02 216 THR D C 1
ATOM 7512 O O . THR D 1 216 ? 20.990 6.585 -67.534 1.00 61.58 216 THR D O 1
ATOM 7516 N N . THR D 1 217 ? 21.505 5.676 -65.538 1.00 53.22 217 THR D N 1
ATOM 7517 C CA . THR D 1 217 ? 22.075 6.924 -65.036 1.00 52.68 217 THR D CA 1
ATOM 7518 C C . THR D 1 217 ? 23.332 7.305 -65.805 1.00 55.85 217 THR D C 1
ATOM 7519 O O . THR D 1 217 ? 23.518 8.472 -66.170 1.00 58.73 217 THR D O 1
ATOM 7523 N N . GLN D 1 218 ? 24.213 6.337 -66.050 1.00 57.63 218 GLN D N 1
ATOM 7524 C CA . GLN D 1 218 ? 25.420 6.620 -66.815 1.00 57.14 218 GLN D CA 1
ATOM 7525 C C . GLN D 1 218 ? 25.084 6.961 -68.261 1.00 59.50 218 GLN D C 1
ATOM 7526 O O . GLN D 1 218 ? 25.735 7.814 -68.875 1.00 60.60 218 GLN D O 1
ATOM 7532 N N . ASN D 1 219 ? 24.056 6.319 -68.817 1.00 61.76 219 ASN D N 1
ATOM 7533 C CA . ASN D 1 219 ? 23.577 6.705 -70.136 1.00 62.51 219 ASN D CA 1
ATOM 7534 C C . ASN D 1 219 ? 22.930 8.082 -70.126 1.00 66.04 219 ASN D C 1
ATOM 7535 O O . ASN D 1 219 ? 22.859 8.723 -71.179 1.00 70.78 219 ASN D O 1
ATOM 7540 N N . MET D 1 220 ? 22.459 8.549 -68.963 1.00 63.34 220 MET D N 1
ATOM 7541 C CA . MET D 1 220 ? 21.893 9.892 -68.859 1.00 64.15 220 MET D CA 1
ATOM 7542 C C . MET D 1 220 ? 22.975 10.942 -68.640 1.00 70.07 220 MET D C 1
ATOM 7543 O O . MET D 1 220 ? 22.909 12.035 -69.213 1.00 74.83 220 MET D O 1
ATOM 7548 N N . ILE D 1 221 ? 23.968 10.629 -67.803 1.00 64.76 221 ILE D N 1
ATOM 7549 C CA . ILE D 1 221 ? 25.052 11.568 -67.520 1.00 64.85 221 ILE D CA 1
ATOM 7550 C C . ILE D 1 221 ? 25.723 12.030 -68.810 1.00 70.09 221 ILE D C 1
ATOM 7551 O O . ILE D 1 221 ? 26.106 13.201 -68.947 1.00 70.92 221 ILE D O 1
ATOM 7556 N N . GLN D 1 222 ? 25.855 11.124 -69.783 1.00 68.45 222 GLN D N 1
ATOM 7557 C CA . GLN D 1 222 ? 26.534 11.461 -71.031 1.00 68.85 222 GLN D CA 1
ATOM 7558 C C . GLN D 1 222 ? 25.854 12.632 -71.735 1.00 67.64 222 GLN D C 1
ATOM 7559 O O . GLN D 1 222 ? 26.517 13.586 -72.156 1.00 68.92 222 GLN D O 1
ATOM 7565 N N . GLY D 1 223 ? 24.531 12.581 -71.864 1.00 64.71 223 GLY D N 1
ATOM 7566 C CA . GLY D 1 223 ? 23.807 13.649 -72.523 1.00 63.92 223 GLY D CA 1
ATOM 7567 C C . GLY D 1 223 ? 23.444 14.835 -71.658 1.00 64.57 223 GLY D C 1
ATOM 7568 O O . GLY D 1 223 ? 22.957 15.842 -72.180 1.00 70.53 223 GLY D O 1
ATOM 7569 N N . HIS D 1 224 ? 23.670 14.752 -70.337 1.00 63.28 224 HIS D N 1
ATOM 7570 C CA . HIS D 1 224 ? 23.305 15.814 -69.399 1.00 65.14 224 HIS D CA 1
ATOM 7571 C C . HIS D 1 224 ? 24.379 15.893 -68.311 1.00 64.41 224 HIS D C 1
ATOM 7572 O O . HIS D 1 224 ? 24.183 15.469 -67.172 1.00 57.21 224 HIS D O 1
ATOM 7579 N N . LYS D 1 225 ? 25.532 16.454 -68.678 1.00 68.76 225 LYS D N 1
ATOM 7580 C CA . LYS D 1 225 ? 26.627 16.629 -67.734 1.00 66.77 225 LYS D CA 1
ATOM 7581 C C . LYS D 1 225 ? 26.292 17.628 -66.631 1.00 56.87 225 LYS D C 1
ATOM 7582 O O . LYS D 1 225 ? 26.947 17.614 -65.582 1.00 53.16 225 LYS D O 1
ATOM 7588 N N . ASP D 1 226 ? 25.277 18.472 -66.832 1.00 58.52 226 ASP D N 1
ATOM 7589 C CA . ASP D 1 226 ? 24.928 19.538 -65.901 1.00 55.66 226 ASP D CA 1
ATOM 7590 C C . ASP D 1 226 ? 23.743 19.186 -65.005 1.00 54.53 226 ASP D C 1
ATOM 7591 O O . ASP D 1 226 ? 23.075 20.089 -64.491 1.00 56.01 226 ASP D O 1
ATOM 7596 N N . VAL D 1 227 ? 23.463 17.899 -64.807 1.00 59.45 227 VAL D N 1
ATOM 7597 C CA . VAL D 1 227 ? 22.363 17.504 -63.936 1.00 53.39 227 VAL D CA 1
ATOM 7598 C C . VAL D 1 227 ? 22.715 17.827 -62.487 1.00 51.20 227 VAL D C 1
ATOM 7599 O O . VAL D 1 227 ? 23.854 17.627 -62.042 1.00 53.34 227 VAL D O 1
ATOM 7603 N N . GLN D 1 228 ? 21.735 18.333 -61.740 1.00 44.60 228 GLN D N 1
ATOM 7604 C CA . GLN D 1 228 ? 21.939 18.724 -60.352 1.00 45.63 228 GLN D CA 1
ATOM 7605 C C . GLN D 1 228 ? 21.273 17.799 -59.346 1.00 47.72 228 GLN D C 1
ATOM 7606 O O . GLN D 1 228 ? 21.821 17.601 -58.259 1.00 47.56 228 GLN D O 1
ATOM 7612 N N . ILE D 1 229 ? 20.110 17.234 -59.673 1.00 49.43 229 ILE D N 1
ATOM 7613 C CA . ILE D 1 229 ? 19.376 16.355 -58.770 1.00 44.89 229 ILE D CA 1
ATOM 7614 C C . ILE D 1 229 ? 19.129 15.019 -59.458 1.00 46.58 229 ILE D C 1
ATOM 7615 O O . ILE D 1 229 ? 18.952 14.947 -60.679 1.00 47.79 229 ILE D O 1
ATOM 7620 N N . ILE D 1 230 ? 19.123 13.956 -58.657 1.00 46.25 230 ILE D N 1
ATOM 7621 C CA . ILE D 1 230 ? 18.660 12.636 -59.075 1.00 43.56 230 ILE D CA 1
ATOM 7622 C C . ILE D 1 230 ? 17.704 12.130 -58.005 1.00 43.06 230 ILE D C 1
ATOM 7623 O O . ILE D 1 230 ? 18.126 11.839 -56.878 1.00 42.19 230 ILE D O 1
ATOM 7628 N N . PHE D 1 231 ? 16.421 12.035 -58.348 1.00 42.11 231 PHE D N 1
ATOM 7629 C CA . PHE D 1 231 ? 15.429 11.404 -57.487 1.00 36.82 231 PHE D CA 1
ATOM 7630 C C . PHE D 1 231 ? 15.315 9.944 -57.892 1.00 39.26 231 PHE D C 1
ATOM 7631 O O . PHE D 1 231 ? 15.002 9.642 -59.048 1.00 40.19 231 PHE D O 1
ATOM 7639 N N . ALA D 1 232 ? 15.594 9.047 -56.955 1.00 42.01 232 ALA D N 1
ATOM 7640 C CA . ALA D 1 232 ? 15.450 7.614 -57.165 1.00 39.76 232 ALA D CA 1
ATOM 7641 C C . ALA D 1 232 ? 14.315 7.115 -56.280 1.00 42.24 232 ALA D C 1
ATOM 7642 O O . ALA D 1 232 ? 14.363 7.282 -55.055 1.00 39.29 232 ALA D O 1
ATOM 7644 N N . GLN D 1 233 ? 13.300 6.502 -56.899 1.00 40.50 233 GLN D N 1
ATOM 7645 C CA . GLN D 1 233 ? 12.096 6.115 -56.173 1.00 40.67 233 GLN D CA 1
ATOM 7646 C C . GLN D 1 233 ? 12.334 5.007 -55.155 1.00 36.99 233 GLN D C 1
ATOM 7647 O O . GLN D 1 233 ? 11.440 4.738 -54.350 1.00 36.03 233 GLN D O 1
ATOM 7653 N N . ASN D 1 234 ? 13.501 4.370 -55.159 1.00 42.50 234 ASN D N 1
ATOM 7654 C CA . ASN D 1 234 ? 13.862 3.470 -54.075 1.00 43.93 234 ASN D CA 1
ATOM 7655 C C . ASN D 1 234 ? 15.364 3.556 -53.841 1.00 45.70 234 ASN D C 1
ATOM 7656 O O . ASN D 1 234 ? 16.111 4.086 -54.670 1.00 39.43 234 ASN D O 1
ATOM 7661 N N . ASP D 1 235 ? 15.797 3.035 -52.687 1.00 47.70 235 ASP D N 1
ATOM 7662 C CA . ASP D 1 235 ? 17.208 3.107 -52.320 1.00 45.39 235 ASP D CA 1
ATOM 7663 C C . ASP D 1 235 ? 18.080 2.259 -53.234 1.00 43.53 235 ASP D C 1
ATOM 7664 O O . ASP D 1 235 ? 19.254 2.580 -53.443 1.00 43.27 235 ASP D O 1
ATOM 7669 N N . GLU D 1 236 ? 17.539 1.169 -53.770 1.00 48.69 236 GLU D N 1
ATOM 7670 C CA . GLU D 1 236 ? 18.344 0.316 -54.634 1.00 51.44 236 GLU D CA 1
ATOM 7671 C C . GLU D 1 236 ? 18.760 1.062 -55.893 1.00 46.70 236 GLU D C 1
ATOM 7672 O O . GLU D 1 236 ? 19.931 1.041 -56.286 1.00 46.93 236 GLU D O 1
ATOM 7678 N N . MET D 1 237 ? 17.816 1.762 -56.519 1.00 57.98 237 MET D N 1
ATOM 7679 C CA . MET D 1 237 ? 18.157 2.575 -57.676 1.00 64.41 237 MET D CA 1
ATOM 7680 C C . MET D 1 237 ? 19.029 3.763 -57.290 1.00 60.80 237 MET D C 1
ATOM 7681 O O . MET D 1 237 ? 19.726 4.307 -58.152 1.00 60.00 237 MET D O 1
ATOM 7686 N N . ALA D 1 238 ? 19.013 4.164 -56.014 1.00 47.31 238 ALA D N 1
ATOM 7687 C CA . ALA D 1 238 ? 19.816 5.303 -55.575 1.00 50.24 238 ALA D CA 1
ATOM 7688 C C . ALA D 1 238 ? 21.306 4.982 -55.597 1.00 53.25 238 ALA D C 1
ATOM 7689 O O . ALA D 1 238 ? 22.115 5.797 -56.060 1.00 52.30 238 ALA D O 1
ATOM 7691 N N . LEU D 1 239 ? 21.694 3.804 -55.096 1.00 50.50 239 LEU D N 1
ATOM 7692 C CA . LEU D 1 239 ? 23.107 3.436 -55.086 1.00 49.72 239 LEU D CA 1
ATOM 7693 C C . LEU D 1 239 ? 23.614 3.092 -56.481 1.00 50.05 239 LEU D C 1
ATOM 7694 O O . LEU D 1 239 ? 24.810 3.230 -56.754 1.00 53.78 239 LEU D O 1
ATOM 7699 N N . GLY D 1 240 ? 22.734 2.633 -57.369 1.00 45.83 240 GLY D N 1
ATOM 7700 C CA . GLY D 1 240 ? 23.126 2.507 -58.762 1.00 51.62 240 GLY D CA 1
ATOM 7701 C C . GLY D 1 240 ? 23.478 3.848 -59.376 1.00 60.28 240 GLY D C 1
ATOM 7702 O O . GLY D 1 240 ? 24.492 3.980 -60.064 1.00 61.51 240 GLY D O 1
ATOM 7703 N N . ALA D 1 241 ? 22.653 4.866 -59.123 1.00 57.32 241 ALA D N 1
ATOM 7704 C CA . ALA D 1 241 ? 22.955 6.195 -59.636 1.00 51.04 241 ALA D CA 1
ATOM 7705 C C . ALA D 1 241 ? 24.177 6.798 -58.954 1.00 53.09 241 ALA D C 1
ATOM 7706 O O . ALA D 1 241 ? 24.936 7.537 -59.591 1.00 57.37 241 ALA D O 1
ATOM 7708 N N . ALA D 1 242 ? 24.384 6.499 -57.667 1.00 51.44 242 ALA D N 1
ATOM 7709 C CA . ALA D 1 242 ? 25.512 7.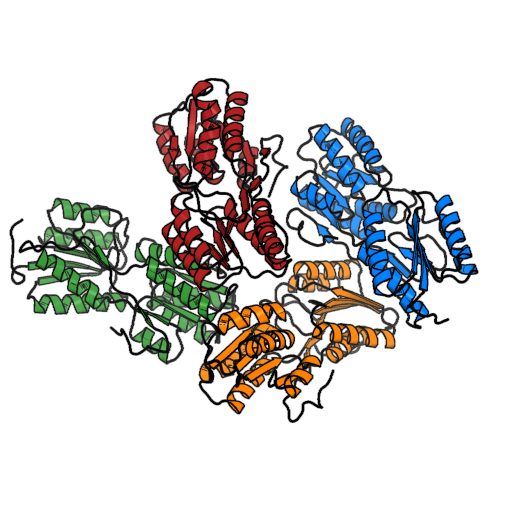082 -56.947 1.00 53.13 242 ALA D CA 1
ATOM 7710 C C . ALA D 1 242 ? 26.834 6.475 -57.390 1.00 59.19 242 ALA D C 1
ATOM 7711 O O . ALA D 1 242 ? 27.867 7.152 -57.365 1.00 61.83 242 ALA D O 1
ATOM 7713 N N . GLN D 1 243 ? 26.826 5.204 -57.784 1.00 62.26 243 GLN D N 1
ATOM 7714 C CA . GLN D 1 243 ? 28.015 4.615 -58.384 1.00 61.55 243 GLN D CA 1
ATOM 7715 C C . GLN D 1 243 ? 28.313 5.263 -59.731 1.00 60.12 243 GLN D C 1
ATOM 7716 O O . GLN D 1 243 ? 29.466 5.610 -60.016 1.00 62.19 243 GLN D O 1
ATOM 7722 N N . ALA D 1 244 ? 27.284 5.468 -60.557 1.00 59.83 244 ALA D N 1
ATOM 7723 C CA . ALA D 1 244 ? 27.507 6.027 -61.889 1.00 61.21 244 ALA D CA 1
ATOM 7724 C C . ALA D 1 244 ? 27.972 7.477 -61.832 1.00 61.50 244 ALA D C 1
ATOM 7725 O O . ALA D 1 244 ? 28.654 7.942 -62.755 1.00 52.79 244 ALA D O 1
ATOM 7727 N N . VAL D 1 245 ? 27.617 8.202 -60.771 1.00 63.39 245 VAL D N 1
ATOM 7728 C CA . VAL D 1 245 ? 28.007 9.602 -60.643 1.00 55.45 245 VAL D CA 1
ATOM 7729 C C . VAL D 1 245 ? 29.454 9.714 -60.185 1.00 64.52 245 VAL D C 1
ATOM 7730 O O . VAL D 1 245 ? 30.241 10.490 -60.745 1.00 65.65 245 VAL D O 1
ATOM 7734 N N . LYS D 1 246 ? 29.830 8.939 -59.161 1.00 66.19 246 LYS D N 1
ATOM 7735 C CA . LYS D 1 246 ? 31.220 8.931 -58.710 1.00 63.27 246 LYS D CA 1
ATOM 7736 C C . LYS D 1 246 ? 32.150 8.481 -59.827 1.00 62.54 246 LYS D C 1
ATOM 7737 O O . LYS D 1 246 ? 33.200 9.092 -60.055 1.00 67.38 246 LYS D O 1
ATOM 7743 N N . SER D 1 247 ? 31.765 7.426 -60.551 1.00 64.45 247 SER D N 1
ATOM 7744 C CA . SER D 1 247 ? 32.557 6.922 -61.668 1.00 62.28 247 SER D CA 1
ATOM 7745 C C . SER D 1 247 ? 32.677 7.920 -62.814 1.00 67.15 247 SER D C 1
ATOM 7746 O O . SER D 1 247 ? 33.515 7.715 -63.701 1.00 65.68 247 SER D O 1
ATOM 7749 N N . ALA D 1 248 ? 31.874 8.987 -62.823 1.00 62.80 248 ALA D N 1
ATOM 7750 C CA . ALA D 1 248 ? 31.888 9.978 -63.895 1.00 59.29 248 ALA D CA 1
ATOM 7751 C C . ALA D 1 248 ? 32.448 11.324 -63.449 1.00 63.58 248 ALA D C 1
ATOM 7752 O O . ALA D 1 248 ? 32.413 12.289 -64.222 1.00 58.73 248 ALA D O 1
ATOM 7754 N N . GLY D 1 249 ? 32.959 11.416 -62.220 1.00 68.63 249 GLY D N 1
ATOM 7755 C CA . GLY D 1 249 ? 33.619 12.613 -61.752 1.00 63.99 249 GLY D CA 1
ATOM 7756 C C . GLY D 1 249 ? 32.716 13.689 -61.192 1.00 65.28 249 GLY D C 1
ATOM 7757 O O . GLY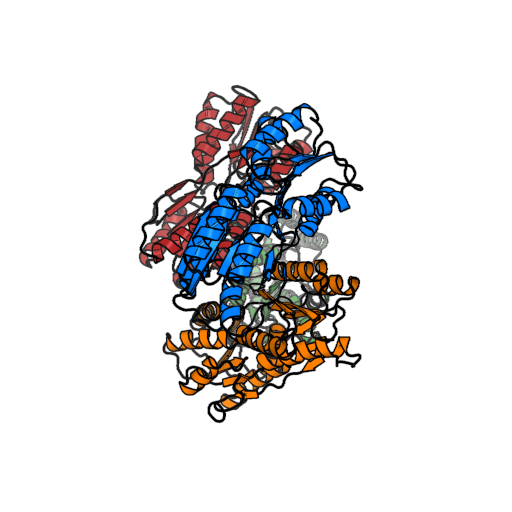 D 1 249 ? 33.205 14.560 -60.462 1.00 69.46 249 GLY D O 1
ATOM 7758 N N . LEU D 1 250 ? 31.423 13.671 -61.513 1.00 61.15 250 LEU D N 1
ATOM 7759 C CA . LEU D 1 250 ? 30.505 14.667 -60.973 1.00 60.41 250 LEU D CA 1
ATOM 7760 C C . LEU D 1 250 ? 30.474 14.588 -59.452 1.00 62.26 250 LEU D C 1
ATOM 7761 O O . LEU D 1 250 ? 30.241 13.523 -58.876 1.00 62.87 250 LEU D O 1
ATOM 7766 N N . GLN D 1 251 ? 30.723 15.717 -58.799 1.00 60.78 251 GLN D N 1
ATOM 7767 C CA . GLN D 1 251 ? 30.794 15.758 -57.349 1.00 65.05 251 GLN D CA 1
ATOM 7768 C C . GLN D 1 251 ? 29.706 16.605 -56.715 1.00 64.55 251 GLN D C 1
ATOM 7769 O O . GLN D 1 251 ? 29.540 16.551 -55.490 1.00 58.64 251 GLN D O 1
ATOM 7775 N N . ASN D 1 252 ? 28.963 17.374 -57.505 1.00 66.81 252 ASN D N 1
ATOM 7776 C CA . ASN D 1 252 ? 27.960 18.284 -56.977 1.00 63.24 252 ASN D CA 1
ATOM 7777 C C . ASN D 1 252 ? 26.574 17.865 -57.442 1.00 63.07 252 ASN D C 1
ATOM 7778 O O . ASN D 1 252 ? 25.848 18.650 -58.060 1.00 64.66 252 ASN D O 1
ATOM 7783 N N . VAL D 1 253 ? 26.206 16.621 -57.158 1.00 58.72 253 VAL D N 1
ATOM 7784 C CA . VAL D 1 253 ? 24.931 16.060 -57.578 1.00 55.73 253 VAL D CA 1
ATOM 7785 C C . VAL D 1 253 ? 24.197 15.584 -56.339 1.00 54.04 253 VAL D C 1
ATOM 7786 O O . VAL D 1 253 ? 24.763 14.858 -55.516 1.00 55.00 253 VAL D O 1
ATOM 7790 N N . LEU D 1 254 ? 22.944 15.994 -56.208 1.00 46.04 254 LEU D N 1
ATOM 7791 C CA . LEU D 1 254 ? 22.114 15.584 -55.090 1.00 48.40 254 LEU D CA 1
ATOM 7792 C C . LEU D 1 254 ? 21.375 14.306 -55.465 1.00 48.02 254 LEU D C 1
ATOM 7793 O O . LEU D 1 254 ? 20.806 14.216 -56.557 1.00 46.15 254 LEU D O 1
ATOM 7798 N N . ILE D 1 255 ? 21.412 13.311 -54.580 1.00 43.72 255 ILE D N 1
ATOM 7799 C CA . ILE D 1 255 ? 20.765 12.025 -54.830 1.00 43.75 255 ILE D CA 1
ATOM 7800 C C . ILE D 1 255 ? 19.846 11.706 -53.657 1.00 40.90 255 ILE D C 1
ATOM 7801 O O . ILE D 1 255 ? 20.317 11.507 -52.531 1.00 42.96 255 ILE D O 1
ATOM 7806 N N . VAL D 1 256 ? 18.543 11.658 -53.923 1.00 37.80 256 VAL D N 1
ATOM 7807 C CA . VAL D 1 256 ? 17.535 11.344 -52.919 1.00 37.62 256 VAL D CA 1
ATOM 7808 C C . VAL D 1 256 ? 16.958 9.974 -53.223 1.00 38.78 256 VAL D C 1
ATOM 7809 O O . VAL D 1 256 ? 16.653 9.659 -54.380 1.00 45.32 256 VAL D O 1
ATOM 7813 N N . GLY D 1 257 ? 16.775 9.171 -52.181 1.00 38.25 257 GLY D N 1
ATOM 7814 C CA . GLY D 1 257 ? 16.203 7.852 -52.329 1.00 38.38 257 GLY D CA 1
ATOM 7815 C C . GLY D 1 257 ? 14.997 7.667 -51.430 1.00 38.49 257 GLY D C 1
ATOM 7816 O O . GLY D 1 257 ? 14.559 8.586 -50.734 1.00 42.31 257 GLY D O 1
ATOM 7817 N N . ILE D 1 258 ? 14.467 6.451 -51.477 1.00 42.39 258 ILE D N 1
ATOM 7818 C CA . ILE D 1 258 ? 13.363 6.014 -50.635 1.00 44.19 258 ILE D CA 1
ATOM 7819 C C . ILE D 1 258 ? 13.673 4.590 -50.210 1.00 45.98 258 ILE D C 1
ATOM 7820 O O . ILE D 1 258 ? 14.095 3.787 -51.048 1.00 42.25 258 ILE D O 1
ATOM 7825 N N . ASP D 1 259 ? 13.532 4.309 -48.902 1.00 40.90 259 ASP D N 1
ATOM 7826 C CA . ASP D 1 259 ? 13.498 2.989 -48.260 1.00 39.46 259 ASP D CA 1
ATOM 7827 C C . ASP D 1 259 ? 13.999 3.068 -46.821 1.00 41.78 259 ASP D C 1
ATOM 7828 O O . ASP D 1 259 ? 13.336 2.583 -45.899 1.00 41.10 259 ASP D O 1
ATOM 7833 N N . GLY D 1 260 ? 15.163 3.674 -46.614 1.00 42.27 260 GLY D N 1
ATOM 7834 C CA . GLY D 1 260 ? 15.808 3.623 -45.318 1.00 44.59 260 GLY D CA 1
ATOM 7835 C C . GLY D 1 260 ? 16.770 2.471 -45.171 1.00 47.46 260 GLY D C 1
ATOM 7836 O O . GLY D 1 260 ? 17.097 2.090 -44.040 1.00 49.82 260 GLY D O 1
ATOM 7837 N N . GLN D 1 261 ? 17.220 1.908 -46.288 1.00 54.52 261 GLN D N 1
ATOM 7838 C CA . GLN D 1 261 ? 18.129 0.774 -46.293 1.00 53.26 261 GLN D CA 1
ATOM 7839 C C . GLN D 1 261 ? 19.376 1.096 -45.473 1.00 57.39 261 GLN D C 1
ATOM 7840 O O . GLN D 1 261 ? 19.892 2.218 -45.546 1.00 55.93 261 GLN D O 1
ATOM 7846 N N . PRO D 1 262 ? 19.875 0.153 -44.670 1.00 64.75 262 PRO D N 1
ATOM 7847 C CA . PRO D 1 262 ? 21.151 0.388 -43.971 1.00 61.15 262 PRO D CA 1
ATOM 7848 C C . PRO D 1 262 ? 22.279 0.802 -44.897 1.00 62.76 262 PRO D C 1
ATOM 7849 O O . PRO D 1 262 ? 23.018 1.738 -44.573 1.00 66.35 262 PRO D O 1
ATOM 7853 N N . ASP D 1 263 ? 22.430 0.133 -46.046 1.00 65.67 263 ASP D N 1
ATOM 7854 C CA . ASP D 1 263 ? 23.440 0.555 -47.014 1.00 67.91 263 ASP D CA 1
ATOM 7855 C C . ASP D 1 263 ? 23.228 2.001 -47.442 1.00 62.22 263 ASP D C 1
ATOM 7856 O O . ASP D 1 263 ? 24.196 2.706 -47.747 1.00 64.73 263 ASP D O 1
ATOM 7861 N N . ALA D 1 264 ? 21.975 2.462 -47.464 1.00 60.32 264 ALA D N 1
ATOM 7862 C CA . ALA D 1 264 ? 21.707 3.846 -47.839 1.00 58.90 264 ALA D CA 1
ATOM 7863 C C . ALA D 1 264 ? 22.176 4.818 -46.768 1.00 59.64 264 ALA D C 1
ATOM 7864 O O . ALA D 1 264 ? 22.615 5.928 -47.093 1.00 55.60 264 ALA D O 1
ATOM 7866 N N . HIS D 1 265 ? 22.089 4.431 -45.492 1.00 56.09 265 HIS D N 1
ATOM 7867 C CA . HIS D 1 265 ? 22.608 5.289 -44.432 1.00 51.40 265 HIS D CA 1
ATOM 7868 C C . HIS D 1 265 ? 24.113 5.472 -44.565 1.00 56.47 265 HIS D C 1
ATOM 7869 O O . HIS D 1 265 ? 24.639 6.553 -44.266 1.00 61.59 265 HIS D O 1
ATOM 7876 N N . ASP D 1 266 ? 24.819 4.440 -45.027 1.00 56.10 266 ASP D N 1
ATOM 7877 C CA . ASP D 1 266 ? 26.265 4.549 -45.169 1.00 63.82 266 ASP D CA 1
ATOM 7878 C C . ASP D 1 266 ? 26.630 5.447 -46.343 1.00 64.07 266 ASP D C 1
ATOM 7879 O O . ASP D 1 266 ? 27.581 6.234 -46.257 1.00 64.58 266 ASP D O 1
ATOM 7884 N N . ALA D 1 267 ? 25.881 5.360 -47.443 1.00 59.86 267 ALA D N 1
ATOM 7885 C CA . ALA D 1 267 ? 26.132 6.249 -48.571 1.00 60.33 267 ALA D CA 1
ATOM 7886 C C . ALA D 1 267 ? 25.927 7.709 -48.191 1.00 52.41 267 ALA D C 1
ATOM 7887 O O . ALA D 1 267 ? 26.592 8.592 -48.744 1.00 47.09 267 ALA D O 1
ATOM 7889 N N . ILE D 1 268 ? 25.015 7.981 -47.253 1.00 55.18 268 ILE D N 1
ATOM 7890 C CA . ILE D 1 268 ? 24.803 9.347 -46.784 1.00 54.45 268 ILE D CA 1
ATOM 7891 C C . ILE D 1 268 ? 26.027 9.841 -46.021 1.00 63.06 268 ILE D C 1
ATOM 7892 O O . ILE D 1 268 ? 26.543 10.935 -46.281 1.00 58.45 268 ILE D O 1
ATOM 7897 N N . LYS D 1 269 ? 26.505 9.045 -45.057 1.00 63.42 269 LYS D N 1
ATOM 7898 C CA . LYS D 1 269 ? 27.694 9.424 -44.300 1.00 63.45 269 LYS D CA 1
ATOM 7899 C C . LYS D 1 269 ? 28.910 9.536 -45.210 1.00 57.00 269 LYS D C 1
ATOM 7900 O O . LYS D 1 269 ? 29.704 10.472 -45.087 1.00 53.95 269 LYS D O 1
ATOM 7906 N N . LYS D 1 270 ? 29.070 8.588 -46.133 1.00 62.94 270 LYS D N 1
ATOM 7907 C CA . LYS D 1 270 ? 30.182 8.655 -47.073 1.00 67.04 270 LYS D CA 1
ATOM 7908 C C . LYS D 1 270 ? 30.027 9.837 -48.027 1.00 66.89 270 LYS D C 1
ATOM 7909 O O . LYS D 1 270 ? 31.029 10.399 -48.485 1.00 70.02 270 LYS D O 1
ATOM 7915 N N . GLY D 1 271 ? 28.792 10.243 -48.312 1.00 64.17 271 GLY D N 1
ATOM 7916 C CA . GLY D 1 271 ? 28.529 11.330 -49.230 1.00 61.58 271 GLY D CA 1
ATOM 7917 C C . GLY D 1 271 ? 28.092 10.907 -50.615 1.00 59.60 271 GLY D C 1
ATOM 7918 O O . GLY D 1 271 ? 27.892 11.776 -51.472 1.00 53.75 271 GLY D O 1
ATOM 7919 N N . ASP D 1 272 ? 27.940 9.600 -50.858 1.00 57.83 272 ASP D N 1
ATOM 7920 C CA . ASP D 1 272 ? 27.512 9.130 -52.172 1.00 56.81 272 ASP D CA 1
ATOM 7921 C C . ASP D 1 272 ? 26.095 9.591 -52.496 1.00 53.36 272 ASP D C 1
ATOM 7922 O O . ASP D 1 272 ? 25.790 9.905 -53.650 1.00 54.91 272 ASP D O 1
ATOM 7927 N N . ILE D 1 273 ? 25.210 9.620 -51.496 1.00 49.02 273 ILE D N 1
ATOM 7928 C CA . ILE D 1 273 ? 23.862 10.147 -51.663 1.00 47.07 273 ILE D CA 1
ATOM 7929 C C . ILE D 1 273 ? 23.608 11.170 -50.564 1.00 48.16 273 ILE D C 1
ATOM 7930 O O . ILE D 1 273 ? 24.276 11.185 -49.528 1.00 45.38 273 ILE D O 1
ATOM 7935 N N . SER D 1 274 ? 22.626 12.040 -50.806 1.00 48.73 274 SER D N 1
ATOM 7936 C CA . SER D 1 274 ? 22.341 13.155 -49.907 1.00 47.59 274 SER D CA 1
ATOM 7937 C C . SER D 1 274 ? 21.268 12.851 -48.868 1.00 47.53 274 SER D C 1
ATOM 7938 O O . SER D 1 274 ? 21.372 13.314 -47.727 1.00 46.85 274 SER D O 1
ATOM 7941 N N . ALA D 1 275 ? 20.233 12.098 -49.224 1.00 46.73 275 ALA D N 1
ATOM 7942 C CA . ALA D 1 275 ? 19.186 11.779 -48.264 1.00 43.41 275 ALA D CA 1
ATOM 7943 C C . ALA D 1 275 ? 18.432 10.552 -48.749 1.00 46.91 275 ALA D C 1
ATOM 7944 O O . ALA D 1 275 ? 18.647 10.062 -49.861 1.00 47.09 275 ALA D O 1
ATOM 7946 N N . THR D 1 276 ? 17.544 10.057 -47.891 1.00 47.73 276 THR D N 1
ATOM 7947 C CA . THR D 1 276 ? 16.641 8.973 -48.246 1.00 44.46 276 THR D CA 1
ATOM 7948 C C . THR D 1 276 ? 15.377 9.108 -47.411 1.00 43.90 276 THR D C 1
ATOM 7949 O O . THR D 1 276 ? 15.416 9.570 -46.265 1.00 45.21 276 THR D O 1
ATOM 7953 N N . ILE D 1 277 ? 14.248 8.742 -48.008 1.00 46.24 277 ILE D N 1
ATOM 7954 C CA . ILE D 1 277 ? 12.997 8.595 -47.276 1.00 43.65 277 ILE D CA 1
ATOM 7955 C C . ILE D 1 277 ? 12.967 7.187 -46.706 1.00 45.61 277 ILE D C 1
ATOM 7956 O O . ILE D 1 277 ? 13.150 6.211 -47.443 1.00 46.93 277 ILE D O 1
ATOM 7961 N N . ALA D 1 278 ? 12.756 7.072 -45.402 1.00 41.19 278 ALA D N 1
ATOM 7962 C CA . ALA D 1 278 ? 12.840 5.787 -44.719 1.00 46.83 278 ALA D CA 1
ATOM 7963 C C . ALA D 1 278 ? 11.440 5.222 -44.487 1.00 51.81 278 ALA D C 1
ATOM 7964 O O . ALA D 1 278 ? 10.612 5.866 -43.827 1.00 52.76 278 ALA D O 1
ATOM 7966 N N . GLN D 1 279 ? 11.184 4.026 -45.040 1.00 45.63 279 GLN D N 1
ATOM 7967 C CA . GLN D 1 279 ? 9.981 3.254 -44.783 1.00 44.85 279 GLN D CA 1
ATOM 7968 C C . GLN D 1 279 ? 10.246 2.279 -43.645 1.00 53.97 279 GLN D C 1
ATOM 7969 O O . GLN D 1 279 ? 11.322 2.249 -43.048 1.00 49.87 279 GLN D O 1
ATOM 7975 N N . GLN D 1 280 ? 9.237 1.459 -43.357 1.00 56.21 280 GLN D N 1
ATOM 7976 C CA . GLN D 1 280 ? 9.233 0.504 -42.249 1.00 57.35 280 GLN D CA 1
ATOM 7977 C C . GLN D 1 280 ? 8.822 -0.865 -42.779 1.00 59.63 280 GLN D C 1
ATOM 7978 O O . GLN D 1 280 ? 7.669 -1.280 -42.611 1.00 63.32 280 GLN D O 1
ATOM 7984 N N . PRO D 1 281 ? 9.739 -1.610 -43.392 1.00 56.68 281 PRO D N 1
ATOM 7985 C CA . PRO D 1 281 ? 9.348 -2.875 -44.050 1.00 62.36 281 PRO D CA 1
ATOM 7986 C C . PRO D 1 281 ? 8.970 -4.042 -43.128 1.00 66.68 281 PRO D C 1
ATOM 7987 O O . PRO D 1 281 ? 7.872 -4.587 -43.282 1.00 62.87 281 PRO D O 1
ATOM 7991 N N . ALA D 1 282 ? 9.830 -4.428 -42.182 1.00 67.74 282 ALA D N 1
ATOM 7992 C CA . ALA D 1 282 ? 9.464 -5.479 -41.237 1.00 61.21 282 ALA D CA 1
ATOM 7993 C C . ALA D 1 282 ? 8.162 -5.138 -40.516 1.00 63.17 282 ALA D C 1
ATOM 7994 O O . ALA D 1 282 ? 7.211 -5.935 -40.498 1.00 62.09 282 ALA D O 1
ATOM 7996 N N . LYS D 1 283 ? 8.106 -3.932 -39.939 1.00 65.57 283 LYS D N 1
ATOM 7997 C CA . LYS D 1 283 ? 6.920 -3.457 -39.231 1.00 64.67 283 LYS D CA 1
ATOM 7998 C C . LYS D 1 283 ? 5.692 -3.448 -40.134 1.00 67.88 283 LYS D C 1
ATOM 7999 O O . LYS D 1 283 ? 4.588 -3.775 -39.687 1.00 70.21 283 LYS D O 1
ATOM 8005 N N . MET D 1 284 ? 5.859 -3.068 -41.404 1.00 67.77 284 MET D N 1
ATOM 8006 C CA . MET D 1 284 ? 4.786 -3.201 -42.391 1.00 60.64 284 MET D CA 1
ATOM 8007 C C . MET D 1 284 ? 4.249 -4.628 -42.416 1.00 67.01 284 MET D C 1
ATOM 8008 O O . MET D 1 284 ? 3.037 -4.857 -42.319 1.00 71.63 284 MET D O 1
ATOM 8013 N N . GLY D 1 285 ? 5.157 -5.604 -42.528 1.00 75.12 285 GLY D N 1
ATOM 8014 C CA . GLY D 1 285 ? 4.773 -7.003 -42.545 1.00 69.52 285 GLY D CA 1
ATOM 8015 C C . GLY D 1 285 ? 4.443 -7.585 -41.188 1.00 69.29 285 GLY D C 1
ATOM 8016 O O . GLY D 1 285 ? 3.773 -8.617 -41.124 1.00 64.46 285 GLY D O 1
ATOM 8017 N N . GLU D 1 286 ? 4.906 -6.953 -40.105 1.00 70.01 286 GLU D N 1
ATOM 8018 C CA . GLU D 1 286 ? 4.531 -7.404 -38.767 1.00 67.11 286 GLU D CA 1
ATOM 8019 C C . GLU D 1 286 ? 3.020 -7.328 -38.575 1.00 72.10 286 GLU D C 1
ATOM 8020 O O . GLU D 1 286 ? 2.386 -8.292 -38.128 1.00 77.63 286 GLU D O 1
ATOM 8026 N N . ILE D 1 287 ? 2.418 -6.187 -38.926 1.00 66.81 287 ILE D N 1
ATOM 8027 C CA . ILE D 1 287 ? 0.970 -6.040 -38.801 1.00 71.44 287 ILE D CA 1
ATOM 8028 C C . ILE D 1 287 ? 0.224 -6.596 -40.001 1.00 68.07 287 ILE D C 1
ATOM 8029 O O . ILE D 1 287 ? -1.013 -6.537 -40.032 1.00 71.60 287 ILE D O 1
ATOM 8034 N N . ALA D 1 288 ? 0.936 -7.123 -40.996 1.00 67.83 288 ALA D N 1
ATOM 8035 C CA . ALA D 1 288 ? 0.282 -7.894 -42.045 1.00 71.07 288 ALA D CA 1
ATOM 8036 C C . ALA D 1 288 ? -0.042 -9.304 -41.569 1.00 71.05 288 ALA D C 1
ATOM 8037 O O . ALA D 1 288 ? -1.037 -9.894 -42.006 1.00 68.31 288 ALA D O 1
ATOM 8039 N N . ILE D 1 289 ? 0.781 -9.857 -40.677 1.00 71.60 289 ILE D N 1
ATOM 8040 C CA . ILE D 1 289 ? 0.428 -11.114 -40.030 1.00 74.39 289 ILE D CA 1
ATOM 8041 C C . ILE D 1 289 ? -0.638 -10.880 -38.974 1.00 76.23 289 ILE D C 1
ATOM 8042 O O . ILE D 1 289 ? -1.560 -11.688 -38.820 1.00 72.11 289 ILE D O 1
ATOM 8047 N N . GLN D 1 290 ? -0.531 -9.773 -38.232 1.00 75.70 290 GLN D N 1
ATOM 8048 C CA . GLN D 1 290 ? -1.510 -9.489 -37.191 1.00 71.94 290 GLN D CA 1
ATOM 8049 C C . GLN D 1 290 ? -2.897 -9.270 -37.778 1.00 71.07 290 GLN D C 1
ATOM 8050 O O . GLN D 1 290 ? -3.901 -9.595 -37.135 1.00 74.85 290 GLN D O 1
ATOM 8056 N N . ALA D 1 291 ? -2.974 -8.725 -38.994 1.00 67.60 291 ALA D N 1
ATOM 8057 C CA . ALA D 1 291 ? -4.263 -8.560 -39.653 1.00 74.51 291 ALA D CA 1
ATOM 8058 C C . ALA D 1 291 ? -4.873 -9.894 -40.047 1.00 76.82 291 ALA D C 1
ATOM 8059 O O . ALA D 1 291 ? -6.087 -9.970 -40.267 1.00 74.64 291 ALA D O 1
ATOM 8061 N N . ALA D 1 292 ? -4.054 -10.942 -40.155 1.00 83.00 292 ALA D N 1
ATOM 8062 C CA . ALA D 1 292 ? -4.584 -12.288 -40.333 1.00 79.41 292 ALA D CA 1
ATOM 8063 C C . ALA D 1 292 ? -5.004 -12.890 -38.999 1.00 73.63 292 ALA D C 1
ATOM 8064 O O . ALA D 1 292 ? -6.070 -13.508 -38.901 1.00 78.02 292 ALA D O 1
ATOM 8066 N N . ILE D 1 293 ? -4.181 -12.708 -37.962 1.00 72.17 293 ILE D N 1
ATOM 8067 C CA . ILE D 1 293 ? -4.533 -13.185 -36.628 1.00 72.49 293 ILE D CA 1
ATOM 8068 C C . ILE D 1 293 ? -5.860 -12.584 -36.181 1.00 85.20 293 ILE D C 1
ATOM 8069 O O . ILE D 1 293 ? -6.697 -13.266 -35.577 1.00 89.68 293 ILE D O 1
ATOM 8074 N N . ASP D 1 294 ? -6.085 -11.306 -36.498 1.00 89.60 294 ASP D N 1
ATOM 8075 C CA . ASP D 1 294 ? -7.280 -10.619 -36.017 1.00 90.54 294 ASP D CA 1
ATOM 8076 C C . ASP D 1 294 ? -8.527 -11.070 -36.766 1.00 89.69 294 ASP D C 1
ATOM 8077 O O . ASP D 1 294 ? -9.596 -11.217 -36.162 1.00 97.12 294 ASP D O 1
ATOM 8082 N N . TYR D 1 295 ? -8.419 -11.286 -38.080 1.00 115.02 295 TYR D N 1
ATOM 8083 C CA . TYR D 1 295 ? -9.537 -11.852 -38.832 1.00 120.89 295 TYR D CA 1
ATOM 8084 C C . TYR D 1 295 ? -9.958 -13.191 -38.243 1.00 126.26 295 TYR D C 1
ATOM 8085 O O . TYR D 1 295 ? -11.155 -13.488 -38.141 1.00 132.33 295 TYR D O 1
ATOM 8094 N N . TYR D 1 296 ? -8.986 -14.007 -37.836 1.00 94.81 296 TYR D N 1
ATOM 8095 C CA . TYR D 1 296 ? -9.252 -15.306 -37.236 1.00 101.29 296 TYR D CA 1
ATOM 8096 C C . TYR D 1 296 ? -9.232 -15.247 -35.712 1.00 102.61 296 TYR D C 1
ATOM 8097 O O . TYR D 1 296 ? -8.933 -16.247 -35.047 1.00 107.00 296 TYR D O 1
ATOM 8106 N N . LYS D 1 297 ? -9.530 -14.076 -35.150 1.00 96.82 297 LYS D N 1
ATOM 8107 C CA . LYS D 1 297 ? -9.835 -13.929 -33.736 1.00 95.44 297 LYS D CA 1
ATOM 8108 C C . LYS D 1 297 ? -11.212 -13.317 -33.523 1.00 93.31 297 LYS D C 1
ATOM 8109 O O . LYS D 1 297 ? -11.612 -13.106 -32.371 1.00 96.03 297 LYS D O 1
ATOM 8115 N N . GLY D 1 298 ? -11.946 -13.028 -34.600 1.00 89.88 298 GLY D N 1
ATOM 8116 C CA . GLY D 1 298 ? -13.263 -12.434 -34.522 1.00 97.91 298 GLY D CA 1
ATOM 8117 C C . GLY D 1 298 ? -13.303 -10.932 -34.691 1.00 109.66 298 GLY D C 1
ATOM 8118 O O . GLY D 1 298 ? -14.397 -10.351 -34.660 1.00 100.03 298 GLY D O 1
ATOM 8119 N N . LYS D 1 299 ? -12.156 -10.287 -34.886 1.00 124.41 299 LYS D N 1
ATOM 8120 C CA . LYS D 1 299 ? -12.039 -8.836 -34.883 1.00 124.41 299 LYS D CA 1
ATOM 8121 C C . LYS D 1 299 ? -12.080 -8.269 -36.299 1.00 124.41 299 LYS D C 1
ATOM 8122 O O . LYS D 1 299 ? -11.788 -8.955 -37.282 1.00 124.41 299 LYS D O 1
ATOM 8124 N N . LYS D 1 300 ? -12.445 -6.990 -36.387 1.00 122.10 300 LYS D N 1
ATOM 8125 C CA . LYS D 1 300 ? -12.484 -6.273 -37.653 1.00 121.86 300 LYS D CA 1
ATOM 8126 C C . LYS D 1 300 ? -11.192 -5.496 -37.858 1.00 123.95 300 LYS D C 1
ATOM 8127 O O . LYS D 1 300 ? -10.654 -4.898 -36.922 1.00 116.72 300 LYS D O 1
ATOM 8129 N N . VAL D 1 301 ? -10.700 -5.509 -39.091 1.00 149.53 301 VAL D N 1
ATOM 8130 C CA . VAL D 1 301 ? -9.412 -4.924 -39.434 1.00 148.15 301 VAL D CA 1
ATOM 8131 C C . VAL D 1 301 ? -9.644 -3.632 -40.200 1.00 142.94 301 VAL D C 1
ATOM 8132 O O . VAL D 1 301 ? -10.614 -3.500 -40.956 1.00 130.44 301 VAL D O 1
ATOM 8136 N N . GLU D 1 302 ? -8.745 -2.675 -39.997 1.00 136.19 302 GLU D N 1
ATOM 8137 C CA . GLU D 1 302 ? -8.809 -1.417 -40.728 1.00 131.85 302 GLU D CA 1
ATOM 8138 C C . GLU D 1 302 ? -8.496 -1.661 -42.199 1.00 123.33 302 GLU D C 1
ATOM 8139 O O . GLU D 1 302 ? -7.473 -2.264 -42.534 1.00 126.87 302 GLU D O 1
ATOM 8145 N N . LYS D 1 303 ? -9.387 -1.192 -43.076 1.00 85.04 303 LYS D N 1
ATOM 8146 C CA . LYS D 1 303 ? -9.239 -1.407 -44.513 1.00 82.45 303 LYS D CA 1
ATOM 8147 C C . LYS D 1 303 ? -7.921 -0.874 -45.057 1.00 84.29 303 LYS D C 1
ATOM 8148 O O . LYS D 1 303 ? -7.449 -1.357 -46.093 1.00 85.77 303 LYS D O 1
ATOM 8150 N N . GLU D 1 304 ? -7.321 0.105 -44.383 1.00 82.74 304 GLU D N 1
ATOM 8151 C CA . GLU D 1 304 ? -6.041 0.673 -44.781 1.00 80.35 304 GLU D CA 1
ATOM 8152 C C . GLU D 1 304 ? -5.304 1.115 -43.524 1.00 73.13 304 GLU D C 1
ATOM 8153 O O . GLU D 1 304 ? -5.909 1.668 -42.603 1.00 74.47 304 GLU D O 1
ATOM 8159 N N . THR D 1 305 ? -4.000 0.851 -43.481 1.00 66.92 305 THR D N 1
ATOM 8160 C CA . THR D 1 305 ? -3.151 1.308 -42.385 1.00 65.02 305 THR D CA 1
ATOM 8161 C C . THR D 1 305 ? -1.852 1.843 -42.976 1.00 64.83 305 THR D C 1
ATOM 8162 O O . THR D 1 305 ? -1.071 1.092 -43.565 1.00 66.86 305 THR D O 1
ATOM 8166 N N . ILE D 1 306 ? -1.636 3.150 -42.838 1.00 64.94 306 ILE D N 1
ATOM 8167 C CA . ILE D 1 306 ? -0.515 3.835 -43.474 1.00 63.39 306 ILE D CA 1
ATOM 8168 C C . ILE D 1 306 ? 0.712 3.731 -42.579 1.00 59.96 306 ILE D C 1
ATOM 8169 O O . ILE D 1 306 ? 0.664 4.086 -41.396 1.00 57.97 306 ILE D O 1
ATOM 8174 N N . SER D 1 307 ? 1.810 3.231 -43.140 1.00 57.33 307 SER D N 1
ATOM 8175 C CA . SER D 1 307 ? 3.031 3.221 -42.345 1.00 58.56 307 SER D CA 1
ATOM 8176 C C . SER D 1 307 ? 3.757 4.557 -42.481 1.00 58.59 307 SER D C 1
ATOM 8177 O O . SER D 1 307 ? 3.826 5.119 -43.581 1.00 60.92 307 SER D O 1
ATOM 8180 N N . PRO D 1 308 ? 4.298 5.089 -41.391 1.00 52.84 308 PRO D N 1
ATOM 8181 C CA . PRO D 1 308 ? 4.941 6.403 -41.453 1.00 56.80 308 PRO D CA 1
ATOM 8182 C C . PRO D 1 308 ? 6.255 6.366 -42.221 1.00 60.69 308 PRO D C 1
ATOM 8183 O O . PRO D 1 308 ? 6.886 5.321 -42.400 1.00 59.15 308 PRO D O 1
ATOM 8187 N N . ILE D 1 309 ? 6.655 7.551 -42.679 1.00 59.46 309 ILE D N 1
ATOM 8188 C CA . ILE D 1 309 ? 7.927 7.760 -43.357 1.00 56.11 309 ILE D CA 1
ATOM 8189 C C . ILE D 1 309 ? 8.698 8.843 -42.617 1.00 53.82 309 ILE D C 1
ATOM 8190 O O . ILE D 1 309 ? 8.111 9.732 -41.992 1.00 60.44 309 ILE D O 1
ATOM 8195 N N . TYR D 1 310 ? 10.023 8.757 -42.676 1.00 59.89 310 TYR D N 1
ATOM 8196 C CA . TYR D 1 310 ? 10.892 9.746 -42.060 1.00 55.47 310 TYR D CA 1
ATOM 8197 C C . TYR D 1 310 ? 12.030 10.083 -43.009 1.00 52.29 310 TYR D C 1
ATOM 8198 O O . TYR D 1 310 ? 12.623 9.189 -43.620 1.00 52.20 310 TYR D O 1
ATOM 8207 N N . LEU D 1 311 ? 12.334 11.373 -43.127 1.00 57.49 311 LEU D N 1
ATOM 8208 C CA . LEU D 1 311 ? 13.487 11.805 -43.903 1.00 51.55 311 LEU D CA 1
ATOM 8209 C C . LEU D 1 311 ? 14.767 11.533 -43.120 1.00 54.79 311 LEU D C 1
ATOM 8210 O O . LEU D 1 311 ? 14.795 11.647 -41.892 1.00 59.85 311 LEU D O 1
ATOM 8215 N N . VAL D 1 312 ? 15.824 11.158 -43.833 1.00 53.93 312 VAL D N 1
ATOM 8216 C CA . VAL D 1 312 ? 17.114 10.886 -43.216 1.00 52.27 312 VAL D CA 1
ATOM 8217 C C . VAL D 1 312 ? 18.168 11.665 -43.985 1.00 50.96 312 VAL D C 1
ATOM 8218 O O . VAL D 1 312 ? 18.349 11.445 -45.189 1.00 45.69 312 VAL D O 1
ATOM 8222 N N . THR D 1 313 ? 18.853 12.578 -43.296 1.00 59.64 313 THR D N 1
ATOM 8223 C CA . THR D 1 313 ? 19.988 13.282 -43.882 1.00 58.15 313 THR D CA 1
ATOM 8224 C C . THR D 1 313 ? 21.238 12.959 -43.073 1.00 57.54 313 THR D C 1
ATOM 8225 O O . THR D 1 313 ? 21.245 11.991 -42.306 1.00 61.18 313 THR D O 1
ATOM 8229 N N . LYS D 1 314 ? 22.299 13.756 -43.229 1.00 60.82 314 LYS D N 1
ATOM 8230 C CA . LYS D 1 314 ? 23.483 13.547 -42.400 1.00 62.84 314 LYS D CA 1
ATOM 8231 C C . LYS D 1 314 ? 23.280 13.994 -40.958 1.00 63.95 314 LYS D C 1
ATOM 8232 O O . LYS D 1 314 ? 24.182 13.787 -40.137 1.00 69.20 314 LYS D O 1
ATOM 8238 N N . ASP D 1 315 ? 22.134 14.597 -40.637 1.00 61.73 315 ASP D N 1
ATOM 8239 C CA . ASP D 1 315 ? 21.747 14.892 -39.264 1.00 63.07 315 ASP D CA 1
ATOM 8240 C C . ASP D 1 315 ? 20.889 13.796 -38.641 1.00 69.00 315 ASP D C 1
ATOM 8241 O O . ASP D 1 315 ? 20.672 13.817 -37.424 1.00 76.23 315 ASP D O 1
ATOM 8246 N N . ASN D 1 316 ? 20.402 12.844 -39.443 1.00 59.82 316 ASN D N 1
ATOM 8247 C CA . ASN D 1 316 ? 19.531 11.777 -38.970 1.00 63.71 316 ASN D CA 1
ATOM 8248 C C . ASN D 1 316 ? 20.139 10.390 -39.093 1.00 61.92 316 ASN D C 1
ATOM 8249 O O . ASN D 1 316 ? 19.478 9.418 -38.714 1.00 63.51 316 ASN D O 1
ATOM 8254 N N . VAL D 1 317 ? 21.375 10.273 -39.592 1.00 58.38 317 VAL D N 1
ATOM 8255 C CA . VAL D 1 317 ? 21.886 8.999 -40.103 1.00 61.89 317 VAL D CA 1
ATOM 8256 C C . VAL D 1 317 ? 21.779 7.894 -39.062 1.00 69.55 317 VAL D C 1
ATOM 8257 O O . VAL D 1 317 ? 21.470 6.742 -39.391 1.00 64.03 317 VAL D O 1
ATOM 8261 N N . GLU D 1 318 ? 22.036 8.217 -37.796 1.00 73.73 318 GLU D N 1
ATOM 8262 C CA . GLU D 1 318 ? 21.964 7.224 -36.731 1.00 70.85 318 GLU D CA 1
ATOM 8263 C C . GLU D 1 318 ? 20.536 6.882 -36.336 1.00 67.09 318 GLU D C 1
ATOM 8264 O O . GLU D 1 318 ? 20.343 6.036 -35.455 1.0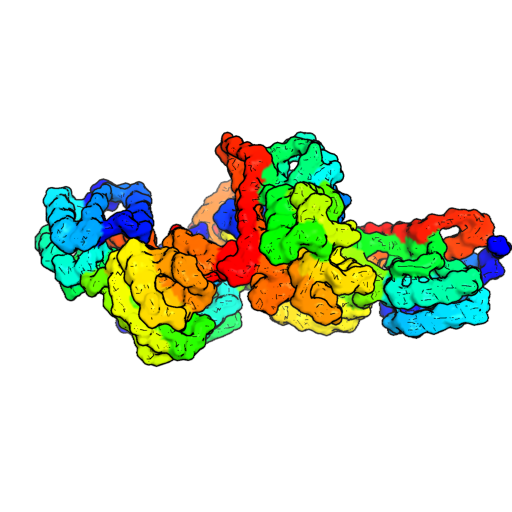0 70.90 318 GLU D O 1
ATOM 8270 N N . LYS D 1 319 ? 19.537 7.503 -36.952 1.00 63.71 319 LYS D N 1
ATOM 8271 C CA . LYS D 1 319 ? 18.152 7.332 -36.545 1.00 66.29 319 LYS D CA 1
ATOM 8272 C C . LYS D 1 319 ? 17.351 6.635 -37.635 1.00 59.33 319 LYS D C 1
ATOM 8273 O O . LYS D 1 319 ? 17.762 6.572 -38.798 1.00 52.12 319 LYS D O 1
ATOM 8279 N N . TYR D 1 320 ? 16.199 6.089 -37.223 1.00 60.31 320 TYR D N 1
ATOM 8280 C CA . TYR D 1 320 ? 15.190 5.524 -38.127 1.00 61.81 320 TYR D CA 1
ATOM 8281 C C . TYR D 1 320 ? 15.758 4.386 -38.971 1.00 58.95 320 TYR D C 1
ATOM 8282 O O . TYR D 1 320 ? 15.484 4.270 -40.168 1.00 61.51 320 TYR D O 1
ATOM 8291 N N . ASN D 1 321 ? 16.546 3.529 -38.337 1.00 54.53 321 ASN D N 1
ATOM 8292 C CA . ASN D 1 321 ? 17.147 2.391 -39.009 1.00 57.62 321 ASN D CA 1
ATOM 8293 C C . ASN D 1 321 ? 16.266 1.152 -38.859 1.00 64.95 321 ASN D C 1
ATOM 8294 O O . ASN D 1 321 ? 15.419 1.061 -37.965 1.00 66.90 321 ASN D O 1
ATOM 8299 N N . TRP D 1 322 ? 16.471 0.194 -39.760 1.00 66.39 322 TRP D N 1
ATOM 8300 C CA . TRP D 1 322 ? 15.739 -1.068 -39.714 1.00 70.25 322 TRP D CA 1
ATOM 8301 C C . TRP D 1 322 ? 16.342 -1.986 -38.659 1.00 73.41 322 TRP D C 1
ATOM 8302 O O . TRP D 1 322 ? 17.565 -2.019 -38.501 1.00 74.84 322 TRP D O 1
#